Protein AF-A0A964Q0Y8-F1 (afdb_monomer)

Sequence (1164 aa):
MAFVFPGSLMTFPSSNRFTWTMSRMIPILFLILAQACWGQIPFQEGVELRDKMKELSEKWLKQPDEESAGELIRLLSFHPQTLVRREKSSLVPLARWANELLAGVSEEKSPLRLRQWNVQVKKKLEESSRRGDLQAVQLIARTAAGVEAGALAGLWLGDLALESGNLEEAVFWWKMPLFPLAPPASTNASGELKARVILAEMCRGNDSGSFREKLNDFLTQHPNASGSLLGKKGNYKELFTGLIKKDLLPHHADWSDYAACPERNSLVPSRTTPQKLGHWCSLDPLLQVTIGEEENPKKGPAAPRLFPPIPSPDLTVHPLIVEPWLIHQEGTRILATHLGTGKTQKWFDAGITSSQEDTPGKVHALAFVPPSFVVACLGSEFPKALFPLEGATPPPPFQGKLVCLKVNEKGAELQWQAAYPLESASRFDSPPLCHQGRVVTAVRTQKEGKETVRLYCHFLDSRQEGELIWTLEPASDSGGWGALPGSQSALVRCGTDVIWTGRNGAMAAVEIATGVVRWARVPEAAEPKKGPSNLSATKTFFSQGGLFTLVEGKDLVRGIDPYSGTILWERECPGANGLIGGWDDRVIVATENGLRALNTFDGSDKKGWTAPGDGAKLPSSGKGFLLGQTLVWPTVKGIFSADMQSGLPAADLTIFHNAPPGNLALSGGYFISAGRVFISVYASEEKWKKHGVAWPKESPSPAQSSGKDAGNSNESPSQSLRFDFSPLQEKVKWRAEAPFSGNTGGVSSIARGKDCWYWLHDQALERRKWDGALVWKTLLPFPCAWIEDSNETALVAGYRGVVGLEAATGKEKWRALVPHGLKEGKGSPFSAGPWLVCARQGSGLAVIDTVQGRLEWESHLPGSGWPLPGAHWNLGLAVQPSFAALFLPDSLGGLWLLNFTEKKLQKLESGQGVAWASTASLPGRFFGLKVNGEIQCRDALGSLAWKMQAVPATWSTGAPGILRTFDESLIAGIPTNLGFLLQRLAADRPRALWPKPLLLPEVNSPAQVQVINRVALVPVGGKEALVDLESGKEIPGEIPSAKKGDCHWNCISTANRTLLWTNPQPSWAVQVSWLGCAWEFQPDGIYPKGIELLSLTPSLAAGKSLHLNSYAGRGSTRLDLSPYFFFVPELRFRSIPPFSKPVLLSSQEKVLVHLPGTIYCLQP

Radius of gyration: 40.93 Å; Cα contacts (8 Å, |Δi|>4): 2359; chains: 1; bounding box: 99×144×97 Å

Nearest PDB structures (foldseek):
  3q7n-assembly1_A  TM=7.290E-01  e=3.628E-13  Escherichia coli
  3q54-assembly1_A  TM=7.061E-01  e=3.918E-12  Escherichia coli DH1
  3q7o-assembly1_A  TM=6.552E-01  e=3.918E-12  Escherichia coli
  6lyu-assembly1_B  TM=7.234E-01  e=1.529E-10  Escherichia coli K-12
  7tsz-assembly1_B  TM=7.243E-01  e=3.434E-10  Escherichia coli

Structure (mmCIF, N/CA/C/O backbone):
data_AF-A0A964Q0Y8-F1
#
_entry.id   AF-A0A964Q0Y8-F1
#
loop_
_atom_site.group_PDB
_atom_site.id
_atom_site.type_symbol
_atom_site.label_atom_id
_atom_site.label_alt_id
_atom_site.label_comp_id
_atom_site.label_asym_id
_atom_site.label_entity_id
_atom_site.label_seq_id
_atom_site.pdbx_PDB_ins_code
_atom_site.Cartn_x
_atom_site.Cartn_y
_atom_site.Cartn_z
_atom_site.occupancy
_atom_site.B_iso_or_equiv
_atom_site.auth_seq_id
_atom_site.auth_comp_id
_atom_site.auth_asym_id
_atom_site.auth_atom_id
_atom_site.pdbx_PDB_model_num
ATOM 1 N N . MET A 1 1 ? -0.391 47.604 23.824 1.00 33.00 1 MET A N 1
ATOM 2 C CA . MET A 1 1 ? 0.640 48.473 23.218 1.00 33.00 1 MET A CA 1
ATOM 3 C C . MET A 1 1 ? -0.020 49.784 22.829 1.00 33.00 1 MET A C 1
ATOM 5 O O . MET A 1 1 ? -0.940 49.755 22.024 1.00 33.00 1 MET A O 1
ATOM 9 N N . ALA A 1 2 ? 0.373 50.892 23.457 1.00 27.80 2 ALA A N 1
ATOM 10 C CA . ALA A 1 2 ? -0.090 52.231 23.103 1.00 27.80 2 ALA A CA 1
ATOM 11 C C . ALA A 1 2 ? 0.833 52.795 22.015 1.00 27.80 2 ALA A C 1
ATOM 13 O O . ALA A 1 2 ? 2.045 52.830 22.220 1.00 27.80 2 ALA A O 1
ATOM 14 N N . PHE A 1 3 ? 0.278 53.207 20.876 1.00 30.59 3 PHE A N 1
ATOM 15 C CA . PHE A 1 3 ? 1.032 53.904 19.835 1.00 30.59 3 PHE A CA 1
ATOM 16 C C . PHE A 1 3 ? 0.701 55.394 19.870 1.00 30.59 3 PHE A C 1
ATOM 18 O O . PHE A 1 3 ? -0.445 55.804 19.697 1.00 30.59 3 PHE A O 1
ATOM 25 N N . VAL A 1 4 ? 1.740 56.185 20.120 1.00 34.19 4 VAL A N 1
ATOM 26 C CA . VAL A 1 4 ? 1.766 57.640 19.983 1.00 34.19 4 VAL A CA 1
ATOM 27 C C . VAL A 1 4 ? 1.987 57.959 18.503 1.00 34.19 4 VAL A C 1
ATOM 29 O O . VAL A 1 4 ? 2.966 57.498 17.920 1.00 34.19 4 VAL A O 1
ATOM 32 N N . PHE A 1 5 ? 1.094 58.742 17.898 1.00 28.34 5 PHE A N 1
ATOM 33 C CA . PHE A 1 5 ? 1.294 59.329 16.569 1.00 28.34 5 PHE A CA 1
ATOM 34 C C . PHE A 1 5 ? 1.869 60.747 16.710 1.00 28.34 5 PHE A C 1
ATOM 36 O O . PHE A 1 5 ? 1.339 61.521 17.512 1.00 28.34 5 PHE A O 1
ATOM 43 N N . PRO A 1 6 ? 2.888 61.144 15.926 1.00 41.31 6 PRO A N 1
ATOM 44 C CA . PRO A 1 6 ? 3.231 62.545 15.769 1.00 41.31 6 PRO A CA 1
ATOM 45 C C . PRO A 1 6 ? 2.306 63.190 14.732 1.00 41.31 6 PRO A C 1
ATOM 47 O O . PRO A 1 6 ? 2.030 62.632 13.669 1.00 41.31 6 PRO A O 1
ATOM 50 N N . GLY A 1 7 ? 1.803 64.370 15.082 1.00 31.66 7 GLY A N 1
ATOM 51 C CA . GLY A 1 7 ? 0.871 65.138 14.274 1.00 31.66 7 GLY A CA 1
ATOM 52 C C . GLY A 1 7 ? 1.506 65.760 13.033 1.00 31.66 7 GLY A C 1
ATOM 53 O O . GLY A 1 7 ? 2.665 66.167 13.020 1.00 31.66 7 GLY A O 1
ATOM 54 N N . SER A 1 8 ? 0.691 65.900 11.995 1.00 30.44 8 SER A N 1
ATOM 55 C CA . SER A 1 8 ? 0.863 66.899 10.946 1.00 30.44 8 SER A CA 1
ATOM 56 C C . SER A 1 8 ? -0.528 67.348 10.507 1.00 30.44 8 SER A C 1
ATOM 58 O O . SER A 1 8 ? -1.362 66.545 10.095 1.00 30.44 8 SER A O 1
ATOM 60 N N . LEU A 1 9 ? -0.784 68.637 10.714 1.00 34.81 9 LEU A N 1
ATOM 61 C CA . LEU A 1 9 ? -2.028 69.342 10.439 1.00 34.81 9 LEU A CA 1
ATOM 62 C C . LEU A 1 9 ? -2.300 69.423 8.930 1.00 34.81 9 LEU A C 1
ATOM 64 O O . LEU A 1 9 ? -1.484 69.956 8.185 1.00 34.81 9 LEU A O 1
ATOM 68 N N . MET A 1 10 ? -3.500 69.021 8.513 1.00 28.80 10 MET A N 1
ATOM 69 C CA . MET A 1 10 ? -4.171 69.595 7.346 1.00 28.80 10 MET A CA 1
ATOM 70 C C . MET A 1 10 ? -5.617 69.909 7.725 1.00 28.80 10 MET A C 1
ATOM 72 O O . MET A 1 10 ? -6.389 69.038 8.119 1.00 28.80 10 MET A O 1
ATOM 76 N N . THR A 1 11 ? -5.954 71.189 7.650 1.00 44.66 11 THR A N 1
ATOM 77 C CA . THR A 1 11 ? -7.283 71.752 7.870 1.00 44.66 11 THR A CA 1
ATOM 78 C C . THR A 1 11 ? -8.143 71.593 6.612 1.00 44.66 11 THR A C 1
ATOM 80 O O . THR A 1 11 ? -7.730 71.985 5.526 1.00 44.66 11 THR A O 1
ATOM 83 N N . PHE A 1 12 ? -9.372 71.089 6.765 1.00 33.16 12 PHE A N 1
ATOM 84 C CA . PHE A 1 12 ? -10.470 71.292 5.810 1.00 33.16 12 PHE A CA 1
ATOM 85 C C . PHE A 1 12 ? -11.761 71.664 6.564 1.00 33.16 12 PHE A C 1
ATOM 87 O O . PHE A 1 12 ? -11.923 71.265 7.721 1.00 33.16 12 PHE A O 1
ATOM 94 N N . PRO A 1 13 ? -12.655 72.470 5.956 1.00 44.25 13 PRO A N 1
ATOM 95 C CA . PRO A 1 13 ? -13.692 73.191 6.673 1.00 44.25 13 PRO A CA 1
ATOM 96 C C . PRO A 1 13 ? -14.984 72.387 6.852 1.00 44.25 13 PRO A C 1
ATOM 98 O O . PRO A 1 13 ? -15.311 71.450 6.125 1.00 44.25 13 PRO A O 1
ATOM 101 N N . SER A 1 14 ? -15.730 72.833 7.854 1.00 49.03 14 SER A N 1
ATOM 102 C CA . SER A 1 14 ? -17.027 72.372 8.329 1.00 49.03 14 SER A CA 1
ATOM 103 C C . SER A 1 14 ? -18.093 72.168 7.246 1.00 49.03 14 SER A C 1
ATOM 105 O O . SER A 1 14 ? -18.484 73.119 6.571 1.00 49.03 14 SER A O 1
ATOM 107 N N . SER A 1 15 ? -18.697 70.974 7.200 1.00 38.47 15 SER A N 1
ATOM 108 C CA . SER A 1 15 ? -20.115 70.834 6.838 1.00 38.47 15 SER A CA 1
ATOM 109 C C . SER A 1 15 ? -20.765 69.582 7.457 1.00 38.47 15 SER A C 1
ATOM 111 O O . SER A 1 15 ? -20.234 68.472 7.429 1.00 38.47 15 SER A O 1
ATOM 113 N N . ASN A 1 16 ? -21.944 69.795 8.046 1.00 45.78 16 ASN A N 1
ATOM 114 C CA . ASN A 1 16 ? -22.776 68.857 8.812 1.00 45.78 16 ASN A CA 1
ATOM 115 C C . ASN A 1 16 ? -23.425 67.741 7.959 1.00 45.78 16 ASN A C 1
ATOM 117 O O . ASN A 1 16 ? -24.647 67.631 7.892 1.00 45.78 16 ASN A O 1
ATOM 121 N N . ARG A 1 17 ? -22.635 66.880 7.304 1.00 40.88 17 ARG A N 1
ATOM 122 C CA . ARG A 1 17 ? -23.155 65.680 6.603 1.00 40.88 17 ARG A CA 1
ATOM 123 C C . ARG A 1 17 ? -22.465 64.360 6.969 1.00 40.88 17 ARG A C 1
ATOM 125 O O . ARG A 1 17 ? -22.663 63.363 6.284 1.00 40.88 17 ARG A O 1
ATOM 132 N N . PHE A 1 18 ? -21.690 64.319 8.054 1.00 40.47 18 PHE A N 1
ATOM 133 C CA . PHE A 1 18 ? -20.840 63.159 8.372 1.00 40.47 18 PHE A CA 1
ATOM 134 C C . PHE A 1 18 ? -21.428 62.142 9.369 1.00 40.47 18 PHE A C 1
ATOM 136 O O . PHE A 1 18 ? -20.884 61.052 9.536 1.00 40.47 18 PHE A O 1
ATOM 143 N N . THR A 1 19 ? -22.551 62.441 10.025 1.00 45.75 19 THR A N 1
ATOM 144 C CA . THR A 1 19 ? -23.074 61.593 11.113 1.00 45.75 19 THR A CA 1
ATOM 145 C C . THR A 1 19 ? -23.922 60.405 10.651 1.00 45.75 19 THR A C 1
ATOM 147 O O . THR A 1 19 ? -24.048 59.438 11.396 1.00 45.75 19 THR A O 1
ATOM 150 N N . TRP A 1 20 ? -24.439 60.397 9.418 1.00 40.56 20 TRP A N 1
ATOM 151 C CA . TRP A 1 20 ? -25.229 59.262 8.906 1.00 40.56 20 TRP A CA 1
ATOM 152 C C . TRP A 1 20 ? -24.393 58.164 8.228 1.00 40.56 20 TRP A C 1
ATOM 154 O O . TRP A 1 20 ? -24.791 57.001 8.217 1.00 40.56 20 TRP A O 1
ATOM 164 N N . THR A 1 21 ? -23.202 58.488 7.724 1.00 49.97 21 THR A N 1
ATOM 165 C CA . THR A 1 21 ? -22.311 57.533 7.041 1.00 49.97 21 THR A CA 1
ATOM 166 C C . THR A 1 21 ? -21.437 56.729 8.012 1.00 49.97 21 THR A C 1
ATOM 168 O O . THR A 1 21 ? -21.128 55.571 7.739 1.00 49.97 21 THR A O 1
ATOM 171 N N . MET A 1 22 ? -21.103 57.284 9.184 1.00 41.22 22 MET A N 1
ATOM 172 C CA . MET A 1 22 ? -20.285 56.616 10.212 1.00 41.22 22 MET A CA 1
ATOM 173 C C . MET A 1 22 ? -20.965 55.381 10.831 1.00 41.22 22 MET A C 1
ATOM 175 O O . MET A 1 22 ? -20.310 54.361 11.020 1.00 41.22 22 MET A O 1
ATOM 179 N N . SER A 1 23 ? -22.282 55.409 11.071 1.00 43.78 23 SER A N 1
ATOM 180 C CA . SER A 1 23 ? -23.004 54.276 11.689 1.00 43.78 23 SER A CA 1
ATOM 181 C C . SER A 1 23 ? -23.063 53.028 10.792 1.00 43.78 23 SER A C 1
ATOM 183 O O . SER A 1 23 ? -23.073 51.903 11.284 1.00 43.78 23 SER A O 1
ATOM 185 N N . ARG A 1 24 ? -23.019 53.203 9.462 1.00 46.34 24 ARG A N 1
ATOM 186 C CA . ARG A 1 24 ? -22.913 52.087 8.503 1.00 46.34 24 ARG A CA 1
ATOM 187 C C . ARG A 1 24 ? -21.472 51.709 8.180 1.00 46.34 24 ARG A C 1
ATOM 189 O O . ARG A 1 24 ? -21.213 50.547 7.887 1.00 46.34 24 ARG A O 1
ATOM 196 N N . MET A 1 25 ? -20.538 52.657 8.266 1.00 47.56 25 MET A N 1
ATOM 197 C CA . MET A 1 25 ? -19.121 52.357 8.088 1.00 47.56 25 MET A CA 1
ATOM 198 C C . MET A 1 25 ? -18.539 51.584 9.262 1.00 47.56 25 MET A C 1
ATOM 200 O O . MET A 1 25 ? -17.728 50.718 9.003 1.00 47.56 25 MET A O 1
ATOM 204 N N . ILE A 1 26 ? -18.953 51.808 10.513 1.00 61.09 26 ILE A N 1
ATOM 205 C CA . ILE A 1 26 ? -18.358 51.109 11.665 1.00 61.09 26 ILE A CA 1
ATOM 206 C C . ILE A 1 26 ? -18.532 49.581 11.583 1.00 61.09 26 ILE A C 1
ATOM 208 O O . ILE A 1 26 ? -17.519 48.904 11.701 1.00 61.09 26 ILE A O 1
ATOM 212 N N . PRO A 1 27 ? -19.718 49.005 11.300 1.00 58.50 27 PRO A N 1
ATOM 213 C CA . PRO A 1 27 ? -19.859 47.557 11.123 1.00 58.50 27 PRO A CA 1
ATOM 214 C C . PRO A 1 27 ? -19.055 47.020 9.938 1.00 58.50 27 PRO A C 1
ATOM 216 O O . PRO A 1 27 ? -18.494 45.936 10.032 1.00 58.50 27 PRO A O 1
ATOM 219 N N . ILE A 1 28 ? -18.961 47.785 8.844 1.00 61.50 28 ILE A N 1
ATOM 220 C CA . ILE A 1 28 ? -18.203 47.407 7.643 1.00 61.50 28 ILE A CA 1
ATOM 221 C C . ILE A 1 28 ? -16.696 47.482 7.910 1.00 61.50 28 ILE A C 1
ATOM 223 O O . ILE A 1 28 ? -15.977 46.563 7.550 1.00 61.50 28 ILE A O 1
ATOM 227 N N . LEU A 1 29 ? -16.214 48.513 8.605 1.00 52.03 29 LEU A N 1
ATOM 228 C CA . LEU A 1 29 ? -14.824 48.644 9.035 1.00 52.03 29 LEU A CA 1
ATOM 229 C C . LEU A 1 29 ? -14.479 47.571 10.067 1.00 52.03 29 LEU A C 1
ATOM 231 O O . LEU A 1 29 ? -13.370 47.064 10.038 1.00 52.03 29 LEU A O 1
ATOM 235 N N . PHE A 1 30 ? -15.415 47.196 10.945 1.00 56.31 30 PHE A N 1
ATOM 236 C CA . PHE A 1 30 ? -15.236 46.103 11.901 1.00 56.31 30 PHE A CA 1
ATOM 237 C C . PHE A 1 30 ? -15.215 44.743 11.197 1.00 56.31 30 PHE A C 1
ATOM 239 O O . PHE A 1 30 ? -14.426 43.895 11.582 1.00 56.31 30 PHE A O 1
ATOM 246 N N . LEU A 1 31 ? -16.013 44.543 10.141 1.00 45.59 31 LEU A N 1
ATOM 247 C CA . LEU A 1 31 ? -15.963 43.350 9.287 1.00 45.59 31 LEU A CA 1
ATOM 248 C C . LEU A 1 31 ? -14.676 43.290 8.455 1.00 45.59 31 LEU A C 1
ATOM 250 O O . LEU A 1 31 ? -14.072 42.228 8.370 1.00 45.59 31 LEU A O 1
ATOM 254 N N . ILE A 1 32 ? -14.223 44.420 7.907 1.00 48.50 32 ILE A N 1
ATOM 255 C CA . ILE A 1 32 ? -12.971 44.532 7.144 1.00 48.50 32 ILE A CA 1
ATOM 256 C C . ILE A 1 32 ? -11.761 44.359 8.071 1.00 48.50 32 ILE A C 1
ATOM 258 O O . ILE A 1 32 ? -10.831 43.640 7.725 1.00 48.50 32 ILE A O 1
ATOM 262 N N . LEU A 1 33 ? -11.775 44.949 9.270 1.00 41.91 33 LEU A N 1
ATOM 263 C CA . LEU A 1 33 ? -10.733 44.759 10.283 1.00 41.91 33 LEU A CA 1
ATOM 264 C C . LEU A 1 33 ? -10.781 43.352 10.885 1.00 41.91 33 LEU A C 1
ATOM 266 O O . LEU A 1 33 ? -9.728 42.793 11.155 1.00 41.91 33 LEU A O 1
ATOM 270 N N . ALA A 1 34 ? -11.955 42.738 11.050 1.00 42.44 34 ALA A N 1
ATOM 271 C CA . ALA A 1 34 ? -12.064 41.339 11.462 1.00 42.44 34 ALA A CA 1
ATOM 272 C C . ALA A 1 34 ? -11.539 40.392 10.371 1.00 42.44 34 ALA A C 1
ATOM 274 O O . ALA A 1 34 ? -10.779 39.485 10.692 1.00 42.44 34 ALA A O 1
ATOM 275 N N . GLN A 1 35 ? -11.846 40.638 9.091 1.00 39.78 35 GLN A N 1
ATOM 276 C CA . GLN A 1 35 ? -11.275 39.888 7.964 1.00 39.78 35 GLN A CA 1
ATOM 277 C C . GLN A 1 35 ? -9.760 40.095 7.832 1.00 39.78 35 GLN A C 1
ATOM 279 O O . GLN A 1 35 ? -9.040 39.131 7.587 1.00 39.78 35 GLN A O 1
ATOM 284 N N . ALA A 1 36 ? -9.254 41.313 8.047 1.00 38.00 36 ALA A N 1
ATOM 285 C CA . ALA A 1 36 ? -7.821 41.605 7.999 1.00 38.00 36 ALA A CA 1
ATOM 286 C C . ALA A 1 36 ? -7.057 41.026 9.207 1.00 38.00 36 ALA A C 1
ATOM 288 O O . ALA A 1 36 ? -5.944 40.527 9.050 1.00 38.00 36 ALA A O 1
ATOM 289 N N . CYS A 1 37 ? -7.653 41.028 10.404 1.00 38.50 37 CYS A N 1
ATOM 290 C CA . CYS A 1 37 ? -7.044 40.475 11.618 1.00 38.50 37 CYS A CA 1
ATOM 291 C C . CYS A 1 37 ? -7.156 38.945 11.720 1.00 38.50 37 CYS A C 1
ATOM 293 O O . CYS A 1 37 ? -6.366 38.332 12.435 1.00 38.50 37 CYS A O 1
ATOM 295 N N . TRP A 1 38 ? -8.087 38.303 11.006 1.00 41.62 38 TRP A N 1
ATOM 296 C CA . TRP A 1 38 ? -8.166 36.835 10.929 1.00 41.62 38 TRP A CA 1
ATOM 297 C C . TRP A 1 38 ? -7.109 36.220 9.997 1.00 41.62 38 TRP A C 1
ATOM 299 O O . TRP A 1 38 ? -6.961 35.002 9.961 1.00 41.62 38 TRP A O 1
ATOM 309 N N . GLY A 1 39 ? -6.334 37.044 9.283 1.00 33.97 39 GLY A N 1
ATOM 310 C CA . GLY A 1 39 ? -5.363 36.575 8.296 1.00 33.97 39 GLY A CA 1
ATOM 311 C C . GLY A 1 39 ? -4.057 35.996 8.850 1.00 33.97 39 GLY A C 1
ATOM 312 O O . GLY A 1 39 ? -3.381 35.281 8.117 1.00 33.97 39 GLY A O 1
ATOM 313 N N . GLN A 1 40 ? -3.656 36.285 10.095 1.00 43.34 40 GLN A N 1
ATOM 314 C CA . GLN A 1 40 ? -2.340 35.871 10.613 1.00 43.34 40 GLN A CA 1
ATOM 315 C C . GLN A 1 40 ? -2.321 35.771 12.145 1.00 43.34 40 GLN A C 1
ATOM 317 O O . GLN A 1 40 ? -1.802 36.655 12.824 1.00 43.34 40 GLN A O 1
ATOM 322 N N . ILE A 1 41 ? -2.850 34.686 12.714 1.00 40.56 41 ILE A N 1
ATOM 323 C CA . ILE A 1 41 ? -2.576 34.356 14.119 1.00 40.56 41 ILE A CA 1
ATOM 324 C C . ILE A 1 41 ? -1.579 33.194 14.124 1.00 40.56 41 ILE A C 1
ATOM 326 O O . ILE A 1 41 ? -1.965 32.076 13.775 1.00 40.56 41 ILE A O 1
ATOM 330 N N . PRO A 1 42 ? -0.294 33.422 14.465 1.00 49.69 42 PRO A N 1
ATOM 331 C CA . PRO A 1 42 ? 0.612 32.315 14.728 1.00 49.69 42 PRO A CA 1
ATOM 332 C C . PRO A 1 42 ? -0.000 31.438 15.818 1.00 49.69 42 PRO A C 1
ATOM 334 O O . PRO A 1 42 ? -0.572 31.942 16.784 1.00 49.69 42 PRO A O 1
ATOM 337 N N . PHE A 1 43 ? 0.099 30.125 15.641 1.00 59.84 43 PHE A N 1
ATOM 338 C CA . PHE A 1 43 ? -0.443 29.145 16.568 1.00 59.84 43 PHE A CA 1
ATOM 339 C C . PHE A 1 43 ? -0.030 29.457 18.027 1.00 59.84 43 PHE A C 1
ATOM 341 O O . PHE A 1 43 ? 1.150 29.362 18.366 1.00 59.84 43 PHE A O 1
ATOM 348 N N . GLN A 1 44 ? -0.985 29.844 18.888 1.00 65.31 44 GLN A N 1
ATOM 349 C CA . GLN A 1 44 ? -0.746 30.092 20.316 1.00 65.31 44 GLN A CA 1
ATOM 350 C C . GLN A 1 44 ? -1.286 28.934 21.161 1.00 65.31 44 GLN A C 1
ATOM 352 O O . GLN A 1 44 ? -2.479 28.637 21.155 1.00 65.31 44 GLN A O 1
ATOM 357 N N . GLU A 1 45 ? -0.391 28.284 21.907 1.00 77.12 45 GLU A N 1
ATOM 358 C CA . GLU A 1 45 ? -0.745 27.269 22.901 1.00 77.12 45 GLU A CA 1
ATOM 359 C C . GLU A 1 45 ? -1.536 27.913 24.052 1.00 77.12 45 GLU A C 1
ATOM 361 O O . GLU A 1 45 ? -1.077 28.878 24.664 1.00 77.12 45 GLU A O 1
ATOM 366 N N . GLY A 1 46 ? -2.703 27.357 24.392 1.00 83.38 46 GLY A N 1
ATOM 367 C CA . GLY A 1 46 ? -3.497 27.803 25.540 1.00 83.38 46 GLY A CA 1
ATOM 368 C C . GLY A 1 46 ? -2.902 27.336 26.871 1.00 83.38 46 GLY A C 1
ATOM 369 O O . GLY A 1 46 ? -3.441 26.417 27.481 1.00 83.38 46 GLY A O 1
ATOM 370 N N . VAL A 1 47 ? -1.795 27.938 27.317 1.00 87.75 47 VAL A N 1
ATOM 371 C CA . VAL A 1 47 ? -1.040 27.520 28.520 1.00 87.75 47 VAL A CA 1
ATOM 372 C C . VAL A 1 47 ? -1.921 27.483 29.776 1.00 87.75 47 VAL A C 1
ATOM 374 O O . VAL A 1 47 ? -1.930 26.479 30.482 1.00 87.75 47 VAL A O 1
ATOM 377 N N . GLU A 1 48 ? -2.726 28.520 30.012 1.00 90.62 48 GLU A N 1
ATOM 378 C CA . GLU A 1 48 ? -3.642 28.576 31.164 1.00 90.62 48 GLU A CA 1
ATOM 379 C C . GLU A 1 48 ? -4.712 27.474 31.105 1.00 90.62 48 GLU A C 1
ATOM 381 O O . GLU A 1 48 ? -4.993 26.796 32.094 1.00 90.62 48 GLU A O 1
ATOM 386 N N . LEU A 1 49 ? -5.282 27.249 29.917 1.00 92.19 49 LEU A N 1
ATOM 387 C CA . LEU A 1 49 ? -6.286 26.210 29.693 1.00 92.19 49 LEU A CA 1
ATOM 388 C C . LEU A 1 49 ? -5.696 24.804 29.837 1.00 92.19 49 LEU A C 1
ATOM 390 O O . LEU A 1 49 ? -6.378 23.902 30.316 1.00 92.19 49 LEU A O 1
ATOM 394 N N . ARG A 1 50 ? -4.429 24.612 29.458 1.00 93.44 50 ARG A N 1
ATOM 395 C CA . ARG A 1 50 ? -3.697 23.358 29.649 1.00 93.44 50 ARG A CA 1
ATOM 396 C C . ARG A 1 50 ? -3.560 23.028 31.130 1.00 93.44 50 ARG A C 1
ATOM 398 O O . ARG A 1 50 ? -3.865 21.904 31.519 1.00 93.44 50 ARG A O 1
ATOM 405 N N . ASP A 1 51 ? -3.098 23.976 31.938 1.00 93.50 51 ASP A N 1
ATOM 406 C CA . ASP A 1 51 ? -2.851 23.736 33.363 1.00 93.50 51 ASP A CA 1
ATOM 407 C C . ASP A 1 51 ? -4.171 23.484 34.107 1.00 93.50 51 ASP A C 1
ATOM 409 O O . ASP A 1 51 ? -4.281 22.519 34.864 1.00 93.50 51 ASP A O 1
ATOM 413 N N . LYS A 1 52 ? -5.225 24.229 33.753 1.00 94.94 52 LYS A N 1
ATOM 414 C CA . LYS A 1 52 ? -6.590 23.976 34.230 1.00 94.94 52 LYS A CA 1
ATOM 415 C C . LYS A 1 52 ? -7.132 22.602 33.818 1.00 94.94 52 LYS A C 1
ATOM 417 O O . LYS A 1 52 ? -7.763 21.922 34.623 1.00 94.94 52 LYS A O 1
ATOM 422 N N . MET A 1 53 ? -6.894 22.165 32.579 1.00 94.25 53 MET A N 1
ATOM 423 C CA . MET A 1 53 ? -7.304 20.829 32.129 1.00 94.25 53 MET A CA 1
ATOM 424 C C . MET A 1 53 ? -6.550 19.709 32.852 1.00 94.25 53 MET A C 1
ATOM 426 O O . MET A 1 53 ? -7.155 18.672 33.119 1.00 94.25 53 MET A O 1
ATOM 430 N N . LYS A 1 54 ? -5.271 19.900 33.216 1.00 94.19 54 LYS A N 1
ATOM 431 C CA . LYS A 1 54 ? -4.530 18.937 34.054 1.00 94.19 54 LYS A CA 1
ATOM 432 C C . LYS A 1 54 ? -5.173 18.793 35.427 1.00 94.19 54 LYS A C 1
ATOM 434 O O . LYS A 1 54 ? -5.485 17.676 35.827 1.00 94.19 54 LYS A O 1
ATOM 439 N N . GLU A 1 55 ? -5.431 19.915 36.096 1.00 94.88 55 GLU A N 1
ATOM 440 C CA . GLU A 1 55 ? -6.085 19.941 37.408 1.00 94.88 55 GLU A CA 1
ATOM 441 C C . GLU A 1 55 ? -7.460 19.252 37.364 1.00 94.88 55 GLU A C 1
ATOM 443 O O . GLU A 1 55 ? -7.745 18.354 38.160 1.00 94.88 55 GLU A O 1
ATOM 448 N N . LEU A 1 56 ? -8.293 19.609 36.378 1.00 94.31 56 LEU A N 1
ATOM 449 C CA . LEU A 1 56 ? -9.606 18.992 36.185 1.00 94.31 56 LEU A CA 1
ATOM 450 C C . LEU A 1 56 ? -9.505 17.498 35.878 1.00 94.31 56 LEU A C 1
ATOM 452 O O . LEU A 1 56 ? -10.299 16.728 36.407 1.00 94.31 56 LEU A O 1
ATOM 456 N N . SER A 1 57 ? -8.542 17.078 35.056 1.00 92.44 57 SER A N 1
ATOM 457 C CA . SER A 1 57 ? -8.304 15.668 34.737 1.00 92.44 57 SER A CA 1
ATOM 458 C C . SER A 1 57 ? -7.939 14.867 35.986 1.00 92.44 57 SER A C 1
ATOM 460 O O . SER A 1 57 ? -8.473 13.779 36.189 1.00 92.44 57 SER A O 1
ATOM 462 N N . GLU A 1 58 ? -7.055 15.388 36.837 1.00 93.44 58 GLU A N 1
ATOM 463 C CA . GLU A 1 58 ? -6.658 14.732 38.087 1.00 93.44 58 GLU A CA 1
ATOM 464 C C . GLU A 1 58 ? -7.817 14.643 39.085 1.00 93.44 58 GLU A C 1
ATOM 466 O O . GLU A 1 58 ? -8.008 13.595 39.708 1.00 93.44 58 GLU A O 1
ATOM 471 N N . LYS A 1 59 ? -8.614 15.712 39.221 1.00 94.31 59 LYS A N 1
ATOM 472 C CA . LYS A 1 59 ? -9.817 15.718 40.068 1.00 94.31 59 LYS A CA 1
ATOM 473 C C . LYS A 1 59 ? -10.862 14.725 39.546 1.00 94.31 59 LYS A C 1
ATOM 475 O O . LYS A 1 59 ? -11.336 13.884 40.307 1.00 94.31 59 LYS A O 1
ATOM 480 N N . TRP A 1 60 ? -11.143 14.757 38.243 1.00 92.50 60 TRP A N 1
ATOM 481 C CA . TRP A 1 60 ? -12.122 13.890 37.581 1.00 92.50 60 TRP A CA 1
ATOM 482 C C . TRP A 1 60 ? -11.776 12.403 37.690 1.00 92.50 60 TRP A C 1
ATOM 484 O O . TRP A 1 60 ? -12.649 11.591 37.985 1.00 92.50 60 TRP A O 1
ATOM 494 N N . LEU A 1 61 ? -10.502 12.040 37.495 1.00 89.62 61 LEU A N 1
ATOM 495 C CA . LEU A 1 61 ? -10.041 10.651 37.602 1.00 89.62 61 LEU A CA 1
ATOM 496 C C . LEU A 1 61 ? -10.114 10.104 39.036 1.00 89.62 61 LEU A C 1
ATOM 498 O O . LEU A 1 61 ? -10.266 8.897 39.210 1.00 89.62 61 LEU A O 1
ATOM 502 N N . LYS A 1 62 ? -10.019 10.966 40.058 1.00 91.44 62 LYS A N 1
ATOM 503 C CA . LYS A 1 62 ? -10.201 10.568 41.463 1.00 91.44 62 LYS A CA 1
ATOM 504 C C . LYS A 1 62 ? -11.675 10.355 41.798 1.00 91.44 62 LYS A C 1
ATOM 506 O O . LYS A 1 62 ? -12.023 9.331 42.381 1.00 91.44 62 LYS A O 1
ATOM 511 N N . GLN A 1 63 ? -12.524 11.320 41.451 1.00 91.00 63 GLN A N 1
ATOM 512 C CA . GLN A 1 63 ? -13.958 11.267 41.719 1.00 91.00 63 GLN A CA 1
ATOM 513 C C . GLN A 1 63 ? -14.717 12.174 40.735 1.00 91.00 63 GLN A C 1
ATOM 515 O O . GLN A 1 63 ? -14.635 13.396 40.851 1.00 91.00 63 GLN A O 1
ATOM 520 N N . PRO A 1 64 ? -15.489 11.611 39.787 1.00 90.88 64 PRO A N 1
ATOM 521 C CA . PRO A 1 64 ? -16.365 12.405 38.931 1.00 90.88 64 PRO A CA 1
ATOM 522 C C . PRO A 1 64 ? -17.459 13.086 39.769 1.00 90.88 64 PRO A C 1
ATOM 524 O O . PRO A 1 64 ? -18.264 12.403 40.404 1.00 90.88 64 PRO A O 1
ATOM 527 N N . ASP A 1 65 ? -17.500 14.420 39.771 1.00 93.44 65 ASP A N 1
ATOM 528 C CA . ASP A 1 65 ? -18.491 15.224 40.500 1.00 93.44 65 ASP A CA 1
ATOM 529 C C . ASP A 1 65 ? -19.196 16.261 39.594 1.00 93.44 65 ASP A C 1
ATOM 531 O O . ASP A 1 65 ? -18.810 16.491 38.443 1.00 93.44 65 ASP A O 1
ATOM 535 N N . GLU A 1 66 ? -20.275 16.877 40.094 1.00 92.88 66 GLU A N 1
ATOM 536 C CA . GLU A 1 66 ? -21.072 17.874 39.352 1.00 92.88 66 GLU A CA 1
ATOM 537 C C . GLU A 1 66 ? -20.301 19.157 39.015 1.00 92.88 66 GLU A C 1
ATOM 539 O O . GLU A 1 66 ? -20.614 19.848 38.036 1.00 92.88 66 GLU A O 1
ATOM 544 N N . GLU A 1 67 ? -19.322 19.522 39.839 1.00 94.06 67 GLU A N 1
ATOM 545 C CA . GLU A 1 67 ? -18.540 20.740 39.668 1.00 94.06 67 GLU A CA 1
ATOM 546 C C . GLU A 1 67 ? -17.564 20.566 38.504 1.00 94.06 67 GLU A C 1
ATOM 548 O O . GLU A 1 67 ? -17.614 21.332 37.540 1.00 94.06 67 GLU A O 1
ATOM 553 N N . SER A 1 68 ? -16.761 19.502 38.536 1.00 93.75 68 SER A N 1
ATOM 554 C CA . SER A 1 68 ? -15.845 19.128 37.463 1.00 93.75 68 SER A CA 1
ATOM 555 C C . SER A 1 68 ? -16.587 18.840 36.158 1.00 93.75 68 SER A C 1
ATOM 557 O O . SER A 1 68 ? -16.128 19.276 35.104 1.00 93.75 68 SER A O 1
ATOM 559 N N . ALA A 1 69 ? -17.762 18.195 36.204 1.00 92.38 69 ALA A N 1
ATOM 560 C CA . ALA A 1 69 ? -18.593 17.998 35.012 1.00 92.38 69 ALA A CA 1
ATOM 561 C C . ALA A 1 69 ? -19.041 19.338 34.417 1.00 92.38 69 ALA A C 1
ATOM 563 O O . ALA A 1 69 ? -18.932 19.552 33.210 1.00 92.38 69 ALA A O 1
ATOM 564 N N . GLY A 1 70 ? -19.527 20.251 35.265 1.00 93.06 70 GLY A N 1
ATOM 565 C CA . GLY A 1 70 ? -19.950 21.585 34.844 1.00 93.06 70 GLY A CA 1
ATOM 566 C C . GLY A 1 70 ? -18.816 22.384 34.211 1.00 93.06 70 GLY A C 1
ATOM 567 O O . GLY A 1 70 ? -19.022 23.018 33.177 1.00 93.06 70 GLY A O 1
ATOM 568 N N . GLU A 1 71 ? -17.613 22.309 34.779 1.00 94.69 71 GLU A N 1
ATOM 569 C CA . GLU A 1 71 ? -16.459 23.030 34.250 1.00 94.69 71 GLU A CA 1
ATOM 570 C C . GLU A 1 71 ? -15.938 22.416 32.942 1.00 94.69 71 GLU A C 1
ATOM 572 O O . GLU A 1 71 ? -15.648 23.155 32.003 1.00 94.69 71 GLU A O 1
ATOM 577 N N . LEU A 1 72 ? -15.908 21.085 32.809 1.00 92.81 72 LEU A N 1
ATOM 578 C CA . LEU A 1 72 ? -15.583 20.422 31.539 1.00 92.81 72 LEU A CA 1
ATOM 579 C C . LEU A 1 72 ? -16.582 20.800 30.433 1.00 92.81 72 LEU A C 1
ATOM 581 O O . LEU A 1 72 ? -16.170 21.155 29.328 1.00 92.81 72 LEU A O 1
ATOM 585 N N . ILE A 1 73 ? -17.888 20.795 30.728 1.00 93.06 73 ILE A N 1
ATOM 586 C CA . ILE A 1 73 ? -18.942 21.214 29.785 1.00 93.06 73 ILE A CA 1
ATOM 587 C C . ILE A 1 73 ? -18.791 22.695 29.412 1.00 93.06 73 ILE A C 1
ATOM 589 O O . ILE A 1 73 ? -18.967 23.074 28.249 1.00 93.06 73 ILE A O 1
ATOM 593 N N . ARG A 1 74 ? -18.431 23.545 30.378 1.00 93.81 74 ARG A N 1
ATOM 594 C CA . ARG A 1 74 ? -18.152 24.963 30.137 1.00 93.81 74 ARG A CA 1
ATOM 595 C C . ARG A 1 74 ? -16.974 25.127 29.181 1.00 93.81 74 ARG A C 1
ATOM 597 O O . ARG A 1 74 ? -17.104 25.827 28.179 1.00 93.81 74 ARG A O 1
ATOM 604 N N . LEU A 1 75 ? -15.854 24.459 29.443 1.00 92.19 75 LEU A N 1
ATOM 605 C CA . LEU A 1 75 ? -14.679 24.518 28.574 1.00 92.19 75 LEU A CA 1
ATOM 606 C C . LEU A 1 75 ? -14.987 23.996 27.161 1.00 92.19 75 LEU A C 1
ATOM 608 O O . LEU A 1 75 ? -14.580 24.621 26.183 1.00 92.19 75 LEU A O 1
ATOM 612 N N . LEU A 1 76 ? -15.781 22.927 27.045 1.00 88.38 76 LEU A N 1
ATOM 613 C CA . LEU A 1 76 ? -16.290 22.416 25.767 1.00 88.38 76 LEU A CA 1
ATOM 614 C C . LEU A 1 76 ? -17.152 23.428 25.007 1.00 88.38 76 LEU A C 1
ATOM 616 O O . LEU A 1 76 ? -17.116 23.468 23.781 1.00 88.38 76 LEU A O 1
ATOM 620 N N . SER A 1 77 ? -17.922 24.243 25.722 1.00 88.75 77 SER A N 1
ATOM 621 C CA . SER A 1 77 ? -18.822 25.224 25.113 1.00 88.75 77 SER A CA 1
ATOM 622 C C . SER A 1 77 ? -18.092 26.479 24.628 1.00 88.75 77 SER A C 1
ATOM 624 O O . SER A 1 77 ? -18.482 27.046 23.611 1.00 88.75 77 SER A O 1
ATOM 626 N N . PHE A 1 78 ? -17.039 26.913 25.332 1.00 90.69 78 PHE A N 1
ATOM 627 C CA . PHE A 1 78 ? -16.347 28.180 25.048 1.00 90.69 78 PHE A CA 1
ATOM 628 C C . PHE A 1 78 ? -15.027 28.028 24.286 1.00 90.69 78 PHE A C 1
ATOM 630 O O . PHE A 1 78 ? -14.679 28.903 23.497 1.00 90.69 78 PHE A O 1
ATOM 637 N N . HIS A 1 79 ? -14.297 26.929 24.491 1.00 90.62 79 HIS A N 1
ATOM 638 C CA . HIS A 1 79 ? -12.962 26.716 23.918 1.00 90.62 79 HIS A CA 1
ATOM 639 C C . HIS A 1 79 ? -12.801 25.359 23.209 1.00 90.62 79 HIS A C 1
ATOM 641 O O . HIS A 1 79 ? -11.742 24.739 23.327 1.00 90.62 79 HIS A O 1
ATOM 647 N N . PRO A 1 80 ? -13.798 24.859 22.448 1.00 86.56 80 PRO A N 1
ATOM 648 C CA . PRO A 1 80 ? -13.749 23.492 21.936 1.00 86.56 80 PRO A CA 1
ATOM 649 C C . PRO A 1 80 ? -12.553 23.218 21.015 1.00 86.56 80 PRO A C 1
ATOM 651 O O . PRO A 1 80 ? -12.034 22.105 20.973 1.00 86.56 80 PRO A O 1
ATOM 654 N N . GLN A 1 81 ? -12.120 24.231 20.266 1.00 87.69 81 GLN A N 1
ATOM 655 C CA . GLN A 1 81 ? -11.085 24.104 19.239 1.00 87.69 81 GLN A CA 1
ATOM 656 C C . GLN A 1 81 ? -9.718 24.628 19.688 1.00 87.69 81 GLN A C 1
ATOM 658 O O . GLN A 1 81 ? -8.756 24.531 18.933 1.00 87.69 81 GLN A O 1
ATOM 663 N N . THR A 1 82 ? -9.607 25.176 20.902 1.00 90.50 82 THR A N 1
ATOM 664 C CA . THR A 1 82 ? -8.323 25.660 21.410 1.00 90.50 82 THR A CA 1
ATOM 665 C C . THR A 1 82 ? -7.386 24.477 21.606 1.00 90.50 82 THR A C 1
ATOM 667 O O . THR A 1 82 ? -7.714 23.535 22.329 1.00 90.50 82 THR A O 1
ATOM 670 N N . LEU A 1 83 ? -6.223 24.514 20.957 1.00 90.88 83 LEU A N 1
ATOM 671 C CA . LEU A 1 83 ? -5.224 23.468 21.115 1.00 90.88 83 LEU A CA 1
ATOM 672 C C . LEU A 1 83 ? -4.441 23.674 22.411 1.00 90.88 83 LEU A C 1
ATOM 674 O O . LEU A 1 83 ? -3.962 24.768 22.723 1.00 90.88 83 LEU A O 1
ATOM 678 N N . VAL A 1 84 ? -4.284 22.586 23.149 1.00 92.31 84 VAL A N 1
ATOM 679 C CA . VAL A 1 84 ? -3.521 22.525 24.391 1.00 92.31 84 VAL A CA 1
ATOM 680 C C . VAL A 1 84 ? -2.470 21.431 24.280 1.00 92.31 84 VAL A C 1
ATOM 682 O O . VAL A 1 84 ? -2.688 20.385 23.661 1.00 92.31 84 VAL A O 1
ATOM 685 N N . ARG A 1 85 ? -1.298 21.670 24.870 1.00 90.56 85 ARG A N 1
ATOM 686 C CA . ARG A 1 85 ? -0.216 20.687 24.876 1.00 90.56 85 ARG A CA 1
ATOM 687 C C . ARG A 1 85 ? -0.505 19.602 25.905 1.00 90.56 85 ARG A C 1
ATOM 689 O O . ARG A 1 85 ? -0.438 19.852 27.107 1.00 90.56 85 ARG A O 1
ATOM 696 N N . ARG A 1 86 ? -0.800 18.394 25.431 1.00 87.19 86 ARG A N 1
ATOM 697 C CA . ARG A 1 86 ? -1.012 17.216 26.287 1.00 87.19 86 ARG A CA 1
ATOM 698 C C . ARG A 1 86 ? 0.312 16.553 26.657 1.00 87.19 86 ARG A C 1
ATOM 700 O O . ARG A 1 86 ? 0.535 16.213 27.812 1.00 87.19 86 ARG A O 1
ATOM 707 N N . GLU A 1 87 ? 1.203 16.433 25.677 1.00 86.12 87 GLU A N 1
ATOM 708 C CA . GLU A 1 87 ? 2.536 15.831 25.797 1.00 86.12 87 GLU A CA 1
ATOM 709 C C . GLU A 1 87 ? 3.582 16.770 25.193 1.00 86.12 87 GLU A C 1
ATOM 711 O O . GLU A 1 87 ? 3.237 17.679 24.441 1.00 86.12 87 GLU A O 1
ATOM 716 N N . LYS A 1 88 ? 4.873 16.537 25.461 1.00 84.88 88 LYS A N 1
ATOM 717 C CA . LYS A 1 88 ? 5.979 17.403 25.008 1.00 84.88 88 LYS A CA 1
ATOM 718 C C . LYS A 1 88 ? 5.900 17.776 23.518 1.00 84.88 88 LYS A C 1
ATOM 720 O O . LYS A 1 88 ? 6.174 18.929 23.179 1.00 84.88 88 LYS A O 1
ATOM 725 N N . SER A 1 89 ? 5.472 16.832 22.681 1.00 84.69 89 SER A N 1
ATOM 726 C CA . SER A 1 89 ? 5.369 16.922 21.221 1.00 84.69 89 SER A CA 1
ATOM 727 C C . SER A 1 89 ? 3.932 16.894 20.677 1.00 84.69 89 SER A C 1
ATOM 729 O O . SER A 1 89 ? 3.767 16.866 19.461 1.00 84.69 89 SER A O 1
ATOM 731 N N . SER A 1 90 ? 2.891 16.887 21.525 1.00 90.31 90 SER A N 1
ATOM 732 C CA . SER A 1 90 ? 1.496 16.675 21.093 1.00 90.31 90 SER A CA 1
ATOM 733 C C . SER A 1 90 ? 0.561 17.801 21.528 1.00 90.31 90 SER A C 1
ATOM 735 O O . SER A 1 90 ? 0.377 18.049 22.723 1.00 90.31 90 SER A O 1
ATOM 737 N N . LEU A 1 91 ? -0.075 18.437 20.546 1.00 91.69 91 LEU A N 1
ATOM 738 C CA . LEU A 1 91 ? -1.086 19.479 20.705 1.00 91.69 91 LEU A CA 1
ATOM 739 C C . LEU A 1 91 ? -2.434 18.926 20.246 1.00 91.69 91 LEU A C 1
ATOM 741 O O . LEU A 1 91 ? -2.574 18.525 19.093 1.00 91.69 91 LEU A O 1
ATOM 745 N N . VAL A 1 92 ? -3.419 18.914 21.140 1.00 91.19 92 VAL A N 1
ATOM 746 C CA . VAL A 1 92 ? -4.755 18.348 20.888 1.00 91.19 92 VAL A CA 1
ATOM 747 C C . VAL A 1 92 ? -5.838 19.379 21.206 1.00 91.19 92 VAL A C 1
ATOM 749 O O . VAL A 1 92 ? -5.586 20.266 22.026 1.00 91.19 92 VAL A O 1
ATOM 752 N N . PRO A 1 93 ? -7.049 19.284 20.626 1.00 89.12 93 PRO A N 1
ATOM 753 C CA . PRO A 1 93 ? -8.156 20.144 21.016 1.00 89.12 93 PRO A CA 1
ATOM 754 C C . PRO A 1 93 ? -8.482 19.937 22.481 1.00 89.12 93 PRO A C 1
ATOM 756 O O . PRO A 1 93 ? -8.584 18.799 22.949 1.00 89.12 93 PRO A O 1
ATOM 759 N N . LEU A 1 94 ? -8.764 21.027 23.181 1.00 89.94 94 LEU A N 1
ATOM 760 C CA . LEU A 1 94 ? -9.298 20.954 24.529 1.00 89.94 94 LEU A CA 1
ATOM 761 C C . LEU A 1 94 ? -10.576 20.104 24.563 1.00 89.94 94 LEU A C 1
ATOM 763 O O . LEU A 1 94 ? -10.733 19.283 25.468 1.00 89.94 94 LEU A O 1
ATOM 767 N N . ALA A 1 95 ? -11.444 20.218 23.545 1.00 88.19 95 ALA A N 1
ATOM 768 C CA . ALA A 1 95 ? -12.646 19.393 23.482 1.00 88.19 95 ALA A CA 1
ATOM 769 C C . ALA A 1 95 ? -12.355 17.899 23.427 1.00 88.19 95 ALA A C 1
ATOM 771 O O . ALA A 1 95 ? -13.106 17.109 23.991 1.00 88.19 95 ALA A O 1
ATOM 772 N N . ARG A 1 96 ? -11.263 17.497 22.775 1.00 86.25 96 ARG A N 1
ATOM 773 C CA . ARG A 1 96 ? -10.883 16.090 22.711 1.00 86.25 96 ARG A CA 1
ATOM 774 C C . ARG A 1 96 ? -10.525 15.572 24.096 1.00 86.25 96 ARG A C 1
ATOM 776 O O . ARG A 1 96 ? -11.089 14.572 24.524 1.00 86.25 96 ARG A O 1
ATOM 783 N N . TRP A 1 97 ? -9.640 16.271 24.802 1.00 88.88 97 TRP A N 1
ATOM 784 C CA . TRP A 1 97 ? -9.241 15.870 26.149 1.00 88.88 97 TRP A CA 1
ATOM 785 C C . TRP A 1 97 ? -10.445 15.837 27.100 1.00 88.88 97 TRP A C 1
ATOM 787 O O . TRP A 1 97 ? -10.633 14.860 27.821 1.00 88.88 97 TRP A O 1
ATOM 797 N N . ALA A 1 98 ? -11.329 16.835 27.034 1.00 90.19 98 ALA A N 1
ATOM 798 C CA . ALA A 1 98 ? -12.562 16.827 27.816 1.00 90.19 98 ALA A CA 1
ATOM 799 C C . ALA A 1 98 ? -13.479 15.640 27.457 1.00 90.19 98 ALA A C 1
ATOM 801 O O . ALA A 1 98 ? -13.957 14.953 28.353 1.00 90.19 98 ALA A O 1
ATOM 802 N N . ASN A 1 99 ? -13.682 15.338 26.171 1.00 87.00 99 ASN A N 1
ATOM 803 C CA . ASN A 1 99 ? -14.500 14.200 25.739 1.00 87.00 99 ASN A CA 1
ATOM 804 C C . ASN A 1 99 ? -13.928 12.846 26.181 1.00 87.00 99 ASN A C 1
ATOM 806 O O . ASN A 1 99 ? -14.697 11.964 26.556 1.00 87.00 99 ASN A O 1
ATOM 810 N N . GLU A 1 100 ? -12.601 12.687 26.181 1.00 85.75 100 GLU A N 1
ATOM 811 C CA . GLU A 1 100 ? -11.943 11.482 26.703 1.00 85.75 100 GLU A CA 1
ATOM 812 C C . GLU A 1 100 ? -12.196 11.290 28.207 1.00 85.75 100 GLU A C 1
ATOM 814 O O . GLU A 1 100 ? -12.407 10.170 28.664 1.00 85.75 100 GLU A O 1
ATOM 819 N N . LEU A 1 101 ? -12.227 12.376 28.982 1.00 86.94 101 LEU A N 1
ATOM 820 C CA . LEU A 1 101 ? -12.580 12.311 30.401 1.00 86.94 101 LEU A CA 1
ATOM 821 C C . LEU A 1 101 ? -14.060 11.959 30.590 1.00 86.94 101 LEU A C 1
ATOM 823 O O . LEU A 1 101 ? -14.391 11.090 31.398 1.00 86.94 101 LEU A O 1
ATOM 827 N N . LEU A 1 102 ? -14.950 12.604 29.831 1.00 86.25 102 LEU A N 1
ATOM 828 C CA . LEU A 1 102 ? -16.398 12.431 29.973 1.00 86.25 102 LEU A CA 1
ATOM 829 C C . LEU A 1 102 ? -16.872 11.019 29.605 1.00 86.25 102 LEU A C 1
ATOM 831 O O . LEU A 1 102 ? -17.700 10.463 30.323 1.00 86.25 102 LEU A O 1
ATOM 835 N N . ALA A 1 103 ? -16.328 10.412 28.549 1.00 80.25 103 ALA A N 1
ATOM 836 C CA . ALA A 1 103 ? -16.746 9.070 28.135 1.00 80.25 103 ALA A CA 1
ATOM 837 C C . ALA A 1 103 ? -16.206 7.935 29.024 1.00 80.25 103 ALA A C 1
ATOM 839 O O . ALA A 1 103 ? -16.696 6.811 28.935 1.00 80.25 103 ALA A O 1
ATOM 840 N N . GLY A 1 104 ? -15.248 8.206 29.917 1.00 77.38 104 GLY A N 1
ATOM 841 C CA . GLY A 1 104 ? -14.776 7.229 30.905 1.00 77.38 104 GLY A CA 1
ATOM 842 C C . GLY A 1 104 ? -15.779 6.927 32.030 1.00 77.38 104 GLY A C 1
ATOM 843 O O . GLY A 1 104 ? -15.537 6.028 32.836 1.00 77.38 104 GLY A O 1
ATOM 844 N N . VAL A 1 105 ? -16.896 7.660 32.113 1.00 79.94 105 VAL A N 1
ATOM 845 C CA . VAL A 1 105 ? -17.882 7.529 33.195 1.00 79.94 105 VAL A CA 1
ATOM 846 C C . VAL A 1 105 ? -19.095 6.724 32.729 1.00 79.94 105 VAL A C 1
ATOM 848 O O . VAL A 1 105 ? -19.804 7.126 31.812 1.00 79.94 105 VAL A O 1
ATOM 851 N N . SER A 1 106 ? -19.371 5.598 33.395 1.00 76.06 106 SER A N 1
ATOM 852 C CA . SER A 1 106 ? -20.583 4.799 33.157 1.00 76.06 106 SER A CA 1
ATOM 853 C C . SER A 1 106 ? -21.849 5.624 33.394 1.00 76.06 106 SER A C 1
ATOM 855 O O . SER A 1 106 ? -21.893 6.372 34.369 1.00 76.06 106 SER A O 1
ATOM 857 N N . GLU A 1 107 ? -22.899 5.399 32.603 1.00 74.31 107 GLU A N 1
ATOM 858 C CA . GLU A 1 107 ? -24.155 6.162 32.662 1.00 74.31 107 GLU A CA 1
ATOM 859 C C . GLU A 1 107 ? -24.766 6.231 34.074 1.00 74.31 107 GLU A C 1
ATOM 861 O O . GLU A 1 107 ? -25.210 7.294 34.512 1.00 74.31 107 GLU A O 1
ATOM 866 N N . GLU A 1 108 ? -24.705 5.133 34.838 1.00 74.75 108 GLU A N 1
ATOM 867 C CA . GLU A 1 108 ? -25.177 5.057 36.230 1.00 74.75 108 GLU A CA 1
ATOM 868 C C . GLU A 1 108 ? -24.443 6.019 37.174 1.00 74.75 108 GLU A C 1
ATOM 870 O O . GLU A 1 108 ? -25.050 6.569 38.091 1.00 74.75 108 GLU A O 1
ATOM 875 N N . LYS A 1 109 ? -23.155 6.264 36.911 1.00 81.31 109 LYS A N 1
ATOM 876 C CA . LYS A 1 109 ? -22.265 7.137 37.694 1.00 81.31 109 LYS A CA 1
ATOM 877 C C . LYS A 1 109 ? -22.103 8.529 37.078 1.00 81.31 109 LYS A C 1
ATOM 879 O O . LYS A 1 109 ? -21.364 9.345 37.621 1.00 81.31 109 LYS A O 1
ATOM 884 N N . SER A 1 110 ? -22.752 8.807 35.946 1.00 83.25 110 SER A N 1
ATOM 885 C CA . SER A 1 110 ? -22.662 10.105 35.282 1.00 83.25 110 SER A CA 1
ATOM 886 C C . SER A 1 110 ? -23.361 11.193 36.106 1.00 83.25 110 SER A C 1
ATOM 888 O O . SER A 1 110 ? -24.543 11.031 36.427 1.00 83.25 110 SER A O 1
ATOM 890 N N . PRO A 1 111 ? -22.689 12.328 36.378 1.00 89.25 111 PRO A N 1
ATOM 891 C CA . PRO A 1 111 ? -23.314 13.496 36.993 1.00 89.25 111 PRO A CA 1
ATOM 892 C C . PRO A 1 111 ? -24.559 13.967 36.216 1.00 89.25 111 PRO A C 1
ATOM 894 O O . PRO A 1 111 ? -24.618 13.887 34.983 1.00 89.25 111 PRO A O 1
ATOM 897 N N . LEU A 1 112 ? -25.558 14.493 36.924 1.00 89.81 112 LEU A N 1
ATOM 898 C CA . LEU A 1 112 ? -26.801 15.044 36.389 1.00 89.81 112 LEU A CA 1
ATOM 899 C C . LEU A 1 112 ? -26.537 16.094 35.305 1.00 89.81 112 LEU A C 1
ATOM 901 O O . LEU A 1 112 ? -27.203 16.067 34.266 1.00 89.81 112 LEU A O 1
ATOM 905 N N . ARG A 1 113 ? -25.546 16.978 35.490 1.00 88.25 113 ARG A N 1
ATOM 906 C CA . ARG A 1 113 ? -25.163 17.965 34.463 1.00 88.25 113 ARG A CA 1
ATOM 907 C C . ARG A 1 113 ? -24.733 17.323 33.149 1.00 88.25 113 ARG A C 1
ATOM 909 O O . ARG A 1 113 ? -25.099 17.824 32.089 1.00 88.25 113 ARG A O 1
ATOM 916 N N . LEU A 1 114 ? -24.010 16.204 33.198 1.00 87.44 114 LEU A N 1
ATOM 917 C CA . LEU A 1 114 ? -23.586 15.485 31.994 1.00 87.44 114 LEU A CA 1
ATOM 918 C C . LEU A 1 114 ? -24.786 14.877 31.256 1.00 87.44 114 LEU A C 1
ATOM 920 O O . LEU A 1 114 ? -24.873 14.969 30.031 1.00 87.44 114 LEU A O 1
ATOM 924 N N . ARG A 1 115 ? -25.762 14.334 31.996 1.00 88.88 115 ARG A N 1
ATOM 925 C CA . ARG A 1 115 ? -27.017 13.822 31.417 1.00 88.88 115 ARG A CA 1
ATOM 926 C C . ARG A 1 115 ? -27.839 14.939 30.767 1.00 88.88 115 ARG A C 1
ATOM 928 O O . ARG A 1 115 ? -28.306 14.783 29.641 1.00 88.88 115 ARG A O 1
ATOM 935 N N . GLN A 1 116 ? -27.976 16.083 31.440 1.00 92.19 116 GLN A N 1
ATOM 936 C CA . GLN A 1 116 ? -28.670 17.257 30.895 1.00 92.19 116 GLN A CA 1
ATOM 937 C C . GLN A 1 116 ? -27.984 17.791 29.634 1.00 92.19 116 GLN A C 1
ATOM 939 O O . GLN A 1 116 ? -28.659 18.115 28.656 1.00 92.19 116 GLN A O 1
ATOM 944 N N . TRP A 1 117 ? -26.650 17.834 29.630 1.00 90.56 117 TRP A N 1
ATOM 945 C CA . TRP A 1 117 ? -25.871 18.199 28.453 1.00 90.56 117 TRP A CA 1
ATOM 946 C C . TRP A 1 117 ? -26.130 17.249 27.279 1.00 90.56 117 TRP A C 1
ATOM 948 O O . TRP A 1 117 ? -26.431 17.722 26.185 1.00 90.56 117 TRP A O 1
ATOM 958 N N . ASN A 1 118 ? -26.123 15.928 27.499 1.00 89.25 118 ASN A N 1
ATOM 959 C CA . ASN A 1 118 ? -26.437 14.953 26.446 1.00 89.25 118 ASN A CA 1
ATOM 960 C C . ASN A 1 118 ? -27.824 15.203 25.823 1.00 89.25 118 ASN A C 1
ATOM 962 O O . ASN A 1 118 ? -27.952 15.219 24.601 1.00 89.25 118 ASN A O 1
ATOM 966 N N . VAL A 1 119 ? -28.851 15.491 26.634 1.00 93.19 119 VAL A N 1
ATOM 967 C CA . VAL A 1 119 ? -30.202 15.832 26.139 1.00 93.19 119 VAL A CA 1
ATOM 968 C C . VAL A 1 119 ? -30.190 17.104 25.283 1.00 93.19 119 VAL A C 1
ATOM 970 O O . VAL A 1 119 ? -30.802 17.141 24.213 1.00 93.19 119 VAL A O 1
ATOM 973 N N . GLN A 1 120 ? -29.473 18.145 25.716 1.00 94.31 120 GLN A N 1
ATOM 974 C CA . GLN A 1 120 ? -29.355 19.395 24.957 1.00 94.31 120 GLN A CA 1
ATOM 975 C C . GLN A 1 120 ? -28.639 19.189 23.618 1.00 94.31 120 GLN A C 1
ATOM 977 O O . GLN A 1 120 ? -29.093 19.697 22.591 1.00 94.31 120 GLN A O 1
ATOM 982 N N . VAL A 1 121 ? -27.539 18.431 23.611 1.00 93.44 121 VAL A N 1
ATOM 983 C CA . VAL A 1 121 ? -26.789 18.119 22.388 1.00 93.44 121 VAL A CA 1
ATOM 984 C C . VAL A 1 121 ? -27.625 17.252 21.448 1.00 93.44 121 VAL A C 1
ATOM 986 O O . VAL A 1 121 ? -27.658 17.533 20.254 1.00 93.44 121 VAL A O 1
ATOM 989 N N . LYS A 1 122 ? -28.362 16.261 21.964 1.00 93.88 122 LYS A N 1
ATOM 990 C CA . LYS A 1 122 ? -29.263 15.413 21.167 1.00 93.88 122 LYS A CA 1
ATOM 991 C C . LYS A 1 122 ? -30.333 16.240 20.454 1.00 93.88 122 LYS A C 1
ATOM 993 O O . LYS A 1 122 ? -30.529 16.076 19.254 1.00 93.88 122 LYS A O 1
ATOM 998 N N . LYS A 1 123 ? -30.942 17.208 21.148 1.00 96.25 123 LYS A N 1
ATOM 999 C CA . LYS A 1 123 ? -31.893 18.150 20.535 1.00 96.25 123 LYS A CA 1
ATOM 1000 C C . LYS A 1 123 ? -31.249 18.965 19.405 1.00 96.25 123 LYS A C 1
ATOM 1002 O O . LYS A 1 123 ? -31.820 19.064 18.323 1.00 96.25 123 LYS A O 1
ATOM 1007 N N . LYS A 1 124 ? -30.043 19.504 19.627 1.00 95.69 124 LYS A N 1
ATOM 1008 C CA . LYS A 1 124 ? -29.291 20.241 18.592 1.00 95.69 124 LYS A CA 1
ATOM 1009 C C . LYS A 1 124 ? -28.925 19.360 17.400 1.00 95.69 124 LYS A C 1
ATOM 1011 O O . LYS A 1 124 ? -28.980 19.832 16.267 1.00 95.69 124 LYS A O 1
ATOM 1016 N N . LEU A 1 125 ? -28.564 18.101 17.641 1.00 95.56 125 LEU A N 1
ATOM 1017 C CA . LEU A 1 125 ? -28.270 17.135 16.588 1.00 95.56 125 LEU A CA 1
ATOM 1018 C C . LEU A 1 125 ? -29.503 16.894 15.720 1.00 95.56 125 LEU A C 1
ATOM 1020 O O . LEU A 1 125 ? -29.400 16.965 14.499 1.00 95.56 125 LEU A O 1
ATOM 1024 N N . GLU A 1 126 ? -30.666 16.654 16.325 1.00 95.25 126 GLU A N 1
ATOM 1025 C CA . GLU A 1 126 ? -31.914 16.468 15.581 1.00 95.25 126 GLU A CA 1
ATOM 1026 C C . GLU A 1 126 ? -32.280 17.706 14.757 1.00 95.25 126 GLU A C 1
ATOM 1028 O O . GLU A 1 126 ? -32.639 17.581 13.588 1.00 95.25 126 GLU A O 1
ATOM 1033 N N . GLU A 1 127 ? -32.165 18.902 15.337 1.00 96.12 127 GLU A N 1
ATOM 1034 C CA . GLU A 1 127 ? -32.420 20.164 14.634 1.00 96.12 127 GLU A CA 1
ATOM 1035 C C . GLU A 1 127 ? -31.460 20.365 13.452 1.00 96.12 127 GLU A C 1
ATOM 1037 O O . GLU A 1 127 ? -31.904 20.705 12.354 1.00 96.12 127 GLU A O 1
ATOM 1042 N N . SER A 1 128 ? -30.164 20.110 13.653 1.00 95.62 128 SER A N 1
ATOM 1043 C CA . SER A 1 128 ? -29.126 20.270 12.623 1.00 95.62 128 SER A CA 1
ATOM 1044 C C . SER A 1 128 ? -29.281 19.240 11.505 1.00 95.62 128 SER A C 1
ATOM 1046 O O . SER A 1 128 ? -29.248 19.594 10.329 1.00 95.62 128 SER A O 1
ATOM 1048 N N . SER A 1 129 ? -29.554 17.982 11.865 1.00 92.62 129 SER A N 1
ATOM 1049 C CA . SER A 1 129 ? -29.780 16.894 10.906 1.00 92.62 129 SER A CA 1
ATOM 1050 C C . SER A 1 129 ? -31.028 17.151 10.058 1.00 92.62 129 SER A C 1
ATOM 1052 O O . SER A 1 129 ? -30.986 16.978 8.844 1.00 92.62 129 SER A O 1
ATOM 1054 N N . ARG A 1 130 ? -32.128 17.640 10.658 1.00 93.50 130 ARG A N 1
ATOM 1055 C CA . ARG A 1 130 ? -33.353 18.014 9.919 1.00 93.50 130 ARG A CA 1
ATOM 1056 C C . ARG A 1 130 ? -33.129 19.173 8.948 1.00 93.50 130 ARG A C 1
ATOM 1058 O O . ARG A 1 130 ? -33.794 19.227 7.920 1.00 93.50 130 ARG A O 1
ATOM 1065 N N . ARG A 1 131 ? -32.228 20.104 9.276 1.00 94.56 131 ARG A N 1
ATOM 1066 C CA . ARG A 1 131 ? -31.860 21.234 8.405 1.00 94.56 131 ARG A CA 1
ATOM 1067 C C . ARG A 1 131 ? -30.831 20.866 7.335 1.00 94.56 131 ARG A C 1
ATOM 1069 O O . ARG A 1 131 ? -30.604 21.673 6.442 1.00 94.56 131 ARG A O 1
ATOM 1076 N N . GLY A 1 132 ? -30.204 19.692 7.431 1.00 89.25 132 GLY A N 1
ATOM 1077 C CA . GLY A 1 132 ? -29.065 19.329 6.588 1.00 89.25 132 GLY A CA 1
ATOM 1078 C C . GLY A 1 132 ? -27.814 20.169 6.869 1.00 89.25 132 GLY A C 1
ATOM 1079 O O . GLY A 1 132 ? -26.976 20.327 5.984 1.00 89.25 132 GLY A O 1
ATOM 1080 N N . ASP A 1 133 ? -27.677 20.730 8.076 1.00 93.69 133 ASP A N 1
ATOM 1081 C CA . ASP A 1 133 ? -26.506 21.523 8.462 1.00 93.69 133 ASP A CA 1
ATOM 1082 C C . ASP A 1 133 ? -25.334 20.598 8.817 1.00 93.69 133 ASP A C 1
ATOM 1084 O O . ASP A 1 133 ? -25.102 20.235 9.975 1.00 93.69 133 ASP A O 1
ATOM 1088 N N . LEU A 1 134 ? -24.607 20.186 7.779 1.00 90.69 134 LEU A N 1
ATOM 1089 C CA . LEU A 1 134 ? -23.496 19.248 7.892 1.00 90.69 134 LEU A CA 1
ATOM 1090 C C . LEU A 1 134 ? -22.391 19.765 8.828 1.00 90.69 134 LEU A C 1
ATOM 1092 O O . LEU A 1 134 ? -21.831 18.983 9.595 1.00 90.69 134 LEU A O 1
ATOM 1096 N N . GLN A 1 135 ? -22.102 21.070 8.811 1.00 89.75 135 GLN A N 1
ATOM 1097 C CA . GLN A 1 135 ? -21.064 21.665 9.658 1.00 89.75 135 GLN A CA 1
ATOM 1098 C C . GLN A 1 135 ? -21.453 21.625 11.135 1.00 89.75 135 GLN A C 1
ATOM 1100 O O . GLN A 1 135 ? -20.624 21.286 11.982 1.00 89.75 135 GLN A O 1
ATOM 1105 N N . ALA A 1 136 ? -22.717 21.913 11.458 1.00 91.94 136 ALA A N 1
ATOM 1106 C CA . ALA A 1 136 ? -23.208 21.795 12.826 1.00 91.94 136 ALA A CA 1
ATOM 1107 C C . ALA A 1 136 ? -23.147 20.345 13.328 1.00 91.94 136 ALA A C 1
ATOM 1109 O O . ALA A 1 136 ? -22.717 20.111 14.459 1.00 91.94 136 ALA A O 1
ATOM 1110 N N . VAL A 1 137 ? -23.500 19.359 12.493 1.00 94.19 137 VAL A N 1
ATOM 1111 C CA . VAL A 1 137 ? -23.403 17.938 12.872 1.00 94.19 137 VAL A CA 1
ATOM 1112 C C . VAL A 1 137 ? -21.945 17.503 13.062 1.00 94.19 137 VAL A C 1
ATOM 1114 O O . VAL A 1 137 ? -21.637 16.836 14.050 1.00 94.19 137 VAL A O 1
ATOM 1117 N N . GLN A 1 138 ? -21.027 17.930 12.189 1.00 91.50 138 GLN A N 1
ATOM 1118 C CA . GLN A 1 138 ? -19.583 17.691 12.340 1.00 91.50 138 GLN A CA 1
ATOM 1119 C C . GLN A 1 138 ? -19.033 18.303 13.627 1.00 91.50 138 GLN A C 1
ATOM 1121 O O . GLN A 1 138 ? -18.270 17.654 14.347 1.00 91.50 138 GLN A O 1
ATOM 1126 N N . LEU A 1 139 ? -19.439 19.534 13.949 1.00 90.25 139 LEU A N 1
ATOM 1127 C CA . LEU A 1 139 ? -19.049 20.183 15.194 1.00 90.25 139 LEU A CA 1
ATOM 1128 C C . LEU A 1 139 ? -19.555 19.383 16.396 1.00 90.25 139 LEU A C 1
ATOM 1130 O O . LEU A 1 139 ? -18.762 19.090 17.283 1.00 90.25 139 LEU A O 1
ATOM 1134 N N . ILE A 1 140 ? -20.824 18.959 16.394 1.00 92.62 140 ILE A N 1
ATOM 1135 C CA . ILE A 1 140 ? -21.408 18.130 17.460 1.00 92.62 140 ILE A CA 1
ATOM 1136 C C . ILE A 1 140 ? -20.647 16.811 17.618 1.00 92.62 140 ILE A C 1
ATOM 1138 O O . ILE A 1 140 ? -20.264 16.475 18.738 1.00 92.62 140 ILE A O 1
ATOM 1142 N N . ALA A 1 141 ? -20.383 16.089 16.525 1.00 90.75 141 ALA A N 1
ATOM 1143 C CA . ALA A 1 141 ? -19.627 14.837 16.559 1.00 90.75 141 ALA A CA 1
ATOM 1144 C C . ALA A 1 141 ? -18.260 15.026 17.234 1.00 90.75 141 ALA A C 1
ATOM 1146 O O . ALA A 1 141 ? -17.853 14.211 18.055 1.00 90.75 141 ALA A O 1
ATOM 1147 N N . ARG A 1 142 ? -17.585 16.150 16.962 1.00 87.44 142 ARG A N 1
ATOM 1148 C CA . ARG A 1 142 ? -16.252 16.463 17.498 1.00 87.44 142 ARG A CA 1
ATOM 1149 C C . ARG A 1 142 ? -16.275 16.974 18.937 1.00 87.44 142 ARG A C 1
ATOM 1151 O O . ARG A 1 142 ? -15.393 16.628 19.718 1.00 87.44 142 ARG A O 1
ATOM 1158 N N . THR A 1 143 ? -17.231 17.830 19.293 1.00 89.50 143 THR A N 1
ATOM 1159 C CA . THR A 1 143 ? -17.270 18.483 20.612 1.00 89.50 143 THR A CA 1
ATOM 1160 C C . THR A 1 143 ? -18.054 17.693 21.642 1.00 89.50 143 THR A C 1
ATOM 1162 O O . THR A 1 143 ? -17.880 17.936 22.827 1.00 89.50 143 THR A O 1
ATOM 1165 N N . ALA A 1 144 ? -18.879 16.738 21.229 1.00 89.19 144 ALA A N 1
ATOM 1166 C CA . ALA A 1 144 ? -19.682 15.917 22.125 1.00 89.19 144 ALA A CA 1
ATOM 1167 C C . ALA A 1 144 ? -19.418 14.413 21.952 1.00 89.19 144 ALA A C 1
ATOM 1169 O O . ALA A 1 144 ? -20.254 13.607 22.350 1.00 89.19 144 ALA A O 1
ATOM 1170 N N . ALA A 1 145 ? -18.262 14.022 21.395 1.00 84.94 145 ALA A N 1
ATOM 1171 C CA . ALA A 1 145 ? -17.867 12.618 21.232 1.00 84.94 145 ALA A CA 1
ATOM 1172 C C . ALA A 1 145 ? -17.897 11.822 22.553 1.00 84.94 145 ALA A C 1
ATOM 1174 O O . ALA A 1 145 ? -18.031 10.603 22.531 1.00 84.94 145 ALA A O 1
ATOM 1175 N N . GLY A 1 146 ? -17.778 12.511 23.696 1.00 80.69 146 GLY A N 1
ATOM 1176 C CA . GLY A 1 146 ? -17.833 11.914 25.028 1.00 80.69 146 GLY A CA 1
ATOM 1177 C C . GLY A 1 146 ? -19.236 11.512 25.506 1.00 80.69 146 GLY A C 1
ATOM 1178 O O . GLY A 1 146 ? -19.359 10.965 26.597 1.00 80.69 146 GLY A O 1
ATOM 1179 N N . VAL A 1 147 ? -20.297 11.798 24.740 1.00 85.94 147 VAL A N 1
ATOM 1180 C CA . VAL A 1 147 ? -21.694 11.466 25.079 1.00 85.94 147 VAL A CA 1
ATOM 1181 C C . VAL A 1 147 ? -22.421 10.796 23.905 1.00 85.94 147 VAL A C 1
ATOM 1183 O O . VAL A 1 147 ? -21.996 10.895 22.753 1.00 85.94 147 VAL A O 1
ATOM 1186 N N . GLU A 1 148 ? -23.552 10.136 24.183 1.00 85.75 148 GLU A N 1
ATOM 1187 C CA . GLU A 1 148 ? -24.362 9.400 23.191 1.00 85.75 148 GLU A CA 1
ATOM 1188 C C . GLU A 1 148 ? -24.696 10.249 21.953 1.00 85.75 148 GLU A C 1
ATOM 1190 O O . GLU A 1 148 ? -24.576 9.776 20.824 1.00 85.75 148 GLU A O 1
ATOM 1195 N N . ALA A 1 149 ? -25.066 11.520 22.141 1.00 87.94 149 ALA A N 1
ATOM 1196 C CA . ALA A 1 149 ? -25.408 12.405 21.033 1.00 87.94 149 ALA A CA 1
ATOM 1197 C C . ALA A 1 149 ? -24.242 12.625 20.049 1.00 87.94 149 ALA A C 1
ATOM 1199 O O . ALA A 1 149 ? -24.469 12.663 18.843 1.00 87.94 149 ALA A O 1
ATOM 1200 N N . GLY A 1 150 ? -22.993 12.729 20.519 1.00 88.19 150 GLY A N 1
ATOM 1201 C CA . GLY A 1 150 ? -21.842 12.831 19.616 1.00 88.19 150 GLY A CA 1
ATOM 1202 C C . GLY A 1 150 ? -21.574 11.530 18.863 1.00 88.19 150 GLY A C 1
ATOM 1203 O O . GLY A 1 150 ? -21.258 11.569 17.675 1.00 88.19 150 GLY A O 1
ATOM 1204 N N . ALA A 1 151 ? -21.782 10.378 19.508 1.00 85.69 151 ALA A N 1
ATOM 1205 C CA . ALA A 1 151 ? -21.692 9.079 18.843 1.00 85.69 151 ALA A CA 1
ATOM 1206 C C . ALA A 1 151 ? -22.752 8.923 17.737 1.00 85.69 151 ALA A C 1
ATOM 1208 O O . ALA A 1 151 ? -22.428 8.477 16.637 1.00 85.69 151 ALA A O 1
ATOM 1209 N N . LEU A 1 152 ? -23.993 9.359 17.988 1.00 87.94 152 LEU A N 1
ATOM 1210 C CA . LEU A 1 152 ? -25.065 9.395 16.984 1.00 87.94 152 LEU A CA 1
ATOM 1211 C C . LEU A 1 152 ? -24.743 10.341 15.819 1.00 87.94 152 LEU A C 1
ATOM 1213 O O . LEU A 1 152 ? -25.034 10.015 14.671 1.00 87.94 152 LEU A O 1
ATOM 1217 N N . ALA A 1 153 ? -24.112 11.486 16.094 1.00 91.19 153 ALA A N 1
ATOM 1218 C CA . ALA A 1 153 ? -23.648 12.397 15.051 1.00 91.19 153 ALA A CA 1
ATOM 1219 C C . ALA A 1 153 ? -22.567 11.746 14.169 1.00 91.19 153 ALA A C 1
ATOM 1221 O O . ALA A 1 153 ? -22.651 11.824 12.946 1.00 91.19 153 ALA A O 1
ATOM 1222 N N . GLY A 1 154 ? -21.595 11.047 14.769 1.00 90.06 154 GLY A N 1
ATOM 1223 C CA . GLY A 1 154 ? -20.585 10.275 14.034 1.00 90.06 154 GLY A CA 1
ATOM 1224 C C . GLY A 1 154 ? -21.189 9.138 13.203 1.00 90.06 154 GLY A C 1
ATOM 1225 O O . GLY A 1 154 ? -20.812 8.951 12.050 1.00 90.06 154 GLY A O 1
ATOM 1226 N N . LEU A 1 155 ? -22.184 8.425 13.742 1.00 89.31 155 LEU A N 1
ATOM 1227 C CA . LEU A 1 155 ? -22.953 7.420 12.999 1.00 89.31 155 LEU A CA 1
ATOM 1228 C C . LEU A 1 155 ? -23.617 8.015 11.757 1.00 89.31 155 LEU A C 1
ATOM 1230 O O . LEU A 1 155 ? -23.440 7.495 10.659 1.00 89.31 155 LEU A O 1
ATOM 1234 N N . TRP A 1 156 ? -24.326 9.131 11.927 1.00 90.75 156 TRP A N 1
ATOM 1235 C CA . TRP A 1 156 ? -25.017 9.814 10.837 1.00 90.75 156 TRP A CA 1
ATOM 1236 C C . TRP A 1 156 ? -24.052 10.324 9.758 1.00 90.75 156 TRP A C 1
ATOM 1238 O O . TRP A 1 156 ? -24.293 10.120 8.571 1.00 90.75 156 TRP A O 1
ATOM 1248 N N . LEU A 1 157 ? -22.928 10.931 10.156 1.00 92.31 157 LEU A N 1
ATOM 1249 C CA . LEU A 1 157 ? -21.899 11.401 9.220 1.00 92.31 157 LEU A CA 1
ATOM 1250 C C . LEU A 1 157 ? -21.251 10.250 8.454 1.00 92.31 157 LEU A C 1
ATOM 1252 O O . LEU A 1 157 ? -20.999 10.375 7.257 1.00 92.31 157 LEU A O 1
ATOM 1256 N N . GLY A 1 158 ? -20.991 9.130 9.129 1.00 92.06 158 GLY A N 1
ATOM 1257 C CA . GLY A 1 158 ? -20.419 7.968 8.469 1.00 92.06 158 GLY A CA 1
ATOM 1258 C C . GLY A 1 158 ? -21.387 7.322 7.478 1.00 92.06 158 GLY A C 1
ATOM 1259 O O . GLY A 1 158 ? -20.963 6.885 6.412 1.00 92.06 158 GLY A O 1
ATOM 1260 N N . ASP A 1 159 ? -22.687 7.342 7.769 1.00 91.12 159 ASP A N 1
ATOM 1261 C CA . ASP A 1 159 ? -23.722 6.851 6.853 1.00 91.12 159 ASP A CA 1
ATOM 1262 C C . ASP A 1 159 ? -23.825 7.726 5.606 1.00 91.12 159 ASP A C 1
ATOM 1264 O O . ASP A 1 159 ? -23.805 7.207 4.492 1.00 91.12 159 ASP A O 1
ATOM 1268 N N . LEU A 1 160 ? -23.817 9.049 5.780 1.00 90.25 160 LEU A N 1
ATOM 1269 C CA . LEU A 1 160 ? -23.799 9.996 4.666 1.00 90.25 160 LEU A CA 1
ATOM 1270 C C . LEU A 1 160 ? -22.542 9.831 3.793 1.00 90.25 160 LEU A C 1
ATOM 1272 O O . LEU A 1 160 ? -22.610 9.882 2.562 1.00 90.25 160 LEU A O 1
ATOM 1276 N N . ALA A 1 161 ? -21.385 9.610 4.421 1.00 89.69 161 ALA A N 1
ATOM 1277 C CA . ALA A 1 161 ? -20.136 9.356 3.713 1.00 89.69 161 ALA A CA 1
ATOM 1278 C C . ALA A 1 161 ? -20.178 8.029 2.938 1.00 89.69 161 ALA A C 1
ATOM 1280 O O . ALA A 1 161 ? -19.760 7.993 1.781 1.00 89.69 161 ALA A O 1
ATOM 1281 N N . LEU A 1 162 ? -20.729 6.965 3.534 1.00 88.50 162 LEU A N 1
ATOM 1282 C CA . LEU A 1 162 ? -20.935 5.673 2.876 1.00 88.50 162 LEU A CA 1
ATOM 1283 C C . LEU A 1 162 ? -21.855 5.810 1.656 1.00 88.50 162 LEU A C 1
ATOM 1285 O O . LEU A 1 162 ? -21.527 5.294 0.590 1.00 88.50 162 LEU A O 1
ATOM 1289 N N . GLU A 1 163 ? -22.978 6.517 1.800 1.00 86.81 163 GLU A N 1
ATOM 1290 C CA . GLU A 1 163 ? -23.931 6.790 0.713 1.00 86.81 163 GLU A CA 1
ATOM 1291 C C . GLU A 1 163 ? -23.292 7.582 -0.433 1.00 86.81 163 GLU A C 1
ATOM 1293 O O . GLU A 1 163 ? -23.616 7.363 -1.598 1.00 86.81 163 GLU A O 1
ATOM 1298 N N . SER A 1 164 ? -22.330 8.447 -0.109 1.00 82.94 164 SER A N 1
ATOM 1299 C CA . SER A 1 164 ? -21.543 9.210 -1.084 1.00 82.94 164 SER A CA 1
ATOM 1300 C C . SER A 1 164 ? -20.380 8.413 -1.698 1.00 82.94 164 SER A C 1
ATOM 1302 O O . SER A 1 164 ? -19.596 8.976 -2.455 1.00 82.94 164 SER A O 1
ATOM 1304 N N . GLY A 1 165 ? -20.211 7.131 -1.348 1.00 83.19 165 GLY A N 1
ATOM 1305 C CA . GLY A 1 165 ? -19.097 6.288 -1.805 1.00 83.19 165 GLY A CA 1
ATOM 1306 C C . GLY A 1 165 ? -17.758 6.540 -1.094 1.00 83.19 165 GLY A C 1
ATOM 1307 O O . GLY A 1 165 ? -16.760 5.888 -1.400 1.00 83.19 165 GLY A O 1
ATOM 1308 N N . ASN A 1 166 ? -17.714 7.433 -0.101 1.00 84.81 166 ASN A N 1
ATOM 1309 C CA . ASN A 1 166 ? -16.507 7.801 0.641 1.00 84.81 166 ASN A CA 1
ATOM 1310 C C . ASN A 1 166 ? -16.248 6.840 1.815 1.00 84.81 166 ASN A C 1
ATOM 1312 O O . ASN A 1 166 ? -16.403 7.200 2.983 1.00 84.81 166 ASN A O 1
ATOM 1316 N N . LEU A 1 167 ? -15.816 5.611 1.515 1.00 86.56 167 LEU A N 1
ATOM 1317 C CA . LEU A 1 167 ? -15.648 4.541 2.514 1.00 86.56 167 LEU A CA 1
ATOM 1318 C C . LEU A 1 167 ? -14.693 4.892 3.665 1.00 86.56 167 LEU A C 1
ATOM 1320 O O . LEU A 1 167 ? -15.002 4.619 4.823 1.00 86.56 167 LEU A O 1
ATOM 1324 N N . GLU A 1 168 ? -13.542 5.499 3.380 1.00 86.00 168 GLU A N 1
ATOM 1325 C CA . GLU A 1 168 ? -12.579 5.864 4.430 1.00 86.00 168 GLU A CA 1
ATOM 1326 C C . GLU A 1 168 ? -13.098 6.982 5.338 1.00 86.00 168 GLU A C 1
ATOM 1328 O O . GLU A 1 168 ? -12.861 6.968 6.545 1.00 86.00 168 GLU A O 1
ATOM 1333 N N . GLU A 1 169 ? -13.861 7.925 4.785 1.00 89.75 169 GLU A N 1
ATOM 1334 C CA . GLU A 1 169 ? -14.533 8.952 5.580 1.00 89.75 169 GLU A CA 1
ATOM 1335 C C . GLU A 1 169 ? -15.641 8.342 6.444 1.00 89.75 169 GLU A C 1
ATOM 1337 O O . GLU A 1 169 ? -15.768 8.699 7.614 1.00 89.75 169 GLU A O 1
ATOM 1342 N N . ALA A 1 170 ? -16.372 7.357 5.918 1.00 91.38 170 ALA A N 1
ATOM 1343 C CA . ALA A 1 170 ? -17.353 6.609 6.693 1.00 91.38 170 ALA A CA 1
ATOM 1344 C C . ALA A 1 170 ? -16.707 5.908 7.897 1.00 91.38 170 ALA A C 1
ATOM 1346 O O . ALA A 1 170 ? -17.140 6.084 9.037 1.00 91.38 170 ALA A O 1
ATOM 1347 N N . VAL A 1 171 ? -15.605 5.183 7.665 1.00 90.00 171 VAL A N 1
ATOM 1348 C CA . VAL A 1 171 ? -14.853 4.512 8.737 1.00 90.00 171 VAL A CA 1
ATOM 1349 C C . VAL A 1 171 ? -14.272 5.513 9.732 1.00 90.00 171 VAL A C 1
ATOM 1351 O O . VAL A 1 171 ? -14.312 5.242 10.931 1.00 90.00 171 VAL A O 1
ATOM 1354 N N . PHE A 1 172 ? -13.767 6.663 9.277 1.00 90.56 172 PHE A N 1
ATOM 1355 C CA . PHE A 1 172 ? -13.295 7.734 10.157 1.00 90.56 172 PHE A CA 1
ATOM 1356 C C . PHE A 1 172 ? -14.395 8.181 11.131 1.00 90.56 172 PHE A C 1
ATOM 1358 O O . PHE A 1 172 ? -14.187 8.163 12.347 1.00 90.56 172 PHE A O 1
ATOM 1365 N N . TRP A 1 173 ? -15.584 8.511 10.620 1.00 91.25 173 TRP A N 1
ATOM 1366 C CA . TRP A 1 173 ? -16.696 8.984 11.447 1.00 91.25 173 TRP A CA 1
ATOM 1367 C C . TRP A 1 173 ? -17.252 7.906 12.382 1.00 91.25 173 TRP A C 1
ATOM 1369 O O . TRP A 1 173 ? -17.534 8.201 13.543 1.00 91.25 173 TRP A O 1
ATOM 1379 N N . TRP A 1 174 ? -17.337 6.648 11.940 1.00 90.31 174 TRP A N 1
ATOM 1380 C CA . TRP A 1 174 ? -17.767 5.542 12.803 1.00 90.31 174 TRP A CA 1
ATOM 1381 C C . TRP A 1 174 ? -16.720 5.137 13.846 1.00 90.31 174 TRP A C 1
ATOM 1383 O O . TRP A 1 174 ? -17.075 4.599 14.891 1.00 90.31 174 TRP A O 1
ATOM 1393 N N . LYS A 1 175 ? -15.425 5.368 13.607 1.00 85.62 175 LYS A N 1
ATOM 1394 C CA . LYS A 1 175 ? -14.382 5.073 14.603 1.00 85.62 175 LYS A CA 1
ATOM 1395 C C . LYS A 1 175 ? -14.140 6.209 15.588 1.00 85.62 175 LYS A C 1
ATOM 1397 O O . LYS A 1 175 ? -13.626 5.932 16.670 1.00 85.62 175 LYS A O 1
ATOM 1402 N N . MET A 1 176 ? -14.546 7.440 15.274 1.00 83.12 176 MET A N 1
ATOM 1403 C CA . MET A 1 176 ? -14.408 8.587 16.182 1.00 83.12 176 MET A CA 1
ATOM 1404 C C . MET A 1 176 ? -14.935 8.306 17.609 1.00 83.12 176 MET A C 1
ATOM 1406 O O . MET A 1 176 ? -14.224 8.636 18.560 1.00 83.12 176 MET A O 1
ATOM 1410 N N . PRO A 1 177 ? -16.097 7.647 17.811 1.00 70.00 177 PRO A N 1
ATOM 1411 C CA . PRO A 1 177 ? -16.603 7.332 19.151 1.00 70.00 177 PRO A CA 1
ATOM 1412 C C . PRO A 1 177 ? -15.870 6.176 19.862 1.00 70.00 177 PRO A C 1
ATOM 1414 O O . PRO A 1 177 ? -16.108 5.952 21.045 1.00 70.00 177 PRO A O 1
ATOM 1417 N N . LEU A 1 178 ? -15.018 5.411 19.164 1.00 63.84 178 LEU A N 1
ATOM 1418 C CA . LEU A 1 178 ? -14.407 4.167 19.663 1.00 63.84 178 LEU A CA 1
ATOM 1419 C C . LEU A 1 178 ? -12.986 4.329 20.237 1.00 63.84 178 LEU A C 1
ATOM 1421 O O . LEU A 1 178 ? -12.504 3.417 20.902 1.00 63.84 178 LEU A O 1
ATOM 1425 N N . PHE A 1 179 ? -12.294 5.444 19.989 1.00 57.78 179 PHE A N 1
ATOM 1426 C CA . PHE A 1 179 ? -10.881 5.636 20.363 1.00 57.78 179 PHE A CA 1
ATOM 1427 C C . PHE A 1 179 ? -10.696 6.794 21.363 1.00 57.78 179 PHE A C 1
ATOM 1429 O O . PHE A 1 179 ? -11.304 7.845 21.138 1.00 57.78 179 PHE A O 1
ATOM 1436 N N . PRO A 1 180 ? -9.826 6.702 22.401 1.00 47.72 180 PRO A N 1
ATOM 1437 C CA . PRO A 1 180 ? -9.269 5.536 23.098 1.00 47.72 180 PRO A CA 1
ATOM 1438 C C . PRO A 1 180 ? -10.098 5.250 24.367 1.00 47.72 180 PRO A C 1
ATOM 1440 O O . PRO A 1 180 ? -9.581 5.152 25.479 1.00 47.72 180 PRO A O 1
ATOM 1443 N N . LEU A 1 181 ? -11.415 5.235 24.213 1.00 44.22 181 LEU A N 1
ATOM 1444 C CA . LEU A 1 181 ? -12.350 5.107 25.317 1.00 44.22 181 LEU A CA 1
ATOM 1445 C C . LEU A 1 181 ? -12.676 3.629 25.492 1.00 44.22 181 LEU A C 1
ATOM 1447 O O . LEU A 1 181 ? -12.900 2.927 24.504 1.00 44.22 181 LEU A O 1
ATOM 1451 N N . ALA A 1 182 ? -12.706 3.148 26.739 1.00 42.56 182 ALA A N 1
ATOM 1452 C CA . ALA A 1 182 ? -13.393 1.897 27.041 1.00 42.56 182 ALA A CA 1
ATOM 1453 C C . ALA A 1 182 ? -14.750 1.948 26.316 1.00 42.56 182 ALA A C 1
ATOM 1455 O O . ALA A 1 182 ? -15.413 2.987 26.410 1.00 42.56 182 ALA A O 1
ATOM 1456 N N . PRO A 1 183 ? -15.118 0.921 25.522 1.00 42.94 183 PRO A N 1
ATOM 1457 C CA . PRO A 1 183 ? -16.324 0.973 24.706 1.00 42.94 183 PRO A CA 1
ATOM 1458 C C . PRO A 1 183 ? -17.480 1.446 25.591 1.00 42.94 183 PRO A C 1
ATOM 1460 O O . PRO A 1 183 ? -17.555 0.978 26.734 1.00 42.94 183 PRO A O 1
ATOM 1463 N N . PRO A 1 184 ? -18.328 2.384 25.120 1.00 43.97 184 PRO A N 1
ATOM 1464 C CA . PRO A 1 184 ? -19.444 2.877 25.917 1.00 43.97 184 PRO A CA 1
ATOM 1465 C C . PRO A 1 184 ? -20.151 1.673 26.535 1.00 43.97 184 PRO A C 1
ATOM 1467 O O . PRO A 1 184 ? -20.389 0.681 25.845 1.00 43.97 184 PRO A O 1
ATOM 1470 N N . ALA A 1 185 ? -20.405 1.724 27.846 1.00 42.50 185 ALA A N 1
ATOM 1471 C CA . ALA A 1 185 ? -20.828 0.566 28.640 1.00 42.50 185 ALA A CA 1
ATOM 1472 C C . ALA A 1 185 ? -22.098 -0.136 28.102 1.00 42.50 185 ALA A C 1
ATOM 1474 O O . ALA A 1 185 ? -22.395 -1.264 28.496 1.00 42.50 185 ALA A O 1
ATOM 1475 N N . SER A 1 186 ? -22.824 0.484 27.162 1.00 49.44 186 SER A N 1
ATOM 1476 C CA . SER A 1 186 ? -23.845 -0.183 26.364 1.00 49.44 186 SER A CA 1
ATOM 1477 C C . SER A 1 186 ? -23.218 -1.066 25.268 1.00 49.44 186 SER A C 1
ATOM 1479 O O . SER A 1 186 ? -22.806 -0.635 24.189 1.00 49.44 186 SER A O 1
ATOM 1481 N N . THR A 1 187 ? -23.214 -2.372 25.528 1.00 52.91 187 THR A N 1
ATOM 1482 C CA . THR A 1 187 ? -22.759 -3.445 24.622 1.00 52.91 187 THR A CA 1
ATOM 1483 C C . THR A 1 187 ? -23.331 -3.366 23.197 1.00 52.91 187 THR A C 1
ATOM 1485 O O . THR A 1 187 ? -22.677 -3.809 22.250 1.00 52.91 187 THR A O 1
ATOM 1488 N N . ASN A 1 188 ? -24.510 -2.760 23.015 1.00 60.25 188 ASN A N 1
ATOM 1489 C CA . ASN A 1 188 ? -25.181 -2.639 21.718 1.00 60.25 188 ASN A CA 1
ATOM 1490 C C . ASN A 1 188 ? -24.544 -1.599 20.773 1.00 60.25 188 ASN A C 1
ATOM 1492 O O . ASN A 1 188 ? -24.434 -1.872 19.578 1.00 60.25 188 ASN A O 1
ATOM 1496 N N . ALA A 1 189 ? -24.072 -0.449 21.276 1.00 65.31 189 ALA A N 1
ATOM 1497 C CA . ALA A 1 189 ? -23.490 0.604 20.430 1.00 65.31 189 ALA A CA 1
ATOM 1498 C C . ALA A 1 189 ? -22.138 0.179 19.827 1.00 65.31 189 ALA A C 1
ATOM 1500 O O . ALA A 1 189 ? -21.851 0.441 18.659 1.00 65.31 189 ALA A O 1
ATOM 1501 N N . SER A 1 190 ? -21.335 -0.561 20.599 1.00 72.50 190 SER A N 1
ATOM 1502 C CA . SER A 1 190 ? -20.085 -1.170 20.119 1.00 72.50 190 SER A CA 1
ATOM 1503 C C . SER A 1 190 ? -20.338 -2.199 19.006 1.00 72.50 190 SER A C 1
ATOM 1505 O O . SER A 1 190 ? -19.622 -2.219 18.003 1.00 72.50 190 SER A O 1
ATOM 1507 N N . GLY A 1 191 ? -21.398 -3.007 19.139 1.00 83.31 191 GLY A N 1
ATOM 1508 C CA . GLY A 1 191 ? -21.820 -3.957 18.107 1.00 83.31 191 GLY A CA 1
ATOM 1509 C C . GLY A 1 191 ? -22.232 -3.274 16.798 1.00 83.31 191 GLY A C 1
ATOM 1510 O O . GLY A 1 191 ? -21.825 -3.715 15.727 1.00 83.31 191 GLY A O 1
ATOM 1511 N N . GLU A 1 192 ? -22.984 -2.172 16.868 1.00 87.38 192 GLU A N 1
ATOM 1512 C CA . GLU A 1 192 ? -23.387 -1.397 15.684 1.00 87.38 192 GLU A CA 1
ATOM 1513 C C . GLU A 1 192 ? -22.201 -0.760 14.953 1.00 87.38 192 GLU A C 1
ATOM 1515 O O . GLU A 1 192 ? -22.081 -0.898 13.735 1.00 87.38 192 GLU A O 1
ATOM 1520 N N . LEU A 1 193 ? -21.289 -0.110 15.678 1.00 85.12 193 LEU A N 1
ATOM 1521 C CA . LEU A 1 193 ? -20.126 0.534 15.063 1.00 85.12 193 LEU A CA 1
ATOM 1522 C C . LEU A 1 193 ? -19.209 -0.494 14.387 1.00 85.12 193 LEU A C 1
ATOM 1524 O O . LEU A 1 193 ? -18.784 -0.290 13.249 1.00 85.12 193 LEU A O 1
ATOM 1528 N N . LYS A 1 194 ? -18.966 -1.643 15.035 1.00 86.50 194 LYS A N 1
ATOM 1529 C CA . LYS A 1 194 ? -18.224 -2.757 14.424 1.00 86.50 194 LYS A CA 1
ATOM 1530 C C . LYS A 1 194 ? -18.928 -3.300 13.180 1.00 86.50 194 LYS A C 1
ATOM 1532 O O . LYS A 1 194 ? -18.262 -3.513 12.170 1.00 86.50 194 LYS A O 1
ATOM 1537 N N . ALA A 1 195 ? -20.253 -3.473 13.215 1.00 91.75 195 ALA A N 1
ATOM 1538 C CA . ALA A 1 195 ? -21.019 -3.904 12.046 1.00 91.75 195 ALA A CA 1
ATOM 1539 C C . ALA A 1 195 ? -20.845 -2.931 10.869 1.00 91.75 195 ALA A C 1
ATOM 1541 O O . ALA A 1 195 ? -20.626 -3.355 9.739 1.00 91.75 195 ALA A O 1
ATOM 1542 N N . ARG A 1 196 ? -20.863 -1.618 11.106 1.00 91.75 196 ARG A N 1
ATOM 1543 C CA . ARG A 1 196 ? -20.666 -0.625 10.037 1.00 91.75 196 ARG A CA 1
ATOM 1544 C C . ARG A 1 196 ? -19.248 -0.639 9.468 1.00 91.75 196 ARG A C 1
ATOM 1546 O O . ARG A 1 196 ? -19.076 -0.579 8.254 1.00 91.75 196 ARG A O 1
ATOM 1553 N N . VAL A 1 197 ? -18.228 -0.828 10.307 1.00 88.44 197 VAL A N 1
ATOM 1554 C CA . VAL A 1 197 ? -16.848 -1.023 9.825 1.00 88.44 197 VAL A CA 1
ATOM 1555 C C . VAL A 1 197 ? -16.743 -2.272 8.937 1.00 88.44 197 VAL A C 1
ATOM 1557 O O . VAL A 1 197 ? -16.142 -2.200 7.866 1.00 88.44 197 VAL A O 1
ATOM 1560 N N . ILE A 1 198 ? -17.390 -3.378 9.322 1.00 89.69 198 ILE A N 1
ATOM 1561 C CA . ILE A 1 198 ? -17.469 -4.609 8.511 1.00 89.69 198 ILE A CA 1
ATOM 1562 C C . ILE A 1 198 ? -18.237 -4.364 7.205 1.00 89.69 198 ILE A C 1
ATOM 1564 O O . ILE A 1 198 ? -17.839 -4.859 6.154 1.00 89.69 198 ILE A O 1
ATOM 1568 N N . LEU A 1 199 ? -19.301 -3.556 7.234 1.00 90.50 199 LEU A N 1
ATOM 1569 C CA . LEU A 1 199 ? -20.020 -3.135 6.031 1.00 90.50 199 LEU A CA 1
ATOM 1570 C C . LEU A 1 199 ? -19.105 -2.359 5.072 1.00 90.50 199 LEU A C 1
ATOM 1572 O O . LEU A 1 199 ? -19.099 -2.662 3.883 1.00 90.50 199 LEU A O 1
ATOM 1576 N N . ALA A 1 200 ? -18.287 -1.421 5.560 1.00 87.88 200 ALA A N 1
ATOM 1577 C CA . ALA A 1 200 ? -17.303 -0.752 4.706 1.00 87.88 200 ALA A CA 1
ATOM 1578 C C . ALA A 1 200 ? -16.264 -1.728 4.135 1.00 87.88 200 ALA A C 1
ATOM 1580 O O . ALA A 1 200 ? -15.889 -1.597 2.973 1.00 87.88 200 ALA A O 1
ATOM 1581 N N . GLU A 1 201 ? -15.799 -2.721 4.902 1.00 84.31 201 GLU A N 1
ATOM 1582 C CA . GLU A 1 201 ? -14.919 -3.777 4.373 1.00 84.31 201 GLU A CA 1
ATOM 1583 C C . GLU A 1 201 ? -15.589 -4.608 3.274 1.00 84.31 201 GLU A C 1
ATOM 1585 O O . GLU A 1 201 ? -14.955 -4.883 2.256 1.00 84.31 201 GLU A O 1
ATOM 1590 N N . MET A 1 202 ? -16.874 -4.932 3.428 1.00 85.44 202 MET A N 1
ATOM 1591 C CA . MET A 1 202 ? -17.658 -5.608 2.395 1.00 85.44 202 MET A CA 1
ATOM 1592 C C . MET A 1 202 ? -17.776 -4.747 1.128 1.00 85.44 202 MET A C 1
ATOM 1594 O O . MET A 1 202 ? -17.538 -5.240 0.025 1.00 85.44 202 MET A O 1
ATOM 1598 N N . CYS A 1 203 ? -18.072 -3.449 1.271 1.00 83.50 203 CYS A N 1
ATOM 1599 C CA . CYS A 1 203 ? -18.168 -2.514 0.145 1.00 83.50 203 CYS A CA 1
ATOM 1600 C C . CYS A 1 203 ? -16.836 -2.334 -0.600 1.00 83.50 203 CYS A C 1
ATOM 1602 O O . CYS A 1 203 ? -16.852 -2.065 -1.795 1.00 83.50 203 CYS A O 1
ATOM 1604 N N . ARG A 1 204 ? -15.676 -2.560 0.035 1.00 77.31 204 ARG A N 1
ATOM 1605 C CA . ARG A 1 204 ? -14.370 -2.567 -0.661 1.00 77.31 204 ARG A CA 1
ATOM 1606 C C . ARG A 1 204 ? -14.208 -3.729 -1.662 1.00 77.31 204 ARG A C 1
ATOM 1608 O O . ARG A 1 204 ? -13.165 -3.837 -2.299 1.00 77.31 204 ARG A O 1
ATOM 1615 N N . GLY A 1 205 ? -15.215 -4.594 -1.825 1.00 68.50 205 GLY A N 1
ATOM 1616 C CA . GLY A 1 205 ? -15.194 -5.705 -2.782 1.00 68.50 205 GLY A CA 1
ATOM 1617 C C . GLY A 1 205 ? -14.452 -6.936 -2.266 1.00 68.50 205 GLY A C 1
ATOM 1618 O O . GLY A 1 205 ? -13.935 -7.731 -3.054 1.00 68.50 205 GLY A O 1
ATOM 1619 N N . ASN A 1 206 ? -14.366 -7.078 -0.943 1.00 61.81 206 ASN A N 1
ATOM 1620 C CA . ASN A 1 206 ? -13.557 -8.096 -0.295 1.00 61.81 206 ASN A CA 1
ATOM 1621 C C . ASN A 1 206 ? -14.386 -9.367 -0.042 1.00 61.81 206 ASN A C 1
ATOM 1623 O O . ASN A 1 206 ? -14.833 -9.608 1.072 1.00 61.81 206 ASN A O 1
ATOM 1627 N N . ASP A 1 207 ? -14.554 -10.227 -1.052 1.00 62.81 207 ASP A N 1
ATOM 1628 C CA . ASP A 1 207 ? -14.964 -11.629 -0.810 1.00 62.81 207 ASP A CA 1
ATOM 1629 C C . ASP A 1 207 ? -13.765 -12.488 -0.348 1.00 62.81 207 ASP A C 1
ATOM 1631 O O . ASP A 1 207 ? -13.666 -13.685 -0.625 1.00 62.81 207 ASP A O 1
ATOM 1635 N N . SER A 1 208 ? -12.786 -11.859 0.313 1.00 65.19 208 SER A N 1
ATOM 1636 C CA . SER A 1 208 ? -11.629 -12.548 0.866 1.00 65.19 208 SER A CA 1
ATOM 1637 C C . SER A 1 208 ? -12.052 -13.477 2.000 1.00 65.19 208 SER A C 1
ATOM 1639 O O . SER A 1 208 ? -13.017 -13.231 2.730 1.00 65.19 208 SER A O 1
ATOM 1641 N N . GLY A 1 209 ? -11.257 -14.529 2.213 1.00 69.06 209 GLY A N 1
ATOM 1642 C CA . GLY A 1 209 ? -11.362 -15.336 3.427 1.00 69.06 209 GLY A CA 1
ATOM 1643 C C . GLY A 1 209 ? -11.275 -14.483 4.699 1.00 69.06 209 GLY A C 1
ATOM 1644 O O . GLY A 1 209 ? -11.974 -14.779 5.662 1.00 69.06 209 GLY A O 1
ATOM 1645 N N . SER A 1 210 ? -10.512 -13.382 4.672 1.00 72.69 210 SER A N 1
ATOM 1646 C CA . SER A 1 210 ? -10.331 -12.498 5.826 1.00 72.69 210 SER A CA 1
ATOM 1647 C C . SER A 1 210 ? -11.581 -11.694 6.200 1.00 72.69 210 SER A C 1
ATOM 1649 O O . SER A 1 210 ? -11.897 -11.589 7.382 1.00 72.69 210 SER A O 1
ATOM 1651 N N . PHE A 1 211 ? -12.354 -11.192 5.228 1.00 82.56 211 PHE A N 1
ATOM 1652 C CA . PHE A 1 211 ? -13.642 -10.546 5.509 1.00 82.56 211 PHE A CA 1
ATOM 1653 C C . PHE A 1 211 ? -14.612 -11.531 6.166 1.00 82.56 211 PHE A C 1
ATOM 1655 O O . PHE A 1 211 ? -15.260 -11.204 7.158 1.00 82.56 211 PHE A O 1
ATOM 1662 N N . ARG A 1 212 ? -14.687 -12.762 5.642 1.00 85.44 212 ARG A N 1
ATOM 1663 C CA . ARG A 1 212 ? -15.557 -13.804 6.206 1.00 85.44 212 ARG A CA 1
ATOM 1664 C C . ARG A 1 212 ? -15.126 -14.199 7.617 1.00 85.44 212 ARG A C 1
ATOM 1666 O O . ARG A 1 212 ? -15.991 -14.413 8.458 1.00 85.44 212 ARG A O 1
ATOM 1673 N N . GLU A 1 213 ? -13.824 -14.266 7.886 1.00 86.25 213 GLU A N 1
ATOM 1674 C CA . GLU A 1 213 ? -13.277 -14.490 9.231 1.00 86.25 213 GLU A CA 1
ATOM 1675 C C . GLU A 1 213 ? -13.685 -13.357 10.181 1.00 86.25 213 GLU A C 1
ATOM 1677 O O . GLU A 1 213 ? -14.322 -13.627 11.194 1.00 86.25 213 GLU A O 1
ATOM 1682 N N . LYS A 1 214 ? -13.459 -12.091 9.805 1.00 86.81 214 LYS A N 1
ATOM 1683 C CA . LYS A 1 214 ? -13.860 -10.917 10.604 1.00 86.81 214 LYS A CA 1
ATOM 1684 C C . LYS A 1 214 ? -15.364 -10.856 10.857 1.00 86.81 214 LYS A C 1
ATOM 1686 O O . LYS A 1 214 ? -15.796 -10.548 11.968 1.00 86.81 214 LYS A O 1
ATOM 1691 N N . LEU A 1 215 ? -16.171 -11.162 9.843 1.00 91.38 215 LEU A N 1
ATOM 1692 C CA . LEU A 1 215 ? -17.619 -11.245 9.983 1.00 91.38 215 LEU A CA 1
ATOM 1693 C C . LEU A 1 215 ? -18.008 -12.378 10.939 1.00 91.38 215 LEU A C 1
ATOM 1695 O O . LEU A 1 215 ? -18.829 -12.162 11.823 1.00 91.38 215 LEU A O 1
ATOM 1699 N N . ASN A 1 216 ? -17.418 -13.566 10.809 1.00 91.44 216 ASN A N 1
ATOM 1700 C CA . ASN A 1 216 ? -17.695 -14.688 11.708 1.00 91.44 216 ASN A CA 1
ATOM 1701 C C . ASN A 1 216 ? -17.274 -14.388 13.151 1.00 91.44 216 ASN A C 1
ATOM 1703 O O . ASN A 1 216 ? -18.044 -14.661 14.073 1.00 91.44 216 ASN A O 1
ATOM 1707 N N . ASP A 1 217 ? -16.106 -13.780 13.350 1.00 89.75 217 ASP A N 1
ATOM 1708 C CA . ASP A 1 217 ? -15.629 -13.323 14.655 1.00 89.75 217 ASP A CA 1
ATOM 1709 C C . ASP A 1 217 ? -16.608 -12.322 15.264 1.00 89.75 217 ASP A C 1
ATOM 1711 O O . ASP A 1 217 ? -17.004 -12.454 16.422 1.00 89.75 217 ASP A O 1
ATOM 1715 N N . PHE A 1 218 ? -17.072 -11.357 14.468 1.00 92.25 218 PHE A N 1
ATOM 1716 C CA . PHE A 1 218 ? -18.079 -10.395 14.892 1.00 92.25 218 PHE A CA 1
ATOM 1717 C C . PHE A 1 218 ? -19.400 -11.063 15.273 1.00 92.25 218 PHE A C 1
ATOM 1719 O O . PHE A 1 218 ? -19.925 -10.790 16.349 1.00 92.25 218 PHE A O 1
ATOM 1726 N N . LEU A 1 219 ? -19.925 -11.964 14.442 1.00 92.88 219 LEU A N 1
ATOM 1727 C CA . LEU A 1 219 ? -21.179 -12.669 14.717 1.00 92.88 219 LEU A CA 1
ATOM 1728 C C . LEU A 1 219 ? -21.065 -13.606 15.928 1.00 92.88 219 LEU A C 1
ATOM 1730 O O . LEU A 1 219 ? -22.059 -13.843 16.609 1.00 92.88 219 LEU A O 1
ATOM 1734 N N . THR A 1 220 ? -19.864 -14.105 16.220 1.00 92.06 220 THR A N 1
ATOM 1735 C CA . THR A 1 220 ? -19.579 -14.918 17.410 1.00 92.06 220 THR A CA 1
ATOM 1736 C C . THR A 1 220 ? -19.503 -14.055 18.667 1.00 92.06 220 THR A C 1
ATOM 1738 O O . THR A 1 220 ? -20.071 -14.412 19.696 1.00 92.06 220 THR A O 1
ATOM 1741 N N . GLN A 1 221 ? -18.841 -12.897 18.590 1.00 89.69 221 GLN A N 1
ATOM 1742 C CA . GLN A 1 221 ? -18.727 -11.947 19.703 1.00 89.69 221 GLN A CA 1
ATOM 1743 C C . GLN A 1 221 ? -20.044 -11.207 19.985 1.00 89.69 221 GLN A C 1
ATOM 1745 O O . GLN A 1 221 ? -20.301 -10.813 21.121 1.00 89.69 221 GLN A O 1
ATOM 1750 N N . HIS A 1 222 ? -20.877 -11.008 18.962 1.00 91.38 222 HIS A N 1
ATOM 1751 C CA . HIS A 1 222 ? -22.082 -10.182 19.009 1.00 91.38 222 HIS A CA 1
ATOM 1752 C C . HIS A 1 222 ? -23.305 -10.881 18.367 1.00 91.38 222 HIS A C 1
ATOM 1754 O O . HIS A 1 222 ? -23.929 -10.324 17.461 1.00 91.38 222 HIS A O 1
ATOM 1760 N N . PRO A 1 223 ? -23.713 -12.076 18.841 1.00 91.44 223 PRO A N 1
ATOM 1761 C CA . PRO A 1 223 ? -24.736 -12.899 18.178 1.00 91.44 223 PRO A CA 1
ATOM 1762 C C . PRO A 1 223 ? -26.128 -12.251 18.137 1.00 91.44 223 PRO A C 1
ATOM 1764 O O . PRO A 1 223 ? -26.901 -12.466 17.202 1.00 91.44 223 PRO A O 1
ATOM 1767 N N . ASN A 1 224 ? -26.437 -11.425 19.137 1.00 91.75 224 ASN A N 1
ATOM 1768 C CA . ASN A 1 224 ? -27.728 -10.750 19.280 1.00 91.75 224 ASN A CA 1
ATOM 1769 C C . ASN A 1 224 ? -27.682 -9.278 18.851 1.00 91.75 224 ASN A C 1
ATOM 1771 O O . ASN A 1 224 ? -28.658 -8.560 19.061 1.00 91.75 224 ASN A O 1
ATOM 1775 N N . ALA A 1 225 ? -26.564 -8.802 18.292 1.00 91.06 225 ALA A N 1
ATOM 1776 C CA . ALA A 1 225 ? -26.468 -7.407 17.894 1.00 91.06 225 ALA A CA 1
ATOM 1777 C C . ALA A 1 225 ? -27.426 -7.115 16.729 1.00 91.06 225 ALA A C 1
ATOM 1779 O O . ALA A 1 225 ? -27.472 -7.818 15.715 1.00 91.06 225 ALA A O 1
ATOM 1780 N N . SER A 1 226 ? -28.207 -6.055 16.901 1.00 92.12 226 SER A N 1
ATOM 1781 C CA . SER A 1 226 ? -29.218 -5.598 15.956 1.00 92.12 226 SER A CA 1
ATOM 1782 C C . SER A 1 226 ? -29.132 -4.091 15.794 1.00 92.12 226 SER A C 1
ATOM 1784 O O . SER A 1 226 ? -28.777 -3.389 16.739 1.00 92.12 226 SER A O 1
ATOM 1786 N N . GLY A 1 227 ? -29.527 -3.595 14.633 1.00 89.75 227 GLY A N 1
ATOM 1787 C CA . GLY A 1 227 ? -29.612 -2.167 14.363 1.00 89.75 227 GLY A CA 1
ATOM 1788 C C . GLY A 1 227 ? -29.997 -1.918 12.918 1.00 89.75 227 GLY A C 1
ATOM 1789 O O . GLY A 1 227 ? -30.674 -2.749 12.310 1.00 89.75 227 GLY A O 1
ATOM 1790 N N . SER A 1 228 ? -29.609 -0.763 12.385 1.00 87.56 228 SER A N 1
ATOM 1791 C CA . SER A 1 228 ? -29.927 -0.366 11.014 1.00 87.56 228 SER A CA 1
ATOM 1792 C C . SER A 1 228 ? -28.675 -0.406 10.140 1.00 87.56 228 SER A C 1
ATOM 1794 O O . SER A 1 228 ? -27.708 0.276 10.449 1.00 87.56 228 SER A O 1
ATOM 1796 N N . LEU A 1 229 ? -28.698 -1.143 9.026 1.00 89.19 229 LEU A N 1
ATOM 1797 C CA . LEU A 1 229 ? -27.681 -1.056 7.967 1.00 89.19 229 LEU A CA 1
ATOM 1798 C C . LEU A 1 229 ? -28.367 -0.773 6.634 1.00 89.19 229 LEU A C 1
ATOM 1800 O O . LEU A 1 229 ? -29.320 -1.469 6.278 1.00 89.19 229 LEU A O 1
ATOM 1804 N N . LEU A 1 230 ? -27.881 0.228 5.891 1.00 83.56 230 LEU A N 1
ATOM 1805 C CA . LEU A 1 230 ? -28.410 0.601 4.568 1.00 83.56 230 LEU A CA 1
ATOM 1806 C C . LEU A 1 230 ? -29.947 0.765 4.569 1.00 83.56 230 LEU A C 1
ATOM 1808 O O . LEU A 1 230 ? -30.654 0.221 3.718 1.00 83.56 230 LEU A O 1
ATOM 1812 N N . GLY A 1 231 ? -30.477 1.432 5.600 1.00 85.69 231 GLY A N 1
ATOM 1813 C CA . GLY A 1 231 ? -31.915 1.671 5.781 1.00 85.69 231 GLY A CA 1
ATOM 1814 C C . GLY A 1 231 ? -32.748 0.464 6.241 1.00 85.69 231 GLY A C 1
ATOM 1815 O O . GLY A 1 231 ? -33.959 0.598 6.417 1.00 85.69 231 GLY A O 1
ATOM 1816 N N . LYS A 1 232 ? -32.144 -0.711 6.465 1.00 89.44 232 LYS A N 1
ATOM 1817 C CA . LYS A 1 232 ? -32.841 -1.907 6.964 1.00 89.44 232 LYS A CA 1
ATOM 1818 C C . LYS A 1 232 ? -32.546 -2.148 8.436 1.00 89.44 232 LYS A C 1
ATOM 1820 O O . LYS A 1 232 ? -31.389 -2.314 8.809 1.00 89.44 232 LYS A O 1
ATOM 1825 N N . LYS A 1 233 ? -33.601 -2.241 9.249 1.00 92.81 233 LYS A N 1
ATOM 1826 C CA . LYS A 1 233 ? -33.513 -2.622 10.664 1.00 92.81 233 LYS A CA 1
ATOM 1827 C C . LYS A 1 233 ? -33.623 -4.138 10.826 1.00 92.81 233 LYS A C 1
ATOM 1829 O O . LYS A 1 233 ? -34.482 -4.751 10.199 1.00 92.81 233 LYS A O 1
ATOM 1834 N N . GLY A 1 234 ? -32.789 -4.732 11.672 1.00 94.31 234 GLY A N 1
ATOM 1835 C CA . GLY A 1 234 ? -32.830 -6.166 11.965 1.00 94.31 234 GLY A CA 1
ATOM 1836 C C . GLY A 1 234 ? -31.602 -6.659 12.725 1.00 94.31 234 GLY A C 1
ATOM 1837 O O . GLY A 1 234 ? -30.739 -5.870 13.113 1.00 94.31 234 GLY A O 1
ATOM 1838 N N . ASN A 1 235 ? -31.520 -7.974 12.937 1.00 95.00 235 ASN A N 1
ATOM 1839 C CA . ASN A 1 235 ? -30.317 -8.616 13.465 1.00 95.00 235 ASN A CA 1
ATOM 1840 C C . ASN A 1 235 ? -29.194 -8.561 12.409 1.00 95.00 235 ASN A C 1
ATOM 1842 O O . ASN A 1 235 ? -29.429 -8.858 11.235 1.00 95.00 235 ASN A O 1
ATOM 1846 N N . TYR A 1 236 ? -27.967 -8.202 12.804 1.00 94.06 236 TYR A N 1
ATOM 1847 C CA . TYR A 1 236 ? -26.868 -8.036 11.845 1.00 94.06 236 TYR A CA 1
ATOM 1848 C C . TYR A 1 236 ? -26.516 -9.324 11.098 1.00 94.06 236 TYR A C 1
ATOM 1850 O O . TYR A 1 236 ? -26.155 -9.254 9.926 1.00 94.06 236 TYR A O 1
ATOM 1858 N N . LYS A 1 237 ? -26.688 -10.501 11.712 1.00 94.19 237 LYS A N 1
ATOM 1859 C CA . LYS A 1 237 ? -26.509 -11.799 11.044 1.00 94.19 237 LYS A CA 1
ATOM 1860 C C . LYS A 1 237 ? -27.419 -11.928 9.828 1.00 94.19 237 LYS A C 1
ATOM 1862 O O . LYS A 1 237 ? -26.965 -12.306 8.749 1.00 94.19 237 LYS A O 1
ATOM 1867 N N . GLU A 1 238 ? -28.696 -11.596 9.989 1.00 93.81 238 GLU A N 1
ATOM 1868 C CA . GLU A 1 238 ? -29.689 -11.660 8.913 1.00 93.81 238 GLU A CA 1
ATOM 1869 C C . GLU A 1 238 ? -29.418 -10.594 7.850 1.00 93.81 238 GLU A C 1
ATOM 1871 O O . GLU A 1 238 ? -29.455 -10.888 6.652 1.00 93.81 238 GLU A O 1
ATOM 1876 N N . LEU A 1 239 ? -29.072 -9.375 8.283 1.00 94.19 239 LEU A N 1
ATOM 1877 C CA . LEU A 1 239 ? -28.740 -8.273 7.384 1.00 94.19 239 LEU A CA 1
ATOM 1878 C C . LEU A 1 239 ? -27.523 -8.611 6.512 1.00 94.19 239 LEU A C 1
ATOM 1880 O O . LEU A 1 239 ? -27.632 -8.542 5.289 1.00 94.19 239 LEU A O 1
ATOM 1884 N N . PHE A 1 240 ? -26.404 -9.054 7.093 1.00 92.38 240 PHE A N 1
ATOM 1885 C CA . PHE A 1 240 ? -25.219 -9.452 6.324 1.00 92.38 240 PHE A CA 1
ATOM 1886 C C . PHE A 1 240 ? -25.490 -10.649 5.413 1.00 92.38 240 PHE A C 1
ATOM 1888 O O . PHE A 1 240 ? -25.083 -10.625 4.255 1.00 92.38 240 PHE A O 1
ATOM 1895 N N . THR A 1 241 ? -26.251 -11.650 5.869 1.00 89.31 241 THR A N 1
ATOM 1896 C CA . THR A 1 241 ? -26.646 -12.792 5.020 1.00 89.31 241 THR A CA 1
ATOM 1897 C C . THR A 1 241 ? -27.438 -12.334 3.788 1.00 89.31 241 THR A C 1
ATOM 1899 O O . THR A 1 241 ? -27.282 -12.886 2.697 1.00 89.31 241 THR A O 1
ATOM 1902 N N . GLY A 1 242 ? -28.278 -11.304 3.938 1.00 88.50 242 GLY A N 1
ATOM 1903 C CA . GLY A 1 242 ? -28.997 -10.679 2.829 1.00 88.50 242 GLY A CA 1
ATOM 1904 C C . GLY A 1 242 ? -28.119 -9.805 1.926 1.00 88.50 242 GLY A C 1
ATOM 1905 O O . GLY A 1 242 ? -28.388 -9.725 0.727 1.00 88.50 242 GLY A O 1
ATOM 1906 N N . LEU A 1 243 ? -27.089 -9.154 2.478 1.00 88.31 243 LEU A N 1
ATOM 1907 C CA . LEU A 1 243 ? -26.194 -8.250 1.745 1.00 88.31 243 LEU A CA 1
ATOM 1908 C C . LEU A 1 243 ? -25.092 -8.977 0.970 1.00 88.31 243 LEU A C 1
ATOM 1910 O O . LEU A 1 243 ? -24.804 -8.561 -0.142 1.00 88.31 243 LEU A O 1
ATOM 1914 N N . ILE A 1 244 ? -24.554 -10.092 1.479 1.00 84.31 244 ILE A N 1
ATOM 1915 C CA . ILE A 1 244 ? -23.532 -10.911 0.788 1.00 84.31 244 ILE A CA 1
ATOM 1916 C C . ILE A 1 244 ? -24.020 -11.391 -0.591 1.00 84.31 244 ILE A C 1
ATOM 1918 O O . ILE A 1 244 ? -23.228 -11.646 -1.491 1.00 84.31 244 ILE A O 1
ATOM 1922 N N . LYS A 1 245 ? -25.340 -11.486 -0.790 1.00 78.94 245 LYS A N 1
ATOM 1923 C CA . LYS A 1 245 ? -25.950 -11.862 -2.076 1.00 78.94 245 LYS A CA 1
ATOM 1924 C C . LYS A 1 245 ? -26.019 -10.717 -3.094 1.00 78.94 245 LYS A C 1
ATOM 1926 O O . LYS A 1 245 ? -26.442 -10.953 -4.223 1.00 78.94 245 LYS A O 1
ATOM 1931 N N . LYS A 1 246 ? -25.689 -9.485 -2.703 1.00 79.75 246 LYS A N 1
ATOM 1932 C CA . LYS A 1 246 ? -25.767 -8.294 -3.551 1.00 79.75 246 LYS A CA 1
ATOM 1933 C C . LYS A 1 246 ? -24.364 -7.818 -3.905 1.00 79.75 246 LYS A C 1
ATOM 1935 O O . LYS A 1 246 ? -23.514 -7.703 -3.031 1.00 79.75 246 LYS A O 1
ATOM 1940 N N . ASP A 1 247 ? -24.153 -7.496 -5.176 1.00 70.25 247 ASP A N 1
ATOM 1941 C CA . ASP A 1 247 ? -22.938 -6.810 -5.611 1.00 70.25 247 ASP A CA 1
ATOM 1942 C C . ASP A 1 247 ? -23.045 -5.342 -5.158 1.00 70.25 247 ASP A C 1
ATOM 1944 O O . ASP A 1 247 ? -23.851 -4.577 -5.689 1.00 70.25 247 ASP A O 1
ATOM 1948 N N . LEU A 1 248 ? -22.331 -4.991 -4.085 1.00 70.00 248 LEU A N 1
ATOM 1949 C CA . LEU A 1 248 ? -22.348 -3.661 -3.456 1.00 70.00 248 LEU A CA 1
ATOM 1950 C C . LEU A 1 248 ? -21.144 -2.807 -3.872 1.00 70.00 248 LEU A C 1
ATOM 1952 O O . LEU A 1 248 ? -20.845 -1.821 -3.203 1.00 70.00 248 LEU A O 1
ATOM 1956 N N . LEU A 1 249 ? -20.433 -3.195 -4.938 1.00 62.22 249 LEU A N 1
ATOM 1957 C CA . LEU A 1 249 ? -19.233 -2.495 -5.380 1.00 62.22 249 LEU A CA 1
ATOM 1958 C C . LEU A 1 249 ? -19.548 -1.010 -5.636 1.00 62.22 249 LEU A C 1
ATOM 1960 O O . LEU A 1 249 ? -20.363 -0.707 -6.513 1.00 62.22 249 LEU A O 1
ATOM 1964 N N . PRO A 1 250 ? -18.913 -0.076 -4.907 1.00 57.38 250 PRO A N 1
ATOM 1965 C CA . PRO A 1 250 ? -19.038 1.332 -5.212 1.00 57.38 250 PRO A CA 1
ATOM 1966 C C . PRO A 1 250 ? -18.471 1.568 -6.611 1.00 57.38 250 PRO A C 1
ATOM 1968 O O . PRO A 1 250 ? -17.337 1.202 -6.933 1.00 57.38 250 PRO A O 1
ATOM 1971 N N . HIS A 1 251 ? -19.296 2.164 -7.463 1.00 50.19 251 HIS A N 1
ATOM 1972 C CA . HIS A 1 251 ? -18.830 2.767 -8.695 1.00 50.19 251 HIS A CA 1
ATOM 1973 C C . HIS A 1 251 ? -18.120 4.075 -8.332 1.00 50.19 251 HIS A C 1
ATOM 1975 O O . HIS A 1 251 ? -18.634 4.831 -7.517 1.00 50.19 251 HIS A O 1
ATOM 1981 N N . HIS A 1 252 ? -16.982 4.329 -8.982 1.00 52.84 252 HIS A N 1
ATOM 1982 C CA . HIS A 1 252 ? -16.150 5.543 -8.930 1.00 52.84 252 HIS A CA 1
ATOM 1983 C C . HIS A 1 252 ? -14.961 5.488 -7.957 1.00 52.84 252 HIS A C 1
ATOM 1985 O O . HIS A 1 252 ? -15.092 5.559 -6.742 1.00 52.84 252 HIS A O 1
ATOM 1991 N N . ALA A 1 253 ? -13.764 5.387 -8.541 1.00 55.03 253 ALA A N 1
ATOM 1992 C CA . ALA A 1 253 ? -12.522 5.738 -7.873 1.00 55.03 253 ALA A CA 1
ATOM 1993 C C . ALA A 1 253 ? -12.269 7.228 -8.138 1.00 55.03 253 ALA A C 1
ATOM 1995 O O . ALA A 1 253 ? -11.794 7.592 -9.216 1.00 55.03 253 ALA A O 1
ATOM 1996 N N . ASP A 1 254 ? -12.631 8.089 -7.189 1.00 62.94 254 ASP A N 1
ATOM 1997 C CA . ASP A 1 254 ? -12.157 9.473 -7.189 1.00 62.94 254 ASP A CA 1
ATOM 1998 C C . ASP A 1 254 ? -10.623 9.465 -7.089 1.00 62.94 254 ASP A C 1
ATOM 2000 O O . ASP A 1 254 ? -10.056 8.749 -6.264 1.00 62.94 254 ASP A O 1
ATOM 2004 N N . TRP A 1 255 ? -9.944 10.252 -7.932 1.00 71.25 255 TRP A N 1
ATOM 2005 C CA . TRP A 1 255 ? -8.478 10.376 -7.965 1.00 71.25 255 TRP A CA 1
ATOM 2006 C C . TRP A 1 255 ? -8.027 11.641 -7.210 1.00 71.25 255 TRP A C 1
ATOM 2008 O O . TRP A 1 255 ? -7.195 12.422 -7.677 1.00 71.25 255 TRP A O 1
ATOM 2018 N N . SER A 1 256 ? -8.656 11.891 -6.061 1.00 77.31 256 SER A N 1
ATOM 2019 C CA . SER A 1 256 ? -8.643 13.199 -5.400 1.00 77.31 256 SER A CA 1
ATOM 2020 C C . SER A 1 256 ? -7.407 13.442 -4.518 1.00 77.31 256 SER A C 1
ATOM 2022 O O . SER A 1 256 ? -7.203 14.556 -4.036 1.00 77.31 256 SER A O 1
ATOM 2024 N N . ASP A 1 257 ? -6.577 12.416 -4.317 1.00 77.44 257 ASP A N 1
ATOM 2025 C CA . ASP A 1 257 ? -5.320 12.450 -3.560 1.00 77.44 257 ASP A CA 1
ATOM 2026 C C . ASP A 1 257 ? -4.169 11.873 -4.413 1.00 77.44 257 ASP A C 1
ATOM 2028 O O . ASP A 1 257 ? -4.390 11.241 -5.456 1.00 77.44 257 ASP A O 1
ATOM 2032 N N . TYR A 1 258 ? -2.925 12.061 -3.961 1.00 76.88 258 TYR A N 1
ATOM 2033 C CA . TYR A 1 258 ? -1.744 11.464 -4.569 1.00 76.88 258 TYR A CA 1
ATOM 2034 C C . TYR A 1 258 ? -1.949 9.962 -4.749 1.00 76.88 258 TYR A C 1
ATOM 2036 O O . TYR A 1 258 ? -2.013 9.186 -3.789 1.00 76.88 258 TYR A O 1
ATOM 2044 N N . ALA A 1 259 ? -1.958 9.557 -6.017 1.00 71.00 259 ALA A N 1
ATOM 2045 C CA . ALA A 1 259 ? -2.049 8.172 -6.427 1.00 71.00 259 ALA A CA 1
ATOM 2046 C C . ALA A 1 259 ? -3.320 7.464 -5.908 1.00 71.00 259 ALA A C 1
ATOM 2048 O O . ALA A 1 259 ? -3.254 6.395 -5.292 1.00 71.00 259 ALA A O 1
ATOM 2049 N N . ALA A 1 260 ? -4.450 8.076 -6.283 1.00 74.38 260 ALA A N 1
ATOM 2050 C CA . ALA A 1 260 ? -5.847 7.633 -6.181 1.00 74.38 260 ALA A CA 1
ATOM 2051 C C . ALA A 1 260 ? -6.576 8.107 -4.949 1.00 74.38 260 ALA A C 1
ATOM 2053 O O . ALA A 1 260 ? -7.366 9.044 -5.014 1.00 74.38 260 ALA A O 1
ATOM 2054 N N . CYS A 1 261 ? -6.313 7.447 -3.845 1.00 78.31 261 CYS A N 1
ATOM 2055 C CA . CYS A 1 261 ? -7.134 7.526 -2.659 1.00 78.31 261 CYS A CA 1
ATOM 2056 C C . CYS A 1 261 ? -6.249 7.735 -1.426 1.00 78.31 261 CYS A C 1
ATOM 2058 O O . CYS A 1 261 ? -5.024 7.581 -1.517 1.00 78.31 261 CYS A O 1
ATOM 2060 N N . PRO A 1 262 ? -6.841 8.068 -0.269 1.00 81.56 262 PRO A N 1
ATOM 2061 C CA . PRO A 1 262 ? -6.101 8.230 0.981 1.00 81.56 262 PRO A CA 1
ATOM 2062 C C . PRO A 1 262 ? -5.266 7.007 1.380 1.00 81.56 262 PRO A C 1
ATOM 2064 O O . PRO A 1 262 ? -4.197 7.158 1.973 1.00 81.56 262 PRO A O 1
ATOM 2067 N N . GLU A 1 263 ? -5.709 5.804 1.001 1.00 80.81 263 GLU A N 1
ATOM 2068 C CA . GLU A 1 263 ? -5.008 4.532 1.212 1.00 80.81 263 GLU A CA 1
ATOM 2069 C C . GLU A 1 263 ? -3.758 4.409 0.351 1.00 80.81 263 GLU A C 1
ATOM 2071 O O . GLU A 1 263 ? -2.953 3.492 0.540 1.00 80.81 263 GLU A O 1
ATOM 2076 N N . ARG A 1 264 ? -3.607 5.320 -0.618 1.00 76.12 264 ARG A N 1
ATOM 2077 C CA . ARG A 1 264 ? -2.556 5.313 -1.620 1.00 76.12 264 ARG A CA 1
ATOM 2078 C C . ARG A 1 264 ? -2.507 3.956 -2.324 1.00 76.12 264 ARG A C 1
ATOM 2080 O O . ARG A 1 264 ? -1.437 3.531 -2.717 1.00 76.12 264 ARG A O 1
ATOM 2087 N N . ASN A 1 265 ? -3.634 3.297 -2.547 1.00 73.00 265 ASN A N 1
ATOM 2088 C CA . ASN A 1 265 ? -3.721 2.116 -3.398 1.00 73.00 265 ASN A CA 1
ATOM 2089 C C . ASN A 1 265 ? -5.119 2.067 -3.992 1.00 73.00 265 ASN A C 1
ATOM 2091 O O . ASN A 1 265 ? -6.080 1.861 -3.259 1.00 73.00 265 ASN A O 1
ATOM 2095 N N . SER A 1 266 ? -5.244 2.216 -5.312 1.00 66.69 266 SER A N 1
ATOM 2096 C CA . SER A 1 266 ? -6.509 1.907 -5.977 1.00 66.69 266 SER A CA 1
ATOM 2097 C C . SER A 1 266 ? -6.836 0.441 -5.720 1.00 66.69 266 SER A C 1
ATOM 2099 O O . SER A 1 266 ? -6.169 -0.438 -6.264 1.00 66.69 266 SER A O 1
ATOM 2101 N N . LEU A 1 267 ? -7.838 0.169 -4.885 1.00 66.44 267 LEU A N 1
ATOM 2102 C CA . LEU A 1 267 ? -8.407 -1.166 -4.772 1.00 66.44 267 LEU A CA 1
ATOM 2103 C C . LEU A 1 267 ? -9.119 -1.463 -6.084 1.00 66.44 267 LEU A C 1
ATOM 2105 O O . LEU A 1 267 ? -10.202 -0.944 -6.356 1.00 66.44 267 LEU A O 1
ATOM 2109 N N . VAL A 1 268 ? -8.482 -2.267 -6.930 1.00 69.12 268 VAL A N 1
ATOM 2110 C CA . VAL A 1 268 ? -9.106 -2.690 -8.178 1.00 69.12 268 VAL A CA 1
ATOM 2111 C C . VAL A 1 268 ? -9.973 -3.914 -7.894 1.00 69.12 268 VAL A C 1
ATOM 2113 O O . VAL A 1 268 ? -9.460 -4.889 -7.334 1.00 69.12 268 VAL A O 1
ATOM 2116 N N . PRO A 1 269 ? -11.270 -3.894 -8.267 1.00 62.53 269 PRO A N 1
ATOM 2117 C CA . PRO A 1 269 ? -12.168 -5.017 -8.040 1.00 62.53 269 PRO A CA 1
ATOM 2118 C C . PRO A 1 269 ? -11.579 -6.336 -8.553 1.00 62.53 269 PRO A C 1
ATOM 2120 O O . PRO A 1 269 ? -10.991 -6.397 -9.636 1.00 62.53 269 PRO A O 1
ATOM 2123 N N . SER A 1 270 ? -11.807 -7.409 -7.797 1.00 59.09 270 SER A N 1
ATOM 2124 C CA . SER A 1 270 ? -11.222 -8.754 -7.948 1.00 59.09 270 SER A CA 1
ATOM 2125 C C . SER A 1 270 ? -11.474 -9.473 -9.286 1.00 59.09 270 SER A C 1
ATOM 2127 O O . SER A 1 270 ? -11.011 -10.596 -9.481 1.00 59.09 270 SER A O 1
ATOM 2129 N N . ARG A 1 271 ? -12.184 -8.859 -10.243 1.00 70.19 271 ARG A N 1
ATOM 2130 C CA . ARG A 1 271 ? -12.476 -9.460 -11.561 1.00 70.19 271 ARG A CA 1
ATOM 2131 C C . ARG A 1 271 ? -11.221 -9.630 -12.428 1.00 70.19 271 ARG A C 1
ATOM 2133 O O . ARG A 1 271 ? -11.179 -10.507 -13.304 1.00 70.19 271 ARG A O 1
ATOM 2140 N N . THR A 1 272 ? -10.206 -8.805 -12.184 1.00 79.62 272 THR A N 1
ATOM 2141 C CA . THR A 1 272 ? -8.901 -8.880 -12.843 1.00 79.62 272 THR A CA 1
ATOM 2142 C C . THR A 1 272 ? -7.920 -9.616 -11.933 1.00 79.62 272 THR A C 1
ATOM 2144 O O . THR A 1 272 ? -7.795 -9.283 -10.761 1.00 79.62 272 THR A O 1
ATOM 2147 N N . THR A 1 273 ? -7.224 -10.620 -12.467 1.00 86.69 273 THR A N 1
ATOM 2148 C CA . THR A 1 273 ? -6.190 -11.369 -11.739 1.00 86.69 273 THR A CA 1
ATOM 2149 C C . THR A 1 273 ? -4.798 -10.956 -12.220 1.00 86.69 273 THR A C 1
ATOM 2151 O O . THR A 1 273 ? -4.675 -10.453 -13.344 1.00 86.69 273 THR A O 1
ATOM 2154 N N . PRO A 1 274 ? -3.732 -11.197 -11.435 1.00 86.44 274 PRO A N 1
ATOM 2155 C CA . PRO A 1 274 ? -2.363 -10.952 -11.886 1.00 86.44 274 PRO A CA 1
ATOM 2156 C C . PRO A 1 274 ? -2.047 -11.644 -13.217 1.00 86.44 274 PRO A C 1
ATOM 2158 O O . PRO A 1 274 ? -1.396 -11.052 -14.066 1.00 86.44 274 PRO A O 1
ATOM 2161 N N . GLN A 1 275 ? -2.577 -12.851 -13.450 1.00 86.81 275 GLN A N 1
ATOM 2162 C CA . GLN A 1 275 ? -2.408 -13.590 -14.707 1.00 86.81 275 GLN A CA 1
ATOM 2163 C C . GLN A 1 275 ? -3.074 -12.879 -15.889 1.00 86.81 275 GLN A C 1
ATOM 2165 O O . GLN A 1 275 ? -2.489 -12.815 -16.965 1.00 86.81 275 GLN A O 1
ATOM 2170 N N . LYS A 1 276 ? -4.271 -12.302 -15.701 1.00 89.25 276 LYS A N 1
ATOM 2171 C CA . LYS A 1 276 ? -4.930 -11.504 -16.748 1.00 89.25 276 LYS A CA 1
ATOM 2172 C C . LYS A 1 276 ? -4.128 -10.246 -17.076 1.00 89.25 276 LYS A C 1
ATOM 2174 O O . LYS A 1 276 ? -3.960 -9.941 -18.249 1.00 89.25 276 LYS A O 1
ATOM 2179 N N . LEU A 1 277 ? -3.607 -9.544 -16.065 1.00 88.81 277 LEU A N 1
ATOM 2180 C CA . LEU A 1 277 ? -2.731 -8.388 -16.297 1.00 88.81 277 LEU A CA 1
ATOM 2181 C C . LEU A 1 277 ? -1.434 -8.787 -16.993 1.00 88.81 277 LEU A C 1
ATOM 2183 O O . LEU A 1 277 ? -1.002 -8.113 -17.921 1.00 88.81 277 LEU A O 1
ATOM 2187 N N . GLY A 1 278 ? -0.841 -9.895 -16.564 1.00 88.06 278 GLY A N 1
ATOM 2188 C CA . GLY A 1 278 ? 0.322 -10.485 -17.201 1.00 88.06 278 GLY A CA 1
ATOM 2189 C C . GLY A 1 278 ? 0.073 -10.804 -18.671 1.00 88.06 278 GLY A C 1
ATOM 2190 O O . GLY A 1 278 ? 0.882 -10.468 -19.524 1.00 88.06 278 GLY A O 1
ATOM 2191 N N . HIS A 1 279 ? -1.100 -11.345 -19.004 1.00 88.19 279 HIS A N 1
ATOM 2192 C CA . HIS A 1 279 ? -1.497 -11.541 -20.395 1.00 88.19 279 HIS A CA 1
ATOM 2193 C C . HIS A 1 279 ? -1.580 -10.213 -21.165 1.00 88.19 279 HIS A C 1
ATOM 2195 O O . HIS A 1 279 ? -1.060 -10.132 -22.274 1.00 88.19 279 HIS A O 1
ATOM 2201 N N . TRP A 1 280 ? -2.126 -9.142 -20.574 1.00 90.88 280 TRP A N 1
ATOM 2202 C CA . TRP A 1 280 ? -2.107 -7.816 -21.216 1.00 90.88 280 TRP A CA 1
ATOM 2203 C C . TRP A 1 280 ? -0.678 -7.319 -21.461 1.00 90.88 280 TRP A C 1
ATOM 2205 O O . TRP A 1 280 ? -0.427 -6.687 -22.480 1.00 90.88 280 TRP A O 1
ATOM 2215 N N . CYS A 1 281 ? 0.251 -7.623 -20.551 1.00 89.94 281 CYS A N 1
ATOM 2216 C CA . CYS A 1 281 ? 1.666 -7.261 -20.662 1.00 89.94 281 CYS A CA 1
ATOM 2217 C C . CYS A 1 281 ? 2.461 -8.187 -21.584 1.00 89.94 281 CYS A C 1
ATOM 2219 O O . CYS A 1 281 ? 3.547 -7.821 -22.012 1.00 89.94 281 CYS A O 1
ATOM 2221 N N . SER A 1 282 ? 1.968 -9.386 -21.891 1.00 86.62 282 SER A N 1
ATOM 2222 C CA . SER A 1 282 ? 2.617 -10.279 -22.858 1.00 86.62 282 SER A CA 1
ATOM 2223 C C . SER A 1 282 ? 2.518 -9.754 -24.292 1.00 86.62 282 SER A C 1
ATOM 2225 O O . SER A 1 282 ? 3.322 -10.127 -25.141 1.00 86.62 282 SER A O 1
ATOM 2227 N N . LEU A 1 283 ? 1.563 -8.853 -24.537 1.00 87.00 283 LEU A N 1
ATOM 2228 C CA . LEU A 1 283 ? 1.426 -8.101 -25.775 1.00 87.00 283 LEU A CA 1
ATOM 2229 C C . LEU A 1 283 ? 2.304 -6.845 -25.749 1.00 87.00 283 LEU A C 1
ATOM 2231 O O . LEU A 1 283 ? 2.678 -6.343 -24.684 1.00 87.00 283 LEU A O 1
ATOM 2235 N N . ASP A 1 284 ? 2.580 -6.301 -26.933 1.00 88.94 284 ASP A N 1
ATOM 2236 C CA . ASP A 1 284 ? 3.148 -4.962 -27.041 1.00 88.94 284 ASP A CA 1
ATOM 2237 C C . ASP A 1 284 ? 2.215 -3.933 -26.376 1.00 88.94 284 ASP A C 1
ATOM 2239 O O . ASP A 1 284 ? 0.986 -4.086 -26.420 1.00 88.94 284 ASP A O 1
ATOM 2243 N N . PRO A 1 285 ? 2.767 -2.881 -25.743 1.00 91.12 285 PRO A N 1
ATOM 2244 C CA . PRO A 1 285 ? 1.945 -1.837 -25.150 1.00 91.12 285 PRO A CA 1
ATOM 2245 C C . PRO A 1 285 ? 1.030 -1.225 -26.216 1.00 91.12 285 PRO A C 1
ATOM 2247 O O . PRO A 1 285 ? 1.477 -0.894 -27.312 1.00 91.12 285 PRO A O 1
ATOM 2250 N N . LEU A 1 286 ? -0.245 -1.024 -25.866 1.00 91.19 286 LEU A N 1
ATOM 2251 C CA . LEU A 1 286 ? -1.213 -0.306 -26.704 1.00 91.19 286 LEU A CA 1
ATOM 2252 C C . LEU A 1 286 ? -0.682 1.089 -27.059 1.00 91.19 286 LEU A C 1
ATOM 2254 O O . LEU A 1 286 ? -0.884 1.583 -28.165 1.00 91.19 286 LEU A O 1
ATOM 2258 N N . LEU A 1 287 ? -0.018 1.723 -26.093 1.00 92.69 287 LEU A N 1
ATOM 2259 C CA . LEU A 1 287 ? 0.566 3.046 -26.226 1.00 92.69 287 LEU A CA 1
ATOM 2260 C C . LEU A 1 287 ? 1.859 3.125 -25.414 1.00 92.69 287 LEU A C 1
ATOM 2262 O O . LEU A 1 287 ? 1.896 2.705 -24.257 1.00 92.69 287 LEU A O 1
ATOM 2266 N N . GLN A 1 288 ? 2.896 3.717 -26.000 1.00 92.81 288 GLN A N 1
ATOM 2267 C CA . GLN A 1 288 ? 4.129 4.070 -25.306 1.00 92.81 288 GLN A CA 1
ATOM 2268 C C . GLN A 1 288 ? 4.429 5.555 -25.531 1.00 92.81 288 GLN A C 1
ATOM 2270 O O . GLN A 1 288 ? 4.519 6.000 -26.672 1.00 92.81 288 GLN A O 1
ATOM 2275 N N . VAL A 1 289 ? 4.558 6.316 -24.444 1.00 90.25 289 VAL A N 1
ATOM 2276 C CA . VAL A 1 289 ? 4.838 7.761 -24.457 1.00 90.25 289 VAL A CA 1
ATOM 2277 C C . VAL A 1 289 ? 6.218 8.001 -23.862 1.00 90.25 289 VAL A C 1
ATOM 2279 O O . VAL A 1 289 ? 6.477 7.548 -22.748 1.00 90.25 289 VAL A O 1
ATOM 2282 N N . THR A 1 290 ? 7.096 8.693 -24.586 1.00 87.62 290 THR A N 1
ATOM 2283 C CA . THR A 1 290 ? 8.411 9.112 -24.078 1.00 87.62 290 THR A CA 1
ATOM 2284 C C . THR A 1 290 ? 8.268 10.323 -23.156 1.00 87.62 290 THR A C 1
ATOM 2286 O O . THR A 1 290 ? 7.524 11.247 -23.466 1.00 87.62 290 THR A O 1
ATOM 2289 N N . ILE A 1 291 ? 8.990 10.321 -22.038 1.00 81.88 291 ILE A N 1
ATOM 2290 C CA . ILE A 1 291 ? 9.106 11.433 -21.091 1.00 81.88 291 ILE A CA 1
ATOM 2291 C C . ILE A 1 291 ? 10.419 12.168 -21.397 1.00 81.88 291 ILE A C 1
ATOM 2293 O O . ILE A 1 291 ? 11.481 11.548 -21.377 1.00 81.88 291 ILE A O 1
ATOM 2297 N N . GLY A 1 292 ? 10.370 13.477 -21.628 1.00 72.50 292 GLY A N 1
ATOM 2298 C CA . GLY A 1 292 ? 11.535 14.363 -21.703 1.00 72.50 292 GLY A CA 1
ATOM 2299 C C . GLY A 1 292 ? 12.085 14.656 -23.102 1.00 72.50 292 GLY A C 1
ATOM 2300 O O . GLY A 1 292 ? 13.024 15.441 -23.203 1.00 72.50 292 GLY A O 1
ATOM 2301 N N . GLU A 1 293 ? 11.555 14.060 -24.175 1.00 62.09 293 GLU A N 1
ATOM 2302 C CA . GLU A 1 293 ? 12.025 14.322 -25.546 1.00 62.09 293 GLU A CA 1
ATOM 2303 C C . GLU A 1 293 ? 11.057 15.243 -26.305 1.00 62.09 293 GLU A C 1
ATOM 2305 O O . GLU A 1 293 ? 9.937 14.856 -26.640 1.00 62.09 293 GLU A O 1
ATOM 2310 N N . GLU A 1 294 ? 11.506 16.462 -26.627 1.00 50.22 294 GLU A N 1
ATOM 2311 C CA . GLU A 1 294 ? 10.809 17.335 -27.577 1.00 50.22 294 GLU A CA 1
ATOM 2312 C C . GLU A 1 294 ? 10.828 16.718 -28.987 1.00 50.22 294 GLU A C 1
ATOM 2314 O O . GLU A 1 294 ? 11.905 16.467 -29.517 1.00 50.22 294 GLU A O 1
ATOM 2319 N N . GLU A 1 295 ? 9.629 16.491 -29.549 1.00 45.16 295 GLU A N 1
ATOM 2320 C CA . GLU A 1 295 ? 9.142 16.305 -30.944 1.00 45.16 295 GLU A CA 1
ATOM 2321 C C . GLU A 1 295 ? 10.067 15.909 -32.122 1.00 45.16 295 GLU A C 1
ATOM 2323 O O . GLU A 1 295 ? 9.603 15.842 -33.261 1.00 45.16 295 GLU A O 1
ATOM 2328 N N . ASN A 1 296 ? 11.329 15.544 -31.923 1.00 39.50 296 ASN A N 1
ATOM 2329 C CA . ASN A 1 296 ? 12.230 15.131 -32.992 1.00 39.50 296 ASN A CA 1
ATOM 2330 C C . ASN A 1 296 ? 12.872 13.770 -32.689 1.00 39.50 296 ASN A C 1
ATOM 2332 O O . ASN A 1 296 ? 14.095 13.673 -32.536 1.00 39.50 296 ASN A O 1
ATOM 2336 N N . PRO A 1 297 ? 12.074 12.682 -32.643 1.00 43.41 297 PRO A N 1
ATOM 2337 C CA . PRO A 1 297 ? 12.613 11.338 -32.595 1.00 43.41 297 PRO A CA 1
ATOM 2338 C C . PRO A 1 297 ? 13.227 11.049 -33.965 1.00 43.41 297 PRO A C 1
ATOM 2340 O O . PRO A 1 297 ? 12.593 10.486 -34.862 1.00 43.41 297 PRO A O 1
ATOM 2343 N N . LYS A 1 298 ? 14.487 11.443 -34.172 1.00 38.62 298 LYS A N 1
ATOM 2344 C CA . LYS A 1 298 ? 15.281 10.851 -35.247 1.00 38.62 298 LYS A CA 1
ATOM 2345 C C . LYS A 1 298 ? 15.283 9.353 -34.966 1.00 38.62 298 LYS A C 1
ATOM 2347 O O . LYS A 1 298 ? 15.879 8.923 -33.986 1.00 38.62 298 LYS A O 1
ATOM 2352 N N . LYS A 1 299 ? 14.561 8.590 -35.796 1.00 39.47 299 LYS A N 1
ATOM 2353 C CA . LYS A 1 299 ? 14.460 7.123 -35.774 1.00 39.47 299 LYS A CA 1
ATOM 2354 C C . LYS A 1 299 ? 15.860 6.500 -35.834 1.00 39.47 299 LYS A C 1
ATOM 2356 O O . LYS A 1 299 ? 16.333 6.122 -36.901 1.00 39.47 299 LYS A O 1
ATOM 2361 N N . GLY A 1 300 ? 16.538 6.428 -34.697 1.00 36.53 300 GLY A N 1
ATOM 2362 C CA . GLY A 1 300 ? 17.703 5.584 -34.504 1.00 36.53 300 GLY A CA 1
ATOM 2363 C C . GLY A 1 300 ? 17.241 4.137 -34.325 1.00 36.53 300 GLY A C 1
ATOM 2364 O O . GLY A 1 300 ? 16.163 3.912 -33.766 1.00 36.53 300 GLY A O 1
ATOM 2365 N N . PRO A 1 301 ? 18.002 3.145 -34.814 1.00 32.97 301 PRO A N 1
ATOM 2366 C CA . PRO A 1 301 ? 17.681 1.741 -34.594 1.00 32.97 301 PRO A CA 1
ATOM 2367 C C . PRO A 1 301 ? 17.607 1.463 -33.090 1.00 32.97 301 PRO A C 1
ATOM 2369 O O . PRO A 1 301 ? 18.466 1.914 -32.333 1.00 32.97 301 PRO A O 1
ATOM 2372 N N . ALA A 1 302 ? 16.564 0.742 -32.671 1.00 36.91 302 ALA A N 1
ATOM 2373 C CA . ALA A 1 302 ? 16.316 0.363 -31.286 1.00 36.91 302 ALA A CA 1
ATOM 2374 C C . ALA A 1 302 ? 17.573 -0.272 -30.666 1.00 36.91 302 ALA A C 1
ATOM 2376 O O . ALA A 1 302 ? 17.907 -1.423 -30.951 1.00 36.91 302 ALA A O 1
ATOM 2377 N N . ALA A 1 303 ? 18.291 0.489 -29.839 1.00 29.92 303 ALA A N 1
ATOM 2378 C CA . ALA A 1 303 ? 19.429 -0.033 -29.104 1.00 29.92 303 ALA A CA 1
ATOM 2379 C C . ALA A 1 303 ? 18.937 -1.086 -28.088 1.00 29.92 303 ALA A C 1
ATOM 2381 O O . ALA A 1 303 ? 17.872 -0.907 -27.484 1.00 29.92 303 ALA A O 1
ATOM 2382 N N . PRO A 1 304 ? 19.675 -2.192 -27.895 1.00 33.53 304 PRO A N 1
ATOM 2383 C CA . PRO A 1 304 ? 19.270 -3.270 -27.003 1.00 33.53 304 PRO A CA 1
ATOM 2384 C C . PRO A 1 304 ? 19.089 -2.758 -25.566 1.00 33.53 304 PRO A C 1
ATOM 2386 O O . PRO A 1 304 ? 19.984 -2.167 -24.962 1.00 33.53 304 PRO A O 1
ATOM 2389 N N . ARG A 1 305 ? 17.882 -2.990 -25.043 1.00 42.44 305 ARG A N 1
ATOM 2390 C CA . ARG A 1 305 ? 17.368 -2.568 -23.734 1.00 42.44 305 ARG A CA 1
ATOM 2391 C C . ARG A 1 305 ? 18.119 -3.232 -22.571 1.00 42.44 305 ARG A C 1
ATOM 2393 O O . ARG A 1 305 ? 17.630 -4.216 -22.036 1.00 42.44 305 ARG A O 1
ATOM 2400 N N . LEU A 1 306 ? 19.260 -2.699 -22.138 1.00 35.75 306 LEU A N 1
ATOM 2401 C CA . LEU A 1 306 ? 19.890 -3.058 -20.855 1.00 35.75 306 LEU A CA 1
ATOM 2402 C C . LEU A 1 306 ? 20.663 -1.860 -20.274 1.00 35.75 306 LEU A C 1
ATOM 2404 O O . LEU A 1 306 ? 21.869 -1.932 -20.048 1.00 35.75 306 LEU A O 1
ATOM 2408 N N . PHE A 1 307 ? 19.988 -0.737 -20.015 1.00 39.09 307 PHE A N 1
ATOM 2409 C CA . PHE A 1 307 ? 20.548 0.202 -19.039 1.00 39.09 307 PHE A CA 1
ATOM 2410 C C . PHE A 1 307 ? 20.467 -0.461 -17.656 1.00 39.09 307 PHE A C 1
ATOM 2412 O O . PHE A 1 307 ? 19.403 -0.989 -17.314 1.00 39.09 307 PHE A O 1
ATOM 2419 N N . PRO A 1 308 ? 21.551 -0.479 -16.858 1.00 37.75 308 PRO A N 1
ATOM 2420 C CA . PRO A 1 308 ? 21.490 -1.023 -15.510 1.00 37.75 308 PRO A CA 1
ATOM 2421 C C . PRO A 1 308 ? 20.421 -0.260 -14.713 1.00 37.75 308 PRO A C 1
ATOM 2423 O O . PRO A 1 308 ? 20.365 0.972 -14.801 1.00 37.75 308 PRO A O 1
ATOM 2426 N N . PRO A 1 309 ? 19.557 -0.953 -13.950 1.00 44.41 309 PRO A N 1
ATOM 2427 C CA . PRO A 1 309 ? 18.539 -0.306 -13.142 1.00 44.41 309 PRO A CA 1
ATOM 2428 C C . PRO A 1 309 ? 19.231 0.546 -12.080 1.00 44.41 309 PRO A C 1
ATOM 2430 O O . PRO A 1 309 ? 19.750 0.048 -11.084 1.00 44.41 309 PRO A O 1
ATOM 2433 N N . ILE A 1 310 ? 19.280 1.853 -12.311 1.00 49.06 310 ILE A N 1
ATOM 2434 C CA . ILE A 1 310 ? 19.748 2.801 -11.307 1.00 49.06 310 ILE A CA 1
ATOM 2435 C C . ILE A 1 310 ? 18.679 2.809 -10.204 1.00 49.06 310 ILE A C 1
ATOM 2437 O O . ILE A 1 310 ? 17.517 3.065 -10.515 1.00 49.06 310 ILE A O 1
ATOM 2441 N N . PRO A 1 311 ? 19.008 2.570 -8.929 1.00 45.53 311 PRO A N 1
ATOM 2442 C CA . PRO A 1 311 ? 18.065 2.703 -7.825 1.00 45.53 311 PRO A CA 1
ATOM 2443 C C . PRO A 1 311 ? 17.828 4.195 -7.560 1.00 45.53 311 PRO A C 1
ATOM 2445 O O . PRO A 1 311 ? 18.561 4.818 -6.801 1.00 45.53 311 PRO A O 1
ATOM 2448 N N . SER A 1 312 ? 16.843 4.797 -8.228 1.00 44.59 312 SER A N 1
ATOM 2449 C CA . SER A 1 312 ? 16.342 6.128 -7.858 1.00 44.59 312 SER A CA 1
ATOM 2450 C C . SER A 1 312 ? 14.843 6.019 -7.588 1.00 44.59 312 SER A C 1
ATOM 2452 O O . SER A 1 312 ? 14.126 5.559 -8.484 1.00 44.59 312 SER A O 1
ATOM 2454 N N . PRO A 1 313 ? 14.386 6.420 -6.389 1.00 47.50 313 PRO A N 1
ATOM 2455 C CA . PRO A 1 313 ? 12.980 6.452 -5.983 1.00 47.50 313 PRO A CA 1
ATOM 2456 C C . PRO A 1 313 ? 12.200 7.609 -6.628 1.00 47.50 313 PRO A C 1
ATOM 2458 O O . PRO A 1 313 ? 10.976 7.634 -6.540 1.00 47.50 313 PRO A O 1
ATOM 2461 N N . ASP A 1 314 ? 12.880 8.542 -7.303 1.00 51.22 314 ASP A N 1
ATOM 2462 C CA . ASP A 1 314 ? 12.277 9.722 -7.932 1.00 51.22 314 ASP A CA 1
ATOM 2463 C C . ASP A 1 314 ? 11.667 9.376 -9.307 1.00 51.22 314 ASP A C 1
ATOM 2465 O O . ASP A 1 314 ? 12.007 9.961 -10.335 1.00 51.22 314 ASP A O 1
ATOM 2469 N N . LEU A 1 315 ? 10.754 8.401 -9.353 1.00 61.47 315 LEU A N 1
ATOM 2470 C CA . LEU A 1 315 ? 9.774 8.338 -10.439 1.00 61.47 315 LEU A CA 1
ATOM 2471 C C . LEU A 1 315 ? 8.708 9.382 -10.136 1.00 61.47 315 LEU A C 1
ATOM 2473 O O . LEU A 1 315 ? 7.750 9.142 -9.404 1.00 61.47 315 LEU A O 1
ATOM 2477 N N . THR A 1 316 ? 8.945 10.581 -10.647 1.00 61.44 316 THR A N 1
ATOM 2478 C CA . THR A 1 316 ? 8.164 11.785 -10.353 1.00 61.44 316 THR A CA 1
ATOM 2479 C C . THR A 1 316 ? 6.796 11.774 -11.042 1.00 61.44 316 THR A C 1
ATOM 2481 O O . THR A 1 316 ? 5.847 12.389 -10.561 1.00 61.44 316 THR A O 1
ATOM 2484 N N . VAL A 1 317 ? 6.646 11.007 -12.125 1.00 68.50 317 VAL A N 1
ATOM 2485 C CA . VAL A 1 317 ? 5.389 10.910 -12.871 1.00 68.50 317 VAL A CA 1
ATOM 2486 C C . VAL A 1 317 ? 4.486 9.829 -12.274 1.00 68.50 317 VAL A C 1
ATOM 2488 O O . VAL A 1 317 ? 4.815 8.642 -12.291 1.00 68.50 317 VAL A O 1
ATOM 2491 N N . HIS A 1 318 ? 3.309 10.228 -11.793 1.00 81.94 318 HIS A N 1
ATOM 2492 C CA . HIS A 1 318 ? 2.189 9.319 -11.553 1.00 81.94 318 HIS A CA 1
ATOM 2493 C C . HIS A 1 318 ? 1.063 9.671 -12.538 1.00 81.94 318 HIS A C 1
ATOM 2495 O O . HIS A 1 318 ? 0.330 10.631 -12.287 1.00 81.94 318 HIS A O 1
ATOM 2501 N N . PRO A 1 319 ? 0.942 8.964 -13.676 1.00 84.56 319 PRO A N 1
ATOM 2502 C CA . PRO A 1 319 ? -0.027 9.321 -14.705 1.00 84.56 319 PRO A CA 1
ATOM 2503 C C . PRO A 1 319 ? -1.465 9.110 -14.223 1.00 84.56 319 PRO A C 1
ATOM 2505 O O . PRO A 1 319 ? -1.736 8.277 -13.353 1.00 84.56 319 PRO A O 1
ATOM 2508 N N . LEU A 1 320 ? -2.385 9.852 -14.833 1.00 86.56 320 LEU A N 1
ATOM 2509 C CA . LEU A 1 320 ? -3.825 9.742 -14.626 1.00 86.56 320 LEU A CA 1
ATOM 2510 C C . LEU A 1 320 ? -4.501 9.271 -15.912 1.00 86.56 320 LEU A C 1
ATOM 2512 O O . LEU A 1 320 ? -4.131 9.695 -17.005 1.00 86.56 320 LEU A O 1
ATOM 2516 N N . ILE A 1 321 ? -5.527 8.432 -15.786 1.00 85.81 321 ILE A N 1
ATOM 2517 C CA . ILE A 1 321 ? -6.442 8.116 -16.889 1.00 85.81 321 ILE A CA 1
ATOM 2518 C C . ILE A 1 321 ? -7.782 8.785 -16.627 1.00 85.81 321 ILE A C 1
ATOM 2520 O O . ILE A 1 321 ? -8.489 8.451 -15.680 1.00 85.81 321 ILE A O 1
ATOM 2524 N N . VAL A 1 322 ? -8.149 9.686 -17.526 1.00 86.12 322 VAL A N 1
ATOM 2525 C CA . VAL A 1 322 ? -9.479 10.282 -17.603 1.00 86.12 322 VAL A CA 1
ATOM 2526 C C . VAL A 1 322 ? -9.973 9.969 -19.001 1.00 86.12 322 VAL A C 1
ATOM 2528 O O . VAL A 1 322 ? -9.654 10.702 -19.932 1.00 86.12 322 VAL A O 1
ATOM 2531 N N . GLU A 1 323 ? -10.640 8.819 -19.171 1.00 82.50 323 GLU A N 1
ATOM 2532 C CA . GLU A 1 323 ? -10.995 8.308 -20.502 1.00 82.50 323 GLU A CA 1
ATOM 2533 C C . GLU A 1 323 ? -11.612 9.414 -21.381 1.00 82.50 323 GLU A C 1
ATOM 2535 O O . GLU A 1 323 ? -12.537 10.093 -20.933 1.00 82.50 323 GLU A O 1
ATOM 2540 N N . PRO A 1 324 ? -11.125 9.597 -22.625 1.00 89.44 324 PRO A N 1
ATOM 2541 C CA . PRO A 1 324 ? -10.161 8.757 -23.355 1.00 89.44 324 PRO A CA 1
ATOM 2542 C C . PRO A 1 324 ? -8.671 9.143 -23.192 1.00 89.44 324 PRO A C 1
ATOM 2544 O O . PRO A 1 324 ? -7.838 8.681 -23.973 1.00 89.44 324 PRO A O 1
ATOM 2547 N N . TRP A 1 325 ? -8.310 9.982 -22.225 1.00 91.69 325 TRP A N 1
ATOM 2548 C CA . TRP A 1 325 ? -6.991 10.610 -22.109 1.00 91.69 325 TRP A CA 1
ATOM 2549 C C . TRP A 1 325 ? -6.090 9.963 -21.048 1.00 91.69 325 TRP A C 1
ATOM 2551 O O . TRP A 1 325 ? -6.512 9.704 -19.922 1.00 91.69 325 TRP A O 1
ATOM 2561 N N . LEU A 1 326 ? -4.818 9.764 -21.400 1.00 92.62 326 LEU A N 1
ATOM 2562 C CA . LEU A 1 326 ? -3.699 9.563 -20.478 1.00 92.62 326 LEU A CA 1
ATOM 2563 C C . LEU A 1 326 ? -3.054 10.921 -20.198 1.00 92.62 326 LEU A C 1
ATOM 2565 O O . LEU A 1 326 ? -2.441 11.503 -21.091 1.00 92.62 326 LEU A O 1
ATOM 2569 N N . ILE A 1 327 ? -3.154 11.411 -18.970 1.00 92.00 327 ILE A N 1
ATOM 2570 C CA . ILE A 1 327 ? -2.656 12.725 -18.570 1.00 92.00 327 ILE A CA 1
ATOM 2571 C C . ILE A 1 327 ? -1.411 12.538 -17.710 1.00 92.00 327 ILE A C 1
ATOM 2573 O O . ILE A 1 327 ? -1.400 11.739 -16.771 1.00 92.00 327 ILE A O 1
ATOM 2577 N N . HIS A 1 328 ? -0.359 13.284 -18.017 1.00 91.12 328 HIS A N 1
ATOM 2578 C CA . HIS A 1 328 ? 0.853 13.330 -17.213 1.00 91.12 328 HIS A CA 1
ATOM 2579 C C . HIS A 1 328 ? 1.445 14.739 -17.220 1.00 91.12 328 HIS A C 1
ATOM 2581 O O . HIS A 1 328 ? 1.195 15.541 -18.121 1.00 91.12 328 HIS A O 1
ATOM 2587 N N . GLN A 1 329 ? 2.209 15.045 -16.178 1.00 87.69 329 GLN A N 1
ATOM 2588 C CA . GLN A 1 329 ? 2.962 16.286 -16.084 1.00 87.69 329 GLN A CA 1
ATOM 2589 C C . GLN A 1 329 ? 4.400 16.034 -16.541 1.00 87.69 329 GLN A C 1
ATOM 2591 O O . GLN A 1 329 ? 5.004 15.018 -16.202 1.00 87.69 329 GLN A O 1
ATOM 2596 N N . GLU A 1 330 ? 4.938 16.978 -17.302 1.00 84.06 330 GLU A N 1
ATOM 2597 C CA . GLU A 1 330 ? 6.314 16.981 -17.782 1.00 84.06 330 GLU A CA 1
ATOM 2598 C C . GLU A 1 330 ? 6.915 18.354 -17.470 1.00 84.06 330 GLU A C 1
ATOM 2600 O O . GLU A 1 330 ? 6.623 19.350 -18.135 1.00 84.06 330 GLU A O 1
ATOM 2605 N N . GLY A 1 331 ? 7.691 18.428 -16.384 1.00 81.06 331 GLY A N 1
ATOM 2606 C CA . GLY A 1 331 ? 8.191 19.689 -15.840 1.00 81.06 331 GLY A CA 1
ATOM 2607 C C . GLY A 1 331 ? 7.055 20.680 -15.559 1.00 81.06 331 GLY A C 1
ATOM 2608 O O . GLY A 1 331 ? 6.279 20.517 -14.614 1.00 81.06 331 GLY A O 1
ATOM 2609 N N . THR A 1 332 ? 6.961 21.707 -16.403 1.00 84.50 332 THR A N 1
ATOM 2610 C CA . THR A 1 332 ? 6.019 22.834 -16.308 1.00 84.50 332 THR A CA 1
ATOM 2611 C C . THR A 1 332 ? 4.833 22.721 -17.275 1.00 84.50 332 THR A C 1
ATOM 2613 O O . THR A 1 332 ? 4.015 23.642 -17.366 1.00 84.50 332 THR A O 1
ATOM 2616 N N . ARG A 1 333 ? 4.723 21.595 -17.991 1.00 88.94 333 ARG A N 1
ATOM 2617 C CA . ARG A 1 333 ? 3.678 21.303 -18.978 1.00 88.94 333 ARG A CA 1
ATOM 2618 C C . ARG A 1 333 ? 2.756 20.189 -18.478 1.00 88.94 333 ARG A C 1
ATOM 2620 O O . ARG A 1 333 ? 3.182 19.276 -17.771 1.00 88.94 333 ARG A O 1
ATOM 2627 N N . ILE A 1 334 ? 1.492 20.249 -18.888 1.00 92.00 334 ILE A N 1
ATOM 2628 C CA . ILE A 1 334 ? 0.516 19.166 -18.729 1.00 92.00 334 ILE A CA 1
ATOM 2629 C C . ILE A 1 334 ? 0.213 18.623 -20.118 1.00 92.00 334 ILE A C 1
ATOM 2631 O O . ILE A 1 334 ? -0.304 19.341 -20.983 1.00 92.00 334 ILE A O 1
ATOM 2635 N N . LEU A 1 335 ? 0.540 17.352 -20.322 1.00 92.94 335 LEU A N 1
ATOM 2636 C CA . LEU A 1 335 ? 0.339 16.645 -21.575 1.00 92.94 335 LEU A CA 1
ATOM 2637 C C . LEU A 1 335 ? -0.775 15.617 -21.420 1.00 92.94 335 LEU A C 1
ATOM 2639 O O . LEU A 1 335 ? -0.871 14.921 -20.408 1.00 92.94 335 LEU A O 1
ATOM 2643 N N . ALA A 1 336 ? -1.593 15.488 -22.457 1.00 94.25 336 ALA A N 1
ATOM 2644 C CA . ALA A 1 336 ? -2.635 14.482 -22.538 1.00 94.25 336 ALA A CA 1
ATOM 2645 C C . ALA A 1 336 ? -2.510 13.700 -23.839 1.00 94.25 336 ALA A C 1
ATOM 2647 O O . ALA A 1 336 ? -2.545 14.262 -24.929 1.00 94.25 336 ALA A O 1
ATOM 2648 N N . THR A 1 337 ? -2.371 12.386 -23.729 1.00 94.12 337 THR A N 1
ATOM 2649 C CA . THR A 1 337 ? -2.278 11.481 -24.873 1.00 94.12 337 THR A CA 1
ATOM 2650 C C . THR A 1 337 ? -3.586 10.729 -25.030 1.00 94.12 337 THR A C 1
ATOM 2652 O O . THR A 1 337 ? -4.054 10.081 -24.095 1.00 94.12 337 THR A O 1
ATOM 2655 N N . HIS A 1 338 ? -4.202 10.811 -26.204 1.00 92.75 338 HIS A N 1
ATOM 2656 C CA . HIS A 1 338 ? -5.442 10.092 -26.470 1.00 92.75 338 HIS A CA 1
ATOM 2657 C C . HIS A 1 338 ? -5.164 8.588 -26.596 1.00 92.75 338 HIS A C 1
ATOM 2659 O O . HIS A 1 338 ? -4.462 8.161 -27.515 1.00 92.75 338 HIS A O 1
ATOM 2665 N N . LEU A 1 339 ? -5.768 7.769 -25.732 1.00 90.31 339 LEU A N 1
ATOM 2666 C CA . LEU A 1 339 ? -5.480 6.332 -25.625 1.00 90.31 339 LEU A CA 1
ATOM 2667 C C . LEU A 1 339 ? -5.736 5.552 -26.923 1.00 90.31 339 LEU A C 1
ATOM 2669 O O . LEU A 1 339 ? -5.024 4.598 -27.206 1.00 90.31 339 LEU A O 1
ATOM 2673 N N . GLY A 1 340 ? -6.722 5.966 -27.725 1.00 87.69 340 GLY A N 1
ATOM 2674 C CA . GLY A 1 340 ? -7.056 5.290 -28.987 1.00 87.69 340 GLY A CA 1
ATOM 2675 C C . GLY A 1 340 ? -6.279 5.750 -30.222 1.00 87.69 340 GLY A C 1
ATOM 2676 O O . GLY A 1 340 ? -6.236 5.030 -31.208 1.00 87.69 340 GLY A O 1
ATOM 2677 N N . THR A 1 341 ? -5.684 6.950 -30.209 1.00 88.88 341 THR A N 1
ATOM 2678 C CA . THR A 1 341 ? -5.000 7.500 -31.401 1.00 88.88 341 THR A CA 1
ATOM 2679 C C . THR A 1 341 ? -3.504 7.686 -31.188 1.00 88.88 341 THR A C 1
ATOM 2681 O O . THR A 1 341 ? -2.789 7.961 -32.147 1.00 88.88 341 THR A O 1
ATOM 2684 N N . GLY A 1 342 ? -3.039 7.608 -29.937 1.00 89.38 342 GLY A N 1
ATOM 2685 C CA . GLY A 1 342 ? -1.671 7.929 -29.540 1.00 89.38 342 GLY A CA 1
ATOM 2686 C C . GLY A 1 342 ? -1.287 9.397 -29.731 1.00 89.38 342 GLY A C 1
ATOM 2687 O O . GLY A 1 342 ? -0.143 9.754 -29.477 1.00 89.38 342 GLY A O 1
ATOM 2688 N N . LYS A 1 343 ? -2.211 10.264 -30.170 1.00 92.25 343 LYS A N 1
ATOM 2689 C CA . LYS A 1 343 ? -1.927 11.688 -30.364 1.00 92.25 343 LYS A CA 1
ATOM 2690 C C . LYS A 1 343 ? -1.813 12.383 -29.014 1.00 92.25 343 LYS A C 1
ATOM 2692 O O . LYS A 1 343 ? -2.768 12.383 -28.233 1.00 92.25 343 LYS A O 1
ATOM 2697 N N . THR A 1 344 ? -0.665 13.004 -28.784 1.00 93.00 344 THR A N 1
ATOM 2698 C CA . THR A 1 344 ? -0.410 13.849 -27.618 1.00 93.00 344 THR A CA 1
ATOM 2699 C C . THR A 1 344 ? -0.846 15.279 -27.903 1.00 93.00 344 THR A C 1
ATOM 2701 O O . THR A 1 344 ? -0.571 15.831 -28.965 1.00 93.00 344 THR A O 1
ATOM 2704 N N . GLN A 1 345 ? -1.543 15.878 -26.946 1.00 94.19 345 GLN A N 1
ATOM 2705 C CA . GLN A 1 345 ? -1.919 17.281 -26.929 1.00 94.19 345 GLN A CA 1
ATOM 2706 C C . GLN A 1 345 ? -1.305 17.944 -25.701 1.00 94.19 345 GLN A C 1
ATOM 2708 O O . GLN A 1 345 ? -1.348 17.401 -24.595 1.00 94.19 345 GLN A O 1
ATOM 2713 N N . LYS A 1 346 ? -0.774 19.150 -25.888 1.00 94.56 346 LYS A N 1
ATOM 2714 C CA . LYS A 1 346 ? -0.373 20.010 -24.779 1.00 94.56 346 LYS A CA 1
ATOM 2715 C C . LYS A 1 346 ? -1.611 20.724 -24.249 1.00 94.56 346 LYS A C 1
ATOM 2717 O O . LYS A 1 346 ? -2.122 21.625 -24.908 1.00 94.56 346 LYS A O 1
ATOM 2722 N N . TRP A 1 347 ? -2.107 20.302 -23.090 1.00 94.19 347 TRP A N 1
ATOM 2723 C CA . TRP A 1 347 ? -3.279 20.916 -22.458 1.00 94.19 347 TRP A CA 1
ATOM 2724 C C . TRP A 1 347 ? -2.936 22.219 -21.754 1.00 94.19 347 TRP A C 1
ATOM 2726 O O . TRP A 1 347 ? -3.721 23.161 -21.780 1.00 94.19 347 TRP A O 1
ATOM 2736 N N . PHE A 1 348 ? -1.759 22.284 -21.136 1.00 93.94 348 PHE A N 1
ATOM 2737 C CA . PHE A 1 348 ? -1.305 23.491 -20.467 1.00 93.94 348 PHE A CA 1
ATOM 2738 C C . PHE A 1 348 ? 0.218 23.594 -20.491 1.00 93.94 348 PHE A C 1
ATOM 2740 O O . PHE A 1 348 ? 0.925 22.588 -20.434 1.00 93.94 348 PHE A O 1
ATOM 2747 N N . ASP A 1 349 ? 0.716 24.823 -20.555 1.00 91.56 349 ASP A N 1
ATOM 2748 C CA . ASP A 1 349 ? 2.131 25.160 -20.467 1.00 91.56 349 ASP A CA 1
ATOM 2749 C C . ASP A 1 349 ? 2.259 26.396 -19.582 1.00 91.56 349 ASP A C 1
ATOM 2751 O O . ASP A 1 349 ? 1.687 27.444 -19.888 1.00 91.56 349 ASP A O 1
ATOM 2755 N N . ALA A 1 350 ? 2.983 26.283 -18.468 1.00 86.75 350 ALA A N 1
ATOM 2756 C CA . ALA A 1 350 ? 3.134 27.407 -17.554 1.00 86.75 350 ALA A CA 1
ATOM 2757 C C . ALA A 1 350 ? 3.937 28.571 -18.163 1.00 86.75 350 ALA A C 1
ATOM 2759 O O . ALA A 1 350 ? 3.908 29.666 -17.587 1.00 86.75 350 ALA A O 1
ATOM 2760 N N . GLY A 1 351 ? 4.632 28.355 -19.291 1.00 84.50 351 GLY A N 1
ATOM 2761 C CA . GLY A 1 351 ? 5.466 29.362 -19.953 1.00 84.50 351 GLY A CA 1
ATOM 2762 C C . GLY A 1 351 ? 6.740 29.697 -19.175 1.00 84.50 351 GLY A C 1
ATOM 2763 O O . GLY A 1 351 ? 7.349 30.735 -19.408 1.00 84.50 351 GLY A O 1
ATOM 2764 N N . ILE A 1 352 ? 7.124 28.844 -18.224 1.00 73.38 352 ILE A N 1
ATOM 2765 C CA . ILE A 1 352 ? 8.326 29.018 -17.411 1.00 73.38 352 ILE A CA 1
ATOM 2766 C C . ILE A 1 352 ? 9.503 28.519 -18.251 1.00 73.38 352 ILE A C 1
ATOM 2768 O O . ILE A 1 352 ? 9.710 27.313 -18.386 1.00 73.38 352 ILE A O 1
ATOM 2772 N N . THR A 1 353 ? 10.241 29.446 -18.858 1.00 65.38 353 THR A N 1
ATOM 2773 C CA . THR A 1 353 ? 11.461 29.138 -19.609 1.00 65.38 353 THR A CA 1
ATOM 2774 C C . THR A 1 353 ? 12.548 28.696 -18.634 1.00 65.38 353 THR A C 1
ATOM 2776 O O . THR A 1 353 ? 13.120 29.533 -17.936 1.00 65.38 353 THR A O 1
ATOM 2779 N N . SER A 1 354 ? 12.843 27.396 -18.569 1.00 59.03 354 SER A N 1
ATOM 2780 C CA . SER A 1 354 ? 14.049 26.914 -17.893 1.00 59.03 354 SER A CA 1
ATOM 2781 C C . SER A 1 354 ? 15.261 27.390 -18.693 1.00 59.03 354 SER A C 1
ATOM 2783 O O . SER A 1 354 ? 15.455 26.980 -19.839 1.00 59.03 354 SER A O 1
ATOM 2785 N N . SER A 1 355 ? 16.054 28.297 -18.133 1.00 52.25 355 SER A N 1
ATOM 2786 C CA . SER A 1 355 ? 17.328 28.692 -18.728 1.00 52.25 355 SER A CA 1
ATOM 2787 C C . SER A 1 355 ? 18.266 27.479 -18.763 1.00 52.25 355 SER A C 1
ATOM 2789 O O . SER A 1 355 ? 18.640 27.008 -17.705 1.00 52.25 355 SER A O 1
ATOM 2791 N N . GLN A 1 356 ? 18.581 26.993 -19.970 1.00 49.06 356 GLN A N 1
ATOM 2792 C CA . GLN A 1 356 ? 19.666 26.071 -20.368 1.00 49.06 356 GLN A CA 1
ATOM 2793 C C . GLN A 1 356 ? 20.081 24.917 -19.418 1.00 49.06 356 GLN A C 1
ATOM 2795 O O . GLN A 1 356 ? 20.594 25.127 -18.331 1.00 49.06 356 GLN A O 1
ATOM 2800 N N . GLU A 1 357 ? 19.986 23.685 -19.938 1.00 45.56 357 GLU A N 1
ATOM 2801 C CA . GLU A 1 357 ? 20.600 22.432 -19.435 1.00 45.56 357 GLU A CA 1
ATOM 2802 C C . GLU A 1 357 ? 20.164 21.894 -18.060 1.00 45.56 357 GLU A C 1
ATOM 2804 O O . GLU A 1 357 ? 20.618 20.821 -17.652 1.00 45.56 357 GLU A O 1
ATOM 2809 N N . ASP A 1 358 ? 19.234 22.555 -17.375 1.00 44.50 358 ASP A N 1
ATOM 2810 C CA . ASP A 1 358 ? 18.719 22.058 -16.102 1.00 44.50 358 ASP A CA 1
ATOM 2811 C C . ASP A 1 358 ? 17.955 20.732 -16.253 1.00 44.50 358 ASP A C 1
ATOM 2813 O O . ASP A 1 358 ? 17.110 20.544 -17.133 1.00 44.50 358 ASP A O 1
ATOM 2817 N N . THR A 1 359 ? 18.265 19.797 -15.350 1.00 51.66 359 THR A N 1
ATOM 2818 C CA . THR A 1 359 ? 17.593 18.502 -15.208 1.00 51.66 359 THR A CA 1
ATOM 2819 C C . THR A 1 359 ? 16.070 18.665 -15.252 1.00 51.66 359 THR A C 1
ATOM 2821 O O . THR A 1 359 ? 15.565 19.589 -14.609 1.00 51.66 359 THR A O 1
ATOM 2824 N N . PRO A 1 360 ? 15.328 17.778 -15.954 1.00 50.25 360 PRO A N 1
ATOM 2825 C CA . PRO A 1 360 ? 13.872 17.860 -16.041 1.00 50.25 360 PRO A CA 1
ATOM 2826 C C . PRO A 1 360 ? 13.297 18.011 -14.636 1.00 50.25 360 PRO A C 1
ATOM 2828 O O . PRO A 1 360 ? 13.516 17.151 -13.779 1.00 50.25 360 PRO A O 1
ATOM 2831 N N . GLY A 1 361 ? 12.639 19.147 -14.390 1.00 48.75 361 GLY A N 1
ATOM 2832 C CA . GLY A 1 361 ? 12.182 19.500 -13.054 1.00 48.75 361 GLY A CA 1
ATOM 2833 C C . GLY A 1 361 ? 11.287 18.409 -12.464 1.00 48.75 361 GLY A C 1
ATOM 2834 O O . GLY A 1 361 ? 10.519 17.775 -13.191 1.00 48.75 361 GLY A O 1
ATOM 2835 N N . LYS A 1 362 ? 11.389 18.182 -11.150 1.00 56.84 362 LYS A N 1
ATOM 2836 C CA . LYS A 1 362 ? 10.541 17.283 -10.369 1.00 56.84 362 LYS A CA 1
ATOM 2837 C C . LYS A 1 362 ? 9.087 17.459 -10.762 1.00 56.84 362 LYS A C 1
ATOM 2839 O O . LYS A 1 362 ? 8.437 18.444 -10.425 1.00 56.84 362 LYS A O 1
ATOM 2844 N N . VAL A 1 363 ? 8.588 16.458 -11.474 1.00 53.91 363 VAL A N 1
ATOM 2845 C CA . VAL A 1 363 ? 7.171 16.319 -11.765 1.00 53.91 363 VAL A CA 1
ATOM 2846 C C . VAL A 1 363 ? 6.447 16.129 -10.432 1.00 53.91 363 VAL A C 1
ATOM 2848 O O . VAL A 1 363 ? 6.766 15.229 -9.654 1.00 53.91 363 VAL A O 1
ATOM 2851 N N . HIS A 1 364 ? 5.500 17.012 -10.137 1.00 62.75 364 HIS A N 1
ATOM 2852 C CA . HIS A 1 364 ? 4.548 16.776 -9.062 1.00 62.75 364 HIS A CA 1
ATOM 2853 C C . HIS A 1 364 ? 3.413 15.905 -9.609 1.00 62.75 364 HIS A C 1
ATOM 2855 O O . HIS A 1 364 ? 3.119 15.915 -10.803 1.00 62.75 364 HIS A O 1
ATOM 2861 N N . ALA A 1 365 ? 2.786 15.097 -8.756 1.00 67.00 365 ALA A N 1
ATOM 2862 C CA . ALA A 1 365 ? 1.636 14.329 -9.209 1.00 67.00 365 ALA A CA 1
ATOM 2863 C C . ALA A 1 365 ? 0.430 15.233 -9.464 1.00 67.00 365 ALA A C 1
ATOM 2865 O O . ALA A 1 365 ? 0.259 16.274 -8.828 1.00 67.00 365 ALA A O 1
ATOM 2866 N N . LEU A 1 366 ? -0.422 14.764 -10.364 1.00 80.12 366 LEU A N 1
ATOM 2867 C CA . LEU A 1 366 ? -1.701 15.364 -10.698 1.00 80.12 366 LEU A CA 1
ATOM 2868 C C . LEU A 1 366 ? -2.795 14.829 -9.758 1.00 80.12 366 LEU A C 1
ATOM 2870 O O . LEU A 1 366 ? -2.746 13.664 -9.359 1.00 80.12 366 LEU A O 1
ATOM 2874 N N . ALA A 1 367 ? -3.806 15.648 -9.471 1.00 78.50 367 ALA A N 1
ATOM 2875 C CA . ALA A 1 367 ? -5.056 15.210 -8.846 1.00 78.50 367 ALA A CA 1
ATOM 2876 C C . ALA A 1 367 ? -6.208 15.317 -9.854 1.00 78.50 367 ALA A C 1
ATOM 2878 O O . ALA A 1 367 ? -6.281 16.291 -10.605 1.00 78.50 367 ALA A O 1
ATOM 2879 N N . PHE A 1 368 ? -7.114 14.337 -9.870 1.00 81.81 368 PHE A N 1
ATOM 2880 C CA . PHE A 1 368 ? -8.332 14.378 -10.682 1.00 81.81 368 PHE A CA 1
ATOM 2881 C C . PHE A 1 368 ? -9.573 14.285 -9.798 1.00 81.81 368 PHE A C 1
ATOM 2883 O O . PHE A 1 368 ? -9.735 13.354 -9.011 1.00 81.81 368 PHE A O 1
ATOM 2890 N N . VAL A 1 369 ? -10.463 15.260 -9.957 1.00 79.06 369 VAL A N 1
ATOM 2891 C CA . VAL A 1 369 ? -11.740 15.338 -9.253 1.00 79.06 369 VAL A CA 1
ATOM 2892 C C . VAL A 1 369 ? -12.852 15.101 -10.265 1.00 79.06 369 VAL A C 1
ATOM 2894 O O . VAL A 1 369 ? -13.104 15.963 -11.120 1.00 79.06 369 VAL A O 1
ATOM 2897 N N . PRO A 1 370 ? -13.528 13.946 -10.196 1.00 69.88 370 PRO A N 1
ATOM 2898 C CA . PRO A 1 370 ? -14.683 13.694 -11.033 1.00 69.88 370 PRO A CA 1
ATOM 2899 C C . PRO A 1 370 ? -15.774 14.764 -10.847 1.00 69.88 370 PRO A C 1
ATOM 2901 O O . PRO A 1 370 ? -15.928 15.322 -9.760 1.00 69.88 370 PRO A O 1
ATOM 2904 N N . PRO A 1 371 ? -16.541 15.068 -11.905 1.00 73.94 371 PRO A N 1
ATOM 2905 C CA . PRO A 1 371 ? -16.468 14.447 -13.228 1.00 73.94 371 PRO A CA 1
ATOM 2906 C C . PRO A 1 371 ? -15.394 15.036 -14.161 1.00 73.94 371 PRO A C 1
ATOM 2908 O O . PRO A 1 371 ? -15.155 14.459 -15.220 1.00 73.94 371 PRO A O 1
ATOM 2911 N N . SER A 1 372 ? -14.784 16.186 -13.846 1.00 85.25 372 SER A N 1
ATOM 2912 C CA . SER A 1 372 ? -14.165 17.002 -14.905 1.00 85.25 372 SER A CA 1
ATOM 2913 C C . SER A 1 372 ? -12.989 17.887 -14.500 1.00 85.25 372 SER A C 1
ATOM 2915 O O . SER A 1 372 ? -12.620 18.721 -15.311 1.00 85.25 372 SER A O 1
ATOM 2917 N N . PHE A 1 373 ? -12.381 17.783 -13.318 1.00 90.56 373 PHE A N 1
ATOM 2918 C CA . PHE A 1 373 ? -11.281 18.694 -12.954 1.00 90.56 373 PHE A CA 1
ATOM 2919 C C . PHE A 1 373 ? -9.944 17.976 -12.807 1.00 90.56 373 PHE A C 1
ATOM 2921 O O . PHE A 1 373 ? -9.859 16.956 -12.133 1.00 90.56 373 PHE A O 1
ATOM 2928 N N . VAL A 1 374 ? -8.891 18.537 -13.399 1.00 91.50 374 VAL A N 1
ATOM 2929 C CA . VAL A 1 374 ? -7.494 18.129 -13.205 1.00 91.50 374 VAL A CA 1
ATOM 2930 C C . VAL A 1 374 ? -6.749 19.278 -12.555 1.00 91.50 374 VAL A C 1
ATOM 2932 O O . VAL A 1 374 ? -6.767 20.396 -13.065 1.00 91.50 374 VAL A O 1
ATOM 2935 N N . VAL A 1 375 ? -6.074 18.999 -11.448 1.00 92.56 375 VAL A N 1
ATOM 2936 C CA . VAL A 1 375 ? -5.313 19.988 -10.688 1.00 92.56 375 VAL A CA 1
ATOM 2937 C C . VAL A 1 375 ? -3.842 19.597 -10.664 1.00 92.56 375 VAL A C 1
ATOM 2939 O O . VAL A 1 375 ? -3.505 18.433 -10.433 1.00 92.56 375 VAL A O 1
ATOM 2942 N N . ALA A 1 376 ? -2.965 20.572 -10.901 1.00 91.88 376 ALA A N 1
ATOM 2943 C CA . ALA A 1 376 ? -1.526 20.361 -11.004 1.00 91.88 376 ALA A CA 1
ATOM 2944 C C . ALA A 1 376 ? -0.719 21.472 -10.325 1.00 91.88 376 ALA A C 1
ATOM 2946 O O . ALA A 1 376 ? -1.037 22.657 -10.449 1.00 91.88 376 ALA A O 1
ATOM 2947 N N . CYS A 1 377 ? 0.377 21.076 -9.681 1.00 90.00 377 CYS A N 1
ATOM 2948 C CA . CYS A 1 377 ? 1.404 21.975 -9.163 1.00 90.00 377 CYS A CA 1
ATOM 2949 C C . CYS A 1 377 ? 2.557 22.058 -10.178 1.00 90.00 377 CYS A C 1
ATOM 2951 O O . CYS A 1 377 ? 3.310 21.097 -10.349 1.00 90.00 377 CYS A O 1
ATOM 2953 N N . LEU A 1 378 ? 2.708 23.197 -10.855 1.00 87.50 378 LEU A N 1
ATOM 2954 C CA . LEU A 1 378 ? 3.721 23.407 -11.895 1.00 87.50 378 LEU A CA 1
ATOM 2955 C C . LEU A 1 378 ? 4.802 24.362 -11.390 1.00 87.50 378 LEU A C 1
ATOM 2957 O O . LEU A 1 378 ? 4.479 25.454 -10.933 1.00 87.50 378 LEU A O 1
ATOM 2961 N N . GLY A 1 379 ? 6.080 23.998 -11.490 1.00 78.31 379 GLY A N 1
ATOM 2962 C CA . GLY A 1 379 ? 7.184 24.874 -11.090 1.00 78.31 379 GLY A CA 1
ATOM 2963 C C . GLY A 1 379 ? 8.550 24.361 -11.539 1.00 78.31 379 GLY A C 1
ATOM 2964 O O . GLY A 1 379 ? 8.689 23.194 -11.900 1.00 78.31 379 GLY A O 1
ATOM 2965 N N . SER A 1 380 ? 9.549 25.243 -11.542 1.00 69.44 380 SER A N 1
ATOM 2966 C CA . SER A 1 380 ? 10.941 2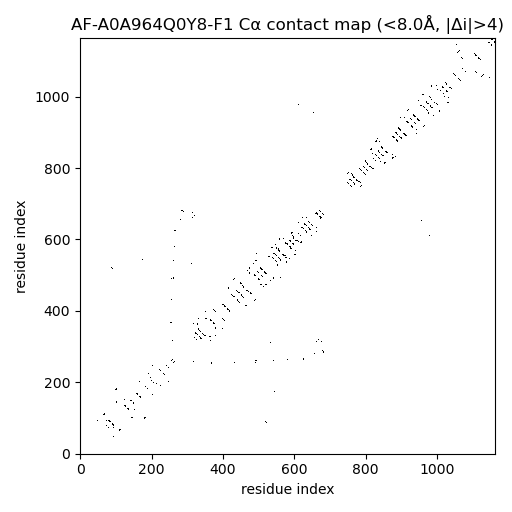4.909 -11.876 1.00 69.44 380 SER A CA 1
ATOM 2967 C C . SER A 1 380 ? 11.681 24.307 -10.677 1.00 69.44 380 SER A C 1
ATOM 2969 O O . SER A 1 380 ? 11.502 24.756 -9.549 1.00 69.44 380 SER A O 1
ATOM 2971 N N . GLU A 1 381 ? 12.562 23.328 -10.879 1.00 64.19 381 GLU A N 1
ATOM 2972 C CA . GLU A 1 381 ? 13.440 22.899 -9.782 1.00 64.19 381 GLU A CA 1
ATOM 2973 C C . GLU A 1 381 ? 14.366 24.029 -9.313 1.00 64.19 381 GLU A C 1
ATOM 2975 O O . GLU A 1 381 ? 14.717 24.926 -10.075 1.00 64.19 381 GLU A O 1
ATOM 2980 N N . PHE A 1 382 ? 14.781 23.966 -8.043 1.00 60.03 382 PHE A N 1
ATOM 2981 C CA . PHE A 1 382 ? 15.934 24.744 -7.601 1.00 60.03 382 PHE A CA 1
ATOM 2982 C C . PHE A 1 382 ? 17.210 24.084 -8.133 1.00 60.03 382 PHE A C 1
ATOM 2984 O O . PHE A 1 382 ? 17.342 22.862 -7.990 1.00 60.03 382 PHE A O 1
ATOM 2991 N N . PRO A 1 383 ? 18.180 24.861 -8.644 1.00 58.00 383 PRO A N 1
ATOM 2992 C CA . PRO A 1 383 ? 19.495 24.334 -8.968 1.00 58.00 383 PRO A CA 1
ATOM 2993 C C . PRO A 1 383 ? 20.081 23.646 -7.730 1.00 58.00 383 PRO A C 1
ATOM 2995 O O . PRO A 1 383 ? 20.215 24.265 -6.672 1.00 58.00 383 PRO A O 1
ATOM 2998 N N . LYS A 1 384 ? 20.452 22.363 -7.847 1.00 56.84 384 LYS A N 1
ATOM 2999 C CA . LYS A 1 384 ? 21.015 21.546 -6.747 1.00 56.84 384 LYS A CA 1
ATOM 3000 C C . LYS A 1 384 ? 22.297 22.128 -6.120 1.00 56.84 384 LYS A C 1
ATOM 3002 O O . LYS A 1 384 ? 22.743 21.618 -5.098 1.00 56.84 384 LYS A O 1
ATOM 3007 N N . ALA A 1 385 ? 22.903 23.144 -6.739 1.00 46.97 385 ALA A N 1
ATOM 3008 C CA . ALA A 1 385 ? 24.272 23.580 -6.478 1.00 46.97 385 ALA A CA 1
ATOM 3009 C C . ALA A 1 385 ? 24.426 24.850 -5.622 1.00 46.97 385 ALA A C 1
ATOM 3011 O O . ALA A 1 385 ? 25.543 25.150 -5.209 1.00 46.97 385 ALA A O 1
ATOM 3012 N N . LEU A 1 386 ? 23.365 25.602 -5.326 1.00 49.88 386 LEU A N 1
ATOM 3013 C CA . LEU A 1 386 ? 23.519 26.879 -4.620 1.00 49.88 386 LEU A CA 1
ATOM 3014 C C . LEU A 1 386 ? 23.332 26.704 -3.114 1.00 49.88 386 LEU A C 1
ATOM 3016 O O . LEU A 1 386 ? 22.351 27.167 -2.553 1.00 49.88 386 LEU A O 1
ATOM 3020 N N . PHE A 1 387 ? 24.290 26.060 -2.441 1.00 55.31 387 PHE A N 1
ATOM 3021 C CA . PHE A 1 387 ? 24.548 26.425 -1.044 1.00 55.31 387 PHE A CA 1
ATOM 3022 C C . PHE A 1 387 ? 24.962 27.899 -1.030 1.00 55.31 387 PHE A C 1
ATOM 3024 O O . PHE A 1 387 ? 25.755 28.278 -1.897 1.00 55.31 387 PHE A O 1
ATOM 3031 N N . PRO A 1 388 ? 24.442 28.758 -0.132 1.00 49.88 388 PRO A N 1
ATOM 3032 C CA . PRO A 1 388 ? 24.847 30.145 -0.093 1.00 49.88 388 PRO A CA 1
ATOM 3033 C C . PRO A 1 388 ? 26.231 30.117 0.552 1.00 49.88 388 PRO A C 1
ATOM 3035 O O . PRO A 1 388 ? 26.376 30.232 1.765 1.00 49.88 388 PRO A O 1
ATOM 3038 N N . LEU A 1 389 ? 27.259 29.868 -0.255 1.00 56.34 389 LEU A N 1
ATOM 3039 C CA . LEU A 1 389 ? 28.583 30.360 0.069 1.00 56.34 389 LEU A CA 1
ATOM 3040 C C . LEU A 1 389 ? 28.407 31.871 0.241 1.00 56.34 389 LEU A C 1
ATOM 3042 O O . LEU A 1 389 ? 27.770 32.507 -0.606 1.00 56.34 389 LEU A O 1
ATOM 3046 N N . GLU A 1 390 ? 28.872 32.419 1.366 1.00 56.03 390 GLU A N 1
ATOM 3047 C CA . GLU A 1 390 ? 28.809 33.858 1.638 1.00 56.03 390 GLU A CA 1
ATOM 3048 C C . GLU A 1 390 ? 29.252 34.635 0.385 1.00 56.03 390 GLU A C 1
ATOM 3050 O O . GLU A 1 390 ? 30.383 34.486 -0.074 1.00 56.03 390 GLU A O 1
ATOM 3055 N N . GLY A 1 391 ? 28.333 35.404 -0.215 1.00 66.00 391 GLY A N 1
ATOM 3056 C CA . GLY A 1 391 ? 28.573 36.175 -1.443 1.00 66.00 391 GLY A CA 1
ATOM 3057 C C . GLY A 1 391 ? 27.863 35.691 -2.719 1.00 66.00 391 GLY A C 1
ATOM 3058 O O . GLY A 1 391 ? 27.924 36.396 -3.725 1.00 66.00 391 GLY A O 1
ATOM 3059 N N . ALA A 1 392 ? 27.165 34.549 -2.716 1.00 65.06 392 ALA A N 1
ATOM 3060 C CA . ALA A 1 392 ? 26.350 34.136 -3.864 1.00 65.06 392 ALA A CA 1
ATOM 3061 C C . ALA A 1 392 ? 25.110 35.037 -4.034 1.00 65.06 392 ALA A C 1
ATOM 3063 O O . ALA A 1 392 ? 24.418 35.356 -3.064 1.00 65.06 392 ALA A O 1
ATOM 3064 N N . THR A 1 393 ? 24.810 35.440 -5.272 1.00 64.19 393 THR A N 1
ATOM 3065 C CA . THR A 1 393 ? 23.573 36.157 -5.605 1.00 64.19 393 THR A CA 1
ATOM 3066 C C . THR A 1 393 ? 22.353 35.316 -5.213 1.00 64.19 393 THR A C 1
ATOM 3068 O O . THR A 1 393 ? 22.365 34.097 -5.412 1.00 64.19 393 THR A O 1
ATOM 3071 N N . PRO A 1 394 ? 21.292 35.931 -4.652 1.00 64.38 394 PRO A N 1
ATOM 3072 C CA . PRO A 1 394 ? 20.082 35.200 -4.308 1.00 64.38 394 PRO A CA 1
ATOM 3073 C C . PRO A 1 394 ? 19.540 34.496 -5.562 1.00 64.38 394 PRO A C 1
ATOM 3075 O O . PRO A 1 394 ? 19.546 35.099 -6.642 1.00 64.38 394 PRO A O 1
ATOM 3078 N N . PRO A 1 395 ? 19.101 33.229 -5.450 1.00 63.41 395 PRO A N 1
ATOM 3079 C CA . PRO A 1 395 ? 18.538 32.514 -6.583 1.00 63.41 395 PRO A CA 1
ATOM 3080 C C . PRO A 1 395 ? 17.348 33.302 -7.152 1.00 63.41 395 PRO A C 1
ATOM 3082 O O . PRO A 1 395 ? 16.635 33.964 -6.387 1.00 63.41 395 PRO A O 1
ATOM 3085 N N . PRO A 1 396 ? 17.120 33.249 -8.477 1.00 65.38 396 PRO A N 1
ATOM 3086 C CA . PRO A 1 396 ? 15.973 33.906 -9.083 1.00 65.38 396 PRO A CA 1
ATOM 3087 C C . PRO A 1 396 ? 14.675 33.448 -8.398 1.00 65.38 396 PRO A C 1
ATOM 3089 O O . PRO A 1 396 ? 14.588 32.301 -7.943 1.00 65.38 396 PRO A O 1
ATOM 3092 N N . PRO A 1 397 ? 13.663 34.329 -8.299 1.00 66.75 397 PRO A N 1
ATOM 3093 C CA . PRO A 1 397 ? 12.398 33.978 -7.676 1.00 66.75 397 PRO A CA 1
ATOM 3094 C C . PRO A 1 397 ? 11.793 32.783 -8.410 1.00 66.75 397 PRO A C 1
ATOM 3096 O O . PRO A 1 397 ? 11.625 32.801 -9.630 1.00 66.75 397 PRO A O 1
ATOM 3099 N N . PHE A 1 398 ? 11.481 31.731 -7.658 1.00 70.31 398 PHE A N 1
ATOM 3100 C CA . PHE A 1 398 ? 10.795 30.568 -8.199 1.00 70.31 398 PHE A CA 1
ATOM 3101 C C . PHE A 1 398 ? 9.443 30.980 -8.780 1.00 70.31 398 PHE A C 1
ATOM 3103 O O . PHE A 1 398 ? 8.659 31.681 -8.137 1.00 70.31 398 PHE A O 1
ATOM 3110 N N . GLN A 1 399 ? 9.160 30.495 -9.984 1.00 74.94 399 GLN A N 1
ATOM 3111 C CA . GLN A 1 399 ? 7.888 30.705 -10.659 1.00 74.94 399 GLN A CA 1
ATOM 3112 C C . GLN A 1 399 ? 7.081 29.412 -10.575 1.00 74.94 399 GLN A C 1
ATOM 3114 O O . GLN A 1 399 ? 7.286 28.495 -11.363 1.00 74.94 399 GLN A O 1
ATOM 3119 N N . GLY A 1 400 ? 6.183 29.320 -9.595 1.00 82.19 400 GLY A N 1
ATOM 3120 C CA . GLY A 1 400 ? 5.242 28.208 -9.475 1.00 82.19 400 GLY A CA 1
ATOM 3121 C C . GLY A 1 400 ? 3.810 28.646 -9.728 1.00 82.19 400 GLY A C 1
ATOM 3122 O O . GLY A 1 400 ? 3.400 29.715 -9.275 1.00 82.19 400 GLY A O 1
ATOM 3123 N N . LYS A 1 401 ? 3.041 27.804 -10.416 1.00 90.00 401 LYS A N 1
ATOM 3124 C CA . LYS A 1 401 ? 1.609 27.987 -10.660 1.00 90.00 401 LYS A CA 1
ATOM 3125 C C . LYS A 1 401 ? 0.840 26.755 -10.197 1.00 90.00 401 LYS A C 1
ATOM 3127 O O . LYS A 1 401 ? 1.188 25.634 -10.569 1.00 90.00 401 LYS A O 1
ATOM 3132 N N . LEU A 1 402 ? -0.213 26.964 -9.412 1.00 92.06 402 LEU A N 1
ATOM 3133 C CA . LEU A 1 402 ? -1.256 25.960 -9.213 1.00 92.06 402 LEU A CA 1
ATOM 3134 C C . LEU A 1 402 ? -2.276 26.151 -10.327 1.00 92.06 402 LEU A C 1
ATOM 3136 O O . LEU A 1 402 ? -2.734 27.269 -10.557 1.00 92.06 402 LEU A O 1
ATOM 3140 N N . VAL A 1 403 ? -2.614 25.078 -11.027 1.00 93.75 403 VAL A N 1
ATOM 3141 C CA . VAL A 1 403 ? -3.489 25.136 -12.199 1.00 93.75 403 VAL A CA 1
ATOM 3142 C C . VAL A 1 403 ? -4.642 24.167 -12.022 1.00 93.75 403 VAL A C 1
ATOM 3144 O O . VAL A 1 403 ? -4.423 23.015 -11.652 1.00 93.75 403 VAL A O 1
ATOM 3147 N N . CYS A 1 404 ? -5.853 24.633 -12.320 1.00 95.00 404 CYS A N 1
ATOM 3148 C CA . CYS A 1 404 ? -7.051 23.813 -12.412 1.00 95.00 404 CYS A CA 1
ATOM 3149 C C . CYS A 1 404 ? -7.569 23.835 -13.850 1.00 95.00 404 CYS A C 1
ATOM 3151 O O . CYS A 1 404 ? -7.869 24.892 -14.412 1.00 95.00 404 CYS A O 1
ATOM 3153 N N . LEU A 1 405 ? -7.668 22.652 -14.444 1.00 94.69 405 LEU A N 1
ATOM 3154 C CA . LEU A 1 405 ? -8.174 22.439 -15.788 1.00 94.69 405 LEU A CA 1
ATOM 3155 C C . LEU A 1 405 ? -9.520 21.726 -15.727 1.00 94.69 405 LEU A C 1
ATOM 3157 O O . LEU A 1 405 ? -9.654 20.703 -15.057 1.00 94.69 405 LEU A O 1
ATOM 3161 N N . LYS A 1 406 ? -10.497 22.218 -16.482 1.00 93.44 406 LYS A N 1
ATOM 3162 C CA . LYS A 1 406 ? -11.761 21.532 -16.715 1.00 93.44 406 LYS A CA 1
ATOM 3163 C C . LYS A 1 406 ? -11.640 20.644 -17.954 1.00 93.44 406 LYS A C 1
ATOM 3165 O O . LYS A 1 406 ? -11.526 21.134 -19.074 1.00 93.44 406 LYS A O 1
ATOM 3170 N N . VAL A 1 407 ? -11.659 19.334 -17.753 1.00 90.94 407 VAL A N 1
ATOM 3171 C CA . VAL A 1 407 ? -11.597 18.306 -18.793 1.00 90.94 407 VAL A CA 1
ATOM 3172 C C . VAL A 1 407 ? -12.967 18.121 -19.438 1.00 90.94 407 VAL A C 1
ATOM 3174 O O . VAL A 1 407 ? -13.984 17.979 -18.759 1.00 90.94 407 VAL A O 1
ATOM 3177 N N . ASN A 1 408 ? -12.984 18.101 -20.764 1.00 89.06 408 ASN A N 1
ATOM 3178 C CA . ASN A 1 408 ? -14.139 17.807 -21.598 1.00 89.06 408 ASN A CA 1
ATOM 3179 C C . ASN A 1 408 ? -13.749 16.799 -22.700 1.00 89.06 408 ASN A C 1
ATOM 3181 O O . ASN A 1 408 ? -12.609 16.347 -22.787 1.00 89.06 408 ASN A O 1
ATOM 3185 N N . GLU A 1 409 ? -14.697 16.430 -23.562 1.00 83.94 409 GLU A N 1
ATOM 3186 C CA . GLU A 1 409 ? -14.447 15.454 -24.635 1.00 83.94 409 GLU A CA 1
ATOM 3187 C C . GLU A 1 409 ? -13.372 15.905 -25.641 1.00 83.94 409 GLU A C 1
ATOM 3189 O O . GLU A 1 409 ? -12.691 15.070 -26.235 1.00 83.94 409 GLU A O 1
ATOM 3194 N N . LYS A 1 410 ? -13.199 17.220 -25.837 1.00 85.19 410 LYS A N 1
ATOM 3195 C CA . LYS A 1 410 ? -12.276 17.803 -26.824 1.00 85.19 410 LYS A CA 1
ATOM 3196 C C . LYS A 1 410 ? -10.871 18.060 -26.275 1.00 85.19 410 LYS A C 1
ATOM 3198 O O . LYS A 1 410 ? -9.976 18.345 -27.066 1.00 85.19 410 LYS A O 1
ATOM 3203 N N . GLY A 1 411 ? -10.675 17.979 -24.961 1.00 89.94 411 GLY A N 1
ATOM 3204 C CA . GLY A 1 411 ? -9.414 18.289 -24.293 1.00 89.94 411 GLY A CA 1
ATOM 3205 C C . GLY A 1 411 ? -9.660 18.885 -22.912 1.00 89.94 411 GLY A C 1
ATOM 3206 O O . GLY A 1 411 ? -10.605 18.502 -22.226 1.00 89.94 411 GLY A O 1
ATOM 3207 N N . ALA A 1 412 ? -8.832 19.840 -22.503 1.00 93.31 412 ALA A N 1
ATOM 3208 C CA . ALA A 1 412 ? -9.031 20.559 -21.253 1.00 93.31 412 ALA A CA 1
ATOM 3209 C C . ALA A 1 412 ? -8.993 22.073 -21.460 1.00 93.31 412 ALA A C 1
ATOM 3211 O O . ALA A 1 412 ? -8.274 22.582 -22.318 1.00 93.31 412 ALA A O 1
ATOM 3212 N N . GLU A 1 413 ? -9.784 22.779 -20.664 1.00 94.12 413 GLU A N 1
ATOM 3213 C CA . GLU A 1 413 ? -9.854 24.235 -20.621 1.00 94.12 413 GLU A CA 1
ATOM 3214 C C . GLU A 1 413 ? -9.282 24.724 -19.291 1.00 94.12 413 GLU A C 1
ATOM 3216 O O . GLU A 1 413 ? -9.564 24.146 -18.240 1.00 94.12 413 GLU A O 1
ATOM 3221 N N . LEU A 1 414 ? -8.474 25.782 -19.322 1.00 94.50 414 LEU A N 1
ATOM 3222 C CA . LEU A 1 414 ? -8.003 26.424 -18.100 1.00 94.50 414 LEU A CA 1
ATOM 3223 C C . LEU A 1 414 ? -9.195 27.037 -17.360 1.00 94.50 414 LEU A C 1
ATOM 3225 O O . LEU A 1 414 ? -9.774 28.009 -17.835 1.00 94.50 414 LEU A O 1
ATOM 3229 N N . GLN A 1 415 ? -9.533 26.495 -16.191 1.00 94.56 415 GLN A N 1
ATOM 3230 C CA . GLN A 1 415 ? -10.588 27.052 -15.348 1.00 94.56 415 GLN A CA 1
ATOM 3231 C C . GLN A 1 415 ? -10.045 28.233 -14.541 1.00 94.56 415 GLN A C 1
ATOM 3233 O O . GLN A 1 415 ? -10.629 29.312 -14.528 1.00 94.56 415 GLN A O 1
ATOM 3238 N N . TRP A 1 416 ? -8.912 28.024 -13.873 1.00 94.81 416 TRP A N 1
ATOM 3239 C CA . TRP A 1 416 ? -8.181 29.067 -13.168 1.00 94.81 416 TRP A CA 1
ATOM 3240 C C . TRP A 1 416 ? -6.729 28.643 -12.949 1.00 94.81 416 TRP A C 1
ATOM 3242 O O . TRP A 1 416 ? -6.377 27.461 -12.994 1.00 94.81 416 TRP A O 1
ATOM 3252 N N . GLN A 1 417 ? -5.882 29.629 -12.679 1.00 93.50 417 GLN A N 1
ATOM 3253 C CA . GLN A 1 417 ? -4.530 29.432 -12.174 1.00 93.50 417 GLN A CA 1
ATOM 3254 C C . GLN A 1 417 ? -4.309 30.369 -10.987 1.00 93.50 417 GLN A 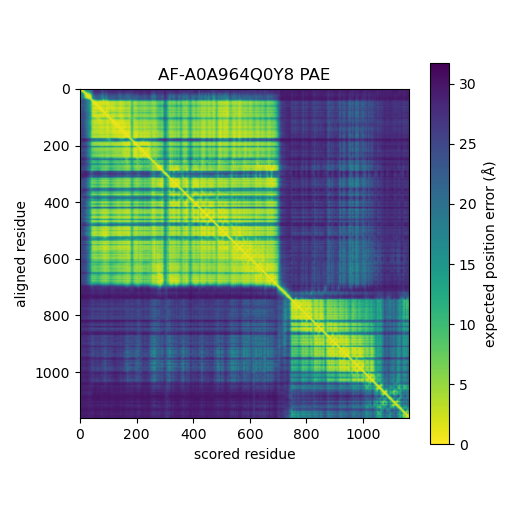C 1
ATOM 3256 O O . GLN A 1 417 ? -4.831 31.482 -10.984 1.00 93.50 417 GLN A O 1
ATOM 3261 N N . ALA A 1 418 ? -3.527 29.927 -10.011 1.00 90.69 418 ALA A N 1
ATOM 3262 C CA . ALA A 1 418 ? -3.072 30.743 -8.898 1.00 90.69 418 ALA A CA 1
ATOM 3263 C C . ALA A 1 418 ? -1.542 30.821 -8.937 1.00 90.69 418 ALA A C 1
ATOM 3265 O O . ALA A 1 418 ? -0.848 29.798 -8.951 1.00 90.69 418 ALA A O 1
ATOM 3266 N N . ALA A 1 419 ? -1.022 32.046 -8.976 1.00 85.38 419 ALA A N 1
ATOM 3267 C CA . ALA A 1 419 ? 0.382 32.318 -8.713 1.00 85.38 419 ALA A CA 1
ATOM 3268 C C . ALA A 1 419 ? 0.534 32.606 -7.219 1.00 85.38 419 ALA A C 1
ATOM 3270 O O . ALA A 1 419 ? -0.240 33.376 -6.649 1.00 85.38 419 ALA A O 1
ATOM 3271 N N . TYR A 1 420 ? 1.526 32.002 -6.576 1.00 78.25 420 TYR A N 1
ATOM 3272 C CA . TYR A 1 420 ? 1.782 32.292 -5.170 1.00 78.25 420 TYR A CA 1
ATOM 3273 C C . TYR A 1 420 ? 2.652 33.552 -5.071 1.00 78.25 420 TYR A C 1
ATOM 3275 O O . TYR A 1 420 ? 3.715 33.592 -5.695 1.00 78.25 420 TYR A O 1
ATOM 3283 N N . PRO A 1 421 ? 2.217 34.593 -4.333 1.00 60.09 421 PRO A N 1
ATOM 3284 C CA . PRO A 1 421 ? 3.005 35.800 -4.126 1.00 60.09 421 PRO A CA 1
ATOM 3285 C C . PRO A 1 421 ? 4.154 35.454 -3.182 1.00 60.09 421 PRO A C 1
ATOM 3287 O O . PRO A 1 421 ? 3.927 35.081 -2.030 1.00 60.09 421 PRO A O 1
ATOM 3290 N N . LEU A 1 422 ? 5.386 35.494 -3.680 1.00 55.41 422 LEU A N 1
ATOM 3291 C CA . LEU A 1 422 ? 6.538 35.008 -2.933 1.00 55.41 422 LEU A CA 1
ATOM 3292 C C . LEU A 1 422 ? 7.594 36.109 -2.896 1.00 55.41 422 LEU A C 1
ATOM 3294 O O . LEU A 1 422 ? 8.283 36.365 -3.877 1.00 55.41 422 LEU A O 1
ATOM 3298 N N . GLU A 1 423 ? 7.717 36.749 -1.733 1.00 55.69 423 GLU A N 1
ATOM 3299 C CA . GLU A 1 423 ? 8.778 37.713 -1.404 1.00 55.69 423 GLU A CA 1
ATOM 3300 C C . GLU A 1 423 ? 10.181 37.055 -1.341 1.00 55.69 423 GLU A C 1
ATOM 3302 O O . GLU A 1 423 ? 11.165 37.704 -0.995 1.00 55.69 423 GLU A O 1
ATOM 3307 N N . SER A 1 424 ? 10.305 35.767 -1.686 1.00 60.44 424 SER A N 1
ATOM 3308 C CA . SER A 1 424 ? 11.536 34.973 -1.620 1.00 60.44 424 SER A CA 1
ATOM 3309 C C . SER A 1 424 ? 11.362 33.575 -2.244 1.00 60.44 424 SER A C 1
ATOM 3311 O O . SER A 1 424 ? 10.249 33.093 -2.462 1.00 60.44 424 SER A O 1
ATOM 3313 N N . ALA A 1 425 ? 12.483 32.900 -2.517 1.00 68.06 425 ALA A N 1
ATOM 3314 C CA . ALA A 1 425 ? 12.585 31.518 -2.998 1.00 68.06 425 ALA A CA 1
ATOM 3315 C C . ALA A 1 425 ? 11.582 30.558 -2.321 1.00 68.06 425 ALA A C 1
ATOM 3317 O O . ALA A 1 425 ? 11.686 30.256 -1.132 1.00 68.06 425 ALA A O 1
ATOM 3318 N N . SER A 1 426 ? 10.605 30.067 -3.080 1.00 75.88 426 SER A N 1
ATOM 3319 C CA . SER A 1 426 ? 9.547 29.181 -2.581 1.00 75.88 426 SER A CA 1
ATOM 3320 C C . SER A 1 426 ? 9.286 28.057 -3.574 1.00 75.88 426 SER A C 1
ATOM 3322 O O . SER A 1 426 ? 9.771 28.141 -4.685 1.00 75.88 426 SER A O 1
ATOM 3324 N N . ARG A 1 427 ? 8.595 26.976 -3.214 1.00 83.25 427 ARG A N 1
ATOM 3325 C CA . ARG A 1 427 ? 8.268 25.874 -4.139 1.00 83.25 427 ARG A CA 1
ATOM 3326 C C . ARG A 1 427 ? 7.102 25.044 -3.646 1.00 83.25 427 ARG A C 1
ATOM 3328 O O . ARG A 1 427 ? 6.847 25.005 -2.447 1.00 83.25 427 ARG A O 1
ATOM 3335 N N . PHE A 1 428 ? 6.447 24.313 -4.542 1.00 87.00 428 PHE A N 1
ATOM 3336 C CA . PHE A 1 428 ? 5.516 23.275 -4.113 1.00 87.00 428 PHE A CA 1
ATOM 3337 C C . PHE A 1 428 ? 6.257 22.182 -3.348 1.00 87.00 428 PHE A C 1
ATOM 3339 O O . PHE A 1 428 ? 7.298 21.684 -3.777 1.00 87.00 428 PHE A O 1
ATOM 3346 N N . ASP A 1 429 ? 5.713 21.836 -2.190 1.00 85.50 429 ASP A N 1
ATOM 3347 C CA . ASP A 1 429 ? 6.279 20.849 -1.278 1.00 85.50 429 ASP A CA 1
ATOM 3348 C C . ASP A 1 429 ? 5.471 19.550 -1.263 1.00 85.50 429 ASP A C 1
ATOM 3350 O O . ASP A 1 429 ? 5.956 18.545 -0.757 1.00 85.50 429 ASP A O 1
ATOM 3354 N N . SER A 1 430 ? 4.262 19.559 -1.835 1.00 87.06 430 SER A N 1
ATOM 3355 C CA . SER A 1 430 ? 3.401 18.389 -2.001 1.00 87.06 430 SER A CA 1
ATOM 3356 C C . SER A 1 430 ? 2.621 18.442 -3.325 1.00 87.06 430 SER A C 1
ATOM 3358 O O . SER A 1 430 ? 2.393 19.527 -3.869 1.00 87.06 430 SER A O 1
ATOM 3360 N N . PRO A 1 431 ? 2.133 17.291 -3.819 1.00 88.00 431 PRO A N 1
ATOM 3361 C CA . PRO A 1 431 ? 1.021 17.242 -4.768 1.00 88.00 431 PRO A CA 1
ATOM 3362 C C . PRO A 1 431 ? -0.226 17.976 -4.233 1.00 88.00 431 PRO A C 1
ATOM 3364 O O . PRO A 1 431 ? -0.364 18.107 -3.007 1.00 88.00 431 PRO A O 1
ATOM 3367 N N . PRO A 1 432 ? -1.133 18.438 -5.115 1.00 91.62 432 PRO A N 1
ATOM 3368 C CA . PRO A 1 432 ? -2.410 18.996 -4.695 1.00 91.62 432 PRO A CA 1
ATOM 3369 C C . PRO A 1 432 ? -3.327 17.892 -4.158 1.00 91.62 432 PRO A C 1
ATOM 3371 O O . PRO A 1 432 ? -3.381 16.793 -4.705 1.00 91.62 432 PRO A O 1
ATOM 3374 N N . LEU A 1 433 ? -4.073 18.204 -3.102 1.00 92.69 433 LEU A N 1
ATOM 3375 C CA . LEU A 1 433 ? -5.128 17.359 -2.550 1.00 92.69 433 LEU A CA 1
ATOM 3376 C C . LEU A 1 433 ? -6.469 18.035 -2.792 1.00 92.69 433 LEU A C 1
ATOM 3378 O O . LEU A 1 433 ? -6.644 19.203 -2.454 1.00 92.69 433 LEU A O 1
ATOM 3382 N N . CYS A 1 434 ? -7.429 17.302 -3.341 1.00 92.06 434 CYS A N 1
ATOM 3383 C CA . CYS A 1 434 ? -8.753 17.826 -3.627 1.00 92.06 434 CYS A CA 1
ATOM 3384 C C . CYS A 1 434 ? -9.825 17.095 -2.816 1.00 92.06 434 CYS A C 1
ATOM 3386 O O . CYS A 1 434 ? -9.862 15.865 -2.789 1.00 92.06 434 CYS A O 1
ATOM 3388 N N . HIS A 1 435 ? -10.722 17.834 -2.164 1.00 90.06 435 HIS A N 1
ATOM 3389 C CA . HIS A 1 435 ? -11.866 17.256 -1.454 1.00 90.06 435 HIS A CA 1
ATOM 3390 C C . HIS A 1 435 ? -12.944 18.315 -1.181 1.00 90.06 435 HIS A C 1
ATOM 3392 O O . HIS A 1 435 ? -12.628 19.473 -0.919 1.00 90.06 435 HIS A O 1
ATOM 3398 N N . GLN A 1 436 ? -14.225 17.930 -1.250 1.00 86.94 436 GLN A N 1
ATOM 3399 C CA . GLN A 1 436 ? -15.378 18.818 -1.004 1.00 86.94 436 GLN A CA 1
ATOM 3400 C C . GLN A 1 436 ? -15.311 20.156 -1.766 1.00 86.94 436 GLN A C 1
ATOM 3402 O O . GLN A 1 436 ? -15.522 21.220 -1.183 1.00 86.94 436 GLN A O 1
ATOM 3407 N N . GLY A 1 437 ? -14.960 20.110 -3.055 1.00 91.31 437 GLY A N 1
ATOM 3408 C CA . GLY A 1 437 ? -14.851 21.312 -3.890 1.00 91.31 437 GLY A CA 1
ATOM 3409 C C . GLY A 1 437 ? -13.702 22.247 -3.499 1.00 91.31 437 GLY A C 1
ATOM 3410 O O . GLY A 1 437 ? -13.733 23.425 -3.841 1.00 91.31 437 GLY A O 1
ATOM 3411 N N . ARG A 1 438 ? -12.694 21.752 -2.775 1.00 94.06 438 ARG A N 1
ATOM 3412 C CA . ARG A 1 438 ? -11.521 22.524 -2.349 1.00 94.06 438 ARG A CA 1
ATOM 3413 C C . ARG A 1 438 ? -10.235 21.859 -2.797 1.00 94.06 438 ARG A C 1
ATOM 3415 O O . ARG A 1 438 ? -10.180 20.634 -2.899 1.00 94.06 438 ARG A O 1
ATOM 3422 N N . VAL A 1 439 ? -9.214 22.675 -3.022 1.00 94.75 439 VAL A N 1
ATOM 3423 C CA . VAL A 1 439 ? -7.858 22.267 -3.395 1.00 94.75 439 VAL A CA 1
ATOM 3424 C C . VAL A 1 439 ? -6.897 22.747 -2.323 1.00 94.75 439 VAL A C 1
ATOM 3426 O O . VAL A 1 439 ? -6.817 23.948 -2.086 1.00 94.75 439 VAL A O 1
ATOM 3429 N N . VAL A 1 440 ? -6.151 21.831 -1.712 1.00 94.94 440 VAL A N 1
ATOM 3430 C CA . VAL A 1 440 ? -5.115 22.131 -0.722 1.00 94.94 440 VAL A CA 1
ATOM 3431 C C . VAL A 1 440 ? -3.739 21.788 -1.275 1.00 94.94 440 VAL A C 1
ATOM 3433 O O . VAL A 1 440 ? -3.523 20.696 -1.799 1.00 94.94 440 VAL A O 1
ATOM 3436 N N . THR A 1 441 ? -2.787 22.703 -1.116 1.00 93.31 441 THR A N 1
ATOM 3437 C CA . THR A 1 441 ? -1.388 22.515 -1.524 1.00 93.31 441 THR A CA 1
ATOM 3438 C C . THR A 1 441 ? -0.435 22.961 -0.428 1.00 93.31 441 THR A C 1
ATOM 3440 O O . THR A 1 441 ? -0.644 24.017 0.172 1.00 93.31 441 THR A O 1
ATOM 3443 N N . ALA A 1 442 ? 0.642 22.206 -0.205 1.00 91.69 442 ALA A N 1
ATOM 3444 C CA . ALA A 1 442 ? 1.755 22.653 0.621 1.00 91.69 442 ALA A CA 1
ATOM 3445 C C . ALA A 1 442 ? 2.786 23.389 -0.242 1.00 91.69 442 ALA A C 1
ATOM 3447 O O . ALA A 1 442 ? 3.268 22.861 -1.246 1.00 91.69 442 ALA A O 1
ATOM 3448 N N . VAL A 1 443 ? 3.141 24.603 0.165 1.00 89.44 443 VAL A N 1
ATOM 3449 C CA . VAL A 1 443 ? 4.166 25.437 -0.462 1.00 89.44 443 VAL A CA 1
ATOM 3450 C C . VAL A 1 443 ? 5.232 25.730 0.582 1.00 89.44 443 VAL A C 1
ATOM 3452 O O . VAL A 1 443 ? 4.948 26.226 1.670 1.00 89.44 443 VAL A O 1
ATOM 3455 N N . ARG A 1 444 ? 6.476 25.410 0.253 1.00 85.75 444 ARG A N 1
ATOM 3456 C CA . ARG A 1 444 ? 7.646 25.744 1.054 1.00 85.75 444 ARG A CA 1
ATOM 3457 C C . ARG A 1 444 ? 8.108 27.144 0.688 1.00 85.75 444 ARG A C 1
ATOM 3459 O O . ARG A 1 444 ? 8.233 27.443 -0.493 1.00 85.75 444 ARG A O 1
ATOM 3466 N N . THR A 1 445 ? 8.384 27.973 1.681 1.00 81.44 445 THR A N 1
ATOM 3467 C CA . THR A 1 445 ? 8.853 29.351 1.512 1.00 81.44 445 THR A CA 1
ATOM 3468 C C . THR A 1 445 ? 10.115 29.578 2.331 1.00 81.44 445 THR A C 1
ATOM 3470 O O . THR A 1 445 ? 10.216 29.082 3.453 1.00 81.44 445 THR A O 1
ATOM 3473 N N . GLN A 1 446 ? 11.080 30.331 1.807 1.00 76.19 446 GLN A N 1
ATOM 3474 C CA . GLN A 1 446 ? 12.257 30.743 2.571 1.00 76.19 446 GLN A CA 1
ATOM 3475 C C . GLN A 1 446 ? 11.995 32.086 3.259 1.00 76.19 446 GLN A C 1
ATOM 3477 O O . GLN A 1 446 ? 11.859 33.106 2.592 1.00 76.19 446 GLN A O 1
ATOM 3482 N N . LYS A 1 447 ? 11.969 32.128 4.591 1.00 75.44 447 LYS A N 1
ATOM 3483 C CA . LYS A 1 447 ? 11.830 33.371 5.361 1.00 75.44 447 LYS A CA 1
ATOM 3484 C C . LYS A 1 447 ? 13.006 33.507 6.322 1.00 75.44 447 LYS A C 1
ATOM 3486 O O . LYS A 1 447 ? 13.228 32.625 7.143 1.00 75.44 447 LYS A O 1
ATOM 3491 N N . GLU A 1 448 ? 13.778 34.590 6.201 1.00 76.31 448 GLU A N 1
ATOM 3492 C CA . GLU A 1 448 ? 14.910 34.895 7.104 1.00 76.31 448 GLU A CA 1
ATOM 3493 C C . GLU A 1 448 ? 15.930 33.738 7.228 1.00 76.31 448 GLU A C 1
ATOM 3495 O O . GLU A 1 448 ? 16.397 33.398 8.312 1.00 76.31 448 GLU A O 1
ATOM 3500 N N . GLY A 1 449 ? 16.237 33.066 6.112 1.00 72.94 449 GLY A N 1
ATOM 3501 C CA . GLY A 1 449 ? 17.162 31.923 6.090 1.00 72.94 449 GLY A CA 1
ATOM 3502 C C . GLY A 1 449 ? 16.589 30.607 6.638 1.00 72.94 449 GLY A C 1
ATOM 3503 O O . GLY A 1 449 ? 17.269 29.584 6.580 1.00 72.94 449 GLY A O 1
ATOM 3504 N N . LYS A 1 450 ? 15.340 30.594 7.117 1.00 75.25 450 LYS A N 1
ATOM 3505 C CA . LYS A 1 450 ? 14.618 29.385 7.534 1.00 75.25 450 LYS A CA 1
ATOM 3506 C C . LYS A 1 450 ? 13.631 28.961 6.454 1.00 75.25 450 LYS A C 1
ATOM 3508 O O . LYS A 1 450 ? 12.946 29.794 5.863 1.00 75.25 450 LYS A O 1
ATOM 3513 N N . GLU A 1 451 ? 13.544 27.662 6.194 1.00 77.06 451 GLU A N 1
ATOM 3514 C CA . GLU A 1 451 ? 12.457 27.122 5.379 1.00 77.06 451 GLU A CA 1
ATOM 3515 C C . GLU A 1 451 ? 11.221 26.940 6.262 1.00 77.06 451 GLU A C 1
ATOM 3517 O O . GLU A 1 451 ? 11.290 26.304 7.312 1.00 77.06 451 GLU A O 1
ATOM 3522 N N . THR A 1 452 ? 10.087 27.478 5.831 1.00 83.94 452 THR A N 1
ATOM 3523 C CA . THR A 1 452 ? 8.776 27.218 6.431 1.00 83.94 452 THR A CA 1
ATOM 3524 C C . THR A 1 452 ? 7.862 26.591 5.388 1.00 83.94 452 THR A C 1
ATOM 3526 O O . THR A 1 452 ? 8.074 26.747 4.185 1.00 83.94 452 THR A O 1
ATOM 3529 N N . VAL A 1 453 ? 6.861 25.832 5.829 1.00 87.81 453 VAL A N 1
ATOM 3530 C CA . VAL A 1 453 ? 5.838 25.262 4.945 1.00 87.81 453 VAL A CA 1
ATOM 3531 C C . VAL A 1 453 ? 4.514 25.926 5.257 1.00 87.81 453 VAL A C 1
ATOM 3533 O O . VAL A 1 453 ? 4.147 26.072 6.419 1.00 87.81 453 VAL A O 1
ATOM 3536 N N . ARG A 1 454 ? 3.784 26.305 4.217 1.00 91.25 454 ARG A N 1
ATOM 3537 C CA . ARG A 1 454 ? 2.469 26.920 4.304 1.00 91.25 454 ARG A CA 1
ATOM 3538 C C . ARG A 1 454 ? 1.484 26.143 3.446 1.00 91.25 454 ARG A C 1
ATOM 3540 O O . ARG A 1 454 ? 1.779 25.778 2.312 1.00 91.25 454 ARG A O 1
ATOM 3547 N N . LEU A 1 455 ? 0.317 25.875 4.006 1.00 93.69 455 LEU A N 1
ATOM 3548 C CA . LEU A 1 455 ? -0.811 25.267 3.326 1.00 93.69 455 LEU A CA 1
ATOM 3549 C C . LEU A 1 455 ? -1.695 26.366 2.752 1.00 93.69 455 LEU A C 1
ATOM 3551 O O . LEU A 1 455 ? -2.038 27.315 3.457 1.00 93.69 455 LEU A O 1
ATOM 3555 N N . TYR A 1 456 ? -2.080 26.205 1.495 1.00 94.12 456 TYR A N 1
ATOM 3556 C CA . TYR A 1 456 ? -3.001 27.086 0.789 1.00 94.12 456 TYR A CA 1
ATOM 3557 C C . TYR A 1 456 ? -4.236 26.293 0.394 1.00 94.12 456 TYR A C 1
ATOM 3559 O O . TYR A 1 456 ? -4.095 25.160 -0.067 1.00 94.12 456 TYR A O 1
ATOM 3567 N N . CYS A 1 457 ? -5.420 26.879 0.567 1.00 95.56 457 CYS A N 1
ATOM 3568 C CA . CYS A 1 457 ? -6.686 26.265 0.189 1.00 95.56 457 CYS A CA 1
ATOM 3569 C C . CYS A 1 457 ? -7.473 27.163 -0.760 1.00 95.56 457 CYS A C 1
ATOM 3571 O O . CYS A 1 457 ? -7.730 28.321 -0.437 1.00 95.56 457 CYS A O 1
ATOM 3573 N N . HIS A 1 458 ? -7.879 26.617 -1.902 1.00 94.94 458 HIS A N 1
ATOM 3574 C CA . HIS A 1 458 ? -8.618 27.322 -2.950 1.00 94.94 458 HIS A CA 1
ATOM 3575 C C . HIS A 1 458 ? -9.940 26.616 -3.261 1.00 94.94 458 HIS A C 1
ATOM 3577 O O . HIS A 1 458 ? -10.056 25.400 -3.077 1.00 94.94 458 HIS A O 1
ATOM 3583 N N . PHE A 1 459 ? -10.926 27.350 -3.780 1.00 94.12 459 PHE A N 1
ATOM 3584 C CA . PHE A 1 459 ? -12.123 26.730 -4.360 1.00 94.12 459 PHE A CA 1
ATOM 3585 C C . PHE A 1 459 ? -11.784 26.022 -5.677 1.00 94.12 459 PHE A C 1
ATOM 3587 O O . PHE A 1 459 ? -11.167 26.601 -6.571 1.00 94.12 459 PHE A O 1
ATOM 3594 N N . LEU A 1 460 ? -12.218 24.768 -5.816 1.00 92.06 460 LEU A N 1
ATOM 3595 C CA . LEU A 1 460 ? -11.986 23.958 -7.014 1.00 92.06 460 LEU A CA 1
ATOM 3596 C C . LEU A 1 460 ? -12.694 24.542 -8.241 1.00 92.06 460 LEU A C 1
ATOM 3598 O O . LEU A 1 460 ? -12.116 24.589 -9.324 1.00 92.06 460 LEU A O 1
ATOM 3602 N N . ASP A 1 461 ? -13.925 25.016 -8.069 1.00 89.81 461 ASP A N 1
ATOM 3603 C CA . ASP A 1 461 ? -14.793 25.572 -9.109 1.00 89.81 461 ASP A CA 1
ATOM 3604 C C . ASP A 1 461 ? -14.781 27.111 -9.144 1.00 89.81 461 ASP A C 1
ATOM 3606 O O . ASP A 1 461 ? -15.705 27.734 -9.676 1.00 89.81 461 ASP A O 1
ATOM 3610 N N . SER A 1 462 ? -13.716 27.726 -8.613 1.00 86.88 462 SER A N 1
ATOM 3611 C CA . SER A 1 462 ? -13.526 29.178 -8.627 1.00 86.88 462 SER A CA 1
ATOM 3612 C C . SER A 1 462 ? -13.755 29.765 -10.028 1.00 86.88 462 SER A C 1
ATOM 3614 O O . SER A 1 462 ? -13.276 29.246 -11.041 1.00 86.88 462 SER A O 1
ATOM 3616 N N . ARG A 1 463 ? -14.492 30.880 -10.083 1.00 80.12 463 ARG A N 1
ATOM 3617 C CA . ARG A 1 463 ? -14.679 31.684 -11.308 1.00 80.12 463 ARG A CA 1
ATOM 3618 C C . ARG A 1 463 ? -13.629 32.786 -11.466 1.00 80.12 463 ARG A C 1
ATOM 3620 O O . ARG A 1 463 ? -13.545 33.390 -12.528 1.00 80.12 463 ARG A O 1
ATOM 3627 N N . GLN A 1 464 ? -12.879 33.071 -10.405 1.00 75.81 464 GLN A N 1
ATOM 3628 C CA . GLN A 1 464 ? -11.765 34.022 -10.374 1.00 75.81 464 GLN A CA 1
ATOM 3629 C C . GLN A 1 464 ? -10.432 33.253 -10.330 1.00 75.81 464 GLN A C 1
ATOM 3631 O O . GLN A 1 464 ? -10.457 32.022 -10.272 1.00 75.81 464 GLN A O 1
ATOM 3636 N N . GLU A 1 465 ? -9.291 33.952 -10.367 1.00 82.50 465 GLU A N 1
ATOM 3637 C CA . GLU A 1 465 ? -7.912 33.414 -10.359 1.00 82.50 465 GLU A CA 1
ATOM 3638 C C . GLU A 1 465 ? -7.577 32.566 -9.105 1.00 82.50 465 GLU A C 1
ATOM 3640 O O . GLU A 1 465 ? -6.765 32.950 -8.270 1.00 82.50 465 GLU A O 1
ATOM 3645 N N . GLY A 1 466 ? -8.234 31.411 -8.948 1.00 82.75 466 GLY A N 1
ATOM 3646 C CA . GLY A 1 466 ? -8.115 30.510 -7.804 1.00 82.75 466 GLY A CA 1
ATOM 3647 C C . GLY A 1 466 ? -8.422 31.200 -6.476 1.00 82.75 466 GLY A C 1
ATOM 3648 O O . GLY A 1 466 ? -7.507 31.414 -5.684 1.00 82.75 466 GLY A O 1
ATOM 3649 N N . GLU A 1 467 ? -9.690 31.533 -6.210 1.00 92.25 467 GLU A N 1
ATOM 3650 C CA . GLU A 1 467 ? -10.115 32.202 -4.972 1.00 92.25 467 GLU A CA 1
ATOM 3651 C C . GLU A 1 467 ? -9.557 31.488 -3.726 1.00 92.25 467 GLU A C 1
ATOM 3653 O O . GLU A 1 467 ? -9.863 30.319 -3.468 1.00 92.25 467 GLU A O 1
ATOM 3658 N N . LEU A 1 468 ? -8.694 32.194 -2.986 1.00 92.81 468 LEU A N 1
ATOM 3659 C CA . LEU A 1 468 ? -8.055 31.705 -1.767 1.00 92.81 468 LEU A CA 1
ATOM 3660 C C . LEU A 1 468 ? -9.063 31.737 -0.613 1.00 92.81 468 LEU A C 1
ATOM 3662 O O . LEU A 1 468 ? -9.548 32.801 -0.237 1.00 92.81 468 LEU A O 1
ATOM 3666 N N . ILE A 1 469 ? -9.325 30.576 -0.019 1.00 94.06 469 ILE A N 1
ATOM 3667 C CA . ILE A 1 469 ? -10.232 30.418 1.123 1.00 94.06 469 ILE A CA 1
ATOM 3668 C C . ILE A 1 469 ? -9.488 30.712 2.423 1.00 94.06 469 ILE A C 1
ATOM 3670 O O . ILE A 1 469 ? -9.930 31.506 3.249 1.00 94.06 469 ILE A O 1
ATOM 3674 N N . TRP A 1 470 ? -8.354 30.041 2.615 1.00 95.00 470 TRP A N 1
ATOM 3675 C CA . TRP A 1 470 ? -7.521 30.187 3.800 1.00 95.00 470 TRP A CA 1
ATOM 3676 C C . TRP A 1 470 ? -6.071 29.823 3.493 1.00 95.00 470 TRP A C 1
ATOM 3678 O O . TRP A 1 470 ? -5.758 29.103 2.541 1.00 95.00 470 TRP A O 1
ATOM 3688 N N . THR A 1 471 ? -5.181 30.321 4.345 1.00 93.56 471 THR A N 1
ATOM 3689 C CA . THR A 1 471 ? -3.766 29.961 4.379 1.00 93.56 471 THR A CA 1
ATOM 3690 C C . THR A 1 471 ? -3.373 29.634 5.813 1.00 93.56 471 THR A C 1
ATOM 3692 O O . THR A 1 471 ? -3.857 30.266 6.749 1.00 93.56 471 THR A O 1
ATOM 3695 N N . LEU A 1 472 ? -2.482 28.664 5.998 1.00 92.19 472 LEU A N 1
ATOM 3696 C CA . LEU A 1 472 ? -2.071 28.203 7.322 1.00 92.19 472 LEU A CA 1
ATOM 3697 C C . LEU A 1 472 ? -0.601 27.783 7.323 1.00 92.19 472 LEU A C 1
ATOM 3699 O O . LEU A 1 472 ? -0.157 27.071 6.432 1.00 92.19 472 LEU A O 1
ATOM 3703 N N . GLU A 1 473 ? 0.143 28.153 8.360 1.00 90.94 473 GLU A N 1
ATOM 3704 C CA . GLU A 1 473 ? 1.442 27.549 8.674 1.00 90.94 473 GLU A CA 1
ATOM 3705 C C . GLU A 1 473 ? 1.219 26.449 9.734 1.00 90.94 473 GLU A C 1
ATOM 3707 O O . GLU A 1 473 ? 0.992 26.778 10.899 1.00 90.94 473 GLU A O 1
ATOM 3712 N N . PRO A 1 474 ? 1.173 25.154 9.350 1.00 82.31 474 PRO A N 1
ATOM 3713 C CA . PRO A 1 474 ? 0.610 24.091 10.191 1.00 82.31 474 PRO A CA 1
ATOM 3714 C C . PRO A 1 474 ? 1.457 23.769 11.430 1.00 82.31 474 PRO A C 1
ATOM 3716 O O . PRO A 1 474 ? 0.907 23.527 12.502 1.00 82.31 474 PRO A O 1
ATOM 3719 N N . ALA A 1 475 ? 2.784 23.752 11.291 1.00 75.50 475 ALA A N 1
ATOM 3720 C CA . ALA A 1 475 ? 3.751 23.661 12.384 1.00 75.50 475 ALA A CA 1
ATOM 3721 C C . ALA A 1 475 ? 5.147 24.051 11.868 1.00 75.50 475 ALA A C 1
ATOM 3723 O O . ALA A 1 475 ? 5.424 23.940 10.672 1.00 75.50 475 ALA A O 1
ATOM 3724 N N . SER A 1 476 ? 6.050 24.467 12.762 1.00 68.50 476 SER A N 1
ATOM 3725 C CA . SER A 1 476 ? 7.417 24.831 12.378 1.00 68.50 476 SER A CA 1
ATOM 3726 C C . SER A 1 476 ? 8.227 23.598 11.944 1.00 68.50 476 SER A C 1
ATOM 3728 O O . SER A 1 476 ? 8.730 22.840 12.777 1.00 68.50 476 SER A O 1
ATOM 3730 N N . ASP A 1 477 ? 8.406 23.417 10.637 1.00 63.19 477 ASP A N 1
ATOM 3731 C CA . ASP A 1 477 ? 9.412 22.523 10.044 1.00 63.19 477 ASP A CA 1
ATOM 3732 C C . ASP A 1 477 ? 10.777 23.234 10.032 1.00 63.19 477 ASP A C 1
ATOM 3734 O O . ASP A 1 477 ? 11.327 23.531 8.977 1.00 63.19 477 ASP A O 1
ATOM 3738 N N . SER A 1 478 ? 11.306 23.598 11.210 1.00 57.91 478 SER A N 1
ATOM 3739 C CA . SER A 1 478 ? 12.549 24.378 11.336 1.00 57.91 478 SER A CA 1
ATOM 3740 C C . SER A 1 478 ? 13.801 23.517 11.123 1.00 57.91 478 SER A C 1
ATOM 3742 O O . SER A 1 478 ? 14.680 23.448 11.985 1.00 57.91 478 SER A O 1
ATOM 3744 N N . GLY A 1 479 ? 13.867 22.811 9.995 1.00 57.59 479 GLY A N 1
ATOM 3745 C CA . GLY A 1 479 ? 15.100 22.195 9.518 1.00 57.59 479 GLY A CA 1
ATOM 3746 C C . GLY A 1 479 ? 16.075 23.269 9.034 1.00 57.59 479 GLY A C 1
ATOM 3747 O O . GLY A 1 479 ? 15.667 24.251 8.414 1.00 57.59 479 GLY A O 1
ATOM 3748 N N . GLY A 1 480 ? 17.367 23.094 9.321 1.00 53.06 480 GLY A N 1
ATOM 3749 C CA . GLY A 1 480 ? 18.412 23.925 8.725 1.00 53.06 480 GLY A CA 1
ATOM 3750 C C . GLY A 1 480 ? 18.392 23.827 7.195 1.00 53.06 480 GLY A C 1
ATOM 3751 O O . GLY A 1 480 ? 18.074 22.777 6.629 1.00 53.06 480 GLY A O 1
ATOM 3752 N N . TRP A 1 481 ? 18.725 24.929 6.528 1.00 44.66 481 TRP A N 1
ATOM 3753 C CA . TRP A 1 481 ? 18.864 24.992 5.074 1.00 44.66 481 TRP A CA 1
ATOM 3754 C C . TRP A 1 481 ? 19.943 23.985 4.628 1.00 44.66 481 TRP A C 1
ATOM 3756 O O . TRP A 1 481 ? 21.071 24.047 5.111 1.00 44.66 481 TRP A O 1
ATOM 3766 N N . GLY A 1 482 ? 19.593 23.014 3.775 1.00 51.34 482 GLY A N 1
ATOM 3767 C CA . GLY A 1 482 ? 20.499 21.926 3.359 1.00 51.34 482 GLY A CA 1
ATOM 3768 C C . GLY A 1 482 ? 20.073 20.501 3.738 1.00 51.34 482 GLY A C 1
ATOM 3769 O O . GLY A 1 482 ? 20.824 19.557 3.493 1.00 51.34 482 GLY A O 1
ATOM 3770 N N . ALA A 1 483 ? 18.875 20.312 4.305 1.00 51.06 483 ALA A N 1
ATOM 3771 C CA . ALA A 1 483 ? 18.282 18.981 4.452 1.00 51.06 483 ALA A CA 1
ATOM 3772 C C . ALA A 1 483 ? 18.198 18.247 3.094 1.00 51.06 483 ALA A C 1
ATOM 3774 O O . ALA A 1 483 ? 17.942 18.872 2.063 1.00 51.06 483 ALA A O 1
ATOM 3775 N N . LEU A 1 484 ? 18.424 16.925 3.119 1.00 53.59 484 LEU A N 1
ATOM 3776 C CA . LEU A 1 484 ? 18.608 16.038 1.960 1.00 53.59 484 LEU A CA 1
ATOM 3777 C C . LEU A 1 484 ? 17.723 16.419 0.744 1.00 53.59 484 LEU A C 1
ATOM 3779 O O . LEU A 1 484 ? 16.489 16.370 0.847 1.00 53.59 484 LEU A O 1
ATOM 3783 N N . PRO A 1 485 ? 18.315 16.773 -0.416 1.00 50.03 485 PRO A N 1
ATOM 3784 C CA . PRO A 1 485 ? 17.560 17.026 -1.640 1.00 50.03 485 PRO A CA 1
ATOM 3785 C C . PRO A 1 485 ? 16.795 15.756 -2.030 1.00 50.03 485 PRO A C 1
ATOM 3787 O O . PRO A 1 485 ? 17.400 14.728 -2.305 1.00 50.03 485 PRO A O 1
ATOM 3790 N N . GLY A 1 486 ? 15.459 15.804 -2.014 1.00 57.59 486 GLY A N 1
ATOM 3791 C CA . GLY A 1 486 ? 14.643 14.596 -2.205 1.00 57.59 486 GLY A CA 1
ATOM 3792 C C . GLY A 1 486 ? 13.327 14.607 -1.444 1.00 57.59 486 GLY A C 1
ATOM 3793 O O . GLY A 1 486 ? 12.299 14.190 -1.964 1.00 57.59 486 GLY A O 1
ATOM 3794 N N . SER A 1 487 ? 13.348 15.128 -0.221 1.00 66.06 487 SER A N 1
ATOM 3795 C CA . SER A 1 487 ? 12.226 14.971 0.691 1.00 66.06 487 SER A CA 1
ATOM 3796 C C . SER A 1 487 ? 11.111 16.006 0.454 1.00 66.06 487 SER A C 1
ATOM 3798 O O . SER A 1 487 ? 11.339 17.204 0.600 1.00 66.06 487 SER A O 1
ATOM 3800 N N . GLN A 1 488 ? 9.920 15.528 0.069 1.00 77.81 488 GLN A N 1
ATOM 3801 C CA . GLN A 1 488 ? 8.671 16.298 -0.051 1.00 77.81 488 GLN A CA 1
ATOM 3802 C C . GLN A 1 488 ? 7.765 16.091 1.172 1.00 77.81 488 GLN A C 1
ATOM 3804 O O . GLN A 1 488 ? 7.765 15.000 1.759 1.00 77.81 488 GLN A O 1
ATOM 3809 N N . SER A 1 489 ? 6.968 17.104 1.516 1.00 85.44 489 SER A N 1
ATOM 3810 C CA . SER A 1 489 ? 5.819 16.937 2.406 1.00 85.44 489 SER A CA 1
ATOM 3811 C C . SER A 1 489 ? 4.745 16.067 1.761 1.00 85.44 489 SER A C 1
ATOM 3813 O O . SER A 1 489 ? 4.593 16.003 0.542 1.00 85.44 489 SER A O 1
ATOM 3815 N N . ALA A 1 490 ? 3.951 15.417 2.603 1.00 88.44 490 ALA A N 1
ATOM 3816 C CA . ALA A 1 490 ? 2.775 14.678 2.167 1.00 88.44 490 ALA A CA 1
ATOM 3817 C C . ALA A 1 490 ? 1.505 15.347 2.695 1.00 88.44 490 ALA A C 1
ATOM 3819 O O . ALA A 1 490 ? 1.445 15.764 3.853 1.00 88.44 490 ALA A O 1
ATOM 3820 N N . LEU A 1 491 ? 0.502 15.421 1.822 1.00 92.12 491 LEU A N 1
ATOM 3821 C CA . LEU A 1 491 ? -0.889 15.651 2.182 1.00 92.12 491 LEU A CA 1
ATOM 3822 C C . LEU A 1 491 ? -1.624 14.313 2.066 1.00 92.12 491 LEU A C 1
ATOM 3824 O O . LEU A 1 491 ? -1.313 13.514 1.177 1.00 92.12 491 LEU A O 1
ATOM 3828 N N . VAL A 1 492 ? -2.524 14.046 3.008 1.00 92.75 492 VAL A N 1
ATOM 3829 C CA . VAL A 1 492 ? -3.396 12.864 3.020 1.00 92.75 492 VAL A CA 1
ATOM 3830 C C . VAL A 1 492 ? -4.760 13.279 3.546 1.00 92.75 492 VAL A C 1
ATOM 3832 O O . VAL A 1 492 ? -4.847 13.983 4.553 1.00 92.75 492 VAL A O 1
ATOM 3835 N N . ARG A 1 493 ? -5.836 12.829 2.905 1.00 92.62 493 ARG A N 1
ATOM 3836 C CA . ARG A 1 493 ? -7.197 13.077 3.400 1.00 92.62 493 ARG A CA 1
ATOM 3837 C C . ARG A 1 493 ? -7.572 12.085 4.508 1.00 92.62 493 ARG A C 1
ATOM 3839 O O . ARG A 1 493 ? -7.386 10.884 4.362 1.00 92.62 493 ARG A O 1
ATOM 3846 N N . CYS A 1 494 ? -8.144 12.573 5.605 1.00 91.38 494 CYS A N 1
ATOM 3847 C CA . CYS A 1 494 ? -8.675 11.775 6.716 1.00 91.38 494 CYS A CA 1
ATOM 3848 C C . CYS A 1 494 ? -10.067 12.297 7.083 1.00 91.38 494 CYS A C 1
ATOM 3850 O O . CYS A 1 494 ? -10.208 13.273 7.819 1.00 91.38 494 CYS A O 1
ATOM 3852 N N . GLY A 1 495 ? -11.107 11.675 6.527 1.00 88.31 495 GLY A N 1
ATOM 3853 C CA . GLY A 1 495 ? -12.457 12.224 6.595 1.00 88.31 495 GLY A CA 1
ATOM 3854 C C . GLY A 1 495 ? -12.507 13.631 5.993 1.00 88.31 495 GLY A C 1
ATOM 3855 O O . GLY A 1 495 ? -12.110 13.817 4.843 1.00 88.31 495 GLY A O 1
ATOM 3856 N N . THR A 1 496 ? -12.936 14.611 6.790 1.00 89.88 496 THR A N 1
ATOM 3857 C CA . THR A 1 496 ? -13.009 16.034 6.404 1.00 89.88 496 THR A CA 1
ATOM 3858 C C . THR A 1 496 ? -11.743 16.828 6.720 1.00 89.88 496 THR A C 1
ATOM 3860 O O . THR A 1 496 ? -11.693 18.039 6.492 1.00 89.88 496 THR A O 1
ATOM 3863 N N . ASP A 1 497 ? -10.736 16.172 7.289 1.00 93.19 497 ASP A N 1
ATOM 3864 C CA . ASP A 1 497 ? -9.466 16.790 7.631 1.00 93.19 497 ASP A CA 1
ATOM 3865 C C . ASP A 1 497 ? -8.407 16.442 6.581 1.00 93.19 497 ASP A C 1
ATOM 3867 O O . ASP A 1 497 ? -8.400 15.369 5.972 1.00 93.19 497 ASP A O 1
ATOM 3871 N N . VAL A 1 498 ? -7.484 17.372 6.380 1.00 94.44 498 VAL A N 1
ATOM 3872 C CA . VAL A 1 498 ? -6.246 17.177 5.638 1.00 94.44 498 VAL A CA 1
ATOM 3873 C C . VAL A 1 498 ? -5.129 17.009 6.648 1.00 94.44 498 VAL A C 1
ATOM 3875 O O . VAL A 1 498 ? -4.889 17.881 7.483 1.00 94.44 498 VAL A O 1
ATOM 3878 N N . ILE A 1 499 ? -4.434 15.884 6.563 1.00 94.75 499 ILE A N 1
ATOM 3879 C CA . ILE A 1 499 ? -3.223 15.639 7.326 1.00 94.75 499 ILE A CA 1
ATOM 3880 C C . ILE A 1 499 ? -2.040 16.113 6.501 1.00 94.75 499 ILE A C 1
ATOM 3882 O O . ILE A 1 499 ? -1.770 15.582 5.423 1.00 94.75 499 ILE A O 1
ATOM 3886 N N . TRP A 1 500 ? -1.310 17.083 7.033 1.00 94.12 500 TRP A N 1
ATOM 3887 C CA . TRP A 1 500 ? 0.004 17.456 6.539 1.00 94.12 500 TRP A CA 1
ATOM 3888 C C . TRP A 1 500 ? 1.084 16.746 7.352 1.00 94.12 500 TRP A C 1
ATOM 3890 O O . TRP A 1 500 ? 1.044 16.748 8.583 1.00 94.12 500 TRP A O 1
ATOM 3900 N N . THR A 1 501 ? 2.067 16.170 6.661 1.00 91.19 501 THR A N 1
ATOM 3901 C CA . THR A 1 501 ? 3.297 15.639 7.262 1.00 91.19 501 THR A CA 1
ATOM 3902 C C . THR A 1 501 ? 4.522 16.325 6.667 1.00 91.19 501 THR A C 1
ATOM 3904 O O . THR A 1 501 ? 4.752 16.271 5.453 1.00 91.19 501 THR A O 1
ATOM 3907 N N . GLY A 1 502 ? 5.293 16.977 7.534 1.00 86.88 502 GLY A N 1
ATOM 3908 C CA . GLY A 1 502 ? 6.586 17.597 7.264 1.00 86.88 502 GLY A CA 1
ATOM 3909 C C . GLY A 1 502 ? 7.737 16.591 7.238 1.00 86.88 502 GLY A C 1
ATOM 3910 O O . GLY A 1 502 ? 7.595 15.438 7.646 1.00 86.88 502 GLY A O 1
ATOM 3911 N N . ARG A 1 503 ? 8.906 17.047 6.780 1.00 77.75 503 ARG A N 1
ATOM 3912 C CA . ARG A 1 503 ? 10.090 16.193 6.563 1.00 77.75 503 ARG A CA 1
ATOM 3913 C C . ARG A 1 503 ? 10.722 15.720 7.865 1.00 77.75 503 ARG A C 1
ATOM 3915 O O . ARG A 1 503 ? 11.173 14.591 7.986 1.00 77.75 503 ARG A O 1
ATOM 3922 N N . ASN A 1 504 ? 10.711 16.579 8.876 1.00 74.75 504 ASN A N 1
ATOM 3923 C CA . ASN A 1 504 ? 11.222 16.276 10.210 1.00 74.75 504 ASN A CA 1
ATOM 3924 C C . ASN A 1 504 ? 10.254 15.426 11.063 1.00 74.75 504 ASN A C 1
ATOM 3926 O O . ASN A 1 504 ? 10.495 15.234 12.256 1.00 74.75 504 ASN A O 1
ATOM 3930 N N . GLY A 1 505 ? 9.151 14.938 10.484 1.00 80.75 505 GLY A N 1
ATOM 3931 C CA . GLY A 1 505 ? 8.095 14.232 11.207 1.00 80.75 505 GLY A CA 1
ATOM 3932 C C . GLY A 1 505 ? 7.120 15.153 11.947 1.00 80.75 505 GLY A C 1
ATOM 3933 O O . GLY A 1 505 ? 6.346 14.657 12.768 1.00 80.75 505 GLY A O 1
ATOM 3934 N N . ALA A 1 506 ? 7.144 16.468 11.688 1.00 88.19 506 ALA A N 1
ATOM 3935 C CA . ALA A 1 506 ? 6.062 17.365 12.082 1.00 88.19 506 ALA A CA 1
ATOM 3936 C C . ALA A 1 506 ? 4.766 16.966 11.386 1.00 88.19 506 ALA A C 1
ATOM 3938 O O . ALA A 1 506 ? 4.773 16.558 10.225 1.00 88.19 506 ALA A O 1
ATOM 3939 N N . MET A 1 507 ? 3.647 17.080 12.091 1.00 92.62 507 MET A N 1
ATOM 3940 C CA . MET A 1 507 ? 2.346 16.694 11.556 1.00 92.62 507 MET A CA 1
ATOM 3941 C C . MET A 1 507 ? 1.273 17.662 12.016 1.00 92.62 507 MET A C 1
ATOM 3943 O O . MET A 1 507 ? 1.344 18.174 13.130 1.00 92.62 507 MET A O 1
ATOM 3947 N N . ALA A 1 508 ? 0.255 17.872 11.194 1.00 94.44 508 ALA A N 1
ATOM 3948 C CA . ALA A 1 508 ? -0.943 18.585 11.607 1.00 94.44 508 ALA A CA 1
ATOM 3949 C C . ALA A 1 508 ? -2.168 18.036 10.883 1.00 94.44 508 ALA A C 1
ATOM 3951 O O . ALA A 1 508 ? -2.113 17.799 9.678 1.00 94.44 508 ALA A O 1
ATOM 3952 N N . ALA A 1 509 ? -3.273 17.883 11.608 1.00 95.31 509 ALA A N 1
ATOM 3953 C CA . ALA A 1 509 ? -4.593 17.741 11.010 1.00 95.31 509 ALA A CA 1
ATOM 3954 C C . ALA A 1 509 ? -5.240 19.111 10.884 1.00 95.31 509 ALA A C 1
ATOM 3956 O O . ALA A 1 509 ? -5.293 19.865 11.857 1.00 95.31 509 ALA A O 1
ATOM 3957 N N . VAL A 1 510 ? -5.759 19.420 9.704 1.00 95.12 510 VAL A N 1
ATOM 3958 C CA . VAL A 1 510 ? -6.363 20.710 9.381 1.00 95.12 510 VAL A CA 1
ATOM 3959 C C . VAL A 1 510 ? -7.726 20.463 8.762 1.00 95.12 510 VAL A C 1
ATOM 3961 O O . VAL A 1 510 ? -7.842 19.717 7.796 1.00 95.12 510 VAL A O 1
ATOM 3964 N N . GLU A 1 511 ? -8.770 21.085 9.294 1.00 93.12 511 GLU A N 1
ATOM 3965 C CA . GLU A 1 511 ? -10.101 20.981 8.698 1.00 93.12 511 GLU A CA 1
ATOM 3966 C C . GLU A 1 511 ? -10.126 21.683 7.338 1.00 93.12 511 GLU A C 1
ATOM 3968 O O . GLU A 1 511 ? -9.880 22.888 7.247 1.00 93.12 511 GLU A O 1
ATOM 3973 N N . ILE A 1 512 ? -10.473 20.946 6.278 1.00 92.88 512 ILE A N 1
ATOM 3974 C CA . ILE A 1 512 ? -10.358 21.465 4.909 1.00 92.88 512 ILE A CA 1
ATOM 3975 C C . ILE A 1 512 ? -11.246 22.690 4.661 1.00 92.88 512 ILE A C 1
ATOM 3977 O O . ILE A 1 512 ? -10.896 23.580 3.885 1.00 92.88 512 ILE A O 1
ATOM 3981 N N . ALA A 1 513 ? -12.399 22.751 5.329 1.00 91.69 513 ALA A N 1
ATOM 3982 C CA . ALA A 1 513 ? -13.384 23.801 5.123 1.00 91.69 513 ALA A CA 1
ATOM 3983 C C . ALA A 1 513 ? -12.964 25.153 5.710 1.00 91.69 513 ALA A C 1
ATOM 3985 O O . ALA A 1 513 ? -13.325 26.185 5.150 1.00 91.69 513 ALA A O 1
ATOM 3986 N N . THR A 1 514 ? -12.220 25.144 6.816 1.00 91.38 514 THR A N 1
ATOM 3987 C CA . THR A 1 514 ? -11.986 26.332 7.653 1.00 91.38 514 THR A CA 1
ATOM 3988 C C . THR A 1 514 ? -10.509 26.679 7.821 1.00 91.38 514 THR A C 1
ATOM 3990 O O . THR A 1 514 ? -10.199 27.800 8.207 1.00 91.38 514 THR A O 1
ATOM 3993 N N . GLY A 1 515 ? -9.596 25.734 7.574 1.00 92.50 515 GLY A N 1
ATOM 3994 C CA . GLY A 1 515 ? -8.172 25.899 7.862 1.00 92.50 515 GLY A CA 1
ATOM 3995 C C . GLY A 1 515 ? -7.833 25.774 9.349 1.00 92.50 515 GLY A C 1
ATOM 3996 O O . GLY A 1 515 ? -6.692 26.011 9.740 1.00 92.50 515 GLY A O 1
ATOM 3997 N N . VAL A 1 516 ? -8.795 25.396 10.198 1.00 91.19 516 VAL A N 1
ATOM 3998 C CA . VAL A 1 516 ? -8.564 25.228 11.637 1.00 91.19 516 VAL A CA 1
ATOM 3999 C C . VAL A 1 516 ? -7.714 23.986 11.892 1.00 91.19 516 VAL A C 1
ATOM 4001 O O . VAL A 1 516 ? -8.072 22.876 11.490 1.00 91.19 516 VAL A O 1
ATOM 4004 N N . VAL A 1 517 ? -6.613 24.162 12.627 1.00 92.19 517 VAL A N 1
ATOM 4005 C CA . VAL A 1 517 ? -5.773 23.053 13.096 1.00 92.19 517 VAL A CA 1
ATOM 4006 C C . VAL A 1 517 ? -6.526 22.261 14.162 1.00 92.19 517 VAL A C 1
ATOM 4008 O O . VAL A 1 517 ? -6.881 22.786 15.217 1.00 92.19 517 VAL A O 1
ATOM 4011 N N . ARG A 1 518 ? -6.765 20.980 13.887 1.00 91.00 518 ARG A N 1
ATOM 4012 C CA . ARG A 1 518 ? -7.418 20.038 14.797 1.00 91.00 518 ARG A CA 1
ATOM 4013 C C . ARG A 1 518 ? -6.434 19.400 15.750 1.00 91.00 518 ARG A C 1
ATOM 4015 O O . ARG A 1 518 ? -6.739 19.269 16.914 1.00 91.00 518 ARG A O 1
ATOM 4022 N N . TRP A 1 519 ? -5.245 19.048 15.317 1.00 93.44 519 TRP A N 1
ATOM 4023 C CA . TRP A 1 519 ? -4.171 18.665 16.224 1.00 93.44 519 TRP A CA 1
ATOM 4024 C C . TRP A 1 519 ? -2.860 18.877 15.500 1.00 93.44 519 TRP A C 1
ATOM 4026 O O . TRP A 1 519 ? -2.819 18.923 14.270 1.00 93.44 519 TRP A O 1
ATOM 4036 N N . ALA A 1 520 ? -1.789 19.016 16.264 1.00 93.56 520 ALA A N 1
ATOM 4037 C CA . ALA A 1 520 ? -0.459 19.152 15.710 1.00 93.56 520 ALA A CA 1
ATOM 4038 C C . ALA A 1 520 ? 0.536 18.348 16.532 1.00 93.56 520 ALA A C 1
ATOM 4040 O O . ALA A 1 520 ? 0.419 18.217 17.753 1.00 93.56 520 ALA A O 1
ATOM 4041 N N . ARG A 1 521 ? 1.546 17.828 15.848 1.00 90.88 521 ARG A N 1
ATOM 4042 C CA . ARG A 1 521 ? 2.710 17.225 16.471 1.00 90.88 521 ARG A CA 1
ATOM 4043 C C . ARG A 1 521 ? 3.956 17.940 16.025 1.00 90.88 521 ARG A C 1
ATOM 4045 O O . ARG A 1 521 ? 4.240 18.043 14.832 1.00 90.88 521 ARG A O 1
ATOM 4052 N N . VAL A 1 522 ? 4.696 18.411 17.014 1.00 85.69 522 VAL A N 1
ATOM 4053 C CA . VAL A 1 522 ? 5.982 19.061 16.809 1.00 85.69 522 VAL A CA 1
ATOM 4054 C C . VAL A 1 522 ? 7.047 18.010 17.095 1.00 85.69 522 VAL A C 1
ATOM 4056 O O . VAL A 1 522 ? 7.035 17.429 18.183 1.00 85.69 522 VAL A O 1
ATOM 4059 N N . PRO A 1 523 ? 7.939 17.712 16.143 1.00 78.62 523 PRO A N 1
ATOM 4060 C CA . PRO A 1 523 ? 8.945 16.694 16.353 1.00 78.62 523 PRO A CA 1
ATOM 4061 C C . PRO A 1 523 ? 9.880 17.152 17.465 1.00 78.62 523 PRO A C 1
ATOM 4063 O O . PRO A 1 523 ? 10.220 18.330 17.577 1.00 78.62 523 PRO A O 1
ATOM 4066 N N . GLU A 1 524 ? 10.295 16.213 18.309 1.00 74.31 524 GLU A N 1
ATOM 4067 C CA . GLU A 1 524 ? 11.364 16.507 19.251 1.00 74.31 524 GLU A CA 1
ATOM 4068 C C . GLU A 1 524 ? 12.641 16.808 18.468 1.00 74.31 524 GLU A C 1
ATOM 4070 O O . GLU A 1 524 ? 12.939 16.105 17.498 1.00 74.31 524 GLU A O 1
ATOM 4075 N N . ALA A 1 525 ? 13.376 17.841 18.891 1.00 64.62 525 ALA A N 1
ATOM 4076 C CA . ALA A 1 525 ? 14.692 18.162 18.357 1.00 64.62 525 ALA A CA 1
ATOM 4077 C C . ALA A 1 525 ? 15.600 16.938 18.532 1.00 64.62 525 ALA A C 1
ATOM 4079 O O . ALA A 1 525 ? 16.137 16.689 19.608 1.00 64.62 525 ALA A O 1
ATOM 4080 N N . ALA A 1 526 ? 15.694 16.127 17.488 1.00 57.66 526 ALA A N 1
ATOM 4081 C CA . ALA A 1 526 ? 16.548 14.961 17.428 1.00 57.66 526 ALA A CA 1
ATOM 4082 C C . ALA A 1 526 ? 17.623 15.242 16.391 1.00 57.66 526 ALA A C 1
ATOM 4084 O O . ALA A 1 526 ? 17.323 15.782 15.324 1.00 57.66 526 ALA A O 1
ATOM 4085 N N . GLU A 1 527 ? 18.860 14.862 16.698 1.00 56.59 527 GLU A N 1
ATOM 4086 C CA . GLU A 1 527 ? 19.926 14.905 15.709 1.00 56.59 527 GLU A CA 1
ATOM 4087 C C . GLU A 1 527 ? 19.525 14.022 14.518 1.00 56.59 527 GLU A C 1
ATOM 4089 O O . GLU A 1 527 ? 19.170 12.850 14.714 1.00 56.59 527 GLU A O 1
ATOM 4094 N N . PRO A 1 528 ? 19.510 14.563 13.288 1.00 58.94 528 PRO A N 1
ATOM 4095 C CA . PRO A 1 528 ? 19.199 13.768 12.116 1.00 58.94 528 PRO A CA 1
ATOM 4096 C C . PRO A 1 528 ? 20.276 12.691 11.971 1.00 58.94 528 PRO A C 1
ATOM 4098 O O . PRO A 1 528 ? 21.433 12.990 11.671 1.00 58.94 528 PRO A O 1
ATOM 4101 N N . LYS A 1 529 ? 19.913 11.418 12.168 1.00 61.72 529 LYS A N 1
ATOM 4102 C CA . LYS A 1 529 ? 20.772 10.323 11.712 1.00 61.72 529 LYS A CA 1
ATOM 4103 C C . LYS A 1 529 ? 20.810 10.361 10.185 1.00 61.72 529 LYS A C 1
ATOM 4105 O O . LYS A 1 529 ? 19.870 10.823 9.534 1.00 61.72 529 LYS A O 1
ATOM 4110 N N . LYS A 1 530 ? 21.908 9.870 9.607 1.00 63.59 530 LYS A N 1
ATOM 4111 C CA . LYS A 1 530 ? 22.051 9.695 8.158 1.00 63.59 530 LYS A CA 1
ATOM 4112 C C . LYS A 1 530 ? 20.979 8.696 7.693 1.00 63.59 530 LYS A C 1
ATOM 4114 O O . LYS A 1 530 ? 21.166 7.493 7.826 1.00 63.59 530 LYS A O 1
ATOM 4119 N N . GLY A 1 531 ? 19.829 9.208 7.258 1.00 59.84 531 GLY A N 1
ATOM 4120 C CA . GLY A 1 531 ? 18.729 8.397 6.743 1.00 59.84 531 GLY A CA 1
ATOM 4121 C C . GLY A 1 531 ? 19.072 7.759 5.394 1.00 59.84 531 GLY A C 1
ATOM 4122 O O . GLY A 1 531 ? 20.091 8.119 4.791 1.00 59.84 531 GLY A O 1
ATOM 4123 N N . PRO A 1 532 ? 18.224 6.841 4.898 1.00 61.69 532 PRO A N 1
ATOM 4124 C CA . PRO A 1 532 ? 18.385 6.278 3.565 1.00 61.69 532 PRO A CA 1
ATOM 4125 C C . PRO A 1 532 ? 18.440 7.408 2.532 1.00 61.69 532 PRO A C 1
ATOM 4127 O O . PRO A 1 532 ? 17.642 8.346 2.565 1.00 61.69 532 PRO A O 1
ATOM 4130 N N . SER A 1 533 ? 19.388 7.322 1.596 1.00 58.22 533 SER A N 1
ATOM 4131 C CA . SER A 1 533 ? 19.607 8.357 0.573 1.00 58.22 533 SER A CA 1
ATOM 4132 C C . SER A 1 533 ? 18.446 8.492 -0.417 1.00 58.22 533 SER A C 1
ATOM 4134 O O . SER A 1 533 ? 18.394 9.458 -1.169 1.00 58.22 533 SER A O 1
ATOM 4136 N N . ASN A 1 534 ? 17.518 7.533 -0.403 1.00 64.38 534 ASN A N 1
ATOM 4137 C CA . ASN A 1 534 ? 16.497 7.324 -1.416 1.00 64.38 534 ASN A CA 1
ATOM 4138 C C . ASN A 1 534 ? 15.096 7.195 -0.786 1.00 64.38 534 ASN A C 1
ATOM 4140 O O . ASN A 1 534 ? 14.506 6.119 -0.811 1.00 64.38 534 ASN A O 1
ATOM 4144 N N . LEU A 1 535 ? 14.554 8.281 -0.232 1.00 64.69 535 LEU A N 1
ATOM 4145 C CA . LEU A 1 535 ? 13.190 8.307 0.311 1.00 64.69 535 LEU A CA 1
ATOM 4146 C C . LEU A 1 535 ? 12.136 8.484 -0.795 1.00 64.69 535 LEU A C 1
ATOM 4148 O O . LEU A 1 535 ? 12.250 9.371 -1.636 1.00 64.69 535 LEU A O 1
ATOM 4152 N N . SER A 1 536 ? 11.082 7.671 -0.752 1.00 69.56 536 SER A N 1
ATOM 4153 C CA . SER A 1 536 ? 9.888 7.785 -1.595 1.00 69.56 536 SER A CA 1
ATOM 4154 C C . SER A 1 536 ? 9.027 8.992 -1.196 1.00 69.56 536 SER A C 1
ATOM 4156 O O . SER A 1 536 ? 8.977 9.384 -0.028 1.00 69.56 536 SER A O 1
ATOM 4158 N N . ALA A 1 537 ? 8.251 9.529 -2.144 1.00 64.88 537 ALA A N 1
ATOM 4159 C CA . ALA A 1 537 ? 7.176 10.492 -1.870 1.00 64.88 537 ALA A CA 1
ATOM 4160 C C . ALA A 1 537 ? 6.026 9.881 -1.032 1.00 64.88 537 ALA A C 1
ATOM 4162 O O . ALA A 1 537 ? 5.198 10.588 -0.446 1.00 64.88 537 ALA A O 1
ATOM 4163 N N . THR A 1 538 ? 5.964 8.549 -0.928 1.00 73.25 538 THR A N 1
ATOM 4164 C CA . THR A 1 538 ? 4.899 7.839 -0.220 1.00 73.25 538 THR A CA 1
ATOM 4165 C C . THR A 1 538 ? 5.158 7.683 1.284 1.00 73.25 538 THR A C 1
ATOM 4167 O O . THR A 1 538 ? 5.357 6.583 1.776 1.00 73.25 538 THR A O 1
ATOM 4170 N N . LYS A 1 539 ? 5.161 8.776 2.052 1.00 84.69 539 LYS A N 1
ATOM 4171 C CA . LYS A 1 539 ? 5.533 8.728 3.486 1.00 84.69 539 LYS A CA 1
ATOM 4172 C C . LYS A 1 539 ? 4.383 8.552 4.462 1.00 84.69 539 LYS A C 1
ATOM 4174 O O . LYS A 1 539 ? 4.614 8.108 5.577 1.00 84.69 539 LYS A O 1
ATOM 4179 N N . THR A 1 540 ? 3.168 8.889 4.053 1.00 90.94 540 THR A N 1
ATOM 4180 C CA . THR A 1 540 ? 1.993 8.857 4.926 1.00 90.94 540 THR A CA 1
ATOM 4181 C C . THR A 1 540 ? 0.805 8.350 4.130 1.00 90.94 540 THR A C 1
ATOM 4183 O O . THR A 1 540 ? 0.676 8.707 2.967 1.00 90.94 540 THR A O 1
ATOM 4186 N N . PHE A 1 541 ? -0.064 7.537 4.712 1.00 92.31 541 PHE A N 1
ATOM 4187 C CA . PHE A 1 541 ? -1.352 7.195 4.109 1.00 92.31 541 PHE A CA 1
ATOM 4188 C C . PHE A 1 541 ? -2.388 6.951 5.206 1.00 92.31 541 PHE A C 1
ATOM 4190 O O . PHE A 1 541 ? -2.038 6.724 6.368 1.00 92.31 541 PHE A O 1
ATOM 4197 N N . PHE A 1 542 ? -3.661 7.004 4.837 1.00 91.69 542 PHE A N 1
ATOM 4198 C CA . PHE A 1 542 ? -4.780 6.740 5.728 1.00 91.69 542 PHE A CA 1
ATOM 4199 C C . PHE A 1 542 ? -5.504 5.489 5.263 1.00 91.69 542 PHE A C 1
ATOM 4201 O O . PHE A 1 542 ? -5.869 5.396 4.099 1.00 91.69 542 PHE A O 1
ATOM 4208 N N . SER A 1 543 ? -5.685 4.508 6.141 1.00 88.69 543 SER A N 1
ATOM 4209 C CA . SER A 1 543 ? -6.398 3.283 5.782 1.00 88.69 543 SER A CA 1
ATOM 4210 C C . SER A 1 543 ? -7.040 2.656 7.003 1.00 88.69 543 SER A C 1
ATOM 4212 O O . SER A 1 543 ? -6.445 2.622 8.082 1.00 88.69 543 SER A O 1
ATOM 4214 N N . GLN A 1 544 ? -8.257 2.136 6.835 1.00 82.62 544 GLN A N 1
ATOM 4215 C CA . GLN A 1 544 ? -8.975 1.404 7.880 1.00 82.62 544 GLN A CA 1
ATOM 4216 C C . GLN A 1 544 ? -9.114 2.225 9.172 1.00 82.62 544 GLN A C 1
ATOM 4218 O O . GLN A 1 544 ? -9.143 1.672 10.272 1.00 82.62 544 GLN A O 1
ATOM 4223 N N . GLY A 1 545 ? -9.208 3.552 9.068 1.00 84.69 545 GLY A N 1
ATOM 4224 C CA . GLY A 1 545 ? -9.307 4.440 10.227 1.00 84.69 545 GLY A CA 1
ATOM 4225 C C . GLY A 1 545 ? -8.009 4.675 11.004 1.00 84.69 545 GLY A C 1
ATOM 4226 O O . GLY A 1 545 ? -8.067 5.301 12.056 1.00 84.69 545 GLY A O 1
ATOM 4227 N N . GLY A 1 546 ? -6.863 4.190 10.521 1.00 89.94 546 GLY A N 1
ATOM 4228 C CA . GLY A 1 546 ? -5.540 4.502 11.061 1.00 89.94 546 GLY A CA 1
ATOM 4229 C C . GLY A 1 546 ? -4.750 5.397 10.110 1.00 89.94 546 GLY A C 1
ATOM 4230 O O . GLY A 1 546 ? -4.811 5.231 8.890 1.00 89.94 546 GLY A O 1
ATOM 4231 N N . LEU A 1 547 ? -4.002 6.348 10.666 1.00 93.81 547 LEU A N 1
ATOM 4232 C CA . LEU A 1 547 ? -3.031 7.150 9.930 1.00 93.81 547 LEU A CA 1
ATOM 4233 C C . LEU A 1 547 ? -1.646 6.527 10.115 1.00 93.81 547 LEU A C 1
ATOM 4235 O O . LEU A 1 547 ? -1.173 6.399 11.242 1.00 93.81 547 LEU A O 1
ATOM 4239 N N . PHE A 1 548 ? -0.975 6.165 9.027 1.00 94.94 548 PHE A N 1
ATOM 4240 C CA . PHE A 1 548 ? 0.350 5.547 9.084 1.00 94.94 548 PHE A CA 1
ATOM 4241 C C . PHE A 1 548 ? 1.380 6.473 8.469 1.00 94.94 548 PHE A C 1
ATOM 4243 O O . PHE A 1 548 ? 1.146 7.014 7.390 1.00 94.94 548 PHE A O 1
ATOM 4250 N N . THR A 1 549 ? 2.516 6.659 9.139 1.00 93.50 549 THR A N 1
ATOM 4251 C CA . THR A 1 549 ? 3.569 7.564 8.665 1.00 93.50 549 THR A CA 1
ATOM 4252 C C . THR A 1 549 ? 4.967 6.999 8.887 1.00 93.50 549 THR A C 1
ATOM 4254 O O . THR A 1 549 ? 5.230 6.323 9.881 1.00 93.50 549 THR A O 1
ATOM 4257 N N . LEU A 1 550 ? 5.859 7.273 7.940 1.00 91.12 550 LEU A N 1
ATOM 4258 C CA . LEU A 1 550 ? 7.288 7.012 8.007 1.00 91.12 550 LEU A CA 1
ATOM 4259 C C . LEU A 1 550 ? 8.002 8.293 8.449 1.00 91.12 550 LEU A C 1
ATOM 4261 O O . LEU A 1 550 ? 7.936 9.317 7.771 1.00 91.12 550 LEU A O 1
ATOM 4265 N N . VAL A 1 551 ? 8.710 8.225 9.573 1.00 86.44 551 VAL A N 1
ATOM 4266 C CA . VAL A 1 551 ? 9.510 9.332 10.103 1.00 86.44 551 VAL A CA 1
ATOM 4267 C C . VAL A 1 551 ? 10.897 9.287 9.480 1.00 86.44 551 VAL A C 1
ATOM 4269 O O . VAL A 1 551 ? 11.680 8.362 9.714 1.00 86.44 551 VAL A O 1
ATOM 4272 N N . GLU A 1 552 ? 11.211 10.306 8.691 1.00 74.94 552 GLU A N 1
ATOM 4273 C CA . GLU A 1 552 ? 12.475 10.378 7.966 1.00 74.94 552 GLU A CA 1
ATOM 4274 C C . GLU A 1 552 ? 13.685 10.452 8.894 1.00 74.94 552 GLU A C 1
ATOM 4276 O O . GLU A 1 552 ? 13.651 11.054 9.969 1.00 74.94 552 GLU A O 1
ATOM 4281 N N . GLY A 1 553 ? 14.778 9.823 8.460 1.00 74.38 553 GLY A N 1
ATOM 4282 C CA . GLY A 1 553 ? 16.036 9.807 9.204 1.00 74.38 553 GLY A CA 1
ATOM 4283 C C . GLY A 1 553 ? 16.007 8.970 10.485 1.00 74.38 553 GLY A C 1
ATOM 4284 O O . GLY A 1 553 ? 17.011 8.934 11.189 1.00 74.38 553 GLY A O 1
ATOM 4285 N N . LYS A 1 554 ? 14.893 8.300 10.808 1.00 77.06 554 LYS A N 1
ATOM 4286 C CA . LYS A 1 554 ? 14.768 7.454 12.006 1.00 77.06 554 LYS A CA 1
ATOM 4287 C C . LYS A 1 554 ? 14.405 6.001 11.714 1.00 77.06 554 LYS A C 1
ATOM 4289 O O . LYS A 1 554 ? 14.265 5.252 12.672 1.00 77.06 554 LYS A O 1
ATOM 4294 N N . ASP A 1 555 ? 14.234 5.621 10.443 1.00 86.00 555 ASP A N 1
ATOM 4295 C CA . ASP A 1 555 ? 13.767 4.286 10.044 1.00 86.00 555 ASP A CA 1
ATOM 4296 C C . ASP A 1 555 ? 12.540 3.849 10.866 1.00 86.00 555 ASP A C 1
ATOM 4298 O O . ASP A 1 555 ? 12.436 2.714 11.313 1.00 86.00 555 ASP A O 1
ATOM 4302 N N . LEU A 1 556 ? 11.619 4.777 11.141 1.00 90.38 556 LEU A N 1
ATOM 4303 C CA . LEU A 1 556 ? 10.555 4.589 12.127 1.00 90.38 556 LEU A CA 1
ATOM 4304 C C . LEU A 1 556 ? 9.190 4.715 11.460 1.00 90.38 556 LEU A C 1
ATOM 4306 O O . LEU A 1 556 ? 8.868 5.757 10.895 1.00 90.38 556 LEU A O 1
ATOM 4310 N N . VAL A 1 557 ? 8.368 3.676 11.569 1.00 93.88 557 VAL A N 1
ATOM 4311 C CA . VAL A 1 557 ? 6.969 3.685 11.129 1.00 93.88 557 VAL A CA 1
ATOM 4312 C C . VAL A 1 557 ? 6.070 3.886 12.344 1.00 93.88 557 VAL A C 1
ATOM 4314 O O . VAL A 1 557 ? 6.288 3.274 13.390 1.00 93.88 557 VAL A O 1
ATOM 4317 N N . ARG A 1 558 ? 5.057 4.742 12.222 1.00 94.62 558 ARG A N 1
ATOM 4318 C CA . ARG A 1 558 ? 4.093 5.040 13.286 1.00 94.62 558 ARG A CA 1
ATOM 4319 C C . ARG A 1 558 ? 2.677 4.735 12.836 1.00 94.62 558 ARG A C 1
ATOM 4321 O O . ARG A 1 558 ? 2.301 5.104 11.725 1.00 94.62 558 ARG A O 1
ATOM 4328 N N . GLY A 1 559 ? 1.896 4.152 13.737 1.00 95.25 559 GLY A N 1
ATOM 4329 C CA . GLY A 1 559 ? 0.439 4.191 13.693 1.00 95.25 559 GLY A CA 1
ATOM 4330 C C . GLY A 1 559 ? -0.055 5.347 14.551 1.00 95.25 559 GLY A C 1
ATOM 4331 O O . GLY A 1 559 ? 0.334 5.477 15.712 1.00 95.25 559 GLY A O 1
ATOM 4332 N N . ILE A 1 560 ? -0.889 6.204 13.980 1.00 93.00 560 ILE A N 1
ATOM 4333 C CA . ILE A 1 560 ? -1.409 7.417 14.604 1.00 93.00 560 ILE A CA 1
ATOM 4334 C C . ILE A 1 560 ? -2.932 7.389 14.517 1.00 93.00 560 ILE A C 1
ATOM 4336 O O . ILE A 1 560 ? -3.505 7.024 13.488 1.00 93.00 560 ILE A O 1
ATOM 4340 N N . ASP A 1 561 ? -3.594 7.787 15.600 1.00 89.69 561 ASP A N 1
ATOM 4341 C CA . ASP A 1 561 ? -5.027 8.052 15.569 1.00 89.69 561 ASP A CA 1
ATOM 4342 C C . ASP A 1 561 ? -5.272 9.320 14.732 1.00 89.69 561 ASP A C 1
ATOM 4344 O O . ASP A 1 561 ? -4.850 10.404 15.150 1.00 89.69 561 ASP A O 1
ATOM 4348 N N . PRO A 1 562 ? -5.943 9.229 13.567 1.00 90.31 562 PRO A N 1
ATOM 4349 C CA . PRO A 1 562 ? -6.184 10.381 12.695 1.00 90.31 562 PRO A CA 1
ATOM 4350 C C . PRO A 1 562 ? -6.971 11.500 13.390 1.00 90.31 562 PRO A C 1
ATOM 4352 O O . PRO A 1 562 ? -6.879 12.653 12.975 1.00 90.31 562 PRO A O 1
ATOM 4355 N N . TYR A 1 563 ? -7.758 11.184 14.423 1.00 86.38 563 TYR A N 1
ATOM 4356 C CA . TYR A 1 563 ? -8.638 12.150 15.071 1.00 86.38 563 TYR A CA 1
ATOM 4357 C C . TYR A 1 563 ? -7.942 12.957 16.172 1.00 86.38 563 TYR A C 1
ATOM 4359 O O . TYR A 1 563 ? -8.166 14.160 16.282 1.00 86.38 563 TYR A O 1
ATOM 4367 N N . SER A 1 564 ? -7.101 12.318 16.987 1.00 84.06 564 SER A N 1
ATOM 4368 C CA . SER A 1 564 ? -6.397 12.986 18.093 1.00 84.06 564 SER A CA 1
ATOM 4369 C C . SER A 1 564 ? -4.940 13.319 17.793 1.00 84.06 564 SER A C 1
ATOM 4371 O O . SER A 1 564 ? -4.330 14.108 18.512 1.00 84.06 564 SER A O 1
ATOM 4373 N N . GLY A 1 565 ? -4.362 12.683 16.777 1.00 89.19 565 GLY A N 1
ATOM 4374 C CA . GLY A 1 565 ? -2.932 12.711 16.537 1.00 89.19 565 GLY A CA 1
ATOM 4375 C C . GLY A 1 565 ? -2.133 11.855 17.515 1.00 89.19 565 GLY A C 1
ATOM 4376 O O . GLY A 1 565 ? -0.914 11.875 17.409 1.00 89.19 565 GLY A O 1
ATOM 4377 N N . THR A 1 566 ? -2.742 11.105 18.445 1.00 87.94 566 THR A N 1
ATOM 4378 C CA . THR A 1 566 ? -2.034 10.243 19.414 1.00 87.94 566 THR A CA 1
ATOM 4379 C C . THR A 1 566 ? -1.265 9.113 18.718 1.00 87.94 566 THR A C 1
ATOM 4381 O O . THR A 1 566 ? -1.741 8.548 17.735 1.00 87.94 566 THR A O 1
ATOM 4384 N N . ILE A 1 567 ? -0.066 8.766 19.223 1.00 91.25 567 ILE A N 1
ATOM 4385 C CA . ILE A 1 567 ? 0.672 7.584 18.732 1.00 91.25 567 ILE A CA 1
ATOM 4386 C C . ILE A 1 567 ? -0.037 6.350 19.275 1.00 91.25 567 ILE A C 1
ATOM 4388 O O . ILE A 1 567 ? -0.137 6.193 20.488 1.00 91.25 567 ILE A O 1
ATOM 4392 N N . LEU A 1 568 ? -0.494 5.476 18.387 1.00 90.19 568 LEU A N 1
ATOM 4393 C CA . LEU A 1 568 ? -1.009 4.159 18.755 1.00 90.19 568 LEU A CA 1
ATOM 4394 C C . LEU A 1 568 ? 0.146 3.181 18.980 1.00 90.19 568 LEU A C 1
ATOM 4396 O O . LEU A 1 568 ? 0.152 2.435 19.953 1.00 90.19 568 LEU A O 1
ATOM 4400 N N . TRP A 1 569 ? 1.141 3.219 18.093 1.00 94.75 569 TRP A N 1
ATOM 4401 C CA . TRP A 1 569 ? 2.359 2.421 18.179 1.00 94.75 569 TRP A CA 1
ATOM 4402 C C . TRP A 1 569 ? 3.481 3.036 17.335 1.00 94.75 569 TRP A C 1
ATOM 4404 O O . TRP A 1 569 ? 3.233 3.782 16.383 1.00 94.75 569 TRP A O 1
ATOM 4414 N N . GLU A 1 570 ? 4.724 2.680 17.657 1.00 94.62 570 GLU A N 1
ATOM 4415 C CA . GLU A 1 570 ? 5.903 2.972 16.839 1.00 94.62 570 GLU A CA 1
ATOM 4416 C C . GLU A 1 570 ? 6.683 1.682 16.574 1.00 94.62 570 GLU A C 1
ATOM 4418 O O . GLU A 1 570 ? 6.791 0.814 17.444 1.00 94.62 570 GLU A O 1
ATOM 4423 N N . ARG A 1 571 ? 7.248 1.557 15.373 1.00 95.12 571 ARG A N 1
ATOM 4424 C CA . ARG A 1 571 ? 8.022 0.388 14.962 1.00 95.12 571 ARG A CA 1
ATOM 4425 C C . ARG A 1 571 ? 9.247 0.795 14.162 1.00 95.12 571 ARG A C 1
ATOM 4427 O O . ARG A 1 571 ? 9.131 1.375 13.084 1.00 95.12 571 ARG A O 1
ATOM 4434 N N . GLU A 1 572 ? 10.422 0.424 14.658 1.00 93.25 572 GLU A N 1
ATOM 4435 C CA . GLU A 1 572 ? 11.660 0.545 13.894 1.00 93.25 572 GLU A CA 1
ATOM 4436 C C . GLU A 1 572 ? 11.667 -0.459 12.728 1.00 93.25 572 GLU A C 1
ATOM 4438 O O . GLU A 1 572 ? 11.422 -1.664 12.877 1.00 93.25 572 GLU A O 1
ATOM 4443 N N . CYS A 1 573 ? 11.918 0.068 11.539 1.00 91.62 573 CYS A N 1
ATOM 4444 C CA . CYS A 1 573 ? 11.941 -0.609 10.257 1.00 91.62 573 CYS A CA 1
ATOM 4445 C C . CYS A 1 573 ? 13.214 -0.194 9.510 1.00 91.62 573 CYS A C 1
ATOM 4447 O O . CYS A 1 573 ? 13.154 0.705 8.671 1.00 91.62 573 CYS A O 1
ATOM 4449 N N . PRO A 1 574 ? 14.355 -0.843 9.804 1.00 88.88 574 PRO A N 1
ATOM 4450 C CA . PRO A 1 574 ? 15.637 -0.499 9.200 1.00 88.88 574 PRO A CA 1
ATOM 4451 C C . PRO A 1 574 ? 15.572 -0.465 7.672 1.00 88.88 574 PRO A C 1
ATOM 4453 O O . PRO A 1 574 ? 15.045 -1.389 7.042 1.00 88.88 574 PRO A O 1
ATOM 4456 N N . GLY A 1 575 ? 16.097 0.606 7.081 1.00 87.44 575 GLY A N 1
ATOM 4457 C CA . GLY A 1 575 ? 16.083 0.826 5.638 1.00 87.44 575 GLY A CA 1
ATOM 4458 C C . GLY A 1 575 ? 14.693 1.081 5.052 1.00 87.44 575 GLY A C 1
ATOM 4459 O O . GLY A 1 575 ? 14.528 0.934 3.842 1.00 87.44 575 GLY A O 1
ATOM 4460 N N . ALA A 1 576 ? 13.682 1.416 5.862 1.00 89.81 576 ALA A N 1
ATOM 4461 C CA . ALA A 1 576 ? 12.375 1.822 5.356 1.00 89.81 576 ALA A CA 1
ATOM 4462 C C . ALA A 1 576 ? 12.508 3.092 4.511 1.00 89.81 576 ALA A C 1
ATOM 4464 O O . ALA A 1 576 ? 12.952 4.138 4.981 1.00 89.81 576 ALA A O 1
ATOM 4465 N N . ASN A 1 577 ? 12.101 2.996 3.251 1.00 86.94 577 ASN A N 1
ATOM 4466 C CA . ASN A 1 577 ? 12.224 4.078 2.282 1.00 86.94 577 ASN A CA 1
ATOM 4467 C C . ASN A 1 577 ? 10.871 4.573 1.760 1.00 86.94 577 ASN A C 1
ATOM 4469 O O . ASN A 1 577 ? 10.819 5.615 1.112 1.00 86.94 577 ASN A O 1
ATOM 4473 N N . GLY A 1 578 ? 9.770 3.889 2.072 1.00 88.50 578 GLY A N 1
ATOM 4474 C CA . GLY A 1 578 ? 8.426 4.352 1.751 1.00 88.50 578 GLY A CA 1
ATOM 4475 C C . GLY A 1 578 ? 7.338 3.486 2.370 1.00 88.50 578 GLY A C 1
ATOM 4476 O O . GLY A 1 578 ? 7.571 2.359 2.795 1.00 88.50 578 GLY A O 1
ATOM 4477 N N . LEU A 1 579 ? 6.121 4.008 2.392 1.00 90.56 579 LEU A N 1
ATOM 4478 C CA . LEU A 1 579 ? 4.900 3.268 2.680 1.00 90.56 579 LEU A CA 1
ATOM 4479 C C . LEU A 1 579 ? 4.156 3.034 1.368 1.00 90.56 579 LEU A C 1
ATOM 4481 O O . LEU A 1 579 ? 3.939 3.974 0.607 1.00 90.56 579 LEU A O 1
ATOM 4485 N N . ILE A 1 580 ? 3.778 1.795 1.074 1.00 87.81 580 ILE A N 1
ATOM 4486 C CA . ILE A 1 580 ? 3.039 1.471 -0.156 1.00 87.81 580 ILE A CA 1
ATOM 4487 C C . ILE A 1 580 ? 1.537 1.655 0.066 1.00 87.81 580 ILE A C 1
ATOM 4489 O O . ILE A 1 580 ? 0.862 2.211 -0.792 1.00 87.81 580 ILE A O 1
ATOM 4493 N N . GLY A 1 581 ? 1.027 1.224 1.220 1.00 88.38 581 GLY A N 1
ATOM 4494 C CA . GLY A 1 581 ? -0.356 1.425 1.655 1.00 88.38 581 GLY A CA 1
ATOM 4495 C C . GLY A 1 581 ? -0.799 0.366 2.663 1.00 88.38 581 GLY A C 1
ATOM 4496 O O . GLY A 1 581 ? 0.039 -0.349 3.221 1.00 88.38 581 GLY A O 1
ATOM 4497 N N . GLY A 1 582 ? -2.108 0.283 2.913 1.00 86.50 582 GLY A N 1
ATOM 4498 C CA . GLY A 1 582 ? -2.696 -0.603 3.921 1.00 86.50 582 GLY A CA 1
ATOM 4499 C C . GLY A 1 582 ? -3.718 -1.578 3.344 1.00 86.50 582 GLY A C 1
ATOM 4500 O O . GLY A 1 582 ? -4.468 -1.224 2.435 1.00 86.50 582 GLY A O 1
ATOM 4501 N N . TRP A 1 583 ? -3.747 -2.806 3.862 1.00 83.69 583 TRP A N 1
ATOM 4502 C CA . TRP A 1 583 ? -4.720 -3.830 3.477 1.00 83.69 583 TRP A CA 1
ATOM 4503 C C . TRP A 1 583 ? -4.842 -4.917 4.543 1.00 83.69 583 TRP A C 1
ATOM 4505 O O . TRP A 1 583 ? -3.828 -5.370 5.062 1.00 83.69 583 TRP A O 1
ATOM 4515 N N . ASP A 1 584 ? -6.067 -5.364 4.825 1.00 81.50 584 ASP A N 1
ATOM 4516 C CA . ASP A 1 584 ? -6.360 -6.473 5.749 1.00 81.50 584 ASP A CA 1
ATOM 4517 C C . ASP A 1 584 ? -5.530 -6.438 7.044 1.00 81.50 584 ASP A C 1
ATOM 4519 O O . ASP A 1 584 ? -4.775 -7.360 7.350 1.00 81.50 584 ASP A O 1
ATOM 4523 N N . ASP A 1 585 ? -5.615 -5.327 7.776 1.00 86.19 585 ASP A N 1
ATOM 4524 C CA . ASP A 1 585 ? -4.896 -5.098 9.026 1.00 86.19 585 ASP A CA 1
ATOM 4525 C C . ASP A 1 585 ? -3.365 -5.116 8.891 1.00 86.19 585 ASP A C 1
ATOM 4527 O O . ASP A 1 585 ? -2.645 -5.360 9.863 1.00 86.19 585 ASP A O 1
ATOM 4531 N N . ARG A 1 586 ? -2.846 -4.850 7.686 1.00 91.00 586 ARG A N 1
ATOM 4532 C CA . ARG A 1 586 ? -1.412 -4.748 7.409 1.00 91.00 586 ARG A CA 1
ATOM 4533 C C . ARG A 1 586 ? -1.035 -3.409 6.794 1.00 91.00 586 ARG A C 1
ATOM 4535 O O . ARG A 1 586 ? -1.691 -2.926 5.879 1.00 91.00 586 ARG A O 1
ATOM 4542 N N . VAL A 1 587 ? 0.068 -2.847 7.269 1.00 93.12 587 VAL A N 1
ATOM 4543 C CA . VAL A 1 587 ? 0.789 -1.706 6.702 1.00 93.12 587 VAL A CA 1
ATOM 4544 C C . VAL A 1 587 ? 1.948 -2.253 5.887 1.00 93.12 587 VAL A C 1
ATOM 4546 O O . VAL A 1 587 ? 2.809 -2.939 6.438 1.00 93.12 587 VAL A O 1
ATOM 4549 N N . ILE A 1 588 ? 1.993 -1.949 4.592 1.00 93.88 588 ILE A N 1
ATOM 4550 C CA . ILE A 1 588 ? 3.079 -2.386 3.714 1.00 93.88 588 ILE A CA 1
ATOM 4551 C C . ILE A 1 588 ? 4.137 -1.296 3.619 1.00 93.88 588 ILE A C 1
ATOM 4553 O O . ILE A 1 588 ? 3.901 -0.203 3.101 1.00 93.88 588 ILE A O 1
ATOM 4557 N N . VAL A 1 589 ? 5.323 -1.630 4.107 1.00 93.81 589 VAL A N 1
ATOM 4558 C CA . VAL A 1 589 ? 6.505 -0.780 4.163 1.00 93.81 589 VAL A CA 1
ATOM 4559 C C . VAL A 1 589 ? 7.477 -1.239 3.083 1.00 93.81 589 VAL A C 1
ATOM 4561 O O . VAL A 1 589 ? 7.895 -2.395 3.068 1.00 93.81 589 VAL A O 1
ATOM 4564 N N . ALA A 1 590 ? 7.850 -0.335 2.184 1.00 91.94 590 ALA A N 1
ATOM 4565 C CA . ALA A 1 590 ? 8.978 -0.526 1.288 1.00 91.94 590 ALA A CA 1
ATOM 4566 C C . ALA A 1 590 ? 10.283 -0.272 2.053 1.00 91.94 590 ALA A C 1
ATOM 4568 O O . ALA A 1 590 ? 10.409 0.696 2.807 1.00 91.94 590 ALA A O 1
ATOM 4569 N N . THR A 1 591 ? 11.255 -1.153 1.853 1.00 91.06 591 THR A N 1
ATOM 4570 C CA . THR A 1 591 ? 12.596 -1.074 2.430 1.00 91.06 591 THR A CA 1
ATOM 4571 C C . THR A 1 591 ? 13.657 -1.171 1.333 1.00 91.06 591 THR A C 1
ATOM 4573 O O . THR A 1 591 ? 13.367 -1.525 0.187 1.00 91.06 591 THR A O 1
ATOM 4576 N N . GLU A 1 592 ? 14.915 -0.896 1.672 1.00 87.25 592 GLU A N 1
ATOM 4577 C CA . GLU A 1 592 ? 16.059 -1.115 0.775 1.00 87.25 592 GLU A CA 1
ATOM 4578 C C . GLU A 1 592 ? 16.212 -2.580 0.335 1.00 87.25 592 GLU A C 1
ATOM 4580 O O . GLU A 1 592 ? 16.767 -2.854 -0.730 1.00 87.25 592 GLU A O 1
ATOM 4585 N N . ASN A 1 593 ? 15.704 -3.520 1.136 1.00 87.25 593 ASN A N 1
ATOM 4586 C CA . ASN A 1 593 ? 15.798 -4.947 0.849 1.00 87.25 593 ASN A CA 1
ATOM 4587 C C . ASN A 1 593 ? 14.523 -5.505 0.202 1.00 87.25 593 ASN A C 1
ATOM 4589 O O . ASN A 1 593 ? 14.586 -6.552 -0.425 1.00 87.25 593 ASN A O 1
ATOM 4593 N N . GLY A 1 594 ? 13.382 -4.822 0.286 1.00 91.75 594 GLY A N 1
ATOM 4594 C CA . GLY A 1 594 ? 12.128 -5.330 -0.265 1.00 91.75 594 GLY A CA 1
ATOM 4595 C C . GLY A 1 594 ? 10.900 -4.718 0.386 1.00 91.75 594 GLY A C 1
ATOM 4596 O O . GLY A 1 594 ? 10.793 -3.502 0.503 1.00 91.75 594 GLY A O 1
ATOM 4597 N N . LEU A 1 595 ? 9.978 -5.557 0.836 1.00 93.56 595 LEU A N 1
ATOM 4598 C CA . LEU A 1 595 ? 8.748 -5.207 1.527 1.00 93.56 595 LEU A CA 1
ATOM 4599 C C . LEU A 1 595 ? 8.730 -5.796 2.931 1.00 93.56 595 LEU A C 1
ATOM 4601 O O . LEU A 1 595 ? 9.269 -6.875 3.181 1.00 93.56 595 LEU A O 1
ATOM 4605 N N . ARG A 1 596 ? 8.025 -5.113 3.824 1.00 94.31 596 ARG A N 1
ATOM 4606 C CA . ARG A 1 596 ? 7.659 -5.604 5.147 1.00 94.31 596 ARG A CA 1
ATOM 4607 C C . ARG A 1 596 ? 6.205 -5.257 5.425 1.00 94.31 596 ARG A C 1
ATOM 4609 O O . ARG A 1 596 ? 5.811 -4.107 5.269 1.00 94.31 596 ARG A O 1
ATOM 4616 N N . ALA A 1 597 ? 5.424 -6.236 5.850 1.00 95.38 597 ALA A N 1
ATOM 4617 C CA . ALA A 1 597 ? 4.066 -6.043 6.325 1.00 95.38 597 ALA A CA 1
ATOM 4618 C C . ALA A 1 597 ? 4.055 -6.000 7.856 1.00 95.38 597 ALA A C 1
ATOM 4620 O O . ALA A 1 597 ? 4.515 -6.942 8.501 1.00 95.38 597 ALA A O 1
ATOM 4621 N N . LEU A 1 598 ? 3.514 -4.926 8.423 1.00 95.25 598 LEU A N 1
ATOM 4622 C CA . LEU A 1 598 ? 3.317 -4.743 9.864 1.00 95.25 598 LEU A CA 1
ATOM 4623 C C . LEU A 1 598 ? 1.832 -4.775 10.192 1.00 95.25 598 LEU A C 1
ATOM 4625 O O . LEU A 1 598 ? 1.030 -4.325 9.385 1.00 95.25 598 LEU A O 1
ATOM 4629 N N . ASN A 1 599 ? 1.455 -5.225 11.379 1.00 92.31 599 ASN A N 1
ATOM 4630 C CA . ASN A 1 599 ? 0.072 -5.152 11.835 1.00 92.31 599 ASN A CA 1
ATOM 4631 C C . ASN A 1 599 ? -0.384 -3.685 12.018 1.00 92.31 599 ASN A C 1
ATOM 4633 O O . ASN A 1 599 ? 0.326 -2.886 12.626 1.00 92.31 599 ASN A O 1
ATOM 4637 N N . THR A 1 600 ? -1.568 -3.315 11.523 1.00 89.88 600 THR A N 1
ATOM 4638 C CA . THR A 1 600 ? -2.103 -1.940 11.624 1.00 89.88 600 THR A CA 1
ATOM 4639 C C . THR A 1 600 ? -2.458 -1.524 13.050 1.00 89.88 600 THR A C 1
ATOM 4641 O O . THR A 1 600 ? -2.438 -0.329 13.348 1.00 89.88 600 THR A O 1
ATOM 4644 N N . PHE A 1 601 ? -2.783 -2.467 13.937 1.00 87.75 601 PHE A N 1
ATOM 4645 C CA . PHE A 1 601 ? -3.248 -2.177 15.295 1.00 87.75 601 PHE A CA 1
ATOM 4646 C C . PHE A 1 601 ? -2.117 -1.956 16.291 1.00 87.75 601 PHE A C 1
ATOM 4648 O O . PHE A 1 601 ? -2.258 -1.106 17.165 1.00 87.75 601 PHE A O 1
ATOM 4655 N N . ASP A 1 602 ? -1.024 -2.714 16.183 1.00 90.12 602 ASP A N 1
ATOM 4656 C CA . ASP A 1 602 ? 0.069 -2.688 17.164 1.00 90.12 602 ASP A CA 1
ATOM 4657 C C . ASP A 1 602 ? 1.470 -2.526 16.549 1.00 90.12 602 ASP A C 1
ATOM 4659 O O . ASP A 1 602 ? 2.461 -2.478 17.278 1.00 90.12 602 ASP A O 1
ATOM 4663 N N . GLY A 1 603 ? 1.579 -2.455 15.218 1.00 93.00 603 GLY A N 1
ATOM 4664 C CA . GLY A 1 603 ? 2.857 -2.344 14.511 1.00 93.00 603 GLY A CA 1
ATOM 4665 C C . GLY A 1 603 ? 3.732 -3.595 14.599 1.00 93.00 603 GLY A C 1
ATOM 4666 O O . GLY A 1 603 ? 4.890 -3.565 14.175 1.00 93.00 603 GLY A O 1
ATOM 4667 N N . SER A 1 604 ? 3.228 -4.692 15.171 1.00 92.94 604 SER A N 1
ATOM 4668 C CA . SER A 1 604 ? 3.991 -5.921 15.352 1.00 92.94 604 SER A CA 1
ATOM 4669 C C . SER A 1 604 ? 4.110 -6.716 14.053 1.00 92.94 604 SER A C 1
ATOM 4671 O O . SER A 1 604 ? 3.330 -6.561 13.114 1.00 92.94 604 SER A O 1
ATOM 4673 N N . ASP A 1 605 ? 5.070 -7.640 14.018 1.00 88.75 605 ASP A N 1
ATOM 4674 C CA . ASP A 1 605 ? 5.187 -8.617 12.931 1.00 88.75 605 ASP A CA 1
ATOM 4675 C C . ASP A 1 605 ? 4.201 -9.798 13.102 1.00 88.75 605 ASP A C 1
ATOM 4677 O O . ASP A 1 605 ? 4.265 -10.779 12.360 1.00 88.75 605 ASP A O 1
ATOM 4681 N N . LYS A 1 606 ? 3.270 -9.756 14.073 1.00 85.44 606 LYS A N 1
ATOM 4682 C CA . LYS A 1 606 ? 2.243 -10.801 14.220 1.00 85.44 606 LYS A CA 1
ATOM 4683 C C . LYS A 1 606 ? 1.286 -10.725 13.030 1.00 85.44 606 LYS A C 1
ATOM 4685 O O . LYS A 1 606 ? 0.618 -9.714 12.834 1.00 85.44 606 LYS A O 1
ATOM 4690 N N . LYS A 1 607 ? 1.207 -11.812 12.252 1.00 81.19 607 LYS A N 1
ATOM 4691 C CA . LYS A 1 607 ? 0.565 -11.861 10.917 1.00 81.19 607 LYS A CA 1
ATOM 4692 C C . LYS A 1 607 ? 1.269 -10.999 9.846 1.00 81.19 607 LYS A C 1
ATOM 4694 O O . LYS A 1 607 ? 0.750 -10.880 8.734 1.00 81.19 607 LYS A O 1
ATOM 4699 N N . GLY A 1 608 ? 2.425 -10.423 10.178 1.00 86.19 608 GLY A N 1
ATOM 4700 C CA . GLY A 1 608 ? 3.312 -9.721 9.259 1.00 86.19 608 GLY A CA 1
ATOM 4701 C C . GLY A 1 608 ? 4.222 -10.679 8.493 1.00 86.19 608 GLY A C 1
ATOM 4702 O O . GLY A 1 608 ? 4.275 -11.879 8.772 1.00 86.19 608 GLY A O 1
ATOM 4703 N N . TRP A 1 609 ? 4.930 -10.141 7.508 1.00 93.00 609 TRP A N 1
ATOM 4704 C CA . TRP A 1 609 ? 5.840 -10.886 6.637 1.00 93.00 609 TRP A CA 1
ATOM 4705 C C . TRP A 1 609 ? 6.862 -9.941 6.002 1.00 93.00 609 TRP A C 1
ATOM 4707 O O . TRP A 1 609 ? 6.688 -8.723 6.009 1.00 93.00 609 TRP A O 1
ATOM 4717 N N . THR A 1 610 ? 7.929 -10.498 5.439 1.00 91.19 610 THR A N 1
ATOM 4718 C CA . THR A 1 610 ? 8.909 -9.772 4.624 1.00 91.19 610 THR A CA 1
ATOM 4719 C C . THR A 1 610 ? 9.000 -10.408 3.243 1.00 91.19 610 THR A C 1
ATOM 4721 O O . THR A 1 610 ? 8.904 -11.628 3.113 1.00 91.19 610 THR A O 1
ATOM 4724 N N . ALA A 1 611 ? 9.162 -9.587 2.204 1.00 90.44 611 ALA A N 1
ATOM 4725 C CA . ALA A 1 611 ? 9.313 -10.053 0.829 1.00 90.44 611 ALA A CA 1
ATOM 4726 C C . ALA A 1 611 ? 10.468 -9.304 0.136 1.00 90.44 611 ALA A C 1
ATOM 4728 O O . ALA A 1 611 ? 10.378 -8.093 -0.023 1.00 90.44 611 ALA A O 1
ATOM 4729 N N . PRO A 1 612 ? 11.539 -9.979 -0.301 1.00 83.44 612 PRO A N 1
ATOM 4730 C CA . PRO A 1 612 ? 11.731 -11.415 -0.204 1.00 83.44 612 PRO A CA 1
ATOM 4731 C C . PRO A 1 612 ? 12.079 -11.819 1.243 1.00 83.44 612 PRO A C 1
ATOM 4733 O O . PRO A 1 612 ? 12.731 -11.083 1.985 1.00 83.44 612 PRO A O 1
ATOM 4736 N N . GLY A 1 613 ? 11.581 -12.978 1.676 1.00 76.94 613 GLY A N 1
ATOM 4737 C CA . GLY A 1 613 ? 11.746 -13.462 3.054 1.00 76.94 613 GLY A CA 1
ATOM 4738 C C . GLY A 1 613 ? 13.153 -13.980 3.379 1.00 76.94 613 GLY A C 1
ATOM 4739 O O . GLY A 1 613 ? 13.445 -14.272 4.534 1.00 76.94 613 GLY A O 1
ATOM 4740 N N . ASP A 1 614 ? 14.017 -14.091 2.372 1.00 64.44 614 ASP A N 1
ATOM 4741 C CA . ASP A 1 614 ? 15.387 -14.614 2.436 1.00 64.44 614 ASP A CA 1
ATOM 4742 C C . ASP A 1 614 ? 16.453 -13.523 2.659 1.00 64.44 614 ASP A C 1
ATOM 4744 O O . ASP A 1 614 ? 17.644 -13.821 2.732 1.00 64.44 614 ASP A O 1
ATOM 4748 N N . GLY A 1 615 ? 16.041 -12.254 2.759 1.00 74.94 615 GLY A N 1
ATOM 4749 C CA . GLY A 1 615 ? 16.945 -11.113 2.911 1.00 74.94 615 GLY A CA 1
ATOM 4750 C C . GLY A 1 615 ? 17.615 -10.649 1.613 1.00 74.94 615 GLY A C 1
ATOM 4751 O O . GLY A 1 615 ? 18.451 -9.742 1.661 1.00 74.94 615 GLY A O 1
ATOM 4752 N N . ALA A 1 616 ? 17.259 -11.218 0.454 1.00 74.44 616 ALA A N 1
ATOM 4753 C CA . ALA A 1 616 ? 17.747 -10.740 -0.832 1.00 74.44 616 ALA A CA 1
ATOM 4754 C C . ALA A 1 616 ? 17.342 -9.278 -1.061 1.00 74.44 616 ALA A C 1
ATOM 4756 O O . ALA A 1 616 ? 16.259 -8.840 -0.685 1.00 74.44 616 ALA A O 1
ATOM 4757 N N . LYS A 1 617 ? 18.210 -8.507 -1.722 1.00 84.62 617 LYS A N 1
ATOM 4758 C CA . LYS A 1 617 ? 17.922 -7.101 -2.027 1.00 84.62 617 LYS A CA 1
ATOM 4759 C C . LYS A 1 617 ? 17.023 -6.987 -3.249 1.00 84.62 617 LYS A C 1
ATOM 4761 O O . LYS A 1 617 ? 17.464 -7.213 -4.383 1.00 84.62 617 LYS A O 1
ATOM 4766 N N . LEU A 1 618 ? 15.777 -6.600 -3.015 1.00 87.00 618 LEU A N 1
ATOM 4767 C CA . LEU A 1 618 ? 14.787 -6.323 -4.045 1.00 87.00 618 LEU A CA 1
ATOM 4768 C C . LEU A 1 618 ? 14.092 -4.975 -3.781 1.00 87.00 618 LEU A C 1
ATOM 4770 O O . LEU A 1 618 ? 12.897 -4.944 -3.524 1.00 87.00 618 LEU A O 1
ATOM 4774 N N . PRO A 1 619 ? 14.817 -3.844 -3.814 1.00 86.94 619 PRO A N 1
ATOM 4775 C CA . PRO A 1 619 ? 14.227 -2.543 -3.521 1.00 86.94 619 PRO A CA 1
ATOM 4776 C C . PRO A 1 619 ? 13.105 -2.190 -4.503 1.00 86.94 619 PRO A C 1
ATOM 4778 O O . PRO A 1 619 ? 13.178 -2.484 -5.704 1.00 86.94 619 PRO A O 1
ATOM 4781 N N . SER A 1 620 ? 12.088 -1.508 -3.978 1.00 88.06 620 SER A N 1
ATOM 4782 C CA . SER A 1 620 ? 10.978 -0.972 -4.769 1.00 88.06 620 SER A CA 1
ATOM 4783 C C . SER A 1 620 ? 11.479 0.047 -5.801 1.00 88.06 620 SER A C 1
ATOM 4785 O O . SER A 1 620 ? 12.335 0.876 -5.496 1.00 88.06 620 SER A O 1
ATOM 4787 N N . SER A 1 621 ? 10.931 0.006 -7.016 1.00 85.19 621 SER A N 1
ATOM 4788 C CA . SER A 1 621 ? 11.247 0.931 -8.118 1.00 85.19 621 SER A CA 1
ATOM 4789 C C . SER A 1 621 ? 9.997 1.697 -8.541 1.00 85.19 621 SER A C 1
ATOM 4791 O O . SER A 1 621 ? 9.560 1.614 -9.688 1.00 85.19 621 SER A O 1
ATOM 4793 N N . GLY A 1 622 ? 9.414 2.416 -7.587 1.00 83.38 622 GLY A N 1
ATOM 4794 C CA . GLY A 1 622 ? 8.155 3.133 -7.747 1.00 83.38 622 GLY A CA 1
ATOM 4795 C C . GLY A 1 622 ? 7.041 2.536 -6.896 1.00 83.38 622 GLY A C 1
ATOM 4796 O O . GLY A 1 622 ? 7.270 1.719 -6.000 1.00 83.38 622 GLY A O 1
ATOM 4797 N N . LYS A 1 623 ? 5.823 2.987 -7.173 1.00 84.75 623 LYS A N 1
ATOM 4798 C CA . LYS A 1 623 ? 4.624 2.626 -6.427 1.00 84.75 623 LYS A CA 1
ATOM 4799 C C . LYS A 1 623 ? 3.866 1.472 -7.087 1.00 84.75 623 LYS A C 1
ATOM 4801 O O . LYS A 1 623 ? 3.581 1.520 -8.279 1.00 84.75 623 LYS A O 1
ATOM 4806 N N . GLY A 1 624 ? 3.531 0.451 -6.300 1.00 88.50 624 GLY A N 1
ATOM 4807 C CA . GLY A 1 624 ? 2.645 -0.643 -6.707 1.00 88.50 624 GLY A CA 1
ATOM 4808 C C . GLY A 1 624 ? 1.160 -0.337 -6.501 1.00 88.50 624 GLY A C 1
ATOM 4809 O O . GLY A 1 624 ? 0.792 0.770 -6.120 1.00 88.50 624 GLY A O 1
ATOM 4810 N N . PHE A 1 625 ? 0.305 -1.334 -6.718 1.00 87.88 625 PHE A N 1
ATOM 4811 C CA . PHE A 1 625 ? -1.119 -1.263 -6.374 1.00 87.88 625 PHE A CA 1
ATOM 4812 C C . PHE A 1 625 ? -1.645 -2.627 -5.923 1.00 87.88 625 PHE A C 1
ATOM 4814 O O . PHE A 1 625 ? -1.045 -3.670 -6.199 1.00 87.88 625 PHE A O 1
ATOM 4821 N N . LEU A 1 626 ? -2.782 -2.616 -5.230 1.00 86.56 626 LEU A N 1
ATOM 4822 C CA . LEU A 1 626 ? -3.443 -3.821 -4.738 1.00 86.56 626 LEU A CA 1
ATOM 4823 C C . LEU A 1 626 ? -4.495 -4.314 -5.735 1.00 86.56 626 LEU A C 1
ATOM 4825 O O . LEU A 1 626 ? -5.397 -3.581 -6.142 1.00 86.56 626 LEU A O 1
ATOM 4829 N N . LEU A 1 627 ? -4.391 -5.590 -6.089 1.00 84.94 627 LEU A N 1
ATOM 4830 C CA . LEU A 1 627 ? -5.321 -6.326 -6.930 1.00 84.94 627 LEU A CA 1
ATOM 4831 C C . LEU A 1 627 ? -5.920 -7.477 -6.117 1.00 84.94 627 LEU A C 1
ATOM 4833 O O . LEU A 1 627 ? -5.354 -8.568 -6.036 1.00 84.94 627 LEU A O 1
ATOM 4837 N N . GLY A 1 628 ? -7.056 -7.221 -5.467 1.00 81.81 628 GLY A N 1
ATOM 4838 C CA . GLY A 1 628 ? -7.617 -8.152 -4.487 1.00 81.81 628 GLY A CA 1
ATOM 4839 C C . GLY A 1 628 ? -6.644 -8.394 -3.327 1.00 81.81 628 GLY A C 1
ATOM 4840 O O . GLY A 1 628 ? -6.300 -7.461 -2.609 1.00 81.81 628 GLY A O 1
ATOM 4841 N N . GLN A 1 629 ? -6.194 -9.642 -3.160 1.00 84.31 629 GLN A N 1
ATOM 4842 C CA . GLN A 1 629 ? -5.213 -10.037 -2.134 1.00 84.31 629 GLN A CA 1
ATOM 4843 C C . GLN A 1 629 ? -3.767 -10.024 -2.649 1.00 84.31 629 GLN A C 1
ATOM 4845 O O . GLN A 1 629 ? -2.864 -10.506 -1.976 1.00 84.31 629 GLN A O 1
ATOM 4850 N N . THR A 1 630 ? -3.526 -9.522 -3.858 1.00 88.75 630 THR A N 1
ATOM 4851 C CA . THR A 1 630 ? -2.195 -9.504 -4.462 1.00 88.75 630 THR A CA 1
ATOM 4852 C C . THR A 1 630 ? -1.697 -8.077 -4.602 1.00 88.75 630 THR A C 1
ATOM 4854 O O . THR A 1 630 ? -2.335 -7.249 -5.243 1.00 88.75 630 THR A O 1
ATOM 4857 N N . LEU A 1 631 ? -0.519 -7.791 -4.063 1.00 91.25 631 LEU A N 1
ATOM 4858 C CA . LEU A 1 631 ? 0.212 -6.570 -4.358 1.00 91.25 631 LEU A CA 1
ATOM 4859 C C . LEU A 1 631 ? 0.999 -6.750 -5.651 1.00 91.25 631 LEU A C 1
ATOM 4861 O O . LEU A 1 631 ? 1.887 -7.597 -5.719 1.00 91.25 631 LEU A O 1
ATOM 4865 N N . VAL A 1 632 ? 0.708 -5.931 -6.657 1.00 92.62 632 VAL A N 1
ATOM 4866 C CA . VAL A 1 632 ? 1.547 -5.803 -7.852 1.00 92.62 632 VAL A CA 1
ATOM 4867 C C . VAL A 1 632 ? 2.624 -4.770 -7.541 1.00 92.62 632 VAL A C 1
ATOM 4869 O O . VAL A 1 632 ? 2.332 -3.600 -7.298 1.00 92.62 632 VAL A O 1
ATOM 4872 N N . TRP A 1 633 ? 3.872 -5.219 -7.497 1.00 92.06 633 TRP A N 1
ATOM 4873 C CA . TRP A 1 633 ? 4.989 -4.525 -6.872 1.00 92.06 633 TRP A CA 1
ATOM 4874 C C . TRP A 1 633 ? 6.125 -4.259 -7.873 1.00 92.06 633 TRP A C 1
ATOM 4876 O O . TRP A 1 633 ? 6.812 -5.193 -8.287 1.00 92.06 633 TRP A O 1
ATOM 4886 N N . PRO A 1 634 ? 6.373 -3.001 -8.268 1.00 91.25 634 PRO A N 1
ATOM 4887 C CA . PRO A 1 634 ? 7.503 -2.655 -9.119 1.00 91.25 634 PRO A CA 1
ATOM 4888 C C . PRO A 1 634 ? 8.806 -2.655 -8.311 1.00 91.25 634 PRO A C 1
ATOM 4890 O O . PRO A 1 634 ? 8.919 -2.019 -7.263 1.00 91.25 634 PRO A O 1
ATOM 4893 N N . THR A 1 635 ? 9.830 -3.319 -8.830 1.00 90.31 635 THR A N 1
ATOM 4894 C CA . THR A 1 635 ? 11.157 -3.443 -8.213 1.00 90.31 635 THR A CA 1
ATOM 4895 C C . THR A 1 635 ? 12.231 -3.045 -9.209 1.00 90.31 635 THR A C 1
ATOM 4897 O O . THR A 1 635 ? 11.995 -3.005 -10.417 1.00 90.31 635 THR A O 1
ATOM 4900 N N . VAL A 1 636 ? 13.454 -2.828 -8.734 1.00 84.44 636 VAL A N 1
ATOM 4901 C CA . VAL A 1 636 ? 14.593 -2.565 -9.631 1.00 84.44 636 VAL A CA 1
ATOM 4902 C C . VAL A 1 636 ? 14.881 -3.717 -10.605 1.00 84.44 636 VAL A C 1
ATOM 4904 O O . VAL A 1 636 ? 15.576 -3.509 -11.593 1.00 84.44 636 VAL A O 1
ATOM 4907 N N . LYS A 1 637 ? 14.357 -4.927 -10.354 1.00 84.31 637 LYS A N 1
ATOM 4908 C CA . LYS A 1 637 ? 14.533 -6.106 -11.218 1.00 84.31 637 LYS A CA 1
ATOM 4909 C C . LYS A 1 637 ? 13.339 -6.377 -12.146 1.00 84.31 637 LYS A C 1
ATOM 4911 O O . LYS A 1 637 ? 13.387 -7.343 -12.897 1.00 84.31 637 LYS A O 1
ATOM 4916 N N . GLY A 1 638 ? 12.279 -5.569 -12.090 1.00 88.50 638 GLY A N 1
ATOM 4917 C CA . GLY A 1 638 ? 11.035 -5.787 -12.837 1.00 88.50 638 GLY A CA 1
ATOM 4918 C C . GLY A 1 638 ? 9.798 -5.705 -11.944 1.00 88.50 638 GLY A C 1
ATOM 4919 O O . GLY A 1 638 ? 9.887 -5.282 -10.792 1.00 88.50 638 GLY A O 1
ATOM 4920 N N . ILE A 1 639 ? 8.639 -6.104 -12.464 1.00 90.75 639 ILE A N 1
ATOM 4921 C CA . ILE A 1 639 ? 7.374 -6.100 -11.717 1.00 90.75 639 ILE A CA 1
ATOM 4922 C C . ILE A 1 639 ? 7.125 -7.481 -11.112 1.00 90.75 639 ILE A C 1
ATOM 4924 O O . ILE A 1 639 ? 7.130 -8.495 -11.804 1.00 90.75 639 ILE A O 1
ATOM 4928 N N . PHE A 1 640 ? 6.899 -7.499 -9.805 1.00 90.00 640 PHE A N 1
ATOM 4929 C CA . PHE A 1 640 ? 6.641 -8.679 -8.999 1.00 90.00 640 PHE A CA 1
ATOM 4930 C C . PHE A 1 640 ? 5.193 -8.683 -8.528 1.00 90.00 640 PHE A C 1
ATOM 4932 O O . PHE A 1 640 ? 4.488 -7.678 -8.594 1.00 90.00 640 PHE A O 1
ATOM 4939 N N . SER A 1 641 ? 4.738 -9.829 -8.037 1.00 91.38 641 SER A N 1
ATOM 4940 C CA . SER A 1 641 ? 3.456 -9.927 -7.351 1.00 91.38 641 SER A CA 1
ATOM 4941 C C . SER A 1 641 ? 3.654 -10.633 -6.021 1.00 91.38 641 SER A C 1
ATOM 4943 O O . SER A 1 641 ? 4.318 -11.666 -5.976 1.00 91.38 641 SER A O 1
ATOM 4945 N N . ALA A 1 642 ? 3.112 -10.073 -4.947 1.00 90.81 642 ALA A N 1
ATOM 4946 C CA . ALA A 1 642 ? 3.189 -10.639 -3.608 1.00 90.81 642 ALA A CA 1
ATOM 4947 C C . ALA A 1 642 ? 1.780 -10.879 -3.072 1.00 90.81 642 ALA A C 1
ATOM 4949 O O . ALA A 1 642 ? 0.917 -10.004 -3.142 1.00 90.81 642 ALA A O 1
ATOM 4950 N N . ASP A 1 643 ? 1.542 -12.072 -2.548 1.00 89.25 643 ASP A N 1
ATOM 4951 C CA . ASP A 1 643 ? 0.344 -12.394 -1.796 1.00 89.25 643 ASP A CA 1
ATOM 4952 C C . ASP A 1 643 ? 0.359 -11.615 -0.481 1.00 89.25 643 ASP A C 1
ATOM 4954 O O . ASP A 1 643 ? 1.328 -11.645 0.274 1.00 89.25 643 ASP A O 1
ATOM 4958 N N . MET A 1 644 ? -0.720 -10.902 -0.198 1.00 87.94 644 MET A N 1
ATOM 4959 C CA . MET A 1 644 ? -0.772 -9.973 0.923 1.00 87.94 644 MET A CA 1
ATOM 4960 C C . MET A 1 644 ? -0.937 -10.660 2.275 1.00 87.94 644 MET A C 1
ATOM 4962 O O . MET A 1 644 ? -0.663 -10.048 3.310 1.00 87.94 644 MET A O 1
ATOM 4966 N N . GLN A 1 645 ? -1.363 -11.922 2.293 1.00 87.00 645 GLN A N 1
ATOM 4967 C CA . GLN A 1 645 ? -1.488 -12.687 3.526 1.00 87.00 645 GLN A CA 1
ATOM 4968 C C . GLN A 1 645 ? -0.141 -13.273 3.963 1.00 87.00 645 GLN A C 1
ATOM 4970 O O . GLN A 1 645 ? 0.158 -13.275 5.160 1.00 87.00 645 GLN A O 1
ATOM 4975 N N . SER A 1 646 ? 0.657 -13.756 3.009 1.00 86.12 646 SER A N 1
ATOM 4976 C CA . SER A 1 646 ? 1.878 -14.533 3.259 1.00 86.12 646 SER A CA 1
ATOM 4977 C C . SER A 1 646 ? 3.185 -13.846 2.854 1.00 86.12 646 SER A C 1
ATOM 4979 O O . SER A 1 646 ? 4.247 -14.269 3.306 1.00 86.12 646 SER A O 1
ATOM 4981 N N . GLY A 1 647 ? 3.135 -12.823 1.998 1.00 87.94 647 GLY A N 1
ATOM 4982 C CA . GLY A 1 647 ? 4.307 -12.203 1.374 1.00 87.94 647 GLY A CA 1
ATOM 4983 C C . GLY A 1 647 ? 4.954 -13.046 0.272 1.00 87.94 647 GLY A C 1
ATOM 4984 O O . GLY A 1 647 ? 5.970 -12.641 -0.293 1.00 87.94 647 GLY A O 1
ATOM 4985 N N . LEU A 1 648 ? 4.398 -14.222 -0.036 1.00 87.12 648 LEU A N 1
ATOM 4986 C CA . LEU A 1 648 ? 4.930 -15.126 -1.053 1.00 87.12 648 LEU A CA 1
ATOM 4987 C C . LEU A 1 648 ? 4.581 -14.637 -2.466 1.00 87.12 648 LEU A C 1
ATOM 4989 O O . LEU A 1 648 ? 3.583 -13.939 -2.641 1.00 87.12 648 LEU A O 1
ATOM 4993 N N . PRO A 1 649 ? 5.353 -15.011 -3.500 1.00 84.25 649 PRO A N 1
ATOM 4994 C CA . PRO A 1 649 ? 5.002 -14.691 -4.878 1.00 84.25 649 PRO A CA 1
ATOM 4995 C C . PRO A 1 649 ? 3.599 -15.197 -5.251 1.00 84.25 649 PRO A C 1
ATOM 4997 O O . PRO A 1 649 ? 3.311 -16.384 -5.109 1.00 84.25 649 PRO A O 1
ATOM 5000 N N . ALA A 1 650 ? 2.728 -14.307 -5.736 1.00 81.62 650 ALA A N 1
ATOM 5001 C CA . ALA A 1 650 ? 1.337 -14.645 -6.071 1.00 81.62 650 ALA A CA 1
ATOM 5002 C C . ALA A 1 650 ? 1.144 -15.102 -7.531 1.00 81.62 650 ALA A C 1
ATOM 5004 O O . ALA A 1 650 ? 0.148 -15.747 -7.865 1.00 81.62 650 ALA A O 1
ATOM 5005 N N . ALA A 1 651 ? 2.076 -14.756 -8.416 1.00 76.81 651 ALA A N 1
ATOM 5006 C CA . ALA A 1 651 ? 2.065 -15.125 -9.825 1.00 76.81 651 ALA A CA 1
ATOM 5007 C C . ALA A 1 651 ? 3.489 -15.245 -10.383 1.00 76.81 651 ALA A C 1
ATOM 5009 O O . ALA A 1 651 ? 4.452 -14.753 -9.789 1.00 76.81 651 ALA A O 1
ATOM 5010 N N . ASP A 1 652 ? 3.599 -15.896 -11.542 1.00 70.00 652 ASP A N 1
ATOM 5011 C CA . ASP A 1 652 ? 4.844 -15.993 -12.299 1.00 70.00 652 ASP A CA 1
ATOM 5012 C C . ASP A 1 652 ? 5.330 -14.591 -12.702 1.00 70.00 652 ASP A C 1
ATOM 5014 O O . ASP A 1 652 ? 4.583 -13.789 -13.252 1.00 70.00 652 ASP A O 1
ATOM 5018 N N . LEU A 1 653 ? 6.589 -14.290 -12.402 1.00 64.44 653 LEU A N 1
ATOM 5019 C CA . LEU A 1 653 ? 7.217 -12.990 -12.631 1.00 64.44 653 LEU A CA 1
ATOM 5020 C C . LEU A 1 653 ? 7.475 -12.713 -14.113 1.00 64.44 653 LEU A C 1
ATOM 5022 O O . LEU A 1 653 ? 7.573 -11.555 -14.518 1.00 64.44 653 LEU A O 1
ATOM 5026 N N . THR A 1 654 ? 7.562 -13.763 -14.934 1.00 65.75 654 THR A N 1
ATOM 5027 C CA . THR A 1 654 ? 7.764 -13.622 -16.379 1.00 65.75 654 THR A CA 1
ATOM 5028 C C . THR A 1 654 ? 6.578 -12.948 -17.059 1.00 65.75 654 THR A C 1
ATOM 5030 O O . THR A 1 654 ? 6.739 -12.371 -18.128 1.00 65.75 654 THR A O 1
ATOM 5033 N N . ILE A 1 655 ? 5.394 -12.929 -16.443 1.00 77.00 655 ILE A N 1
ATOM 5034 C CA . ILE A 1 655 ? 4.191 -12.402 -17.094 1.00 77.00 655 ILE A CA 1
ATOM 5035 C C . ILE A 1 655 ? 4.228 -10.879 -17.296 1.00 77.00 655 ILE A C 1
ATOM 5037 O O . ILE A 1 655 ? 3.522 -10.369 -18.156 1.00 77.00 655 ILE A O 1
ATOM 5041 N N . PHE A 1 656 ? 5.066 -10.147 -16.555 1.00 85.56 656 PHE A N 1
ATOM 5042 C CA . PHE A 1 656 ? 5.208 -8.690 -16.683 1.00 85.56 656 PHE A CA 1
ATOM 5043 C C . PHE A 1 656 ? 6.468 -8.263 -17.453 1.00 85.56 656 PHE A C 1
ATOM 5045 O O . PHE A 1 656 ? 6.847 -7.097 -17.392 1.00 85.56 656 PHE A O 1
ATOM 5052 N N . HIS A 1 657 ? 7.133 -9.173 -18.174 1.00 82.25 657 HIS A N 1
ATOM 5053 C CA . HIS A 1 657 ? 8.446 -8.925 -18.789 1.00 82.25 657 HIS A CA 1
ATOM 5054 C C . HIS A 1 657 ? 8.508 -7.713 -19.737 1.00 82.25 657 HIS A C 1
ATOM 5056 O O . HIS A 1 657 ? 9.565 -7.091 -19.840 1.00 82.25 657 HIS A O 1
ATOM 5062 N N . ASN A 1 658 ? 7.407 -7.345 -20.405 1.00 85.62 658 ASN A N 1
ATOM 5063 C CA . ASN A 1 658 ? 7.387 -6.165 -21.280 1.00 85.62 658 ASN A CA 1
ATOM 5064 C C . ASN A 1 658 ? 7.048 -4.861 -20.556 1.00 85.62 658 ASN A C 1
ATOM 5066 O O . ASN A 1 658 ? 7.240 -3.793 -21.138 1.00 85.62 658 ASN A O 1
ATOM 5070 N N . ALA A 1 659 ? 6.536 -4.924 -19.325 1.00 89.38 659 ALA A N 1
ATOM 5071 C CA . ALA A 1 659 ? 6.183 -3.746 -18.552 1.00 89.38 659 ALA A CA 1
ATOM 5072 C C . ALA A 1 659 ? 7.426 -3.212 -17.823 1.00 89.38 659 ALA A C 1
ATOM 5074 O O . ALA A 1 659 ? 8.017 -3.929 -17.011 1.00 89.38 659 ALA A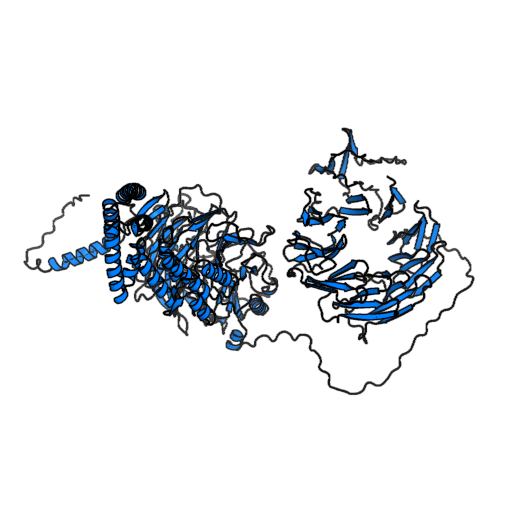 O 1
ATOM 5075 N N . PRO A 1 660 ? 7.850 -1.959 -18.083 1.00 89.38 660 PRO A N 1
ATOM 5076 C CA . PRO A 1 660 ? 8.990 -1.393 -17.374 1.00 89.38 660 PRO A CA 1
ATOM 5077 C C . PRO A 1 660 ? 8.683 -1.329 -15.870 1.00 89.38 660 PRO A C 1
ATOM 5079 O O . PRO A 1 660 ? 7.528 -1.126 -15.500 1.00 89.38 660 PRO A O 1
ATOM 5082 N N . PRO A 1 661 ? 9.664 -1.485 -14.971 1.00 87.19 661 PRO A N 1
ATOM 5083 C CA . PRO A 1 661 ? 9.437 -1.197 -13.562 1.00 87.19 661 PRO A CA 1
ATOM 5084 C C . PRO A 1 661 ? 9.213 0.309 -13.380 1.00 87.19 661 PRO A C 1
ATOM 5086 O O . PRO A 1 661 ? 9.964 1.127 -13.921 1.00 87.19 661 PRO A O 1
ATOM 5089 N N . GLY A 1 662 ? 8.172 0.681 -12.636 1.00 88.06 662 GLY A N 1
ATOM 5090 C CA . GLY A 1 662 ? 7.807 2.080 -12.483 1.00 88.06 662 GLY A CA 1
ATOM 5091 C C . GLY A 1 662 ? 6.657 2.339 -11.515 1.00 88.06 662 GLY A C 1
ATOM 5092 O O . GLY A 1 662 ? 6.235 1.434 -10.805 1.00 88.06 662 GLY A O 1
ATOM 5093 N N . ASN A 1 663 ? 6.110 3.558 -11.506 1.00 88.38 663 ASN A N 1
ATOM 5094 C CA . ASN A 1 663 ? 4.823 3.806 -10.852 1.00 88.38 663 ASN A CA 1
ATOM 5095 C C . ASN A 1 663 ? 3.728 3.086 -11.643 1.00 88.38 663 ASN A C 1
ATOM 5097 O O . ASN A 1 663 ? 3.551 3.331 -12.838 1.00 88.38 663 ASN A O 1
ATOM 5101 N N . LEU A 1 664 ? 3.020 2.182 -10.975 1.00 90.19 664 LEU A N 1
ATOM 5102 C CA . LEU A 1 664 ? 1.998 1.339 -11.573 1.00 90.19 664 LEU A CA 1
ATOM 5103 C C . LEU A 1 664 ? 0.608 1.881 -11.253 1.00 90.19 664 LEU A C 1
ATOM 5105 O O . LEU A 1 664 ? 0.325 2.263 -10.118 1.00 90.19 664 LEU A O 1
ATOM 5109 N N . ALA A 1 665 ? -0.282 1.856 -12.238 1.00 88.75 665 ALA A N 1
ATOM 5110 C CA . ALA A 1 665 ? -1.684 2.205 -12.049 1.00 88.75 665 ALA A CA 1
ATOM 5111 C C . ALA A 1 665 ? -2.588 1.276 -12.860 1.00 88.75 665 ALA A C 1
ATOM 5113 O O . ALA A 1 665 ? -2.218 0.800 -13.932 1.00 88.75 665 ALA A O 1
ATOM 5114 N N . LEU A 1 666 ? -3.795 1.034 -12.357 1.00 87.25 666 LEU A N 1
ATOM 5115 C CA . LEU A 1 666 ? -4.810 0.240 -13.039 1.00 87.25 666 LEU A CA 1
ATOM 5116 C C . LEU A 1 666 ? -6.153 0.962 -12.928 1.00 87.25 666 LEU A C 1
ATOM 5118 O O . LEU A 1 666 ? -6.661 1.173 -11.829 1.00 87.25 666 LEU A O 1
ATOM 5122 N N . SER A 1 667 ? -6.706 1.379 -14.066 1.00 85.31 667 SER A N 1
ATOM 5123 C CA . SER A 1 667 ? -7.970 2.122 -14.128 1.00 85.31 667 SER A CA 1
ATOM 5124 C C . SER A 1 667 ? -8.654 1.924 -15.477 1.00 85.31 667 SER A C 1
ATOM 5126 O O . SER A 1 667 ? -7.984 1.803 -16.498 1.00 85.31 667 SER A O 1
ATOM 5128 N N . GLY A 1 668 ? -9.988 1.851 -15.498 1.00 82.38 668 GLY A N 1
ATOM 5129 C CA . GLY A 1 668 ? -10.768 1.795 -16.744 1.00 82.38 668 GLY A CA 1
ATOM 5130 C C . GLY A 1 668 ? -10.457 0.606 -17.668 1.00 82.38 668 GLY A C 1
ATOM 5131 O O . GLY A 1 668 ? -10.716 0.679 -18.865 1.00 82.38 668 GLY A O 1
ATOM 5132 N N . GLY A 1 669 ? -9.889 -0.488 -17.145 1.00 88.62 669 GLY A N 1
ATOM 5133 C CA . GLY A 1 669 ? -9.420 -1.616 -17.963 1.00 88.62 669 GLY A CA 1
ATOM 5134 C C . GLY A 1 669 ? -8.061 -1.390 -18.640 1.00 88.62 669 GLY A C 1
ATOM 5135 O O . GLY A 1 669 ? -7.707 -2.148 -19.541 1.00 88.62 669 GLY A O 1
ATOM 5136 N N . TYR A 1 670 ? -7.307 -0.378 -18.206 1.00 91.06 670 TYR A N 1
ATOM 5137 C CA . TYR A 1 670 ? -5.936 -0.104 -18.628 1.00 91.06 670 TYR A CA 1
ATOM 5138 C C . TYR A 1 670 ? -4.963 -0.322 -17.477 1.00 91.06 670 TYR A C 1
ATOM 5140 O O . TYR A 1 670 ? -5.173 0.188 -16.377 1.00 91.06 670 TYR A O 1
ATOM 5148 N N . PHE A 1 671 ? -3.878 -1.035 -17.752 1.00 92.69 671 PHE A N 1
ATOM 5149 C CA . PHE A 1 671 ? -2.723 -1.151 -16.875 1.00 92.69 671 PHE A CA 1
ATOM 5150 C C . PHE A 1 671 ? -1.621 -0.214 -17.371 1.00 92.69 671 PHE A C 1
ATOM 5152 O O . PHE A 1 671 ? -1.237 -0.265 -18.535 1.00 92.69 671 PHE A O 1
ATOM 5159 N N . ILE A 1 672 ? -1.123 0.652 -16.498 1.00 92.19 672 ILE A N 1
ATOM 5160 C CA . ILE A 1 672 ? -0.106 1.650 -16.815 1.00 92.19 672 ILE A CA 1
ATOM 5161 C C . ILE A 1 672 ? 1.149 1.326 -16.027 1.00 92.19 672 ILE A C 1
ATOM 5163 O O . ILE A 1 672 ? 1.085 1.116 -14.814 1.00 92.19 672 ILE A O 1
ATOM 5167 N N . SER A 1 673 ? 2.288 1.380 -16.706 1.00 93.00 673 SER A N 1
ATOM 5168 C CA . SER A 1 673 ? 3.584 1.477 -16.058 1.00 93.00 673 SER A CA 1
ATOM 5169 C C . SER A 1 673 ? 4.304 2.750 -16.489 1.00 93.00 673 SER A C 1
ATOM 5171 O O . SER A 1 673 ? 4.655 2.914 -17.659 1.00 93.00 673 SER A O 1
ATOM 5173 N N . ALA A 1 674 ? 4.525 3.654 -15.536 1.00 90.94 674 ALA A N 1
ATOM 5174 C CA . ALA A 1 674 ? 5.322 4.860 -15.716 1.00 90.94 674 ALA A CA 1
ATOM 5175 C C . ALA A 1 674 ? 6.747 4.629 -15.206 1.00 90.94 674 ALA A C 1
ATOM 5177 O O . ALA A 1 674 ? 7.033 4.757 -14.011 1.00 90.94 674 ALA A O 1
ATOM 5178 N N . GLY A 1 675 ? 7.636 4.269 -16.131 1.00 86.94 675 GLY A N 1
ATOM 5179 C CA . GLY A 1 675 ? 9.074 4.243 -15.898 1.00 86.94 675 GLY A CA 1
ATOM 5180 C C . GLY A 1 675 ? 9.684 5.644 -15.994 1.00 86.94 675 GLY A C 1
ATOM 5181 O O . GLY A 1 675 ? 8.985 6.651 -16.054 1.00 86.94 675 GLY A O 1
ATOM 5182 N N . ARG A 1 676 ? 11.018 5.720 -16.029 1.00 79.12 676 ARG A N 1
ATOM 5183 C CA . ARG A 1 676 ? 11.726 7.012 -16.132 1.00 79.12 676 ARG A CA 1
ATOM 5184 C C . ARG A 1 676 ? 11.623 7.669 -17.493 1.00 79.12 676 ARG A C 1
ATOM 5186 O O . ARG A 1 676 ? 11.563 8.884 -17.580 1.00 79.12 676 ARG A O 1
ATOM 5193 N N . VAL A 1 677 ? 11.704 6.841 -18.526 1.00 83.00 677 VAL A N 1
ATOM 5194 C CA . VAL A 1 677 ? 11.794 7.291 -19.916 1.00 83.00 677 VAL A CA 1
ATOM 5195 C C . VAL A 1 677 ? 10.466 7.094 -20.625 1.00 83.00 677 VAL A C 1
ATOM 5197 O O . VAL A 1 677 ? 10.142 7.853 -21.522 1.00 83.00 677 VAL A O 1
ATOM 5200 N N . PHE A 1 678 ? 9.684 6.091 -20.224 1.00 88.62 678 PHE A N 1
ATOM 5201 C CA . PHE A 1 678 ? 8.464 5.729 -20.928 1.00 88.62 678 PHE A CA 1
ATOM 5202 C C . PHE A 1 678 ? 7.296 5.531 -19.974 1.00 88.62 678 PHE A C 1
ATOM 5204 O O . PHE A 1 678 ? 7.430 4.864 -18.945 1.00 88.62 678 PHE A O 1
ATOM 5211 N N . ILE A 1 679 ? 6.129 6.015 -20.388 1.00 91.69 679 ILE A N 1
ATOM 5212 C CA . ILE A 1 679 ? 4.831 5.581 -19.880 1.00 91.69 679 ILE A CA 1
ATOM 5213 C C . ILE A 1 679 ? 4.294 4.546 -20.863 1.00 91.69 679 ILE A C 1
ATOM 5215 O O . ILE A 1 679 ? 4.062 4.856 -22.028 1.00 91.69 679 ILE A O 1
ATOM 5219 N N . SER A 1 680 ? 4.129 3.310 -20.406 1.00 94.00 680 SER A N 1
ATOM 5220 C CA . SER A 1 680 ? 3.596 2.205 -21.208 1.00 94.00 680 SER A CA 1
ATOM 5221 C C . SER A 1 680 ? 2.183 1.878 -20.739 1.00 94.00 680 SER A C 1
ATOM 5223 O O . SER A 1 680 ? 1.958 1.689 -19.543 1.00 94.00 680 SER A O 1
ATOM 5225 N N . VAL A 1 681 ? 1.233 1.826 -21.671 1.00 94.19 681 VAL A N 1
ATOM 5226 C CA . VAL A 1 681 ? -0.172 1.502 -21.409 1.00 94.19 681 VAL A CA 1
ATOM 5227 C C . VAL A 1 681 ? -0.513 0.175 -22.066 1.00 94.19 681 VAL A C 1
ATOM 5229 O O . VAL A 1 681 ? -0.347 -0.002 -23.269 1.00 94.19 681 VAL A O 1
ATOM 5232 N N . TYR A 1 682 ? -1.054 -0.730 -21.269 1.00 93.75 682 TYR A N 1
ATOM 5233 C CA . TYR A 1 682 ? -1.607 -2.015 -21.667 1.00 93.75 682 TYR A CA 1
ATOM 5234 C C . TYR A 1 682 ? -3.113 -1.971 -21.428 1.00 93.75 682 TYR A C 1
ATOM 5236 O O . TYR A 1 682 ? -3.587 -1.259 -20.542 1.00 93.75 682 TYR A O 1
ATOM 5244 N N . ALA A 1 683 ? -3.888 -2.713 -22.208 1.00 92.31 683 ALA A N 1
ATOM 5245 C CA . ALA A 1 683 ? -5.342 -2.649 -22.136 1.00 92.31 683 ALA A CA 1
ATOM 5246 C C . ALA A 1 683 ? -5.966 -4.041 -22.213 1.00 92.31 683 ALA A C 1
ATOM 5248 O O . ALA A 1 683 ? -5.387 -4.958 -22.795 1.00 92.31 683 ALA A O 1
ATOM 5249 N N . SER A 1 684 ? -7.161 -4.181 -21.642 1.00 91.00 684 SER A N 1
ATOM 5250 C CA . SER A 1 684 ? -7.963 -5.396 -21.765 1.00 91.00 684 SER A CA 1
ATOM 5251 C C . SER A 1 684 ? -8.412 -5.652 -23.206 1.00 91.00 684 SER A C 1
ATOM 5253 O O . SER A 1 684 ? -8.512 -4.727 -24.012 1.00 91.00 684 SER A O 1
ATOM 5255 N N . GLU A 1 685 ? -8.763 -6.900 -23.521 1.00 87.50 685 GLU A N 1
ATOM 5256 C CA . GLU A 1 685 ? -9.268 -7.285 -24.848 1.00 87.50 685 GLU A CA 1
ATOM 5257 C C . GLU A 1 685 ? -10.458 -6.428 -25.306 1.00 87.50 685 GLU A C 1
ATOM 5259 O O . GLU A 1 685 ? -10.512 -5.975 -26.450 1.00 87.50 685 GLU A O 1
ATOM 5264 N N . GLU A 1 686 ? -11.392 -6.145 -24.397 1.00 87.19 686 GLU A N 1
ATOM 5265 C CA . GLU A 1 686 ? -12.539 -5.271 -24.658 1.00 87.19 686 GLU A CA 1
ATOM 5266 C C . GLU A 1 686 ? -12.097 -3.862 -25.081 1.00 87.19 686 GLU A C 1
ATOM 5268 O O . GLU A 1 686 ? -12.642 -3.284 -26.024 1.00 87.19 686 GLU A O 1
ATOM 5273 N N . LYS A 1 687 ? -11.071 -3.318 -24.418 1.00 87.06 687 LYS A N 1
ATOM 5274 C CA . LYS A 1 687 ? -10.557 -1.975 -24.696 1.00 87.06 687 LYS A CA 1
ATOM 5275 C C . LYS A 1 687 ? -9.773 -1.922 -26.005 1.00 87.06 687 LYS A C 1
ATOM 5277 O O . LYS A 1 687 ? -9.939 -0.958 -26.744 1.00 87.06 687 LYS A O 1
ATOM 5282 N N . TRP A 1 688 ? -9.011 -2.957 -26.351 1.00 84.31 688 TRP A N 1
ATOM 5283 C CA . TRP A 1 688 ? -8.375 -3.056 -27.672 1.00 84.31 688 TRP A CA 1
ATOM 5284 C C . TRP A 1 688 ? -9.402 -3.059 -28.804 1.00 84.31 688 TRP A C 1
ATOM 5286 O O . TRP A 1 688 ? -9.285 -2.269 -29.741 1.00 84.31 688 TRP A O 1
ATOM 5296 N N . LYS A 1 689 ? -10.462 -3.870 -28.670 1.00 86.38 689 LYS A N 1
ATOM 5297 C CA . LYS A 1 689 ? -11.570 -3.902 -29.638 1.00 86.38 689 LYS A CA 1
ATOM 5298 C C . LYS A 1 689 ? -12.239 -2.534 -29.773 1.00 86.38 689 LYS A C 1
ATOM 5300 O O . LYS A 1 689 ? -12.508 -2.103 -30.892 1.00 86.38 689 LYS A O 1
ATOM 5305 N N . LYS A 1 690 ? -12.463 -1.827 -28.656 1.00 86.81 690 LYS A N 1
ATOM 5306 C CA . LYS A 1 690 ? -13.047 -0.473 -28.648 1.00 86.81 690 LYS A CA 1
ATOM 5307 C C . LYS A 1 690 ? -12.209 0.538 -29.440 1.00 86.81 690 LYS A C 1
ATOM 5309 O O . LYS A 1 690 ? -12.782 1.423 -30.066 1.00 86.81 690 LYS A O 1
ATOM 5314 N N . HIS A 1 691 ? -10.884 0.401 -29.446 1.00 81.31 691 HIS A N 1
ATOM 5315 C CA . HIS A 1 691 ? -9.983 1.288 -30.195 1.00 81.31 691 HIS A CA 1
ATOM 5316 C C . HIS A 1 691 ? -9.795 0.893 -31.664 1.00 81.31 691 HIS A C 1
ATOM 5318 O O . HIS A 1 691 ? -9.000 1.513 -32.362 1.00 81.31 691 HIS A O 1
ATOM 5324 N N . GLY A 1 692 ? -10.510 -0.127 -32.155 1.00 75.69 692 GLY A N 1
ATOM 5325 C CA . GLY A 1 692 ? -10.406 -0.580 -33.545 1.00 75.69 692 GLY A CA 1
ATOM 5326 C C . GLY A 1 692 ? -9.063 -1.231 -33.886 1.00 75.69 692 GLY A C 1
ATOM 5327 O O . GLY A 1 692 ? -8.786 -1.491 -35.056 1.00 75.69 692 GLY A O 1
ATOM 5328 N N . VAL A 1 693 ? -8.233 -1.514 -32.878 1.00 71.69 693 VAL A N 1
ATOM 5329 C CA . VAL A 1 693 ? -6.982 -2.248 -33.047 1.00 71.69 693 VAL A CA 1
ATOM 5330 C C . VAL A 1 693 ? -7.310 -3.730 -32.934 1.00 71.69 693 VAL A C 1
ATOM 5332 O O . VAL A 1 693 ? -7.904 -4.172 -31.947 1.00 71.69 693 VAL A O 1
ATOM 5335 N N . ALA A 1 694 ? -6.963 -4.507 -33.962 1.00 68.75 694 ALA A N 1
ATOM 5336 C CA . ALA A 1 694 ? -7.152 -5.949 -33.915 1.00 68.75 694 ALA A CA 1
ATOM 5337 C C . ALA A 1 694 ? -6.371 -6.501 -32.718 1.00 68.75 694 ALA A C 1
ATOM 5339 O O . ALA A 1 694 ? -5.155 -6.325 -32.646 1.00 68.75 694 ALA A O 1
ATOM 5340 N N . TRP A 1 695 ? -7.071 -7.149 -31.783 1.00 67.88 695 TRP A N 1
ATOM 5341 C CA . TRP A 1 695 ? -6.407 -7.900 -30.724 1.00 67.88 695 TRP A CA 1
ATOM 5342 C C . TRP A 1 695 ? -5.438 -8.877 -31.397 1.00 67.88 695 TRP A C 1
ATOM 5344 O O . TRP A 1 695 ? -5.887 -9.613 -32.290 1.00 67.88 695 TRP A O 1
ATOM 5354 N N . PRO A 1 696 ? -4.139 -8.867 -31.046 1.00 66.75 696 PRO A N 1
ATOM 5355 C CA . PRO A 1 696 ? -3.180 -9.783 -31.635 1.00 66.75 696 PRO A CA 1
ATOM 5356 C C . PRO A 1 696 ? -3.726 -11.195 -31.455 1.00 66.75 696 PRO A C 1
ATOM 5358 O O . PRO A 1 696 ? -3.921 -11.652 -30.328 1.00 66.75 696 PRO A O 1
ATOM 5361 N N . LYS A 1 697 ? -4.060 -11.873 -32.559 1.00 55.41 697 LYS A N 1
ATOM 5362 C CA . LYS A 1 697 ? -4.377 -13.298 -32.478 1.00 55.41 697 LYS A CA 1
ATOM 5363 C C . LYS A 1 697 ? -3.125 -13.940 -31.908 1.00 55.41 697 LYS A C 1
ATOM 5365 O O . LYS A 1 697 ? -2.054 -13.733 -32.480 1.00 55.41 697 LYS A O 1
ATOM 5370 N N . GLU A 1 698 ? -3.258 -14.643 -30.783 1.00 47.91 698 GLU A N 1
ATOM 5371 C CA . GLU A 1 698 ? -2.173 -15.460 -30.247 1.00 47.91 698 GLU A CA 1
ATOM 5372 C C . GLU A 1 698 ? -1.526 -16.187 -31.422 1.00 47.91 698 GLU A C 1
ATOM 5374 O O . GLU A 1 698 ? -2.240 -16.774 -32.247 1.00 47.91 698 GLU A O 1
ATOM 5379 N N . SER A 1 699 ? -0.199 -16.072 -31.553 1.00 39.06 699 SER A N 1
ATOM 5380 C CA . SER A 1 699 ? 0.560 -16.845 -32.532 1.00 39.06 699 SER A CA 1
ATOM 5381 C C . SER A 1 699 ? 0.009 -18.266 -32.498 1.00 39.06 699 SER A C 1
ATOM 5383 O O . SER A 1 699 ? -0.038 -18.838 -31.405 1.00 39.06 699 SER A O 1
ATOM 5385 N N . PRO A 1 700 ? -0.507 -18.804 -33.618 1.00 30.89 700 PRO A N 1
ATOM 5386 C CA . PRO A 1 700 ? -1.263 -20.039 -33.573 1.00 30.89 700 PRO A CA 1
ATOM 5387 C C . PRO A 1 700 ? -0.394 -21.096 -32.903 1.00 30.89 700 PRO A C 1
ATOM 5389 O O . PRO A 1 700 ? 0.694 -21.413 -33.388 1.00 30.89 700 PRO A O 1
ATOM 5392 N N . SER A 1 701 ? -0.874 -21.619 -31.772 1.00 33.06 701 SER A N 1
ATOM 5393 C CA . SER A 1 701 ? -0.377 -22.887 -31.248 1.00 33.06 701 SER A CA 1
ATOM 5394 C C . SER A 1 701 ? -0.325 -23.862 -32.429 1.00 33.06 701 SER A C 1
ATOM 5396 O O . SER A 1 701 ? -1.277 -23.863 -33.219 1.00 33.06 701 SER A O 1
ATOM 5398 N N . PRO A 1 702 ? 0.771 -24.621 -32.623 1.00 33.22 702 PRO A N 1
ATOM 5399 C CA . PRO A 1 702 ? 0.970 -25.416 -33.829 1.00 33.22 702 PRO A CA 1
ATOM 5400 C C . PRO A 1 702 ? -0.272 -26.271 -34.072 1.00 33.22 702 PRO A C 1
ATOM 5402 O O . PRO A 1 702 ? -0.672 -27.066 -33.221 1.00 33.22 702 PRO A O 1
ATOM 5405 N N . ALA A 1 703 ? -0.934 -25.997 -35.195 1.00 31.27 703 ALA A N 1
ATOM 5406 C CA . ALA A 1 703 ? -2.275 -26.468 -35.475 1.00 31.27 703 ALA A CA 1
ATOM 5407 C C . ALA A 1 703 ? -2.356 -27.997 -35.362 1.00 31.27 703 ALA A C 1
ATOM 5409 O O . ALA A 1 703 ? -1.587 -28.722 -35.994 1.00 31.27 703 ALA A O 1
ATOM 5410 N N . GLN A 1 704 ? -3.339 -28.481 -34.599 1.00 37.53 704 GLN A N 1
ATOM 5411 C CA . GLN A 1 704 ? -3.871 -29.825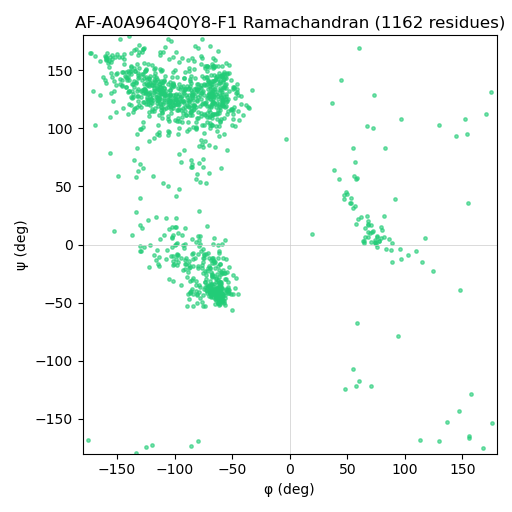 -34.778 1.00 37.53 704 GLN A CA 1
ATOM 5412 C C . GLN A 1 704 ? -4.439 -29.903 -36.200 1.00 37.53 704 GLN A C 1
ATOM 5414 O O . GLN A 1 704 ? -5.489 -29.329 -36.493 1.00 37.53 704 GLN A O 1
ATOM 5419 N N . SER A 1 705 ? -3.727 -30.581 -37.098 1.00 31.53 705 SER A N 1
ATOM 5420 C CA . SER A 1 705 ? -4.237 -30.918 -38.420 1.00 31.53 705 SER A CA 1
ATOM 5421 C C . SER A 1 705 ? -5.376 -31.924 -38.262 1.00 31.53 705 SER A C 1
ATOM 5423 O O . SER A 1 705 ? -5.181 -33.112 -38.005 1.00 31.53 705 SER A O 1
ATOM 5425 N N . SER A 1 706 ? -6.605 -31.429 -38.391 1.00 35.53 706 SER A N 1
ATOM 5426 C CA . SER A 1 706 ? -7.760 -32.277 -38.648 1.00 35.53 706 SER A CA 1
ATOM 5427 C C . SER A 1 706 ? -7.611 -32.845 -40.057 1.00 35.53 706 SER A C 1
ATOM 5429 O O . SER A 1 706 ? -7.491 -32.120 -41.042 1.00 35.53 706 SER A O 1
ATOM 5431 N N . GLY A 1 707 ? -7.525 -34.171 -40.127 1.00 41.38 707 GLY A N 1
ATOM 5432 C CA . GLY A 1 707 ? -7.374 -34.896 -41.373 1.00 41.38 707 GLY A CA 1
ATOM 5433 C C . GLY A 1 707 ? -8.624 -34.792 -42.235 1.00 41.38 707 GLY A C 1
ATOM 5434 O O . GLY A 1 707 ? -9.728 -35.082 -41.775 1.00 41.38 707 GLY A O 1
ATOM 5435 N N . LYS A 1 708 ? -8.413 -34.433 -43.497 1.00 37.41 708 LYS A N 1
ATOM 5436 C CA . LYS A 1 708 ? -9.134 -34.928 -44.670 1.00 37.41 708 LYS A CA 1
ATOM 5437 C C . LYS A 1 708 ? -8.361 -34.449 -45.892 1.00 37.41 708 LYS A C 1
ATOM 5439 O O . LYS A 1 708 ? -8.377 -33.266 -46.187 1.00 37.41 708 LYS A O 1
ATOM 5444 N N . ASP A 1 709 ? -7.607 -35.359 -46.497 1.00 31.84 709 ASP A N 1
ATOM 5445 C CA . ASP A 1 709 ? -7.710 -35.644 -47.927 1.00 31.84 709 ASP A CA 1
ATOM 5446 C C . ASP A 1 709 ? -6.878 -36.882 -48.272 1.00 31.84 709 ASP A C 1
ATOM 5448 O O . ASP A 1 709 ? -5.748 -37.072 -47.821 1.00 31.84 709 ASP A O 1
ATOM 5452 N N . ALA A 1 710 ? -7.523 -37.774 -49.017 1.00 34.72 710 ALA A N 1
ATOM 5453 C CA . ALA A 1 710 ? -6.989 -39.020 -49.529 1.00 34.72 710 ALA A CA 1
ATOM 5454 C C . ALA A 1 710 ? -6.372 -38.794 -50.915 1.00 34.72 710 ALA A C 1
ATOM 5456 O O . ALA A 1 710 ? -6.903 -38.009 -51.698 1.00 34.72 710 ALA A O 1
ATOM 5457 N N . GLY A 1 711 ? -5.330 -39.558 -51.257 1.00 29.44 711 GLY A N 1
ATOM 5458 C CA . GLY A 1 711 ? -4.978 -39.783 -52.661 1.00 29.44 711 GLY A CA 1
ATOM 5459 C C . GLY A 1 711 ? -3.515 -40.107 -52.946 1.00 29.44 711 GLY A C 1
ATOM 5460 O O . GLY A 1 711 ? -2.729 -39.209 -53.208 1.00 29.44 711 GLY A O 1
ATOM 5461 N N . ASN A 1 712 ? -3.228 -41.410 -53.021 1.00 31.28 712 ASN A N 1
ATOM 5462 C CA . ASN A 1 712 ? -2.160 -42.065 -53.790 1.00 31.28 712 ASN A CA 1
ATOM 5463 C C . ASN A 1 712 ? -0.686 -41.835 -53.405 1.00 31.28 712 ASN A C 1
ATOM 5465 O O . ASN A 1 712 ? -0.028 -40.909 -53.872 1.00 31.28 712 ASN A O 1
ATOM 5469 N N . SER A 1 713 ? -0.114 -42.833 -52.724 1.00 30.25 713 SER A N 1
ATOM 5470 C CA . SER A 1 713 ? 1.321 -43.136 -52.779 1.00 30.25 713 SER A CA 1
ATOM 5471 C C . SER A 1 713 ? 1.528 -44.553 -53.313 1.00 30.25 713 SER A C 1
ATOM 5473 O O . SER A 1 713 ? 1.098 -45.522 -52.685 1.00 30.25 713 SER A O 1
ATOM 5475 N N . ASN A 1 714 ? 2.183 -44.641 -54.472 1.00 28.42 714 ASN A N 1
ATOM 5476 C CA . ASN A 1 714 ? 2.691 -45.877 -55.054 1.00 28.42 714 ASN A CA 1
ATOM 5477 C C . ASN A 1 714 ? 3.775 -46.496 -54.165 1.00 28.42 714 ASN A C 1
ATOM 5479 O O . ASN A 1 714 ? 4.588 -45.802 -53.553 1.00 28.42 714 ASN A O 1
ATOM 5483 N N . GLU A 1 715 ? 3.757 -47.822 -54.151 1.00 34.62 715 GLU A N 1
ATOM 5484 C CA . GLU A 1 715 ? 4.652 -48.731 -53.451 1.00 34.62 715 GLU A CA 1
ATOM 5485 C C . GLU A 1 715 ? 6.128 -48.550 -53.837 1.00 34.62 715 GLU A C 1
ATOM 5487 O O . GLU A 1 715 ? 6.466 -48.316 -54.998 1.00 34.62 715 GLU A O 1
ATOM 5492 N N . SER A 1 716 ? 7.025 -48.765 -52.871 1.00 28.03 716 SER A N 1
ATOM 5493 C CA . SER A 1 716 ? 8.366 -49.314 -53.109 1.00 28.03 716 SER A CA 1
ATOM 5494 C C . SER A 1 716 ? 8.902 -49.996 -51.838 1.00 28.03 716 SER A C 1
ATOM 5496 O O . SER A 1 716 ? 8.538 -49.599 -50.730 1.00 28.03 716 SER A O 1
ATOM 5498 N N . PRO A 1 717 ? 9.706 -51.068 -51.975 1.00 30.52 717 PRO A N 1
ATOM 5499 C CA . PRO A 1 717 ? 9.689 -52.194 -51.047 1.00 30.52 717 PRO A CA 1
ATOM 5500 C C . PRO A 1 717 ? 10.690 -52.063 -49.893 1.00 30.52 717 PRO A C 1
ATOM 5502 O O . PRO A 1 717 ? 11.830 -51.631 -50.059 1.00 30.52 717 PRO A O 1
ATOM 5505 N N . SER A 1 718 ? 10.277 -52.537 -48.719 1.00 26.88 718 SER A N 1
ATOM 5506 C CA . SER A 1 718 ? 11.126 -52.741 -47.547 1.00 26.88 718 SER A CA 1
ATOM 5507 C C . SER A 1 718 ? 12.141 -53.865 -47.791 1.00 26.88 718 SER A C 1
ATOM 5509 O O . SER A 1 718 ? 11.772 -55.039 -47.849 1.00 26.88 718 SER A O 1
ATOM 5511 N N . GLN A 1 719 ? 13.428 -53.526 -47.883 1.00 25.92 719 GLN A N 1
ATOM 5512 C CA . GLN A 1 719 ? 14.518 -54.496 -47.768 1.00 25.92 719 GLN A CA 1
ATOM 5513 C C . GLN A 1 719 ? 14.770 -54.822 -46.290 1.00 25.92 719 GLN A C 1
ATOM 5515 O O . GLN A 1 719 ? 15.294 -54.008 -45.533 1.00 25.92 719 GLN A O 1
ATOM 5520 N N . SER A 1 720 ? 14.411 -56.036 -45.880 1.00 26.25 720 SER A N 1
ATOM 5521 C CA . SER A 1 720 ? 14.836 -56.629 -44.613 1.00 26.25 720 SER A CA 1
ATOM 5522 C C . SER A 1 720 ? 16.307 -57.058 -44.703 1.00 26.25 720 SER A C 1
ATOM 5524 O O . SER A 1 720 ? 16.630 -58.006 -45.422 1.00 26.25 720 SER A O 1
ATOM 5526 N N . LEU A 1 721 ? 17.202 -56.396 -43.967 1.00 26.92 721 LEU A N 1
ATOM 5527 C CA . LEU A 1 721 ? 18.576 -56.865 -43.762 1.00 26.92 721 LEU A CA 1
ATOM 5528 C C . LEU A 1 721 ? 18.574 -58.003 -42.728 1.00 26.92 721 LEU A C 1
ATOM 5530 O O . LEU A 1 721 ? 18.249 -57.793 -41.561 1.00 26.92 721 LEU A O 1
ATOM 5534 N N . ARG A 1 722 ? 18.912 -59.220 -43.173 1.00 24.73 722 ARG A N 1
ATOM 5535 C CA . ARG A 1 722 ? 19.184 -60.382 -42.310 1.00 24.73 722 ARG A CA 1
ATOM 5536 C C . ARG A 1 722 ? 20.538 -60.202 -41.611 1.00 24.73 722 ARG A C 1
ATOM 5538 O O . ARG A 1 722 ? 21.505 -59.810 -42.256 1.00 24.73 722 ARG A O 1
ATOM 5545 N N . PHE A 1 723 ? 20.598 -60.525 -40.319 1.00 31.58 723 PHE A N 1
ATOM 5546 C CA . PHE A 1 723 ? 21.833 -60.571 -39.532 1.00 31.58 723 PHE A CA 1
ATOM 5547 C C . PHE A 1 723 ? 22.476 -61.957 -39.620 1.00 31.58 723 PHE A C 1
ATOM 5549 O O . PHE A 1 723 ? 21.789 -62.969 -39.478 1.00 31.58 723 PHE A O 1
ATOM 5556 N N . ASP A 1 724 ? 23.785 -61.980 -39.850 1.00 25.38 724 ASP A N 1
ATOM 5557 C CA . ASP A 1 724 ? 24.601 -63.188 -39.930 1.00 25.38 724 ASP A CA 1
ATOM 5558 C C . ASP A 1 724 ? 25.269 -63.444 -38.568 1.00 25.38 724 ASP A C 1
ATOM 5560 O O . ASP A 1 724 ? 25.989 -62.588 -38.049 1.00 25.38 724 ASP A O 1
ATOM 5564 N N . PHE A 1 725 ? 24.997 -64.605 -37.969 1.00 32.78 725 PHE A N 1
ATOM 5565 C CA . PHE A 1 725 ? 25.619 -65.069 -36.728 1.00 32.78 725 PHE A CA 1
ATOM 5566 C C . PHE A 1 725 ? 26.463 -66.300 -37.056 1.00 32.78 725 PHE A C 1
ATOM 5568 O O . PHE A 1 725 ? 25.957 -67.419 -37.074 1.00 32.78 725 PHE A O 1
ATOM 5575 N N . SER A 1 726 ? 27.755 -66.096 -37.307 1.00 27.34 726 SER A N 1
ATOM 5576 C CA . SER A 1 726 ? 28.713 -67.185 -37.523 1.00 27.34 726 SER A CA 1
ATOM 5577 C C . SER A 1 726 ? 29.786 -67.188 -36.421 1.00 27.34 726 SER A C 1
ATOM 5579 O O . SER A 1 726 ? 30.389 -66.141 -36.170 1.00 27.34 726 SER A O 1
ATOM 5581 N N . PRO A 1 727 ? 30.067 -68.329 -35.759 1.00 32.72 727 PRO A N 1
ATOM 5582 C CA . PRO A 1 727 ? 31.143 -68.447 -34.781 1.00 32.72 727 PRO A CA 1
ATOM 5583 C C . PRO A 1 727 ? 32.477 -68.701 -35.500 1.00 32.72 727 PRO A C 1
ATOM 5585 O O . PRO A 1 727 ? 32.637 -69.700 -36.197 1.00 32.72 727 PRO A O 1
ATOM 5588 N N . LEU A 1 728 ? 33.455 -67.809 -35.334 1.00 28.95 728 LEU A N 1
ATOM 5589 C CA . LEU A 1 728 ? 34.792 -67.979 -35.912 1.00 28.95 728 LEU A CA 1
ATOM 5590 C C . LEU A 1 728 ? 35.707 -68.756 -34.953 1.00 28.95 728 LEU A C 1
ATOM 5592 O O . LEU A 1 728 ? 36.196 -68.214 -33.962 1.00 28.95 728 LEU A O 1
ATOM 5596 N N . GLN A 1 729 ? 35.956 -70.026 -35.285 1.00 31.47 729 GLN A N 1
ATOM 5597 C CA . GLN A 1 729 ? 37.127 -70.777 -34.832 1.00 31.47 729 GLN A CA 1
ATOM 5598 C C . GLN A 1 729 ? 38.322 -70.551 -35.781 1.00 31.47 729 GLN A C 1
ATOM 5600 O O . GLN A 1 729 ? 38.196 -70.640 -36.995 1.00 31.47 729 GLN A O 1
ATOM 5605 N N . GLU A 1 730 ? 39.479 -70.350 -35.147 1.00 28.38 730 GLU A N 1
ATOM 5606 C CA . GLU A 1 730 ? 40.869 -70.539 -35.595 1.00 28.38 730 GLU A CA 1
ATOM 5607 C C . GLU A 1 730 ? 41.590 -69.599 -36.598 1.00 28.38 730 GLU A C 1
ATOM 5609 O O . GLU A 1 730 ? 41.240 -69.429 -37.759 1.00 28.38 730 GLU A O 1
ATOM 5614 N N . LYS A 1 731 ? 42.775 -69.192 -36.094 1.00 31.91 731 LYS A N 1
ATOM 5615 C CA . LYS A 1 731 ? 44.101 -69.000 -36.721 1.00 31.91 731 LYS A CA 1
ATOM 5616 C C . LYS A 1 731 ? 44.322 -67.812 -37.661 1.00 31.91 731 LYS A C 1
ATOM 5618 O O . LYS A 1 731 ? 44.180 -67.911 -38.874 1.00 31.91 731 LYS A O 1
ATOM 5623 N N . VAL A 1 732 ? 44.946 -66.765 -37.106 1.00 24.31 732 VAL A N 1
ATOM 5624 C CA . VAL A 1 732 ? 45.787 -65.836 -37.877 1.00 24.31 732 VAL A CA 1
ATOM 5625 C C . VAL A 1 732 ? 47.164 -65.679 -37.224 1.00 24.31 732 VAL A C 1
ATOM 5627 O O . VAL A 1 732 ? 47.304 -65.544 -36.011 1.00 24.31 732 VAL A O 1
ATOM 5630 N N . LYS A 1 733 ? 48.172 -65.771 -38.095 1.00 23.00 733 LYS A N 1
ATOM 5631 C CA . LYS A 1 733 ? 49.619 -65.691 -37.883 1.00 23.00 733 LYS A CA 1
ATOM 5632 C C . LYS A 1 733 ? 50.058 -64.377 -37.230 1.00 23.00 733 LYS A C 1
ATOM 5634 O O . LYS A 1 733 ? 49.616 -63.303 -37.625 1.00 23.00 733 LYS A O 1
ATOM 5639 N N . TRP A 1 734 ? 51.035 -64.481 -36.333 1.00 25.16 734 TRP A N 1
ATOM 5640 C CA . TRP A 1 734 ? 51.798 -63.349 -35.815 1.00 25.16 734 TRP A CA 1
ATOM 5641 C C . TRP A 1 734 ? 52.682 -62.745 -36.913 1.00 25.16 734 TRP A C 1
ATOM 5643 O O . TRP A 1 734 ? 53.507 -63.441 -37.508 1.00 25.16 734 TRP A O 1
ATOM 5653 N N . ARG A 1 735 ? 52.545 -61.437 -37.144 1.00 22.09 735 ARG A N 1
ATOM 5654 C CA . ARG A 1 735 ? 53.577 -60.605 -37.769 1.00 22.09 735 ARG A CA 1
ATOM 5655 C C . ARG A 1 735 ? 53.746 -59.362 -36.902 1.00 22.09 735 ARG A C 1
ATOM 5657 O O . ARG A 1 735 ? 52.777 -58.661 -36.637 1.00 22.09 735 ARG A O 1
ATOM 5664 N N . ALA A 1 736 ? 54.961 -59.173 -36.399 1.00 30.50 736 ALA A N 1
ATOM 5665 C CA . ALA A 1 736 ? 55.339 -58.048 -35.564 1.00 30.50 736 ALA A CA 1
ATOM 5666 C C . ALA A 1 736 ? 55.558 -56.799 -36.427 1.00 30.50 736 ALA A C 1
ATOM 5668 O O . ALA A 1 736 ? 56.345 -56.845 -37.370 1.00 30.50 736 ALA A O 1
ATOM 5669 N N . GLU A 1 737 ? 54.919 -55.690 -36.060 1.00 22.98 737 GLU A N 1
ATOM 5670 C CA . GLU A 1 737 ? 55.305 -54.342 -36.475 1.00 22.98 737 GLU A CA 1
ATOM 5671 C C . GLU A 1 737 ? 55.413 -53.451 -35.228 1.00 22.98 737 GLU A C 1
ATOM 5673 O O . GLU A 1 737 ? 54.442 -53.287 -34.500 1.00 22.98 737 GLU A O 1
ATOM 5678 N N . ALA A 1 738 ? 56.641 -52.957 -35.015 1.00 24.41 738 ALA A N 1
ATOM 5679 C CA . ALA A 1 738 ? 57.123 -51.801 -34.244 1.00 24.41 738 ALA A CA 1
ATOM 5680 C C . ALA A 1 738 ? 56.590 -51.499 -32.813 1.00 24.41 738 ALA A C 1
ATOM 5682 O O . ALA A 1 738 ? 55.397 -51.575 -32.531 1.00 24.41 738 ALA A O 1
ATOM 5683 N N . PRO A 1 739 ? 57.464 -51.040 -31.888 1.00 25.92 739 PRO A N 1
ATOM 5684 C CA . PRO A 1 739 ? 57.035 -50.563 -30.578 1.00 25.92 739 PRO A CA 1
ATOM 5685 C C . PRO A 1 739 ? 56.263 -49.249 -30.743 1.00 25.92 739 PRO A C 1
ATOM 5687 O O . PRO A 1 739 ? 56.833 -48.210 -31.071 1.00 25.92 739 PRO A O 1
ATOM 5690 N N . PHE A 1 740 ? 54.954 -49.285 -30.504 1.00 28.00 740 PHE A N 1
ATOM 5691 C CA . PHE A 1 740 ? 54.146 -48.075 -30.405 1.00 28.00 740 PHE A CA 1
ATOM 5692 C C . PHE A 1 740 ? 54.531 -47.320 -29.124 1.00 28.00 740 PHE A C 1
ATOM 5694 O O . PHE A 1 740 ? 54.081 -47.646 -28.027 1.00 28.00 740 PHE A O 1
ATOM 5701 N N . SER A 1 741 ? 55.361 -46.286 -29.258 1.00 31.95 741 SER A N 1
ATOM 5702 C CA . SER A 1 741 ? 55.522 -45.233 -28.254 1.00 31.95 741 SER A CA 1
ATOM 5703 C C . SER A 1 741 ? 54.348 -44.253 -28.370 1.00 31.95 741 SER A C 1
ATOM 5705 O O . SER A 1 741 ? 54.491 -43.138 -28.869 1.00 31.95 741 SER A O 1
ATOM 5707 N N . GLY A 1 742 ? 53.152 -44.700 -27.990 1.00 29.06 742 GLY A N 1
ATOM 5708 C CA . GLY A 1 742 ? 51.958 -43.863 -27.895 1.00 29.06 742 GLY A CA 1
ATOM 5709 C C . GLY A 1 742 ? 51.597 -43.651 -26.432 1.00 29.06 742 GLY A C 1
ATOM 5710 O O . GLY A 1 742 ? 51.517 -44.625 -25.687 1.00 29.06 742 GLY A O 1
ATOM 5711 N N . ASN A 1 743 ? 51.393 -42.392 -26.031 1.00 32.09 743 ASN A N 1
ATOM 5712 C CA . ASN A 1 743 ? 50.804 -42.002 -24.747 1.00 32.09 743 ASN A CA 1
ATOM 5713 C C . ASN A 1 743 ? 49.720 -43.007 -24.338 1.00 32.09 743 ASN A C 1
ATOM 5715 O O . ASN A 1 743 ? 48.717 -43.145 -25.040 1.00 32.09 743 ASN A O 1
ATOM 5719 N N . THR A 1 744 ? 49.900 -43.702 -23.215 1.00 36.88 744 THR A N 1
ATOM 5720 C CA . THR A 1 744 ? 48.828 -44.502 -22.623 1.00 36.88 744 THR A CA 1
ATOM 5721 C C . THR A 1 744 ? 47.694 -43.544 -22.277 1.00 36.88 744 THR A C 1
ATOM 5723 O O . THR A 1 744 ? 47.798 -42.795 -21.305 1.00 36.88 744 THR A O 1
ATOM 5726 N N . GLY A 1 745 ? 46.650 -43.511 -23.111 1.00 45.97 745 GLY A N 1
ATOM 5727 C CA . GLY A 1 745 ? 45.434 -42.752 -22.843 1.00 45.97 745 GLY A CA 1
ATOM 5728 C C . GLY A 1 745 ? 44.938 -43.065 -21.433 1.00 45.97 745 GLY A C 1
ATOM 5729 O O . GLY A 1 745 ? 44.948 -44.228 -21.008 1.00 45.97 745 GLY A O 1
ATOM 5730 N N . GLY A 1 746 ? 44.584 -42.016 -20.688 1.00 57.72 746 GLY A N 1
ATOM 5731 C CA . GLY A 1 746 ? 44.106 -42.138 -19.314 1.00 57.72 746 GLY A CA 1
ATOM 5732 C C . GLY A 1 746 ? 42.939 -43.122 -19.206 1.00 57.72 746 GLY A C 1
ATOM 5733 O O . GLY A 1 746 ? 42.222 -43.372 -20.173 1.00 57.72 746 GLY A O 1
ATOM 5734 N N . VAL A 1 747 ? 42.770 -43.706 -18.022 1.00 57.34 747 VAL A N 1
ATOM 5735 C CA . VAL A 1 747 ? 41.606 -44.544 -17.707 1.00 57.34 747 VAL A CA 1
ATOM 5736 C C . VAL A 1 747 ? 40.336 -43.708 -17.912 1.00 57.34 747 VAL A C 1
ATOM 5738 O O . VAL A 1 747 ? 40.175 -42.671 -17.269 1.00 57.34 747 VAL A O 1
ATOM 5741 N N . SER A 1 748 ? 39.466 -44.141 -18.826 1.00 69.81 748 SER A N 1
ATOM 5742 C CA . SER A 1 748 ? 38.210 -43.480 -19.183 1.00 69.81 748 SER A CA 1
ATOM 5743 C C . SER A 1 748 ? 37.082 -43.806 -18.200 1.00 69.81 748 SER A C 1
ATOM 5745 O O . SER A 1 748 ? 36.236 -42.951 -17.945 1.00 69.81 748 SER A O 1
ATOM 5747 N N . SER A 1 749 ? 37.075 -45.007 -17.603 1.00 74.69 749 SER A N 1
ATOM 5748 C CA . SER A 1 749 ? 36.106 -45.409 -16.570 1.00 74.69 749 SER A CA 1
ATOM 5749 C C . SER A 1 749 ? 36.631 -46.556 -15.691 1.00 74.69 749 SER A C 1
ATOM 5751 O O . SER A 1 749 ? 37.502 -47.317 -16.113 1.00 74.69 749 SER A O 1
ATOM 5753 N N . ILE A 1 750 ? 36.111 -46.698 -14.465 1.00 77.62 750 ILE A N 1
ATOM 5754 C CA . ILE A 1 750 ? 36.441 -47.811 -13.557 1.00 77.62 750 ILE A CA 1
ATOM 5755 C C . ILE A 1 750 ? 35.160 -48.416 -12.985 1.00 77.62 750 ILE A C 1
ATOM 5757 O O . ILE A 1 750 ? 34.308 -47.687 -12.482 1.00 77.62 750 ILE A O 1
ATOM 5761 N N . ALA A 1 751 ? 35.065 -49.746 -12.993 1.00 79.06 751 ALA A N 1
ATOM 5762 C CA . ALA A 1 751 ? 34.006 -50.489 -12.311 1.00 79.06 751 ALA A CA 1
ATOM 5763 C C . ALA A 1 751 ? 34.568 -51.389 -11.205 1.00 79.06 751 ALA A C 1
ATOM 5765 O O . ALA A 1 751 ? 35.678 -51.926 -11.304 1.00 79.06 751 ALA A O 1
ATOM 5766 N N . ARG A 1 752 ? 33.773 -51.571 -10.145 1.00 79.69 752 ARG A N 1
ATOM 5767 C CA . ARG A 1 752 ? 34.039 -52.541 -9.080 1.00 79.69 752 ARG A CA 1
ATOM 5768 C C . ARG A 1 752 ? 33.532 -53.911 -9.500 1.00 79.69 752 ARG A C 1
ATOM 5770 O O . ARG A 1 752 ? 32.363 -54.021 -9.846 1.00 79.69 752 ARG A O 1
ATOM 5777 N N . GLY A 1 753 ? 34.379 -54.930 -9.393 1.00 79.00 753 GLY A N 1
ATOM 5778 C CA . GLY A 1 753 ? 33.948 -56.321 -9.452 1.00 79.00 753 GLY A CA 1
ATOM 5779 C C . GLY A 1 753 ? 33.894 -56.993 -8.083 1.00 79.00 753 GLY A C 1
ATOM 5780 O O . GLY A 1 753 ? 34.313 -56.415 -7.071 1.00 79.00 753 GLY A O 1
ATOM 5781 N N . LYS A 1 754 ? 33.405 -58.238 -8.048 1.00 78.00 754 LYS A N 1
ATOM 5782 C CA . LYS A 1 754 ? 33.276 -59.038 -6.813 1.00 78.00 754 LYS A CA 1
ATOM 5783 C C . LYS A 1 754 ? 34.578 -59.150 -6.007 1.00 78.00 754 LYS A C 1
ATOM 5785 O O . LYS A 1 754 ? 34.526 -59.084 -4.784 1.00 78.00 754 LYS A O 1
ATOM 5790 N N . ASP A 1 755 ? 35.717 -59.308 -6.675 1.00 80.12 755 ASP A N 1
ATOM 5791 C CA . ASP A 1 755 ? 37.057 -59.500 -6.087 1.00 80.12 755 ASP A CA 1
ATOM 5792 C C . ASP A 1 755 ? 38.153 -58.672 -6.796 1.00 80.12 755 ASP A C 1
ATOM 5794 O O . ASP A 1 755 ? 39.352 -58.839 -6.558 1.00 80.12 755 ASP A O 1
ATOM 5798 N N . CYS A 1 756 ? 37.746 -57.779 -7.700 1.00 83.44 756 CYS A N 1
ATOM 5799 C CA . CYS A 1 756 ? 38.638 -57.076 -8.611 1.00 83.44 756 CYS A CA 1
ATOM 5800 C C . CYS A 1 756 ? 38.157 -55.655 -8.934 1.00 83.44 756 CYS A C 1
ATOM 5802 O O . CYS A 1 756 ? 37.079 -55.220 -8.529 1.00 83.44 756 CYS A O 1
ATOM 5804 N N . TRP A 1 757 ? 38.974 -54.946 -9.703 1.00 82.44 757 TRP A N 1
ATOM 5805 C CA . TRP A 1 757 ? 38.673 -53.693 -10.378 1.00 82.44 757 TRP A CA 1
ATOM 5806 C C . TRP A 1 757 ? 38.787 -53.887 -11.874 1.00 82.44 757 TRP A C 1
ATOM 5808 O O . TRP A 1 757 ? 39.673 -54.603 -12.343 1.00 82.44 757 TRP A O 1
ATOM 5818 N N . TYR A 1 758 ? 37.932 -53.195 -12.609 1.00 85.88 758 TYR A N 1
ATOM 5819 C CA . TYR A 1 758 ? 37.997 -53.140 -14.056 1.00 85.88 758 TYR A CA 1
ATOM 5820 C C . TYR A 1 758 ? 38.311 -51.731 -14.513 1.00 85.88 758 TYR A C 1
ATOM 5822 O O . TYR A 1 758 ? 37.622 -50.789 -14.134 1.00 85.88 758 TYR A O 1
ATOM 5830 N N . TRP A 1 759 ? 39.365 -51.591 -15.299 1.00 86.38 759 TRP A N 1
ATOM 5831 C CA . TRP A 1 759 ? 39.933 -50.324 -15.726 1.00 86.38 759 TRP A CA 1
ATOM 5832 C C . TRP A 1 759 ? 39.764 -50.180 -17.222 1.00 86.38 759 TRP A C 1
ATOM 5834 O O . TRP A 1 759 ? 40.482 -50.802 -18.011 1.00 86.38 759 TRP A O 1
ATOM 5844 N N . LEU A 1 760 ? 38.785 -49.373 -17.600 1.00 84.38 760 LEU A N 1
ATOM 5845 C CA . LEU A 1 760 ? 38.509 -49.081 -18.985 1.00 84.38 760 LEU A CA 1
ATOM 5846 C C . LEU A 1 760 ? 39.437 -47.963 -19.445 1.00 84.38 760 LEU A C 1
ATOM 5848 O O . LEU A 1 760 ? 39.422 -46.863 -18.903 1.00 84.38 760 LEU A O 1
ATOM 5852 N N . HIS A 1 761 ? 40.244 -48.256 -20.447 1.00 86.31 761 HIS A N 1
ATOM 5853 C CA . HIS A 1 761 ? 40.924 -47.280 -21.283 1.00 86.31 761 HIS A CA 1
ATOM 5854 C C . HIS A 1 761 ? 40.129 -47.126 -22.579 1.00 86.31 761 HIS A C 1
ATOM 5856 O O . HIS A 1 761 ? 39.329 -48.000 -22.915 1.00 86.31 761 HIS A O 1
ATOM 5862 N N . ASP A 1 762 ? 40.417 -46.080 -23.357 1.00 75.69 762 ASP A N 1
ATOM 5863 C CA . ASP A 1 762 ? 39.729 -45.821 -24.628 1.00 75.69 762 ASP A CA 1
ATOM 5864 C C . ASP A 1 762 ? 39.567 -47.076 -25.498 1.00 75.69 762 ASP A C 1
ATOM 5866 O O . ASP A 1 762 ? 38.483 -47.289 -26.019 1.00 75.69 762 ASP A O 1
ATOM 5870 N N . GLN A 1 763 ? 40.586 -47.940 -25.623 1.00 86.50 763 GLN A N 1
ATOM 5871 C CA . GLN A 1 763 ? 40.535 -49.166 -26.445 1.00 86.50 763 GLN A CA 1
ATOM 5872 C C . GLN A 1 763 ? 40.998 -50.442 -25.724 1.00 86.50 763 GLN A C 1
ATOM 5874 O O . GLN A 1 763 ? 41.320 -51.442 -26.367 1.00 86.50 763 GLN A O 1
ATOM 5879 N N . ALA A 1 764 ? 41.068 -50.441 -24.395 1.00 89.88 764 ALA A N 1
ATOM 5880 C CA . ALA A 1 764 ? 41.501 -51.618 -23.646 1.00 89.88 764 ALA A CA 1
ATOM 5881 C C . ALA A 1 764 ? 40.761 -51.730 -22.319 1.00 89.88 764 ALA A C 1
ATOM 5883 O O . ALA A 1 764 ? 40.450 -50.719 -21.700 1.00 89.88 764 ALA A O 1
ATOM 5884 N N . LEU A 1 765 ? 40.538 -52.957 -21.865 1.00 91.88 765 LEU A N 1
ATOM 5885 C CA . LEU A 1 765 ? 40.040 -53.238 -20.530 1.00 91.88 765 LEU A CA 1
ATOM 5886 C C . LEU A 1 765 ? 41.079 -54.020 -19.735 1.00 91.88 765 LEU A C 1
ATOM 5888 O O . LEU A 1 765 ? 41.542 -55.067 -20.184 1.00 91.88 765 LEU A O 1
ATOM 5892 N N . GLU A 1 766 ? 41.426 -53.536 -18.548 1.00 92.56 766 GLU A N 1
ATOM 5893 C CA . GLU A 1 766 ? 42.276 -54.260 -17.604 1.00 92.56 766 GLU A CA 1
ATOM 5894 C C . GLU A 1 766 ? 41.449 -54.739 -16.411 1.00 92.56 766 GLU A C 1
ATOM 5896 O O . GLU A 1 766 ? 40.737 -53.949 -15.796 1.00 92.56 766 GLU A O 1
ATOM 5901 N N . ARG A 1 767 ? 41.571 -56.016 -16.037 1.00 89.69 767 ARG A N 1
ATOM 5902 C CA . ARG A 1 767 ? 41.113 -56.495 -14.727 1.00 89.69 767 ARG A CA 1
ATOM 5903 C C . ARG A 1 767 ? 42.295 -56.538 -13.783 1.00 89.69 767 ARG A C 1
ATOM 5905 O O . ARG A 1 767 ? 43.314 -57.162 -14.079 1.00 89.69 767 ARG A O 1
ATOM 5912 N N . ARG A 1 768 ? 42.147 -55.913 -12.624 1.00 86.62 768 ARG A N 1
ATOM 5913 C CA . ARG A 1 768 ? 43.157 -55.863 -11.567 1.00 86.62 768 ARG A CA 1
ATOM 5914 C C . ARG A 1 768 ? 42.573 -56.402 -10.273 1.00 86.62 768 ARG A C 1
ATOM 5916 O O . ARG A 1 768 ? 41.409 -56.158 -9.981 1.00 86.62 768 ARG A O 1
ATOM 5923 N N . LYS A 1 769 ? 43.348 -57.130 -9.478 1.00 83.19 769 LYS A N 1
ATOM 5924 C CA . LYS A 1 769 ? 42.951 -57.477 -8.106 1.00 83.19 769 LYS A CA 1
ATOM 5925 C C . LYS A 1 769 ? 42.789 -56.202 -7.272 1.00 83.19 769 LYS A C 1
ATOM 5927 O O . LYS A 1 769 ? 43.226 -55.122 -7.675 1.00 83.19 769 LYS A O 1
ATOM 5932 N N . TRP A 1 770 ? 42.175 -56.308 -6.095 1.00 74.94 770 TRP A N 1
ATOM 5933 C CA . TRP A 1 770 ? 42.018 -55.153 -5.200 1.00 74.94 770 TRP A CA 1
ATOM 5934 C C . TRP A 1 770 ? 43.335 -54.513 -4.748 1.00 74.94 770 TRP A C 1
ATOM 5936 O O . TRP A 1 770 ? 43.343 -53.330 -4.426 1.00 74.94 770 TRP A O 1
ATOM 5946 N N . ASP A 1 771 ? 44.432 -55.270 -4.759 1.00 71.44 771 ASP A N 1
ATOM 5947 C CA . ASP A 1 771 ? 45.797 -54.792 -4.503 1.00 71.44 771 ASP A CA 1
ATOM 5948 C C . ASP A 1 771 ? 46.443 -54.085 -5.716 1.00 71.44 771 ASP A C 1
ATOM 5950 O O . ASP A 1 771 ? 47.572 -53.612 -5.631 1.00 71.44 771 ASP A O 1
ATOM 5954 N N . GLY A 1 772 ? 45.733 -53.998 -6.846 1.00 73.62 772 GLY A N 1
ATOM 5955 C CA . GLY A 1 772 ? 46.195 -53.375 -8.084 1.00 73.62 772 GLY A CA 1
ATOM 5956 C C . GLY A 1 772 ? 46.954 -54.302 -9.035 1.00 73.62 772 GLY A C 1
ATOM 5957 O O . GLY A 1 772 ? 47.253 -53.882 -10.162 1.00 73.62 772 GLY A O 1
ATOM 5958 N N . ALA A 1 773 ? 47.233 -55.552 -8.645 1.00 75.19 773 ALA A N 1
ATOM 5959 C CA . ALA A 1 773 ? 47.922 -56.515 -9.497 1.00 75.19 773 ALA A CA 1
ATOM 5960 C C . ALA A 1 773 ? 47.101 -56.809 -10.759 1.00 75.19 773 ALA A C 1
ATOM 5962 O O . ALA A 1 773 ? 45.921 -57.156 -10.680 1.00 75.19 773 ALA A O 1
ATOM 5963 N N . LEU A 1 774 ? 47.730 -56.677 -11.929 1.00 85.38 774 LEU A N 1
ATOM 5964 C CA . LEU A 1 774 ? 47.095 -56.966 -13.212 1.00 85.38 774 LEU A CA 1
ATOM 5965 C C . LEU A 1 774 ? 46.790 -58.463 -13.325 1.00 85.38 774 LEU A C 1
ATOM 5967 O O . LEU A 1 774 ? 47.690 -59.291 -13.220 1.00 85.38 774 LEU A O 1
ATOM 5971 N N . VAL A 1 775 ? 45.518 -58.795 -13.547 1.00 90.44 775 VAL A N 1
ATOM 5972 C CA . VAL A 1 775 ? 45.055 -60.165 -13.805 1.00 90.44 775 VAL A CA 1
ATOM 5973 C C . VAL A 1 775 ? 45.105 -60.446 -15.301 1.00 90.44 775 VAL A C 1
ATOM 5975 O O . VAL A 1 775 ? 45.717 -61.419 -15.728 1.00 90.44 775 VAL A O 1
ATOM 5978 N N . TRP A 1 776 ? 44.491 -59.576 -16.102 1.00 94.31 776 TRP A N 1
ATOM 5979 C CA . TRP A 1 776 ? 44.524 -59.644 -17.560 1.00 94.31 776 TRP A CA 1
ATOM 5980 C C . TRP A 1 776 ? 44.255 -58.271 -18.175 1.00 94.31 776 TRP A C 1
ATOM 5982 O O . TRP A 1 776 ? 43.711 -57.373 -17.528 1.00 94.31 776 TRP A O 1
ATOM 5992 N N . LYS A 1 777 ? 44.632 -58.127 -19.448 1.00 93.94 777 LYS A N 1
ATOM 5993 C CA . LYS A 1 777 ? 44.355 -56.959 -20.286 1.00 93.94 777 LYS A CA 1
ATOM 5994 C C . LYS A 1 777 ? 43.823 -57.420 -21.636 1.00 93.94 777 LYS A C 1
ATOM 5996 O O . LYS A 1 777 ? 44.476 -58.215 -22.307 1.00 93.94 777 LYS A O 1
ATOM 6001 N N . THR A 1 778 ? 42.685 -56.877 -22.043 1.00 93.31 778 THR A N 1
ATOM 6002 C CA . THR A 1 778 ? 42.017 -57.212 -23.303 1.00 93.31 778 THR A CA 1
ATOM 6003 C C . THR A 1 778 ? 41.899 -55.967 -24.167 1.00 93.31 778 THR A C 1
ATOM 6005 O O . THR A 1 778 ? 41.430 -54.928 -23.706 1.00 93.31 778 THR A O 1
ATOM 6008 N N . LEU A 1 779 ? 42.332 -56.061 -25.426 1.00 92.81 779 LEU A N 1
ATOM 6009 C CA . LEU A 1 779 ? 42.093 -55.017 -26.421 1.00 92.81 779 LEU A CA 1
ATOM 6010 C C . LEU A 1 779 ? 40.635 -55.071 -26.867 1.00 92.81 779 LEU A C 1
ATOM 6012 O O . LEU A 1 779 ? 40.128 -56.130 -27.236 1.00 92.81 779 LEU A O 1
ATOM 6016 N N . LEU A 1 780 ? 39.969 -53.923 -26.823 1.00 90.94 780 LEU A N 1
ATOM 6017 C CA . LEU A 1 780 ? 38.567 -53.812 -27.183 1.00 90.94 780 LEU A CA 1
ATOM 6018 C C . LEU A 1 780 ? 38.426 -53.576 -28.691 1.00 90.94 780 LEU A C 1
ATOM 6020 O O . LEU A 1 780 ? 39.211 -52.835 -29.283 1.00 90.94 780 LEU A O 1
ATOM 6024 N N . PRO A 1 781 ? 37.403 -54.160 -29.331 1.00 85.94 781 PRO A N 1
ATOM 6025 C CA . PRO A 1 781 ? 37.200 -54.053 -30.777 1.00 85.94 781 PRO A CA 1
ATOM 6026 C C . PRO A 1 781 ? 36.820 -52.651 -31.265 1.00 85.94 781 PRO A C 1
ATOM 6028 O O . PRO A 1 781 ? 36.805 -52.388 -32.468 1.00 85.94 781 PRO A O 1
ATOM 6031 N N . PHE A 1 782 ? 36.457 -51.761 -30.347 1.00 85.06 782 PHE A N 1
ATOM 6032 C CA . PHE A 1 782 ? 36.125 -50.372 -30.616 1.00 85.06 782 PHE A CA 1
ATOM 6033 C C . PHE A 1 782 ? 36.263 -49.534 -29.341 1.00 85.06 782 PHE A C 1
ATOM 6035 O O . PHE A 1 782 ? 36.200 -50.087 -28.240 1.00 85.06 782 PHE A O 1
ATOM 6042 N N . PRO A 1 783 ? 36.402 -48.202 -29.479 1.00 83.56 783 PRO A N 1
ATOM 6043 C CA . PRO A 1 783 ? 36.469 -47.332 -28.324 1.00 83.56 783 PRO A CA 1
ATOM 6044 C C . PRO A 1 783 ? 35.248 -47.413 -27.407 1.00 83.56 783 PRO A C 1
ATOM 6046 O O . PRO A 1 783 ? 34.111 -47.292 -27.879 1.00 83.56 783 PRO A O 1
ATOM 6049 N N . CYS A 1 784 ? 35.496 -47.603 -26.113 1.00 82.50 784 CYS A N 1
ATOM 6050 C CA . CYS A 1 784 ? 34.480 -47.788 -25.080 1.00 82.50 784 CYS A CA 1
ATOM 6051 C C . CYS A 1 784 ? 34.598 -46.713 -23.993 1.00 82.50 784 CYS A C 1
ATOM 6053 O O . CYS A 1 784 ? 35.694 -46.280 -23.647 1.00 82.50 784 CYS A O 1
ATOM 6055 N N . ALA A 1 785 ? 33.453 -46.298 -23.446 1.00 81.88 785 ALA A N 1
ATOM 6056 C CA . ALA A 1 785 ? 33.369 -45.234 -22.437 1.00 81.88 785 ALA A CA 1
ATOM 6057 C C . ALA A 1 785 ? 32.562 -45.637 -21.191 1.00 81.88 785 ALA A C 1
ATOM 6059 O O . ALA A 1 785 ? 32.492 -44.881 -20.225 1.00 81.88 785 ALA A O 1
ATOM 6060 N N . TRP A 1 786 ? 31.946 -46.821 -21.201 1.00 86.25 786 TRP A N 1
ATOM 6061 C CA . TRP A 1 786 ? 31.114 -47.319 -20.113 1.00 86.25 786 TRP A CA 1
ATOM 6062 C C . TRP A 1 786 ? 31.494 -48.754 -19.759 1.00 86.25 786 TRP A C 1
ATOM 6064 O O . TRP A 1 786 ? 31.832 -49.541 -20.649 1.00 86.25 786 TRP A O 1
ATOM 6074 N N . ILE A 1 787 ? 31.439 -49.075 -18.467 1.00 87.44 787 ILE A N 1
ATOM 6075 C CA . ILE A 1 787 ? 31.748 -50.399 -17.939 1.00 87.44 787 ILE A CA 1
ATOM 6076 C C . ILE A 1 787 ? 30.900 -50.735 -16.711 1.00 87.44 787 ILE A C 1
ATOM 6078 O O . ILE A 1 787 ? 30.689 -49.879 -15.854 1.00 87.44 787 ILE A O 1
ATOM 6082 N N . GLU A 1 788 ? 30.497 -52.000 -16.603 1.00 86.12 788 GLU A N 1
ATOM 6083 C CA . GLU A 1 788 ? 29.861 -52.572 -15.418 1.00 86.12 788 GLU A CA 1
ATOM 6084 C C . GLU A 1 788 ? 30.276 -54.038 -15.207 1.00 86.12 788 GLU A C 1
ATOM 6086 O O . GLU A 1 788 ? 30.541 -54.764 -16.168 1.00 86.12 788 GLU A O 1
ATOM 6091 N N . ASP A 1 789 ? 30.340 -54.483 -13.949 1.00 84.56 789 ASP A N 1
ATOM 6092 C CA . ASP A 1 789 ? 30.540 -55.895 -13.607 1.00 84.56 789 ASP A CA 1
ATOM 6093 C C . ASP A 1 789 ? 29.194 -56.598 -13.409 1.00 84.56 789 ASP A C 1
ATOM 6095 O O . ASP A 1 789 ? 28.402 -56.211 -12.554 1.00 84.56 789 ASP A O 1
ATOM 6099 N N . SER A 1 790 ? 28.960 -57.672 -14.160 1.00 81.69 790 SER A N 1
ATOM 6100 C CA . SER A 1 790 ? 27.796 -58.553 -14.021 1.00 81.69 790 SER A CA 1
ATOM 6101 C C . SER A 1 790 ? 28.235 -59.917 -13.470 1.00 81.69 790 SER A C 1
ATOM 6103 O O . SER A 1 790 ? 27.963 -60.965 -14.056 1.00 81.69 790 SER A O 1
ATOM 6105 N N . ASN A 1 791 ? 28.965 -59.900 -12.346 1.00 77.94 791 ASN A N 1
ATOM 6106 C CA . ASN A 1 791 ? 29.566 -61.042 -11.637 1.00 77.94 791 ASN A CA 1
ATOM 6107 C C . ASN A 1 791 ? 30.552 -61.902 -12.457 1.00 77.94 791 ASN A C 1
ATOM 6109 O O . ASN A 1 791 ? 31.734 -61.971 -12.136 1.00 77.94 791 ASN A O 1
ATOM 6113 N N . GLU A 1 792 ? 30.069 -62.616 -13.476 1.00 84.62 792 GLU A N 1
ATOM 6114 C CA . GLU A 1 792 ? 30.872 -63.509 -14.330 1.00 84.62 792 GLU A CA 1
ATOM 6115 C C . GLU A 1 792 ? 31.288 -62.855 -15.652 1.00 84.62 792 GLU A C 1
ATOM 6117 O O . GLU A 1 792 ? 32.134 -63.385 -16.379 1.00 84.62 792 GLU A O 1
ATOM 6122 N N . THR A 1 793 ? 30.685 -61.712 -15.979 1.00 88.00 793 THR A N 1
ATOM 6123 C CA . THR A 1 793 ? 30.909 -61.010 -17.242 1.00 88.00 793 THR A CA 1
ATOM 6124 C C . THR A 1 793 ? 31.164 -59.530 -16.976 1.00 88.00 793 THR A C 1
ATOM 6126 O O . THR A 1 793 ? 30.330 -58.854 -16.380 1.00 88.00 793 THR A O 1
ATOM 6129 N N . ALA A 1 794 ? 32.298 -59.020 -17.449 1.00 90.81 794 ALA A N 1
ATOM 6130 C CA . ALA A 1 794 ? 32.576 -57.592 -17.506 1.00 90.81 794 ALA A CA 1
ATOM 6131 C C . ALA A 1 794 ? 31.947 -57.023 -18.781 1.00 90.81 794 ALA A C 1
ATOM 6133 O O . ALA A 1 794 ? 32.324 -57.404 -19.893 1.00 90.81 794 ALA A O 1
ATOM 6134 N N . LEU A 1 795 ? 30.972 -56.135 -18.620 1.00 91.06 795 LEU A N 1
ATOM 6135 C CA . LEU A 1 795 ? 30.253 -55.504 -19.717 1.00 91.06 795 LEU A CA 1
ATOM 6136 C C . LEU A 1 795 ? 30.927 -54.183 -20.044 1.00 91.06 795 LEU A C 1
ATOM 6138 O O . LEU A 1 795 ? 31.031 -53.316 -19.182 1.00 91.06 795 LEU A O 1
ATOM 6142 N N . VAL A 1 796 ? 31.350 -54.002 -21.289 1.00 90.00 796 VAL A N 1
ATOM 6143 C CA . VAL A 1 796 ? 31.874 -52.720 -21.770 1.00 90.00 796 VAL A CA 1
ATOM 6144 C C . VAL A 1 796 ? 31.074 -52.241 -22.961 1.00 90.00 796 VAL A C 1
ATOM 6146 O O . VAL A 1 796 ? 30.750 -53.018 -23.859 1.00 90.00 796 VAL A O 1
ATOM 6149 N N . ALA A 1 797 ? 30.750 -50.953 -22.976 1.00 86.38 797 ALA A N 1
ATOM 6150 C CA . ALA A 1 797 ? 29.968 -50.350 -24.043 1.00 86.38 797 ALA A CA 1
ATOM 6151 C C . ALA A 1 797 ? 30.693 -49.156 -24.666 1.00 86.38 797 ALA A C 1
ATOM 6153 O O . ALA A 1 797 ? 31.303 -48.317 -23.992 1.00 86.38 797 ALA A O 1
ATOM 6154 N N . GLY A 1 798 ? 30.592 -49.088 -25.988 1.00 81.94 798 GLY A N 1
ATOM 6155 C CA . GLY A 1 798 ? 31.163 -48.055 -26.832 1.00 81.94 798 GLY A CA 1
ATOM 6156 C C . GLY A 1 798 ? 30.211 -47.648 -27.948 1.00 81.94 798 GLY A C 1
ATOM 6157 O O . GLY A 1 798 ? 29.116 -48.183 -28.106 1.00 81.94 798 GLY A O 1
ATOM 6158 N N . TYR A 1 799 ? 30.632 -46.693 -28.771 1.00 72.88 799 TYR A N 1
ATOM 6159 C CA . TYR A 1 799 ? 29.763 -46.131 -29.812 1.00 72.88 799 TYR A CA 1
ATOM 6160 C C . TYR A 1 799 ? 29.372 -47.130 -30.914 1.00 72.88 799 TYR A C 1
ATOM 6162 O O . TYR A 1 799 ? 28.440 -46.850 -31.670 1.00 72.88 799 TYR A O 1
ATOM 6170 N N . ARG A 1 800 ? 30.077 -48.265 -31.031 1.00 78.56 800 ARG A N 1
ATOM 6171 C CA . ARG A 1 800 ? 29.784 -49.331 -32.008 1.00 78.56 800 ARG A CA 1
ATOM 6172 C C . ARG A 1 800 ? 29.049 -50.537 -31.419 1.00 78.56 800 ARG A C 1
ATOM 6174 O O . ARG A 1 800 ? 28.634 -51.399 -32.189 1.00 78.56 800 ARG A O 1
ATOM 6181 N N . GLY A 1 801 ? 28.904 -50.634 -30.098 1.00 84.56 801 GLY A N 1
ATOM 6182 C CA . GLY A 1 801 ? 28.253 -51.785 -29.482 1.00 84.56 801 GLY A CA 1
ATOM 6183 C C . GLY A 1 801 ? 28.653 -52.060 -28.041 1.00 84.56 801 GLY A C 1
ATOM 6184 O O . GLY A 1 801 ? 29.259 -51.226 -27.370 1.00 84.56 801 GLY A O 1
ATOM 6185 N N . VAL A 1 802 ? 28.308 -53.264 -27.595 1.00 88.25 802 VAL A N 1
ATOM 6186 C CA . VAL A 1 802 ? 28.584 -53.803 -26.262 1.00 88.25 802 VAL A CA 1
ATOM 6187 C C . VAL A 1 802 ? 29.398 -55.087 -26.404 1.00 88.25 802 VAL A C 1
ATOM 6189 O O . VAL A 1 802 ? 29.141 -55.898 -27.297 1.00 88.25 802 VAL A O 1
ATOM 6192 N N . VAL A 1 803 ? 30.375 -55.276 -25.524 1.00 91.38 803 VAL A N 1
ATOM 6193 C CA . VAL A 1 803 ? 31.185 -56.492 -25.430 1.00 91.38 803 VAL A CA 1
ATOM 6194 C C . VAL A 1 803 ? 31.043 -57.069 -24.028 1.00 91.38 803 VAL A C 1
ATOM 6196 O O . VAL A 1 803 ? 31.210 -56.349 -23.043 1.00 91.38 803 VAL A O 1
ATOM 6199 N N . GLY A 1 804 ? 30.753 -58.366 -23.947 1.00 92.62 804 GLY A N 1
ATOM 6200 C CA . GLY A 1 804 ? 30.827 -59.130 -22.709 1.00 92.62 804 GLY A CA 1
ATOM 6201 C C . GLY A 1 804 ? 32.143 -59.891 -22.650 1.00 92.62 804 GLY A C 1
ATOM 6202 O O . GLY A 1 804 ? 32.394 -60.777 -23.471 1.00 92.62 804 GLY A O 1
ATOM 6203 N N . LEU A 1 805 ? 32.990 -59.555 -21.682 1.00 93.38 805 LEU A N 1
ATOM 6204 C CA . LEU A 1 805 ? 34.243 -60.260 -21.426 1.00 93.38 805 LEU A CA 1
ATOM 6205 C C . LEU A 1 805 ? 34.076 -61.196 -20.235 1.00 93.38 805 LEU A C 1
ATOM 6207 O O . LEU A 1 805 ? 33.503 -60.816 -19.219 1.00 93.38 805 LEU A O 1
ATOM 6211 N N . GLU A 1 806 ? 34.605 -62.409 -20.327 1.00 91.94 806 GLU A N 1
ATOM 6212 C CA . GLU A 1 806 ? 34.668 -63.324 -19.193 1.00 91.94 806 GLU A CA 1
ATOM 6213 C C . GLU A 1 806 ? 35.493 -62.687 -18.070 1.00 91.94 806 GLU A C 1
ATOM 6215 O O . GLU A 1 806 ? 36.687 -62.432 -18.238 1.00 91.94 806 GLU A O 1
ATOM 6220 N N . ALA A 1 807 ? 34.875 -62.458 -16.910 1.00 89.00 807 ALA A N 1
ATOM 6221 C CA . ALA A 1 807 ? 35.516 -61.802 -15.771 1.00 89.00 807 ALA A CA 1
ATOM 6222 C C . ALA A 1 807 ? 36.832 -62.496 -15.373 1.00 89.00 807 ALA A C 1
ATOM 6224 O O . ALA A 1 807 ? 37.836 -61.853 -15.064 1.00 89.00 807 ALA A O 1
ATOM 6225 N N . ALA A 1 808 ? 36.871 -63.829 -15.431 1.00 87.69 808 ALA A N 1
ATOM 6226 C CA . ALA A 1 808 ? 38.040 -64.607 -15.041 1.00 87.69 808 ALA A CA 1
ATOM 6227 C C . ALA A 1 808 ? 39.237 -64.426 -15.991 1.00 87.69 808 ALA A C 1
ATOM 6229 O O . ALA A 1 808 ? 40.357 -64.244 -15.513 1.00 87.69 808 ALA A O 1
ATOM 6230 N N . THR A 1 809 ? 39.011 -64.444 -17.309 1.00 92.25 809 THR A N 1
ATOM 6231 C CA . THR A 1 809 ? 40.084 -64.582 -18.315 1.00 92.25 809 THR A CA 1
ATOM 6232 C C . THR A 1 809 ? 40.277 -63.360 -19.211 1.00 92.25 809 THR A C 1
ATOM 6234 O O . THR A 1 809 ? 41.296 -63.263 -19.893 1.00 92.25 809 THR A O 1
ATOM 6237 N N . GLY A 1 810 ? 39.300 -62.452 -19.252 1.00 90.94 810 GLY A N 1
ATOM 6238 C CA . GLY A 1 810 ? 39.263 -61.317 -20.169 1.00 90.94 810 GLY A CA 1
ATOM 6239 C C . GLY A 1 810 ? 38.919 -61.695 -21.605 1.00 90.94 810 GLY A C 1
ATOM 6240 O O . GLY A 1 810 ? 38.904 -60.817 -22.468 1.00 90.94 810 GLY A O 1
ATOM 6241 N N . LYS A 1 811 ? 38.649 -62.974 -21.896 1.00 91.69 811 LYS A N 1
ATOM 6242 C CA . LYS A 1 811 ? 38.252 -63.410 -23.237 1.00 91.69 811 LYS A CA 1
ATOM 6243 C C . LYS A 1 811 ? 36.865 -62.884 -23.576 1.00 91.69 811 LYS A C 1
ATOM 6245 O O . LYS A 1 811 ? 35.960 -62.904 -22.747 1.00 91.69 811 LYS A O 1
ATOM 6250 N N . GLU A 1 812 ? 36.698 -62.442 -24.814 1.00 92.94 812 GLU A N 1
ATOM 6251 C CA . GLU A 1 812 ? 35.392 -62.065 -25.344 1.00 92.94 812 GLU A CA 1
ATOM 6252 C C . GLU A 1 812 ? 34.466 -63.287 -25.356 1.00 92.94 812 GLU A C 1
ATOM 6254 O O . GLU A 1 812 ? 34.747 -64.271 -26.040 1.00 92.94 812 GLU A O 1
ATOM 6259 N N . LYS A 1 813 ? 33.382 -63.233 -24.571 1.00 91.88 813 LYS A N 1
ATOM 6260 C CA . LYS A 1 813 ? 32.317 -64.249 -24.584 1.00 91.88 813 LYS A CA 1
ATOM 6261 C C . LYS A 1 813 ? 31.370 -63.994 -25.743 1.00 91.88 813 LYS A C 1
ATOM 6263 O O . LYS A 1 813 ? 30.945 -64.922 -26.421 1.00 91.88 813 LYS A O 1
ATOM 6268 N N . TRP A 1 814 ? 31.033 -62.727 -25.940 1.00 92.19 814 TRP A N 1
ATOM 6269 C CA . TRP A 1 814 ? 30.089 -62.284 -26.946 1.00 92.19 814 TRP A CA 1
ATOM 6270 C C . TRP A 1 814 ? 30.290 -60.801 -27.244 1.00 92.19 814 TRP A C 1
ATOM 6272 O O . TRP A 1 814 ? 30.846 -60.035 -26.450 1.00 92.19 814 TRP A O 1
ATOM 6282 N N . ARG A 1 815 ? 29.771 -60.388 -28.396 1.00 90.25 815 ARG A N 1
ATOM 6283 C CA . ARG A 1 815 ? 29.720 -58.997 -28.826 1.00 90.25 815 ARG A CA 1
ATOM 6284 C C . ARG A 1 815 ? 28.392 -58.733 -29.505 1.00 90.25 815 ARG A C 1
ATOM 6286 O O . ARG A 1 815 ? 28.009 -59.453 -30.423 1.00 90.25 815 ARG A O 1
ATOM 6293 N N . ALA A 1 816 ? 27.740 -57.658 -29.091 1.00 84.44 816 ALA A N 1
ATOM 6294 C CA . ALA A 1 816 ? 26.535 -57.148 -29.718 1.00 84.44 816 ALA A CA 1
ATOM 6295 C C . ALA A 1 816 ? 26.867 -55.815 -30.394 1.00 84.44 816 ALA A C 1
ATOM 6297 O O . ALA A 1 816 ? 27.210 -54.833 -29.732 1.00 84.44 816 ALA A O 1
ATOM 6298 N N . LEU A 1 817 ? 26.785 -55.771 -31.724 1.00 80.44 817 LEU A N 1
ATOM 6299 C CA . LEU A 1 817 ? 26.869 -54.508 -32.451 1.00 80.44 817 LEU A CA 1
ATOM 6300 C C . LEU A 1 817 ? 25.559 -53.751 -32.235 1.00 80.44 817 LEU A C 1
ATOM 6302 O O . LEU A 1 817 ? 24.509 -54.169 -32.715 1.00 80.44 817 LEU A O 1
ATOM 6306 N N . VAL A 1 818 ? 25.627 -52.641 -31.505 1.00 69.25 818 VAL A N 1
ATOM 6307 C CA . VAL A 1 818 ? 24.485 -51.747 -31.301 1.00 69.25 818 VAL A CA 1
ATOM 6308 C C . VAL A 1 818 ? 24.704 -50.549 -32.219 1.00 69.25 818 VAL A C 1
ATOM 6310 O O . VAL A 1 818 ? 25.703 -49.841 -32.052 1.00 69.25 818 VAL A O 1
ATOM 6313 N N . PRO A 1 819 ? 23.836 -50.310 -33.216 1.00 52.94 819 PRO A N 1
ATOM 6314 C CA . PRO A 1 819 ? 24.033 -49.221 -34.163 1.00 52.94 819 PRO A CA 1
ATOM 6315 C C . PRO A 1 819 ? 24.050 -47.856 -33.451 1.00 52.94 819 PRO A C 1
ATOM 6317 O O . PRO A 1 819 ? 23.015 -47.358 -33.012 1.00 52.94 819 PRO A O 1
ATOM 6320 N N . HIS A 1 820 ? 25.246 -47.265 -33.346 1.00 57.12 820 HIS A N 1
ATOM 6321 C CA . HIS A 1 820 ? 25.515 -45.857 -33.015 1.00 57.12 820 HIS A CA 1
ATOM 6322 C C . HIS A 1 820 ? 24.953 -45.321 -31.679 1.00 57.12 820 HIS A C 1
ATOM 6324 O O . HIS A 1 820 ? 24.253 -44.311 -31.657 1.00 57.12 820 HIS A O 1
ATOM 6330 N N . GLY A 1 821 ? 25.304 -45.952 -30.550 1.00 49.56 821 GLY A N 1
ATOM 6331 C CA . GLY A 1 821 ? 24.681 -45.675 -29.240 1.00 49.56 821 GLY A CA 1
ATOM 6332 C C . GLY A 1 821 ? 25.384 -44.723 -28.253 1.00 49.56 821 GLY A C 1
ATOM 6333 O O . GLY A 1 821 ? 24.776 -44.378 -27.251 1.00 49.56 821 GLY A O 1
ATOM 6334 N N . LEU A 1 822 ? 26.628 -44.275 -28.472 1.00 54.38 822 LEU A N 1
ATOM 6335 C CA . LEU A 1 822 ? 27.370 -43.475 -27.464 1.00 54.38 822 LEU A CA 1
ATOM 6336 C C . LEU A 1 822 ? 28.065 -42.220 -28.026 1.00 54.38 822 LEU A C 1
ATOM 6338 O O . LEU A 1 822 ? 29.084 -41.777 -27.499 1.00 54.38 822 LEU A O 1
ATOM 6342 N N . LYS A 1 823 ? 27.544 -41.620 -29.106 1.00 46.72 823 LYS A N 1
ATOM 6343 C CA . LYS A 1 823 ? 28.055 -40.313 -29.557 1.00 46.72 823 LYS A CA 1
ATOM 6344 C C . LYS A 1 823 ? 27.566 -39.212 -28.603 1.00 46.72 823 LYS A C 1
ATOM 6346 O O . LYS A 1 823 ? 26.366 -39.031 -28.438 1.00 46.72 823 LYS A O 1
ATOM 6351 N N . GLU A 1 824 ? 28.512 -38.489 -28.004 1.00 47.28 824 GLU A N 1
ATOM 6352 C CA . GLU A 1 824 ? 28.301 -37.201 -27.320 1.00 47.28 824 GLU A CA 1
ATOM 6353 C C . GLU A 1 824 ? 27.237 -37.203 -26.201 1.00 47.28 824 GLU A C 1
ATOM 6355 O O . GLU A 1 824 ? 26.275 -36.440 -26.223 1.00 47.28 824 GLU A O 1
ATOM 6360 N N . GLY A 1 825 ? 27.423 -38.047 -25.180 1.00 48.97 825 GLY A N 1
ATOM 6361 C CA . GLY A 1 825 ? 26.835 -37.815 -23.850 1.00 48.97 825 GLY A CA 1
ATOM 6362 C C . GLY A 1 825 ? 25.318 -38.002 -23.696 1.00 48.97 825 GLY A C 1
ATOM 6363 O O . GLY A 1 825 ? 24.782 -37.643 -22.651 1.00 48.97 825 GLY A O 1
ATOM 6364 N N . LYS A 1 826 ? 24.610 -38.572 -24.679 1.00 51.44 826 LYS A N 1
ATOM 6365 C CA . LYS A 1 826 ? 23.137 -38.710 -24.651 1.00 51.44 826 LYS A CA 1
ATOM 6366 C C . LYS A 1 826 ? 22.629 -40.133 -24.374 1.00 51.44 826 LYS A C 1
ATOM 6368 O O . LYS A 1 826 ? 21.746 -40.621 -25.072 1.00 51.44 826 LYS A O 1
ATOM 6373 N N . GLY A 1 827 ? 23.152 -40.756 -23.313 1.00 59.69 827 GLY A N 1
ATOM 6374 C CA . GLY A 1 827 ? 22.564 -41.943 -22.673 1.00 59.69 827 GLY A CA 1
ATOM 6375 C C . GLY A 1 827 ? 23.553 -43.090 -22.455 1.00 59.69 827 GLY A C 1
ATOM 6376 O O . GLY A 1 827 ? 23.855 -43.829 -23.386 1.00 59.69 827 GLY A O 1
ATOM 6377 N N . SER A 1 828 ? 24.032 -43.262 -21.221 1.00 71.06 828 SER A N 1
ATOM 6378 C CA . SER A 1 828 ? 24.761 -44.473 -20.817 1.00 71.06 828 SER A CA 1
ATOM 6379 C C . SER A 1 828 ? 23.813 -45.683 -20.801 1.00 71.06 828 SER A C 1
ATOM 6381 O O . SER A 1 828 ? 22.641 -45.506 -20.452 1.00 71.06 828 SER A O 1
ATOM 6383 N N . PRO A 1 829 ? 24.280 -46.900 -21.144 1.00 80.00 829 PRO A N 1
ATOM 6384 C CA . PRO A 1 829 ? 23.516 -48.122 -20.916 1.00 80.00 829 PRO A CA 1
ATOM 6385 C C . PRO A 1 829 ? 23.064 -48.240 -19.459 1.00 80.00 829 PRO A C 1
ATOM 6387 O O . PRO A 1 829 ? 23.765 -47.791 -18.550 1.00 80.00 829 PRO A O 1
ATOM 6390 N N . PHE A 1 830 ? 21.901 -48.854 -19.250 1.00 83.19 830 PHE A N 1
ATOM 6391 C CA . PHE A 1 830 ? 21.352 -49.123 -17.924 1.00 83.19 830 PHE A CA 1
ATOM 6392 C C . PHE A 1 830 ? 21.292 -50.634 -17.697 1.00 83.19 830 PHE A C 1
ATOM 6394 O O . PHE A 1 830 ? 20.618 -51.349 -18.441 1.00 83.19 830 PHE A O 1
ATOM 6401 N N . SER A 1 831 ? 21.999 -51.121 -16.684 1.00 82.94 831 SER A N 1
ATOM 6402 C CA . SER A 1 831 ? 21.944 -52.517 -16.258 1.00 82.94 831 SER A CA 1
ATOM 6403 C C . SER A 1 831 ? 20.784 -52.730 -15.295 1.00 82.94 831 SER A C 1
ATOM 6405 O O . SER A 1 831 ? 20.579 -51.961 -14.357 1.00 82.94 831 SER A O 1
ATOM 6407 N N . ALA A 1 832 ? 20.001 -53.768 -15.559 1.00 82.44 832 ALA A N 1
ATOM 6408 C CA . ALA A 1 832 ? 18.793 -54.109 -14.833 1.00 82.44 832 ALA A CA 1
ATOM 6409 C C . ALA A 1 832 ? 18.754 -55.617 -14.544 1.00 82.44 832 ALA A C 1
ATOM 6411 O O . ALA A 1 832 ? 17.991 -56.373 -15.148 1.00 82.44 832 ALA A O 1
ATOM 6412 N N . GLY A 1 833 ? 19.594 -56.073 -13.613 1.00 82.00 833 GLY A N 1
ATOM 6413 C CA . GLY A 1 833 ? 19.744 -57.497 -13.302 1.00 82.00 833 GLY A CA 1
ATOM 6414 C C . GLY A 1 833 ? 20.452 -58.254 -14.440 1.00 82.00 833 GLY A C 1
ATOM 6415 O O . GLY A 1 833 ? 21.580 -57.894 -14.767 1.00 82.00 833 GLY A O 1
ATOM 6416 N N . PRO A 1 834 ? 19.844 -59.295 -15.047 1.00 85.44 834 PRO A N 1
ATOM 6417 C CA . PRO A 1 834 ? 20.444 -60.029 -16.170 1.00 85.44 834 PRO A CA 1
ATOM 6418 C C . PRO A 1 834 ? 20.311 -59.298 -17.520 1.00 85.44 834 PRO A C 1
ATOM 6420 O O . PRO A 1 834 ? 20.662 -59.847 -18.563 1.00 85.44 834 PRO A O 1
ATOM 6423 N N . TRP A 1 835 ? 19.766 -58.079 -17.522 1.00 87.94 835 TRP A N 1
ATOM 6424 C CA . TRP A 1 835 ? 19.448 -57.329 -18.731 1.00 87.94 835 TRP A CA 1
ATOM 6425 C C . TRP A 1 835 ? 20.271 -56.052 -18.822 1.00 87.94 835 TRP A C 1
ATOM 6427 O O . TRP A 1 835 ? 20.376 -55.301 -17.857 1.00 87.94 835 TRP A O 1
ATOM 6437 N N . LEU A 1 836 ? 20.783 -55.757 -20.011 1.00 87.25 836 LEU A N 1
ATOM 6438 C CA . LEU A 1 836 ? 21.386 -54.476 -20.348 1.00 87.25 836 LEU A CA 1
ATOM 6439 C C . LEU A 1 836 ? 20.477 -53.732 -21.322 1.00 87.25 836 LEU A C 1
ATOM 6441 O O . LEU A 1 836 ? 20.202 -54.222 -22.416 1.00 87.25 836 LEU A O 1
ATOM 6445 N N . VAL A 1 837 ? 20.027 -52.541 -20.937 1.00 86.94 837 VAL A N 1
ATOM 6446 C CA . VAL A 1 837 ? 19.161 -51.694 -21.760 1.00 86.94 837 VAL A CA 1
ATOM 6447 C C . VAL A 1 837 ? 19.995 -50.607 -22.428 1.00 86.94 837 VAL A C 1
ATOM 6449 O O . VAL A 1 837 ? 20.635 -49.789 -21.765 1.00 86.94 837 VAL A O 1
ATOM 6452 N N . CYS A 1 838 ? 19.984 -50.589 -23.757 1.00 83.50 838 CYS A N 1
ATOM 6453 C CA . CYS A 1 838 ? 20.721 -49.638 -24.579 1.00 83.50 838 CYS A CA 1
ATOM 6454 C C . CYS A 1 838 ? 19.764 -48.813 -25.445 1.00 83.50 838 CYS A C 1
ATOM 6456 O O . CYS A 1 838 ? 18.850 -49.355 -26.066 1.00 83.50 838 CYS A O 1
ATOM 6458 N N . ALA A 1 839 ? 20.006 -47.505 -25.539 1.00 76.06 839 ALA A N 1
ATOM 6459 C CA . ALA A 1 839 ? 19.332 -46.657 -26.517 1.00 76.06 839 ALA A CA 1
ATOM 6460 C C . ALA A 1 839 ? 20.000 -46.806 -27.893 1.00 76.06 839 ALA A C 1
ATOM 6462 O O . ALA A 1 839 ? 21.227 -46.832 -28.005 1.00 76.06 839 ALA A O 1
ATOM 6463 N N . ARG A 1 840 ? 19.188 -46.879 -28.948 1.00 70.88 840 ARG A N 1
ATOM 6464 C CA . ARG A 1 840 ? 19.622 -46.936 -30.350 1.00 70.88 840 ARG A CA 1
ATOM 6465 C C . ARG A 1 840 ? 19.302 -45.609 -31.044 1.00 70.88 840 ARG A C 1
ATOM 6467 O O . ARG A 1 840 ? 18.277 -44.982 -30.761 1.00 70.88 840 ARG A O 1
ATOM 6474 N N . GLN A 1 841 ? 20.161 -45.176 -31.970 1.00 61.53 841 GLN A N 1
ATOM 6475 C CA . GLN A 1 841 ? 19.911 -43.982 -32.785 1.00 61.53 841 GLN A CA 1
ATOM 6476 C C . GLN A 1 841 ? 18.579 -44.145 -33.549 1.00 61.53 841 GLN A C 1
ATOM 6478 O O . GLN A 1 841 ? 18.376 -45.159 -34.214 1.00 61.53 841 GLN A O 1
ATOM 6483 N N . GLY A 1 842 ? 17.664 -43.173 -33.435 1.00 58.12 842 GLY A N 1
ATOM 6484 C CA . GLY A 1 842 ? 16.320 -43.262 -34.032 1.00 58.12 842 GLY A CA 1
ATOM 6485 C C . GLY A 1 842 ? 15.240 -43.864 -33.119 1.00 58.12 842 GLY A C 1
ATOM 6486 O O . GLY A 1 842 ? 14.394 -44.619 -33.589 1.00 58.12 842 GLY A O 1
ATOM 6487 N N . SER A 1 843 ? 15.262 -43.530 -31.821 1.00 62.47 843 SER A N 1
ATOM 6488 C CA . SER A 1 843 ? 14.163 -43.804 -30.871 1.00 62.47 843 SER A CA 1
ATOM 6489 C C . SER A 1 843 ? 13.973 -45.273 -30.452 1.00 62.47 843 SER A C 1
ATOM 6491 O O . SER A 1 843 ? 12.958 -45.605 -29.834 1.00 62.47 843 SER A O 1
ATOM 6493 N N . GLY A 1 844 ? 14.929 -46.153 -30.767 1.00 72.50 844 GLY A N 1
ATOM 6494 C CA . GLY A 1 844 ? 14.889 -47.572 -30.400 1.00 72.50 844 GLY A CA 1
ATOM 6495 C C . GLY A 1 844 ? 15.486 -47.871 -29.020 1.00 72.50 844 GLY A C 1
ATOM 6496 O O . GLY A 1 844 ? 16.390 -47.169 -28.565 1.00 72.50 844 GLY A O 1
ATOM 6497 N N . LEU A 1 845 ? 15.005 -48.930 -28.374 1.00 82.31 845 LEU A N 1
ATOM 6498 C CA . LEU A 1 845 ? 15.598 -49.567 -27.197 1.00 82.31 845 LEU A CA 1
ATOM 6499 C C . LEU A 1 845 ? 15.969 -51.005 -27.547 1.00 82.31 845 LEU A C 1
ATOM 6501 O O . LEU A 1 845 ? 15.148 -51.731 -28.104 1.00 82.31 845 LEU A O 1
ATOM 6505 N N . ALA A 1 846 ? 17.179 -51.407 -27.178 1.00 84.56 846 ALA A N 1
ATOM 6506 C CA . ALA A 1 846 ? 17.656 -52.780 -27.254 1.00 84.56 846 ALA A CA 1
ATOM 6507 C C . ALA A 1 846 ? 17.867 -53.315 -25.836 1.00 84.56 846 ALA A C 1
ATOM 6509 O O . ALA A 1 846 ? 18.492 -52.648 -25.011 1.00 84.56 846 ALA A O 1
ATOM 6510 N N . VAL A 1 847 ? 17.354 -54.511 -25.560 1.00 87.44 847 VAL A N 1
ATOM 6511 C CA . VAL A 1 847 ? 17.578 -55.234 -24.305 1.00 87.44 847 VAL A CA 1
ATOM 6512 C C . VAL A 1 847 ? 18.435 -56.450 -24.614 1.00 87.44 847 VAL A C 1
ATOM 6514 O O . VAL A 1 847 ? 18.044 -57.314 -25.401 1.00 87.44 847 VAL A O 1
ATOM 6517 N N . ILE A 1 848 ? 19.618 -56.491 -24.017 1.00 87.56 848 ILE A N 1
ATOM 6518 C CA . ILE A 1 848 ? 20.633 -57.514 -24.252 1.00 87.56 848 ILE A CA 1
ATOM 6519 C C . ILE A 1 848 ? 20.754 -58.363 -22.989 1.00 87.56 848 ILE A C 1
ATOM 6521 O O . ILE A 1 848 ? 20.878 -57.825 -21.891 1.00 87.56 848 ILE A O 1
ATOM 6525 N N . ASP A 1 849 ? 20.727 -59.682 -23.140 1.00 87.19 849 ASP A N 1
ATOM 6526 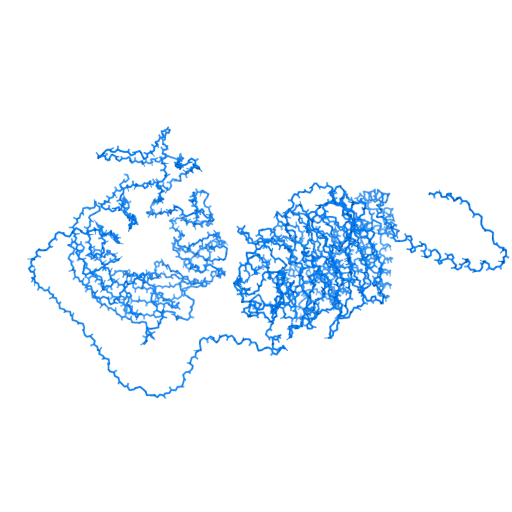C CA . ASP A 1 849 ? 21.068 -60.613 -22.066 1.00 87.19 849 ASP A CA 1
ATOM 6527 C C . ASP A 1 849 ? 22.555 -60.452 -21.705 1.00 87.19 849 ASP A C 1
ATOM 6529 O O . ASP A 1 849 ? 23.431 -60.618 -22.558 1.00 87.19 849 ASP A O 1
ATOM 6533 N N . THR A 1 850 ? 22.859 -60.109 -20.452 1.00 87.12 850 THR A N 1
ATOM 6534 C CA . THR A 1 850 ? 24.240 -59.835 -20.016 1.00 87.12 850 THR A CA 1
ATOM 6535 C C . THR A 1 850 ? 25.116 -61.087 -19.970 1.00 87.12 850 THR A C 1
ATOM 6537 O O . THR A 1 850 ? 26.344 -60.987 -19.991 1.00 87.12 850 THR A O 1
ATOM 6540 N N . VAL A 1 851 ? 24.516 -62.278 -19.938 1.00 85.75 851 VAL A N 1
ATOM 6541 C CA . VAL A 1 851 ? 25.215 -63.564 -19.864 1.00 85.75 851 VAL A CA 1
ATOM 6542 C C . VAL A 1 851 ? 25.562 -64.068 -21.263 1.00 85.75 851 VAL A C 1
ATOM 6544 O O . VAL A 1 851 ? 26.702 -64.478 -21.502 1.00 85.75 851 VAL A O 1
ATOM 6547 N N . GLN A 1 852 ? 24.600 -64.026 -22.186 1.00 85.88 852 GLN A N 1
ATOM 6548 C CA . GLN A 1 852 ? 24.701 -64.602 -23.531 1.00 85.88 852 GLN A CA 1
ATOM 6549 C C . GLN A 1 852 ? 25.021 -63.574 -24.622 1.00 85.88 852 GLN A C 1
ATOM 6551 O O . GLN A 1 852 ? 25.397 -63.963 -25.726 1.00 85.88 852 GLN A O 1
ATOM 6556 N N . GLY A 1 853 ? 24.837 -62.278 -24.357 1.00 83.62 853 GLY A N 1
ATOM 6557 C CA . GLY A 1 853 ? 24.963 -61.228 -25.371 1.00 83.62 853 GLY A CA 1
ATOM 6558 C C . GLY A 1 853 ? 23.863 -61.244 -26.418 1.00 83.62 853 GLY A C 1
ATOM 6559 O O . GLY A 1 853 ? 23.974 -60.574 -27.447 1.00 83.62 853 GLY A O 1
ATOM 6560 N N . ARG A 1 854 ? 22.817 -62.043 -26.191 1.00 85.00 854 ARG A N 1
ATOM 6561 C CA . ARG A 1 854 ? 21.697 -62.186 -27.110 1.00 85.00 854 ARG A CA 1
ATOM 6562 C C . ARG A 1 854 ? 20.815 -60.950 -27.003 1.00 85.00 854 ARG A C 1
ATOM 6564 O O . ARG A 1 854 ? 20.454 -60.532 -25.906 1.00 85.00 854 ARG A O 1
ATOM 6571 N N . LEU A 1 855 ? 20.448 -60.379 -28.147 1.00 83.88 855 LEU A N 1
ATOM 6572 C CA . LEU A 1 855 ? 19.385 -59.382 -28.208 1.00 83.88 855 LEU A CA 1
ATOM 6573 C C . LEU A 1 855 ? 18.062 -60.084 -27.884 1.00 83.88 855 LEU A C 1
ATOM 6575 O O . LEU A 1 855 ? 17.574 -60.896 -28.667 1.00 83.88 855 LEU A O 1
ATOM 6579 N N . GLU A 1 856 ? 17.509 -59.807 -26.711 1.00 82.88 856 GLU A N 1
ATOM 6580 C CA . GLU A 1 856 ? 16.294 -60.459 -26.213 1.00 82.88 856 GLU A CA 1
ATOM 6581 C C . GLU A 1 856 ? 15.031 -59.777 -26.688 1.00 82.88 856 GLU A C 1
ATOM 6583 O O . GLU A 1 856 ? 13.979 -60.409 -26.817 1.00 82.88 856 GLU A O 1
ATOM 6588 N N . TRP A 1 857 ? 15.132 -58.467 -26.876 1.00 80.94 857 TRP A N 1
ATOM 6589 C CA . TRP A 1 857 ? 14.011 -57.627 -27.214 1.00 80.94 857 TRP A CA 1
ATOM 6590 C C . TRP A 1 857 ? 14.502 -56.315 -27.820 1.00 80.94 857 TRP A C 1
ATOM 6592 O O . TRP A 1 857 ? 15.496 -55.734 -27.377 1.00 80.94 857 TRP A O 1
ATOM 6602 N N . GLU A 1 858 ? 13.777 -55.845 -28.827 1.00 80.62 858 GLU A N 1
ATOM 6603 C CA . GLU A 1 858 ? 13.977 -54.543 -29.444 1.00 80.62 858 GLU A CA 1
ATOM 6604 C C . GLU A 1 858 ? 12.615 -53.880 -29.652 1.00 80.62 858 GLU A C 1
ATOM 6606 O O . GLU A 1 858 ? 11.653 -54.525 -30.072 1.00 80.62 858 GLU A O 1
ATOM 6611 N N . SER A 1 859 ? 12.529 -52.583 -29.363 1.00 76.56 859 SER A N 1
ATOM 6612 C CA . SER A 1 859 ? 11.335 -51.789 -29.652 1.00 76.56 859 SER A CA 1
ATOM 6613 C C . SER A 1 859 ? 11.700 -50.388 -30.081 1.00 76.56 859 SER A C 1
ATOM 6615 O O . SER A 1 859 ? 12.615 -49.771 -29.545 1.00 76.56 859 SER A O 1
ATOM 6617 N N . HIS A 1 860 ? 10.902 -49.849 -30.993 1.00 72.44 860 HIS A N 1
ATOM 6618 C CA . HIS A 1 860 ? 10.906 -48.435 -31.347 1.00 72.44 860 HIS A CA 1
ATOM 6619 C C . HIS A 1 860 ? 9.814 -47.699 -30.568 1.00 72.44 860 HIS A C 1
ATOM 6621 O O . HIS A 1 860 ? 8.845 -48.325 -30.131 1.00 72.44 860 HIS A O 1
ATOM 6627 N N . LEU A 1 861 ? 9.953 -46.382 -30.384 1.00 64.44 861 LEU A N 1
ATOM 6628 C CA . LEU A 1 861 ? 8.862 -45.549 -29.869 1.00 64.44 861 LEU A CA 1
ATOM 6629 C C . LEU A 1 861 ? 7.634 -45.673 -30.802 1.00 64.44 861 LEU A C 1
ATOM 6631 O O . LEU A 1 861 ? 7.722 -45.326 -31.982 1.00 64.44 861 LEU A O 1
ATOM 6635 N N . PRO A 1 862 ? 6.474 -46.145 -30.308 1.00 53.84 862 PRO A N 1
ATOM 6636 C CA . PRO A 1 862 ? 5.237 -46.196 -31.083 1.00 53.84 862 PRO A CA 1
ATOM 6637 C C . PRO A 1 862 ? 4.874 -44.813 -31.644 1.00 53.84 862 PRO A C 1
ATOM 6639 O O . PRO A 1 862 ? 4.717 -43.857 -30.883 1.00 53.84 862 PRO A O 1
ATOM 6642 N N . GLY A 1 863 ? 4.725 -44.712 -32.969 1.00 51.62 863 GLY A N 1
ATOM 6643 C CA . GLY A 1 863 ? 4.336 -43.481 -33.672 1.00 51.62 863 GLY A CA 1
ATOM 6644 C C . GLY A 1 863 ? 5.473 -42.731 -34.377 1.00 51.62 863 GLY A C 1
ATOM 6645 O O . GLY A 1 863 ? 5.191 -41.838 -35.173 1.00 51.62 863 GLY A O 1
ATOM 6646 N N . SER A 1 864 ? 6.742 -43.106 -34.179 1.00 44.97 864 SER A N 1
ATOM 6647 C CA . SER A 1 864 ? 7.856 -42.547 -34.957 1.00 44.97 864 SER A CA 1
ATOM 6648 C C . SER A 1 864 ? 8.034 -43.306 -36.277 1.00 44.97 864 SER A C 1
ATOM 6650 O O . SER A 1 864 ? 9.035 -43.984 -36.490 1.00 44.97 864 SER A O 1
ATOM 6652 N N . GLY A 1 865 ? 7.057 -43.210 -37.185 1.00 42.25 865 GLY A N 1
ATOM 6653 C CA . GLY A 1 865 ? 7.256 -43.649 -38.576 1.00 42.25 865 GLY A CA 1
ATOM 6654 C C . GLY A 1 865 ? 8.384 -42.873 -39.275 1.00 42.25 865 GLY A C 1
ATOM 6655 O O . GLY A 1 865 ? 8.899 -43.315 -40.294 1.00 42.25 865 GLY A O 1
ATOM 6656 N N . TRP A 1 866 ? 8.777 -41.731 -38.699 1.00 42.12 866 TRP A N 1
ATOM 6657 C CA . TRP A 1 866 ? 9.902 -40.883 -39.075 1.00 42.12 866 TRP A CA 1
ATOM 6658 C C . TRP A 1 866 ? 10.611 -40.402 -37.795 1.00 42.12 866 TRP A C 1
ATOM 6660 O O . TRP A 1 866 ? 9.943 -40.249 -36.765 1.00 42.12 866 TRP A O 1
ATOM 6670 N N . PRO A 1 867 ? 11.935 -40.154 -37.818 1.00 43.22 867 PRO A N 1
ATOM 6671 C CA . PRO A 1 867 ? 12.650 -39.587 -36.681 1.00 43.22 867 PRO A CA 1
ATOM 6672 C C . PRO A 1 867 ? 12.113 -38.178 -36.403 1.00 43.22 867 PRO A C 1
ATOM 6674 O O . PRO A 1 867 ? 12.509 -37.214 -37.053 1.00 43.22 867 PRO A O 1
ATOM 6677 N N . LEU A 1 868 ? 11.190 -38.046 -35.448 1.00 43.19 868 LEU A N 1
ATOM 6678 C CA . LEU A 1 868 ? 10.803 -36.742 -34.917 1.00 43.19 868 LEU A CA 1
ATOM 6679 C C . LEU A 1 868 ? 12.060 -36.116 -34.291 1.00 43.19 868 LEU A C 1
ATOM 6681 O O . LEU A 1 868 ? 12.624 -36.713 -33.366 1.00 43.19 868 LEU A O 1
ATOM 6685 N N . PRO A 1 869 ? 12.534 -34.949 -34.764 1.00 45.97 869 PRO A N 1
ATOM 6686 C CA . PRO A 1 869 ? 13.701 -34.303 -34.183 1.00 45.97 869 PRO A CA 1
ATOM 6687 C C . PRO A 1 869 ? 13.376 -33.936 -32.730 1.00 45.97 869 PRO A C 1
ATOM 6689 O O . PRO A 1 869 ? 12.570 -33.047 -32.479 1.00 45.97 869 PRO A O 1
ATOM 6692 N N . GLY A 1 870 ? 13.962 -34.651 -31.765 1.00 56.03 870 GLY A N 1
ATOM 6693 C CA . GLY A 1 870 ? 13.872 -34.314 -30.340 1.00 56.03 870 GLY A CA 1
ATOM 6694 C C . GLY A 1 870 ? 13.334 -35.405 -29.411 1.00 56.03 870 GLY A C 1
ATOM 6695 O O . GLY A 1 870 ? 13.700 -35.385 -28.240 1.00 56.03 870 GLY A O 1
ATOM 6696 N N . ALA A 1 871 ? 12.565 -36.391 -29.890 1.00 57.12 871 ALA A N 1
ATOM 6697 C CA . ALA A 1 871 ? 12.006 -37.447 -29.033 1.00 57.12 871 ALA A CA 1
ATOM 6698 C C . ALA A 1 871 ? 13.008 -38.597 -28.800 1.00 57.12 871 ALA A C 1
ATOM 6700 O O . ALA A 1 871 ? 13.205 -39.472 -29.646 1.00 57.12 871 ALA A O 1
ATOM 6701 N N . HIS A 1 872 ? 13.643 -38.590 -27.633 1.00 71.56 872 HIS A N 1
ATOM 6702 C CA . HIS A 1 872 ? 14.582 -39.613 -27.170 1.00 71.56 872 HIS A CA 1
ATOM 6703 C C . HIS A 1 872 ? 14.263 -40.096 -25.749 1.00 71.56 872 HIS A C 1
ATOM 6705 O O . HIS A 1 872 ? 13.711 -39.353 -24.931 1.00 71.56 872 HIS A O 1
ATOM 6711 N N . TRP A 1 873 ? 14.632 -41.348 -25.476 1.00 75.44 873 TRP A N 1
ATOM 6712 C CA . TRP A 1 873 ? 14.612 -41.961 -24.150 1.00 75.44 873 TRP A CA 1
ATOM 6713 C C . TRP A 1 873 ? 15.634 -41.287 -23.235 1.00 75.44 873 TRP A C 1
ATOM 6715 O O . TRP A 1 873 ? 16.793 -41.134 -23.625 1.00 75.44 873 TRP A O 1
ATOM 6725 N N . ASN A 1 874 ? 15.240 -40.915 -22.016 1.00 75.75 874 ASN A N 1
ATOM 6726 C CA . ASN A 1 874 ? 16.171 -40.373 -21.031 1.00 75.75 874 ASN A CA 1
ATOM 6727 C C . ASN A 1 874 ? 16.651 -41.488 -20.092 1.00 75.75 874 ASN A C 1
ATOM 6729 O O . ASN A 1 874 ? 16.186 -41.610 -18.960 1.00 75.75 874 ASN A O 1
ATOM 6733 N N . LEU A 1 875 ? 17.589 -42.314 -20.574 1.00 79.38 875 LEU A N 1
ATOM 6734 C CA . LEU A 1 875 ? 18.143 -43.430 -19.792 1.00 79.38 875 LEU A CA 1
ATOM 6735 C C . LEU A 1 875 ? 18.850 -42.976 -18.505 1.00 79.38 875 LEU A C 1
ATOM 6737 O O . LEU A 1 875 ? 18.924 -43.745 -17.554 1.00 79.38 875 LEU A O 1
ATOM 6741 N N . GLY A 1 876 ? 19.298 -41.717 -18.428 1.00 74.44 876 GLY A N 1
ATOM 6742 C CA . GLY A 1 876 ? 19.849 -41.140 -17.197 1.00 74.44 876 GLY A CA 1
ATOM 6743 C C . GLY A 1 876 ? 18.817 -40.952 -16.077 1.00 74.44 876 GLY A C 1
ATOM 6744 O O . GLY A 1 876 ? 19.201 -40.768 -14.926 1.00 74.44 876 GLY A O 1
ATOM 6745 N N . LEU A 1 877 ? 17.522 -41.011 -16.401 1.00 79.88 877 LEU A N 1
ATOM 6746 C CA . LEU A 1 877 ? 16.408 -40.990 -15.449 1.00 79.88 877 LEU A CA 1
ATOM 6747 C C . LEU A 1 877 ? 15.704 -42.352 -15.341 1.00 79.88 877 LEU A C 1
ATOM 6749 O O . LEU A 1 877 ? 14.637 -42.434 -14.724 1.00 79.88 877 LEU A O 1
ATOM 6753 N N . ALA A 1 878 ? 16.252 -43.403 -15.958 1.00 84.50 878 ALA A N 1
ATOM 6754 C CA . ALA A 1 878 ? 15.694 -44.743 -15.865 1.00 84.50 878 ALA A CA 1
ATOM 6755 C C . ALA A 1 878 ? 15.832 -45.277 -14.436 1.00 84.50 878 ALA A C 1
ATOM 6757 O O . ALA A 1 878 ? 16.858 -45.081 -13.783 1.00 84.50 878 ALA A O 1
ATOM 6758 N N . VAL A 1 879 ? 14.789 -45.940 -13.941 1.00 83.56 879 VAL A N 1
ATOM 6759 C CA . VAL A 1 879 ? 14.753 -46.429 -12.559 1.00 83.56 879 VAL A CA 1
ATOM 6760 C C . VAL A 1 879 ? 14.120 -47.811 -12.502 1.00 83.56 879 VAL A C 1
ATOM 6762 O O . VAL A 1 879 ? 13.041 -48.032 -13.054 1.00 83.56 879 VAL A O 1
ATOM 6765 N N . GLN A 1 880 ? 14.779 -48.734 -11.801 1.00 86.94 880 GLN A N 1
ATOM 6766 C CA . GLN A 1 880 ? 14.333 -50.113 -11.621 1.00 86.94 880 GLN A CA 1
ATOM 6767 C C . GLN A 1 880 ? 13.792 -50.326 -10.193 1.00 86.94 880 GLN A C 1
ATOM 6769 O O . GLN A 1 880 ? 14.566 -50.619 -9.284 1.00 86.94 880 GLN A O 1
ATOM 6774 N N . PRO A 1 881 ? 12.471 -50.203 -9.952 1.00 80.94 881 PRO A N 1
ATOM 6775 C CA . PRO A 1 881 ? 11.897 -50.440 -8.625 1.00 80.94 881 PRO A CA 1
ATOM 6776 C C . PRO A 1 881 ? 11.801 -51.929 -8.252 1.00 80.94 881 PRO A C 1
ATOM 6778 O O . PRO A 1 881 ? 11.562 -52.251 -7.088 1.00 80.94 881 PRO A O 1
ATOM 6781 N N . SER A 1 882 ? 11.938 -52.844 -9.220 1.00 86.44 882 SER A N 1
ATOM 6782 C CA . SER A 1 882 ? 11.975 -54.295 -8.990 1.00 86.44 882 SER A CA 1
ATOM 6783 C C . SER A 1 882 ? 12.733 -55.018 -10.108 1.00 86.44 882 SER A C 1
ATOM 6785 O O . SER A 1 882 ? 12.869 -54.490 -11.209 1.00 86.44 882 SER A O 1
ATOM 6787 N N . PHE A 1 883 ? 13.154 -56.264 -9.877 1.00 82.25 883 PHE A N 1
ATOM 6788 C CA . PHE A 1 883 ? 13.828 -57.079 -10.899 1.00 82.25 883 PHE A CA 1
ATOM 6789 C C . PHE A 1 883 ? 13.016 -57.263 -12.194 1.00 82.25 883 PHE A C 1
ATOM 6791 O O . PHE A 1 883 ? 13.602 -57.473 -13.251 1.00 82.25 883 PHE A O 1
ATOM 6798 N N . ALA A 1 884 ? 11.685 -57.152 -12.130 1.00 84.12 884 ALA A N 1
ATOM 6799 C CA . ALA A 1 884 ? 10.795 -57.374 -13.267 1.00 84.12 884 ALA A CA 1
ATOM 6800 C C . ALA A 1 884 ? 10.421 -56.096 -14.041 1.00 84.12 884 ALA A C 1
ATOM 6802 O O . ALA A 1 884 ? 9.853 -56.205 -15.125 1.00 84.12 884 ALA A O 1
ATOM 6803 N N . ALA A 1 885 ? 10.715 -54.899 -13.520 1.00 86.75 885 ALA A N 1
ATOM 6804 C CA . ALA A 1 885 ? 10.169 -53.646 -14.045 1.00 86.75 885 ALA A CA 1
ATOM 6805 C C . ALA A 1 885 ? 11.216 -52.532 -14.136 1.00 86.75 885 ALA A C 1
ATOM 6807 O O . ALA A 1 885 ? 11.890 -52.235 -13.152 1.00 86.75 885 ALA A O 1
ATOM 6808 N N . LEU A 1 886 ? 11.275 -51.854 -15.284 1.00 90.06 886 LEU A N 1
ATOM 6809 C CA . LEU A 1 886 ? 12.083 -50.656 -15.512 1.00 90.06 886 LEU A CA 1
ATOM 6810 C C . LEU A 1 886 ? 11.199 -49.501 -15.992 1.00 90.06 886 LEU A C 1
ATOM 6812 O O . LEU A 1 886 ? 10.497 -49.622 -16.994 1.00 90.06 886 LEU A O 1
ATOM 6816 N N . PHE A 1 887 ? 11.261 -48.366 -15.298 1.00 90.19 887 PHE A N 1
ATOM 6817 C CA . PHE A 1 887 ? 10.573 -47.141 -15.694 1.00 90.19 887 PHE A CA 1
ATOM 6818 C C . PHE A 1 887 ? 11.492 -46.270 -16.544 1.00 90.19 887 PHE A C 1
ATOM 6820 O O . PHE A 1 887 ? 12.640 -46.020 -16.177 1.00 90.19 887 PHE A O 1
ATOM 6827 N N . LEU A 1 888 ? 10.970 -45.800 -17.674 1.00 88.69 888 LEU A N 1
ATOM 6828 C CA . LEU A 1 888 ? 11.708 -45.091 -18.713 1.00 88.69 888 LEU A CA 1
ATOM 6829 C C . LEU A 1 888 ? 10.989 -43.781 -19.062 1.00 88.69 888 LEU A C 1
ATOM 6831 O O . LEU A 1 888 ? 10.010 -43.796 -19.815 1.00 88.69 888 LEU A O 1
ATOM 6835 N N . PRO A 1 889 ? 11.443 -42.642 -18.516 1.00 87.94 889 PRO A N 1
ATOM 6836 C CA . PRO A 1 889 ? 10.982 -41.330 -18.948 1.00 87.94 889 PRO A CA 1
ATOM 6837 C C . PRO A 1 889 ? 11.451 -41.018 -20.375 1.00 87.94 889 PRO A C 1
ATOM 6839 O O . PRO A 1 889 ? 12.600 -41.292 -20.739 1.00 87.94 889 PRO A O 1
ATOM 6842 N N . ASP A 1 890 ? 10.587 -40.399 -21.174 1.00 85.25 890 ASP A N 1
ATOM 6843 C CA . ASP A 1 890 ? 10.975 -39.795 -22.448 1.00 85.25 890 ASP A CA 1
ATOM 6844 C C . ASP A 1 890 ? 11.122 -38.267 -22.328 1.00 85.25 890 ASP A C 1
ATOM 6846 O O . ASP A 1 890 ? 10.655 -37.622 -21.385 1.00 85.25 890 ASP A O 1
ATOM 6850 N N . SER A 1 891 ? 11.825 -37.679 -23.293 1.00 78.00 891 SER A N 1
ATOM 6851 C CA . SER A 1 891 ? 12.079 -36.230 -23.369 1.00 78.00 891 SER A CA 1
ATOM 6852 C C . SER A 1 891 ? 10.833 -35.380 -23.645 1.00 78.00 891 SER A C 1
ATOM 6854 O O . SER A 1 891 ? 10.893 -34.165 -23.478 1.00 78.00 891 SER A O 1
ATOM 6856 N N . LEU A 1 892 ? 9.706 -35.990 -24.023 1.00 80.56 892 LEU A N 1
ATOM 6857 C CA . LEU A 1 892 ? 8.419 -35.321 -24.236 1.00 80.56 892 LEU A CA 1
ATOM 6858 C C . LEU A 1 892 ? 7.500 -35.420 -23.000 1.00 80.56 892 LEU A C 1
ATOM 6860 O O . LEU A 1 892 ? 6.317 -35.087 -23.067 1.00 80.56 892 LEU A O 1
ATOM 6864 N N . GLY A 1 893 ? 8.022 -35.895 -21.864 1.00 82.81 893 GLY A N 1
ATOM 6865 C CA . GLY A 1 893 ? 7.264 -36.041 -20.619 1.00 82.81 893 GLY A CA 1
ATOM 6866 C C . GLY A 1 893 ? 6.415 -37.311 -20.540 1.00 82.81 893 GLY A C 1
ATOM 6867 O O . GLY A 1 893 ? 5.673 -37.488 -19.576 1.00 82.81 893 GLY A O 1
ATOM 6868 N N . GLY A 1 894 ? 6.520 -38.221 -21.509 1.00 87.81 894 GLY A N 1
ATOM 6869 C CA . GLY A 1 894 ? 5.938 -39.553 -21.413 1.00 87.81 894 GLY A CA 1
ATOM 6870 C C . GLY A 1 894 ? 6.694 -40.431 -20.417 1.00 87.81 894 GLY A C 1
ATOM 6871 O O . GLY A 1 894 ? 7.882 -40.239 -20.150 1.00 87.81 894 GLY A O 1
ATOM 6872 N N . LEU A 1 895 ? 5.984 -41.403 -19.851 1.00 90.94 895 LEU A N 1
ATOM 6873 C CA . LEU A 1 895 ? 6.543 -42.407 -18.951 1.00 90.94 895 LEU A CA 1
ATOM 6874 C C . LEU A 1 895 ? 6.186 -43.789 -19.474 1.00 90.94 895 LEU A C 1
ATOM 6876 O O . LEU A 1 895 ? 5.025 -44.060 -19.796 1.00 90.94 895 LEU A O 1
ATOM 6880 N N . TRP A 1 896 ? 7.181 -44.662 -19.528 1.00 90.62 896 TRP A N 1
ATOM 6881 C CA . TRP A 1 896 ? 7.041 -46.013 -20.041 1.00 90.62 896 TRP A CA 1
ATOM 6882 C C . TRP A 1 896 ? 7.499 -47.028 -19.005 1.00 90.62 896 TRP A C 1
ATOM 6884 O O . TRP A 1 896 ? 8.374 -46.746 -18.190 1.00 90.62 896 TRP A O 1
ATOM 6894 N N . LEU A 1 897 ? 6.901 -48.208 -19.054 1.00 91.56 897 LEU A N 1
ATOM 6895 C CA . LEU A 1 897 ? 7.233 -49.359 -18.237 1.00 91.56 897 LEU A CA 1
ATOM 6896 C C . LEU A 1 897 ? 7.717 -50.474 -19.151 1.00 91.56 897 LEU A C 1
ATOM 6898 O O . LEU A 1 897 ? 6.960 -50.963 -19.988 1.00 91.56 897 LEU A O 1
ATOM 6902 N N . LEU A 1 898 ? 8.967 -50.879 -18.981 1.00 89.44 898 LEU A N 1
ATOM 6903 C CA . LEU A 1 898 ? 9.500 -52.099 -19.558 1.00 89.44 898 LEU A CA 1
ATOM 6904 C C . LEU A 1 898 ? 9.350 -53.219 -18.525 1.00 89.44 898 LEU A C 1
ATOM 6906 O O . LEU A 1 898 ? 10.029 -53.223 -17.498 1.00 89.44 898 LEU A O 1
ATOM 6910 N N . ASN A 1 899 ? 8.443 -54.153 -18.801 1.00 88.12 899 ASN A N 1
ATOM 6911 C CA . ASN A 1 899 ? 8.277 -55.373 -18.022 1.00 88.12 899 ASN A CA 1
ATOM 6912 C C . ASN A 1 899 ? 9.175 -56.460 -18.624 1.00 88.12 899 ASN A C 1
ATOM 6914 O O . ASN A 1 899 ? 8.934 -56.927 -19.740 1.00 88.12 899 ASN A O 1
ATOM 6918 N N . PHE A 1 900 ? 10.215 -56.848 -17.888 1.00 84.06 900 PHE A N 1
ATOM 6919 C CA . PHE A 1 900 ? 11.188 -57.845 -18.333 1.00 84.06 900 PHE A CA 1
ATOM 6920 C C . PHE A 1 900 ? 10.597 -59.257 -18.406 1.00 84.06 900 PHE A C 1
ATOM 6922 O O . PHE A 1 900 ? 10.997 -60.034 -19.269 1.00 84.06 900 PHE A O 1
ATOM 6929 N N . THR A 1 901 ? 9.627 -59.581 -17.548 1.00 83.94 901 THR A N 1
ATOM 6930 C CA . THR A 1 901 ? 8.961 -60.892 -17.529 1.00 83.94 901 THR A CA 1
ATOM 6931 C C . THR A 1 901 ? 8.066 -61.072 -18.751 1.00 83.94 901 THR A C 1
ATOM 6933 O O . THR A 1 901 ? 8.095 -62.112 -19.402 1.00 83.94 901 THR A O 1
ATOM 6936 N N . GLU A 1 902 ? 7.292 -60.042 -19.094 1.00 84.19 902 GLU A N 1
ATOM 6937 C CA . GLU A 1 902 ? 6.390 -60.057 -20.254 1.00 84.19 902 GLU A CA 1
ATOM 6938 C C . GLU A 1 902 ? 7.087 -59.672 -21.564 1.00 84.19 902 GLU A C 1
ATOM 6940 O O . GLU A 1 902 ? 6.475 -59.748 -22.628 1.00 84.19 902 GLU A O 1
ATOM 6945 N N . LYS A 1 903 ? 8.347 -59.216 -21.492 1.00 81.25 903 LYS A N 1
ATOM 6946 C CA . LYS A 1 903 ? 9.086 -58.598 -22.606 1.00 81.25 903 LYS A CA 1
ATOM 6947 C C . LYS A 1 903 ? 8.248 -57.540 -23.330 1.00 81.25 903 LYS A C 1
ATOM 6949 O O . LYS A 1 903 ? 8.198 -57.474 -24.559 1.00 81.25 903 LYS A O 1
ATOM 6954 N N . LYS A 1 904 ? 7.543 -56.724 -22.547 1.00 84.12 904 LYS A N 1
ATOM 6955 C CA . LYS A 1 904 ? 6.559 -55.765 -23.043 1.00 84.12 904 LYS A CA 1
ATOM 6956 C C . LYS A 1 904 ? 6.914 -54.364 -22.581 1.00 84.12 904 LYS A C 1
ATOM 6958 O O . LYS A 1 904 ? 7.119 -54.122 -21.394 1.00 84.12 904 LYS A O 1
ATOM 6963 N N . LEU A 1 905 ? 6.937 -53.437 -23.534 1.00 86.69 905 LEU A N 1
ATOM 6964 C CA . LEU A 1 905 ? 7.007 -52.008 -23.263 1.00 86.69 905 LEU A CA 1
ATOM 6965 C C . LEU A 1 905 ? 5.596 -51.433 -23.286 1.00 86.69 905 LEU A C 1
ATOM 6967 O O . LEU A 1 905 ? 4.914 -51.445 -24.310 1.00 86.69 905 LEU A O 1
ATOM 6971 N N . GLN A 1 906 ? 5.160 -50.927 -22.143 1.00 89.06 906 GLN A N 1
ATOM 6972 C CA . GLN A 1 906 ? 3.861 -50.308 -21.964 1.00 89.06 906 GLN A CA 1
ATOM 6973 C C . GLN A 1 906 ? 4.029 -48.808 -21.746 1.00 89.06 906 GLN A C 1
ATOM 6975 O O . GLN A 1 906 ? 4.791 -48.369 -20.888 1.00 89.06 906 GLN A O 1
ATOM 6980 N N . LYS A 1 907 ? 3.278 -48.002 -22.496 1.00 88.94 907 LYS A N 1
ATOM 6981 C CA . LYS A 1 907 ? 3.165 -46.570 -22.218 1.00 88.94 907 LYS A CA 1
ATOM 6982 C C . LYS A 1 907 ? 2.256 -46.368 -21.009 1.00 88.94 907 LYS A C 1
ATOM 6984 O O . LYS A 1 907 ? 1.106 -46.798 -21.046 1.00 88.94 907 LYS A O 1
ATOM 6989 N N . LEU A 1 908 ? 2.759 -45.721 -19.963 1.00 87.19 908 LEU A N 1
ATOM 6990 C CA . LEU A 1 908 ? 1.974 -45.378 -18.774 1.00 87.19 908 LEU A CA 1
ATOM 6991 C C . LEU A 1 908 ? 1.398 -43.959 -18.854 1.00 87.19 908 LEU A C 1
ATOM 6993 O O . LEU A 1 908 ? 0.289 -43.729 -18.383 1.00 87.19 908 LEU A O 1
ATOM 6997 N N . GLU A 1 909 ? 2.128 -43.016 -19.462 1.00 82.75 909 GLU A N 1
ATOM 6998 C CA . GLU A 1 909 ? 1.679 -41.632 -19.680 1.00 82.75 909 GLU A CA 1
ATOM 6999 C C . GLU A 1 909 ? 1.998 -41.142 -21.104 1.00 82.75 909 GLU A C 1
ATOM 7001 O O . GLU A 1 909 ? 3.067 -41.418 -21.654 1.00 82.75 909 GLU A O 1
ATOM 7006 N N . SER A 1 910 ? 1.079 -40.389 -21.720 1.00 75.56 910 SER A N 1
ATOM 7007 C CA . SER A 1 910 ? 1.273 -39.759 -23.034 1.00 75.56 910 SER A CA 1
ATOM 7008 C C . SER A 1 910 ? 2.107 -38.472 -22.948 1.00 75.56 910 SER A C 1
ATOM 7010 O O . SER A 1 910 ? 1.732 -37.554 -22.225 1.00 75.56 910 SER A O 1
ATOM 7012 N N . GLY A 1 911 ? 3.183 -38.372 -23.740 1.00 62.62 911 GLY A N 1
ATOM 7013 C CA . GLY A 1 911 ? 4.103 -37.221 -23.803 1.00 62.62 911 GLY A CA 1
ATOM 7014 C C . GLY A 1 911 ? 3.573 -35.950 -24.491 1.00 62.62 911 GLY A C 1
ATOM 7015 O O . GLY A 1 911 ? 4.206 -35.438 -25.403 1.00 62.62 911 GLY A O 1
ATOM 7016 N N . GLN A 1 912 ? 2.408 -35.444 -24.078 1.00 54.91 912 GLN A N 1
ATOM 7017 C CA . GLN A 1 912 ? 1.963 -34.063 -24.364 1.00 54.91 912 GLN A CA 1
ATOM 7018 C C . GLN A 1 912 ? 2.031 -33.181 -23.103 1.00 54.91 912 GLN A C 1
ATOM 7020 O O . GLN A 1 912 ? 1.300 -32.204 -22.966 1.00 54.91 912 GLN A O 1
ATOM 7025 N N . GLY A 1 913 ? 2.868 -33.574 -22.143 1.00 65.44 913 GLY A N 1
ATOM 7026 C CA . GLY A 1 913 ? 2.910 -33.004 -20.806 1.00 65.44 913 GLY A CA 1
ATOM 7027 C C . GLY A 1 913 ? 4.252 -32.377 -20.454 1.00 65.44 913 GLY A C 1
ATOM 7028 O O . GLY A 1 913 ? 5.165 -32.234 -21.259 1.00 65.44 913 GLY A O 1
ATOM 7029 N N . VAL A 1 914 ? 4.351 -32.004 -19.189 1.00 77.25 914 VAL A N 1
ATOM 7030 C CA . VAL A 1 914 ? 5.539 -31.431 -18.565 1.00 77.25 914 VAL A CA 1
ATOM 7031 C C . VAL A 1 914 ? 6.636 -32.498 -18.438 1.00 77.25 914 VAL A C 1
ATOM 7033 O O . VAL A 1 914 ? 6.376 -33.577 -17.905 1.00 77.25 914 VAL A O 1
ATOM 7036 N N . ALA A 1 915 ? 7.857 -32.191 -18.892 1.00 83.06 915 ALA A N 1
ATOM 7037 C CA . ALA A 1 915 ? 8.997 -33.110 -18.846 1.00 83.06 915 ALA A CA 1
ATOM 7038 C C . ALA A 1 915 ? 9.337 -33.579 -17.416 1.00 83.06 915 ALA A C 1
ATOM 7040 O O . ALA A 1 915 ? 9.086 -32.878 -16.433 1.00 83.06 915 ALA A O 1
ATOM 7041 N N . TRP A 1 916 ? 9.946 -34.762 -17.299 1.00 86.12 916 TRP A N 1
ATOM 7042 C CA . TRP A 1 916 ? 10.454 -35.282 -16.027 1.00 86.12 916 TRP A CA 1
ATOM 7043 C C . TRP A 1 916 ? 11.776 -34.595 -15.665 1.00 86.12 916 TRP A C 1
ATOM 7045 O O . TRP A 1 916 ? 12.715 -34.600 -16.457 1.00 86.12 916 TRP A O 1
ATOM 7055 N N . ALA A 1 917 ? 11.846 -34.007 -14.471 1.00 84.25 917 ALA A N 1
ATOM 7056 C CA . ALA A 1 917 ? 13.036 -33.332 -13.957 1.00 84.25 917 ALA A CA 1
ATOM 7057 C C . ALA A 1 917 ? 13.973 -34.301 -13.218 1.00 84.25 917 ALA A C 1
ATOM 7059 O O . ALA A 1 917 ? 15.188 -34.247 -13.393 1.00 84.25 917 ALA A O 1
ATOM 7060 N N . SER A 1 918 ? 13.416 -35.200 -12.400 1.00 87.81 918 SER A N 1
ATOM 7061 C CA . SER A 1 918 ? 14.185 -36.176 -11.621 1.00 87.81 918 SER A CA 1
ATOM 7062 C C . SER A 1 918 ? 13.326 -37.383 -11.240 1.00 87.81 918 SER A C 1
ATOM 7064 O O . SER A 1 918 ? 12.106 -37.271 -11.121 1.00 87.81 918 SER A O 1
ATOM 7066 N N . THR A 1 919 ? 13.958 -38.538 -11.042 1.00 91.75 919 THR A N 1
ATOM 7067 C CA . THR A 1 919 ? 13.313 -39.800 -10.661 1.00 91.75 919 THR A CA 1
ATOM 7068 C C . THR A 1 919 ? 14.060 -40.456 -9.501 1.00 91.75 919 THR A C 1
ATOM 7070 O O . THR A 1 919 ? 15.243 -40.196 -9.275 1.00 91.75 919 THR A O 1
ATOM 7073 N N . ALA A 1 920 ? 13.354 -41.280 -8.729 1.00 90.19 920 ALA A N 1
ATOM 7074 C CA . ALA A 1 920 ? 13.895 -42.037 -7.605 1.00 90.19 920 ALA A CA 1
ATOM 7075 C C . ALA A 1 920 ? 13.092 -43.339 -7.400 1.00 90.19 920 ALA A C 1
ATOM 7077 O O . ALA A 1 920 ? 11.954 -43.438 -7.861 1.00 90.19 920 ALA A O 1
ATOM 7078 N N . SER A 1 921 ? 13.641 -44.333 -6.695 1.00 90.25 921 SER A N 1
ATOM 7079 C CA . SER A 1 921 ? 12.906 -45.562 -6.340 1.00 90.25 921 SER A CA 1
ATOM 7080 C C . SER A 1 921 ? 13.148 -46.025 -4.920 1.00 90.25 921 SER A C 1
ATOM 7082 O O . SER A 1 921 ? 14.269 -45.966 -4.424 1.00 90.25 921 SER A O 1
ATOM 7084 N N . LEU A 1 922 ? 12.104 -46.615 -4.345 1.00 88.81 922 LEU A N 1
ATOM 7085 C CA . LEU A 1 922 ? 12.181 -47.539 -3.215 1.00 88.81 922 LEU A CA 1
ATOM 7086 C C . LEU A 1 922 ? 11.753 -48.937 -3.696 1.00 88.81 922 LEU A C 1
ATOM 7088 O O . LEU A 1 922 ? 11.127 -49.034 -4.758 1.00 88.81 922 LEU A O 1
ATOM 7092 N N . PRO A 1 923 ? 12.057 -50.023 -2.961 1.00 87.81 923 PRO A N 1
ATOM 7093 C CA . PRO A 1 923 ? 11.589 -51.359 -3.319 1.00 87.81 923 PRO A CA 1
ATOM 7094 C C . PRO A 1 923 ? 10.082 -51.372 -3.626 1.00 87.81 923 PRO A C 1
ATOM 7096 O O . PRO A 1 923 ? 9.254 -51.018 -2.789 1.00 87.81 923 PRO A O 1
ATOM 7099 N N . GLY A 1 924 ? 9.725 -51.730 -4.861 1.00 87.88 924 GLY A N 1
ATOM 7100 C CA . GLY A 1 924 ? 8.337 -51.792 -5.323 1.00 87.88 924 GLY A CA 1
ATOM 7101 C C . GLY A 1 924 ? 7.666 -50.451 -5.658 1.00 87.88 924 GLY A C 1
ATOM 7102 O O . GLY A 1 924 ? 6.484 -50.458 -6.005 1.00 87.88 924 GLY A O 1
ATOM 7103 N N . ARG A 1 925 ? 8.372 -49.311 -5.583 1.00 91.25 925 ARG A N 1
ATOM 7104 C CA . ARG A 1 925 ? 7.816 -47.978 -5.879 1.00 91.25 925 ARG A CA 1
ATOM 7105 C C . ARG A 1 925 ? 8.732 -47.114 -6.738 1.00 91.25 925 ARG A C 1
ATOM 7107 O O . ARG A 1 925 ? 9.923 -46.968 -6.470 1.00 91.25 925 ARG A O 1
ATOM 7114 N N . PHE A 1 926 ? 8.133 -46.473 -7.732 1.00 93.25 926 PHE A N 1
ATOM 7115 C CA . PHE A 1 926 ? 8.735 -45.434 -8.557 1.00 93.25 926 PHE A CA 1
ATOM 7116 C C . PHE A 1 926 ? 8.251 -44.062 -8.096 1.00 93.25 926 PHE A C 1
ATOM 7118 O O . PHE A 1 926 ? 7.056 -43.865 -7.876 1.00 93.25 926 PHE A O 1
ATOM 7125 N N . PHE A 1 927 ? 9.161 -43.097 -8.029 1.00 93.31 927 PHE A N 1
ATOM 7126 C CA . PHE A 1 927 ? 8.832 -41.700 -7.803 1.00 93.31 927 PHE A CA 1
ATOM 7127 C C . PHE A 1 927 ? 9.398 -40.841 -8.922 1.00 93.31 927 PHE A C 1
ATOM 7129 O O . PHE A 1 927 ? 10.553 -41.001 -9.318 1.00 93.31 927 PHE A O 1
ATOM 7136 N N . GLY A 1 928 ? 8.606 -39.889 -9.397 1.00 91.50 928 GLY A N 1
ATOM 7137 C CA . GLY A 1 928 ? 9.053 -38.934 -10.397 1.00 91.50 928 GLY A CA 1
ATOM 7138 C C . GLY A 1 928 ? 8.594 -37.524 -10.067 1.00 91.50 928 GLY A C 1
ATOM 7139 O O . GLY A 1 928 ? 7.457 -37.310 -9.655 1.00 91.50 928 GLY A O 1
ATOM 7140 N N . LEU A 1 929 ? 9.498 -36.572 -10.259 1.00 90.31 929 LEU A N 1
ATOM 7141 C CA . LEU A 1 929 ? 9.260 -35.141 -10.161 1.00 90.31 929 LEU A CA 1
ATOM 7142 C C . LEU A 1 929 ? 9.235 -34.567 -11.576 1.00 90.31 929 LEU A C 1
ATOM 7144 O O . LEU A 1 929 ? 10.215 -34.682 -12.318 1.00 90.31 929 LEU A O 1
ATOM 7148 N N . LYS A 1 930 ? 8.121 -33.949 -11.953 1.00 87.81 930 LYS A N 1
ATOM 7149 C CA . LYS A 1 930 ? 7.983 -33.198 -13.202 1.00 87.81 930 LYS A CA 1
ATOM 7150 C C . LYS A 1 930 ? 8.530 -31.788 -13.037 1.00 87.81 930 LYS A C 1
ATOM 7152 O O . LYS A 1 930 ? 8.613 -31.270 -11.925 1.00 87.81 930 LYS A O 1
ATOM 7157 N N . VAL A 1 931 ? 8.880 -31.168 -14.164 1.00 81.00 931 VAL A N 1
ATOM 7158 C CA . VAL A 1 931 ? 9.359 -29.783 -14.235 1.00 81.00 931 VAL A CA 1
ATOM 7159 C C . VAL A 1 931 ? 8.385 -28.880 -13.475 1.00 81.00 931 VAL A C 1
ATOM 7161 O O . VAL A 1 931 ? 8.761 -28.369 -12.453 1.00 81.00 931 VAL A O 1
ATOM 7164 N N . ASN A 1 932 ? 7.095 -28.825 -13.778 1.00 77.88 932 ASN A N 1
ATOM 7165 C CA . ASN A 1 932 ? 6.082 -28.030 -13.054 1.00 77.88 932 ASN A CA 1
ATOM 7166 C C . ASN A 1 932 ? 5.910 -28.267 -11.525 1.00 77.88 932 ASN A C 1
ATOM 7168 O O . ASN A 1 932 ? 4.994 -27.691 -10.939 1.00 77.88 932 ASN A O 1
ATOM 7172 N N . GLY A 1 933 ? 6.711 -29.109 -10.869 1.00 82.19 933 GLY A N 1
ATOM 7173 C CA . GLY A 1 933 ? 6.637 -29.378 -9.432 1.00 82.19 933 GLY A CA 1
ATOM 7174 C C . GLY A 1 933 ? 5.644 -30.477 -9.047 1.00 82.19 933 GLY A C 1
ATOM 7175 O O . GLY A 1 933 ? 5.452 -30.727 -7.857 1.00 82.19 933 GLY A O 1
ATOM 7176 N N . GLU A 1 934 ? 5.013 -31.148 -10.017 1.00 88.81 934 GLU A N 1
ATOM 7177 C CA . GLU A 1 934 ? 4.184 -32.326 -9.749 1.00 88.81 934 GLU A CA 1
ATOM 7178 C C . GLU A 1 934 ? 5.075 -33.520 -9.377 1.00 88.81 934 GLU A C 1
ATOM 7180 O O . GLU A 1 934 ? 5.976 -33.898 -10.127 1.00 88.81 934 GLU A O 1
ATOM 7185 N N . ILE A 1 935 ? 4.800 -34.139 -8.229 1.00 91.56 935 ILE A N 1
ATOM 7186 C CA . ILE A 1 935 ? 5.450 -35.371 -7.779 1.00 91.56 935 ILE A CA 1
ATOM 7187 C C . ILE A 1 935 ? 4.447 -36.513 -7.888 1.00 91.56 935 ILE A C 1
ATOM 7189 O O . ILE A 1 935 ? 3.333 -36.428 -7.366 1.00 91.56 935 ILE A O 1
ATOM 7193 N N . GLN A 1 936 ? 4.857 -37.597 -8.536 1.00 93.62 936 GLN A N 1
ATOM 7194 C CA . GLN A 1 936 ? 4.073 -38.816 -8.676 1.00 93.62 936 GLN A CA 1
ATOM 7195 C C . GLN A 1 936 ? 4.766 -39.996 -8.001 1.00 93.62 936 GLN A C 1
ATOM 7197 O O . GLN A 1 936 ? 5.976 -40.162 -8.134 1.00 93.62 936 GLN A O 1
ATOM 7202 N N . CYS A 1 937 ? 3.977 -40.847 -7.346 1.00 94.00 937 CYS A N 1
ATOM 7203 C CA . CYS A 1 937 ? 4.376 -42.170 -6.883 1.00 94.00 937 CYS A CA 1
ATOM 7204 C C . CYS A 1 937 ? 3.600 -43.236 -7.656 1.00 94.00 937 CYS A C 1
ATOM 7206 O O . CYS A 1 937 ? 2.371 -43.178 -7.738 1.00 94.00 937 CYS A O 1
ATOM 7208 N N . ARG A 1 938 ? 4.303 -44.244 -8.170 1.00 93.50 938 ARG A N 1
ATOM 7209 C CA . ARG A 1 938 ? 3.731 -45.405 -8.860 1.00 93.50 938 ARG A CA 1
ATOM 7210 C C . ARG A 1 938 ? 4.221 -46.700 -8.228 1.00 93.50 938 ARG A C 1
ATOM 7212 O O . ARG A 1 938 ? 5.320 -46.742 -7.680 1.00 93.50 938 ARG A O 1
ATOM 7219 N N . ASP A 1 939 ? 3.402 -47.741 -8.277 1.00 91.88 939 ASP A N 1
ATOM 7220 C CA . ASP A 1 939 ? 3.820 -49.087 -7.878 1.00 91.88 939 ASP A CA 1
ATOM 7221 C C . ASP A 1 939 ? 4.698 -49.753 -8.958 1.00 91.88 939 ASP A C 1
ATOM 7223 O O . ASP A 1 939 ? 4.924 -49.194 -10.033 1.00 91.88 939 ASP A O 1
ATOM 7227 N N . ALA A 1 940 ? 5.197 -50.960 -8.685 1.00 87.25 940 ALA A N 1
ATOM 7228 C CA . ALA A 1 940 ? 6.014 -51.729 -9.626 1.00 87.25 940 ALA A CA 1
ATOM 7229 C C . ALA A 1 940 ? 5.288 -52.116 -10.931 1.00 87.25 940 ALA A C 1
ATOM 7231 O O . ALA A 1 940 ? 5.953 -52.436 -11.914 1.00 87.25 940 ALA A O 1
ATOM 7232 N N . LEU A 1 941 ? 3.951 -52.082 -10.949 1.00 87.50 941 LEU A N 1
ATOM 7233 C CA . LEU A 1 941 ? 3.117 -52.366 -12.122 1.00 87.50 941 LEU A CA 1
ATOM 7234 C C . LEU A 1 941 ? 2.787 -51.096 -12.922 1.00 87.50 941 LEU A C 1
ATOM 7236 O O . LEU A 1 941 ? 2.157 -51.168 -13.975 1.00 87.50 941 LEU A O 1
ATOM 7240 N N . GLY A 1 942 ? 3.217 -49.927 -12.444 1.00 88.06 942 GLY A N 1
ATOM 7241 C CA . GLY A 1 942 ? 2.970 -48.642 -13.084 1.00 88.06 942 GLY A CA 1
ATOM 7242 C C . GLY A 1 942 ? 1.678 -47.955 -12.662 1.00 88.06 942 GLY A C 1
ATOM 7243 O O . GLY A 1 942 ? 1.418 -46.849 -13.148 1.00 88.06 942 GLY A O 1
ATOM 7244 N N . SER A 1 943 ? 0.892 -48.529 -11.750 1.00 90.81 943 SER A N 1
ATOM 7245 C CA . SER A 1 943 ? -0.329 -47.899 -11.238 1.00 90.81 943 SER A CA 1
ATOM 7246 C C . SER A 1 943 ? 0.028 -46.672 -10.405 1.00 90.81 943 SER A C 1
ATOM 7248 O O . SER A 1 943 ? 0.950 -46.707 -9.589 1.00 90.81 943 SER A O 1
ATOM 7250 N N . LEU A 1 944 ? -0.696 -45.567 -10.599 1.00 92.56 944 LEU A N 1
ATOM 7251 C CA . LEU A 1 944 ? -0.497 -44.345 -9.819 1.00 92.56 944 LEU A CA 1
ATOM 7252 C C . LEU A 1 944 ? -0.982 -44.563 -8.381 1.00 92.56 944 LEU A C 1
ATOM 7254 O O . LEU A 1 944 ? -2.183 -44.654 -8.145 1.00 92.56 944 LEU A O 1
ATOM 7258 N N . ALA A 1 945 ? -0.050 -44.619 -7.430 1.00 91.81 945 ALA A N 1
ATOM 7259 C CA . ALA A 1 945 ? -0.356 -44.766 -6.010 1.00 91.81 945 ALA A CA 1
ATOM 7260 C C . ALA A 1 945 ? -0.825 -43.435 -5.408 1.00 91.81 945 ALA A C 1
ATOM 7262 O O . ALA A 1 945 ? -1.829 -43.382 -4.703 1.00 91.81 945 ALA A O 1
ATOM 7263 N N . TRP A 1 946 ? -0.116 -42.345 -5.708 1.00 94.50 946 TRP A N 1
ATOM 7264 C CA . TRP A 1 946 ? -0.528 -40.990 -5.349 1.00 94.50 946 TRP A CA 1
ATOM 7265 C C . TRP A 1 946 ? 0.188 -39.943 -6.207 1.00 94.50 946 TRP A C 1
ATOM 7267 O O . TRP A 1 946 ? 1.222 -40.208 -6.823 1.00 94.50 946 TRP A O 1
ATOM 7277 N N . LYS A 1 947 ? -0.368 -38.729 -6.224 1.00 93.19 947 LYS A N 1
ATOM 7278 C CA . LYS A 1 947 ? 0.257 -37.535 -6.802 1.00 93.19 947 LYS A CA 1
ATOM 7279 C C . LYS A 1 947 ? 0.117 -36.355 -5.847 1.00 93.19 947 LYS A C 1
ATOM 7281 O O . LYS A 1 947 ? -0.873 -36.272 -5.122 1.00 93.19 947 LYS A O 1
ATOM 7286 N N . MET A 1 948 ? 1.079 -35.442 -5.862 1.00 89.81 948 MET A N 1
ATOM 7287 C CA . MET A 1 948 ? 0.992 -34.178 -5.135 1.00 89.81 948 MET A CA 1
ATOM 7288 C C . MET A 1 948 ? 1.614 -33.040 -5.933 1.00 89.81 948 MET A C 1
ATOM 7290 O O . MET A 1 948 ? 2.627 -33.223 -6.605 1.00 89.81 948 MET A O 1
ATOM 7294 N N . GLN A 1 949 ? 1.019 -31.857 -5.820 1.00 86.94 949 GLN A N 1
ATOM 7295 C CA . GLN A 1 949 ? 1.632 -30.631 -6.302 1.00 86.94 949 GLN A CA 1
ATOM 7296 C C . GLN A 1 949 ? 2.545 -30.112 -5.196 1.00 86.94 949 GLN A C 1
ATOM 7298 O O . GLN A 1 949 ? 2.072 -29.767 -4.111 1.00 86.94 949 GLN A O 1
ATOM 7303 N N . ALA A 1 950 ? 3.849 -30.088 -5.443 1.00 72.62 950 ALA A N 1
ATOM 7304 C CA . ALA A 1 950 ? 4.742 -29.387 -4.544 1.00 72.62 950 ALA A CA 1
ATOM 7305 C C . ALA A 1 950 ? 4.583 -27.864 -4.746 1.00 72.62 950 ALA A C 1
ATOM 7307 O O . ALA A 1 950 ? 4.124 -27.441 -5.809 1.00 72.62 950 ALA A O 1
ATOM 7308 N N . VAL A 1 951 ? 4.877 -27.072 -3.701 1.00 63.84 951 VAL A N 1
ATOM 7309 C CA . VAL A 1 951 ? 4.721 -25.596 -3.622 1.00 63.84 951 VAL A CA 1
ATOM 7310 C C . VAL A 1 951 ? 4.953 -24.931 -4.991 1.00 63.84 951 VAL A C 1
ATOM 7312 O O . VAL A 1 951 ? 5.927 -25.310 -5.641 1.00 63.84 951 VAL A O 1
ATOM 7315 N N . PRO A 1 952 ? 4.089 -23.995 -5.452 1.00 56.72 952 PRO A N 1
ATOM 7316 C CA . PRO A 1 952 ? 4.104 -23.491 -6.826 1.00 56.72 952 PRO A CA 1
ATOM 7317 C C . PRO A 1 952 ? 5.512 -23.077 -7.254 1.00 56.72 952 PRO A C 1
ATOM 7319 O O . PRO A 1 952 ? 6.060 -22.087 -6.774 1.00 56.72 952 PRO A O 1
ATOM 7322 N N . ALA A 1 953 ? 6.106 -23.877 -8.138 1.00 52.44 953 ALA A N 1
ATOM 7323 C CA . ALA A 1 953 ? 7.423 -23.620 -8.684 1.00 52.44 953 ALA A CA 1
ATOM 7324 C C . ALA A 1 953 ? 7.338 -22.358 -9.553 1.00 52.44 953 ALA A C 1
ATOM 7326 O O . ALA A 1 953 ? 6.657 -22.346 -10.577 1.00 52.44 953 ALA A O 1
ATOM 7327 N N . THR A 1 954 ? 7.982 -21.276 -9.125 1.00 51.12 954 THR A N 1
ATOM 7328 C CA . THR A 1 954 ? 8.133 -20.039 -9.897 1.00 51.12 954 THR A CA 1
ATOM 7329 C C . THR A 1 954 ? 9.385 -20.173 -10.763 1.00 51.12 954 THR A C 1
ATOM 7331 O O . THR A 1 954 ? 10.517 -20.058 -10.291 1.00 51.12 954 THR A O 1
ATOM 7334 N N . TRP A 1 955 ? 9.195 -20.500 -12.041 1.00 48.97 955 TRP A N 1
ATOM 7335 C CA . TRP A 1 955 ? 10.275 -20.831 -12.973 1.00 48.97 955 TRP A CA 1
ATOM 7336 C C . TRP A 1 955 ? 11.018 -19.577 -13.441 1.00 48.97 955 TRP A C 1
ATOM 7338 O O . TRP A 1 955 ? 10.712 -19.038 -14.496 1.00 48.97 955 TRP A O 1
ATOM 7348 N N . SER A 1 956 ? 12.033 -19.126 -12.697 1.00 41.56 956 SER A N 1
ATOM 7349 C CA . SER A 1 956 ? 12.993 -18.126 -13.206 1.00 41.56 956 SER A CA 1
ATOM 7350 C C . SER A 1 956 ? 14.422 -18.653 -13.375 1.00 41.56 956 SER A C 1
ATOM 7352 O O . SER A 1 956 ? 15.242 -17.961 -13.968 1.00 41.56 956 SER A O 1
ATOM 7354 N N . THR A 1 957 ? 14.755 -19.848 -12.870 1.00 48.62 957 THR A N 1
ATOM 7355 C CA . THR A 1 957 ? 16.147 -20.349 -12.877 1.00 48.62 957 THR A CA 1
ATOM 7356 C C . THR A 1 957 ? 16.449 -21.366 -13.980 1.00 48.62 957 THR A C 1
ATOM 7358 O O . THR A 1 957 ? 17.617 -21.656 -14.220 1.00 48.62 957 THR A O 1
ATOM 7361 N N . GLY A 1 958 ? 15.434 -21.933 -14.650 1.00 52.03 958 GLY A N 1
ATOM 7362 C CA . GLY A 1 958 ? 15.611 -22.974 -15.679 1.00 52.03 958 GLY A CA 1
ATOM 7363 C C . GLY A 1 958 ? 16.210 -24.298 -15.169 1.00 52.03 958 GLY A C 1
ATOM 7364 O O . GLY A 1 958 ? 16.454 -25.208 -15.958 1.00 52.03 958 GLY A O 1
ATOM 7365 N N . ALA A 1 959 ? 16.452 -24.424 -13.862 1.00 59.31 959 ALA A N 1
ATOM 7366 C CA . ALA A 1 959 ? 17.062 -25.592 -13.246 1.00 59.31 959 ALA A CA 1
ATOM 7367 C C . ALA A 1 959 ? 16.030 -26.723 -13.051 1.00 59.31 959 ALA A C 1
ATOM 7369 O O . ALA A 1 959 ? 14.913 -26.441 -12.624 1.00 59.31 959 ALA A O 1
ATOM 7370 N N . PRO A 1 960 ? 16.360 -28.003 -13.316 1.00 65.94 960 PRO A N 1
ATOM 7371 C CA . PRO A 1 960 ? 15.476 -29.116 -12.975 1.00 65.94 960 PRO A CA 1
ATOM 7372 C C . PRO A 1 960 ? 15.416 -29.316 -11.452 1.00 65.94 960 PRO A C 1
ATOM 7374 O O . PRO A 1 960 ? 16.434 -29.229 -10.763 1.00 65.94 960 PRO A O 1
ATOM 7377 N N . GLY A 1 961 ? 14.225 -29.609 -10.922 1.00 76.25 961 GLY A N 1
ATOM 7378 C CA . GLY A 1 961 ? 14.077 -30.058 -9.536 1.00 76.25 961 GLY A CA 1
ATOM 7379 C C . GLY A 1 961 ? 14.698 -31.438 -9.303 1.00 76.25 961 GLY A C 1
ATOM 7380 O O . GLY A 1 961 ? 14.907 -32.202 -10.244 1.00 76.25 961 GLY A O 1
ATOM 7381 N N . ILE A 1 962 ? 14.985 -31.768 -8.043 1.00 84.62 962 ILE A N 1
ATOM 7382 C CA . ILE A 1 962 ? 15.655 -33.013 -7.638 1.00 84.62 962 ILE A CA 1
ATOM 7383 C C . ILE A 1 962 ? 14.747 -33.853 -6.751 1.00 84.62 962 ILE A C 1
ATOM 7385 O O . ILE A 1 962 ? 14.076 -33.329 -5.864 1.00 84.62 962 ILE A O 1
ATOM 7389 N N . LEU A 1 963 ? 14.796 -35.170 -6.950 1.00 87.81 963 LEU A N 1
ATOM 7390 C CA . LEU A 1 963 ? 14.184 -36.153 -6.069 1.00 87.81 963 LEU A CA 1
ATOM 7391 C C . LEU A 1 963 ? 15.236 -37.172 -5.599 1.00 87.81 963 LEU A C 1
ATOM 7393 O O . LEU A 1 963 ? 16.031 -37.680 -6.396 1.00 87.81 963 LEU A O 1
ATOM 7397 N N . ARG A 1 964 ? 15.275 -37.450 -4.292 1.00 87.50 964 ARG A N 1
ATOM 7398 C CA . ARG A 1 964 ? 16.167 -38.442 -3.660 1.00 87.50 964 ARG A CA 1
ATOM 7399 C C . ARG A 1 964 ? 15.415 -39.246 -2.605 1.00 87.50 964 ARG A C 1
ATOM 7401 O O . ARG A 1 964 ? 14.507 -38.719 -1.970 1.00 87.50 964 ARG A O 1
ATOM 7408 N N . THR A 1 965 ? 15.796 -40.502 -2.403 1.00 84.69 965 THR A N 1
ATOM 7409 C CA . THR A 1 965 ? 15.263 -41.357 -1.330 1.00 84.69 965 THR A CA 1
ATOM 7410 C C . THR A 1 965 ? 16.120 -41.272 -0.069 1.00 84.69 965 THR A C 1
ATOM 7412 O O . THR A 1 965 ? 17.344 -41.208 -0.165 1.00 84.69 965 THR A O 1
ATOM 7415 N N . PHE A 1 966 ? 15.485 -41.319 1.103 1.00 81.81 966 PHE A N 1
ATOM 7416 C CA . PHE A 1 966 ? 16.131 -41.342 2.420 1.00 81.81 966 PHE A CA 1
ATOM 7417 C C . PHE A 1 966 ? 15.216 -42.042 3.441 1.00 81.81 966 PHE A C 1
ATOM 7419 O O . PHE A 1 966 ? 14.086 -41.592 3.595 1.00 81.81 966 PHE A O 1
ATOM 7426 N N . ASP A 1 967 ? 15.662 -43.105 4.127 1.00 75.38 967 ASP A N 1
ATOM 7427 C CA . ASP A 1 967 ? 14.929 -43.818 5.201 1.00 75.38 967 ASP A CA 1
ATOM 7428 C C . ASP A 1 967 ? 13.408 -43.957 4.951 1.00 75.38 967 ASP A C 1
ATOM 7430 O O . ASP A 1 967 ? 12.595 -43.345 5.647 1.00 75.38 967 ASP A O 1
ATOM 7434 N N . GLU A 1 968 ? 13.014 -44.697 3.902 1.00 84.62 968 GLU A N 1
ATOM 7435 C CA . GLU A 1 968 ? 11.603 -44.901 3.486 1.00 84.62 968 GLU A CA 1
ATOM 7436 C C . GLU A 1 968 ? 10.820 -43.604 3.167 1.00 84.62 968 GLU A C 1
ATOM 7438 O O . GLU A 1 968 ? 9.590 -43.575 3.110 1.00 84.62 968 GLU A O 1
ATOM 7443 N N . SER A 1 969 ? 11.520 -42.495 2.945 1.00 88.75 969 SER A N 1
ATOM 7444 C CA . SER A 1 969 ? 10.960 -41.180 2.632 1.00 88.75 969 SER A CA 1
ATOM 7445 C C . SER A 1 969 ? 11.644 -40.561 1.412 1.00 88.75 969 SER A C 1
ATOM 7447 O O . SER A 1 969 ? 12.626 -41.091 0.885 1.00 88.75 969 SER A O 1
ATOM 7449 N N . LEU A 1 970 ? 11.106 -39.442 0.930 1.00 89.06 970 LEU A N 1
ATOM 7450 C CA . LEU A 1 970 ? 11.649 -38.703 -0.207 1.00 89.06 970 LEU A CA 1
ATOM 7451 C C . LEU A 1 970 ? 12.104 -37.321 0.231 1.00 89.06 970 LEU A C 1
ATOM 7453 O O . LEU A 1 970 ? 11.442 -36.665 1.032 1.00 89.06 970 LEU A O 1
ATOM 7457 N N . ILE A 1 971 ? 13.187 -36.851 -0.367 1.00 88.06 971 ILE A N 1
ATOM 7458 C CA . ILE A 1 971 ? 13.624 -35.464 -0.322 1.00 88.06 971 ILE A CA 1
ATOM 7459 C C . ILE A 1 971 ? 13.391 -34.869 -1.709 1.00 88.06 971 ILE A C 1
ATOM 7461 O O . ILE A 1 971 ? 13.983 -35.322 -2.692 1.00 88.06 971 ILE A O 1
ATOM 7465 N N . ALA A 1 972 ? 12.512 -33.871 -1.783 1.00 87.88 972 ALA A N 1
ATOM 7466 C CA . ALA A 1 972 ? 12.225 -33.107 -2.990 1.00 87.88 972 ALA A CA 1
ATOM 7467 C C . ALA A 1 972 ? 12.867 -31.719 -2.886 1.00 87.88 972 ALA A C 1
ATOM 7469 O O . ALA A 1 972 ? 12.585 -30.979 -1.946 1.00 87.88 972 ALA A O 1
ATOM 7470 N N . GLY A 1 973 ? 13.729 -31.372 -3.839 1.00 86.00 973 GLY A N 1
ATOM 7471 C CA . GLY A 1 973 ? 14.300 -30.035 -4.000 1.00 86.00 973 GLY A CA 1
ATOM 7472 C C . GLY A 1 973 ? 13.659 -29.341 -5.194 1.00 86.00 973 GLY A C 1
ATOM 7473 O O . GLY A 1 973 ? 13.885 -29.749 -6.333 1.00 86.00 973 GLY A O 1
ATOM 7474 N N . ILE A 1 974 ? 12.857 -28.308 -4.947 1.00 80.50 974 ILE A N 1
ATOM 7475 C CA . ILE A 1 974 ? 12.077 -27.617 -5.979 1.00 80.50 974 ILE A CA 1
ATOM 7476 C C . ILE A 1 974 ? 12.679 -26.233 -6.219 1.00 80.50 974 ILE A C 1
ATOM 7478 O O . ILE A 1 974 ? 12.779 -25.448 -5.277 1.00 80.50 974 ILE A O 1
ATOM 7482 N N . PRO A 1 975 ? 13.081 -25.909 -7.453 1.00 67.62 975 PRO A N 1
ATOM 7483 C CA . PRO A 1 975 ? 13.601 -24.594 -7.781 1.00 67.62 975 PRO A CA 1
ATOM 7484 C C . PRO A 1 975 ? 12.501 -23.535 -7.660 1.00 67.62 975 PRO A C 1
ATOM 7486 O O . PRO A 1 975 ? 11.356 -23.733 -8.066 1.00 67.62 975 PRO A O 1
ATOM 7489 N N . THR A 1 976 ? 12.887 -22.386 -7.131 1.00 66.50 976 THR A N 1
ATOM 7490 C CA . THR A 1 976 ? 12.098 -21.159 -7.029 1.00 66.50 976 THR A CA 1
ATOM 7491 C C . THR A 1 976 ? 12.971 -19.979 -7.439 1.00 66.50 976 THR A C 1
ATOM 7493 O O . THR A 1 976 ? 14.198 -20.079 -7.511 1.00 66.50 976 THR A O 1
ATOM 7496 N N . ASN A 1 977 ? 12.357 -18.822 -7.648 1.00 61.03 977 ASN A N 1
ATOM 7497 C CA . ASN A 1 977 ? 13.077 -17.575 -7.901 1.00 61.03 977 ASN A CA 1
ATOM 7498 C C . ASN A 1 977 ? 13.913 -17.070 -6.706 1.00 61.03 977 ASN A C 1
ATOM 7500 O O . ASN A 1 977 ? 14.751 -16.191 -6.895 1.00 61.03 977 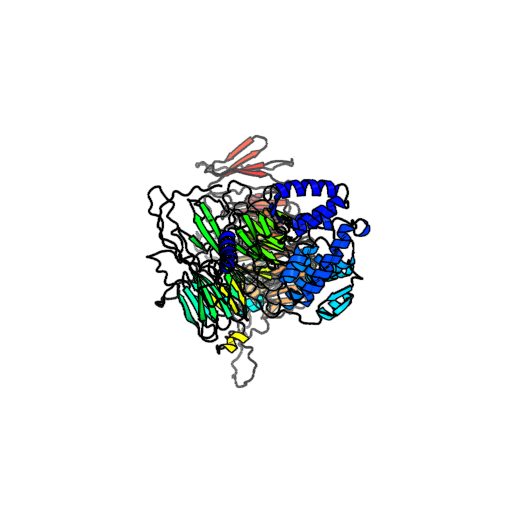ASN A O 1
ATOM 7504 N N . LEU A 1 978 ? 13.692 -17.609 -5.502 1.00 56.97 978 LEU A N 1
ATOM 7505 C CA . LEU A 1 978 ? 14.449 -17.284 -4.287 1.00 56.97 978 LEU A CA 1
ATOM 7506 C C . LEU A 1 978 ? 15.557 -18.311 -3.981 1.00 56.97 978 LEU A C 1
ATOM 7508 O O . LEU A 1 978 ? 16.357 -18.098 -3.080 1.00 56.97 978 LEU A O 1
ATOM 7512 N N . GLY A 1 979 ? 15.620 -19.433 -4.710 1.00 69.50 979 GLY A N 1
ATOM 7513 C CA . GLY A 1 979 ? 16.506 -20.556 -4.389 1.00 69.50 979 GLY A CA 1
ATOM 7514 C C . GLY A 1 979 ? 15.819 -21.913 -4.536 1.00 69.50 979 GLY A C 1
ATOM 7515 O O . GLY A 1 979 ? 14.879 -22.046 -5.313 1.00 69.50 979 GLY A O 1
ATOM 7516 N N . PHE A 1 980 ? 16.246 -22.933 -3.793 1.00 71.62 980 PHE A N 1
ATOM 7517 C CA . PHE A 1 980 ? 15.589 -24.249 -3.784 1.00 71.62 980 PHE A CA 1
ATOM 7518 C C . PHE A 1 980 ? 14.761 -24.446 -2.515 1.00 71.62 980 PHE A C 1
ATOM 7520 O O . PHE A 1 980 ? 15.269 -24.291 -1.412 1.00 71.62 980 PHE A O 1
ATOM 7527 N N . LEU A 1 981 ? 13.497 -24.834 -2.656 1.00 78.50 981 LEU A N 1
ATOM 7528 C CA . LEU A 1 981 ? 12.682 -25.326 -1.551 1.00 78.50 981 LEU A CA 1
ATOM 7529 C C . LEU A 1 981 ? 12.937 -26.822 -1.372 1.00 78.50 981 LEU A C 1
ATOM 7531 O O . LEU A 1 981 ? 12.553 -27.629 -2.218 1.00 78.50 981 LEU A O 1
ATOM 7535 N N . LEU A 1 982 ? 13.575 -27.191 -0.269 1.00 85.06 982 LEU A N 1
ATOM 7536 C CA . LEU A 1 982 ? 13.772 -28.573 0.138 1.00 85.06 982 LEU A CA 1
ATOM 7537 C C . LEU A 1 982 ? 12.606 -29.021 1.024 1.00 85.06 982 LEU A C 1
ATOM 7539 O O . LEU A 1 982 ? 12.269 -28.369 2.012 1.00 85.06 982 LEU A O 1
ATOM 7543 N N . GLN A 1 983 ? 11.995 -30.150 0.688 1.00 87.94 983 GLN A N 1
ATOM 7544 C CA . GLN A 1 983 ? 10.858 -30.699 1.413 1.00 87.94 983 GLN A CA 1
ATOM 7545 C C . GLN A 1 983 ? 11.012 -32.212 1.564 1.00 87.94 983 GLN A C 1
ATOM 7547 O O . GLN A 1 983 ? 11.159 -32.934 0.577 1.00 87.94 983 GLN A O 1
ATOM 7552 N N . ARG A 1 984 ? 10.911 -32.707 2.802 1.00 90.12 984 ARG A N 1
ATOM 7553 C CA . ARG A 1 984 ? 10.785 -34.144 3.068 1.00 90.12 984 ARG A CA 1
ATOM 7554 C C . ARG A 1 984 ? 9.335 -34.592 2.929 1.00 90.12 984 ARG A C 1
ATOM 7556 O O . ARG A 1 984 ? 8.431 -33.942 3.468 1.00 90.12 984 ARG A O 1
ATOM 7563 N N . LEU A 1 985 ? 9.122 -35.702 2.233 1.00 91.00 985 LEU A N 1
ATOM 7564 C CA . LEU A 1 985 ? 7.821 -36.273 1.888 1.00 91.00 985 LEU A CA 1
ATOM 7565 C C . LEU A 1 985 ? 7.753 -37.741 2.304 1.00 91.00 985 LEU A C 1
ATOM 7567 O O . LEU A 1 985 ? 8.745 -38.465 2.243 1.00 91.00 985 LEU A O 1
ATOM 7571 N N . ALA A 1 986 ? 6.569 -38.188 2.701 1.00 90.94 986 ALA A N 1
ATOM 7572 C CA . ALA A 1 986 ? 6.310 -39.595 2.955 1.00 90.94 986 ALA A CA 1
ATOM 7573 C C . ALA A 1 986 ? 6.273 -40.369 1.625 1.00 90.94 986 ALA A C 1
ATOM 7575 O O . ALA A 1 986 ? 5.697 -39.897 0.647 1.00 90.94 986 ALA A O 1
ATOM 7576 N N . ALA A 1 987 ? 6.875 -41.557 1.575 1.00 90.50 987 ALA A N 1
ATOM 7577 C CA . ALA A 1 987 ? 6.858 -42.383 0.368 1.00 90.50 987 ALA A CA 1
ATOM 7578 C C . ALA A 1 987 ? 5.502 -43.073 0.128 1.00 90.50 987 ALA A C 1
ATOM 7580 O O . ALA A 1 987 ? 5.173 -43.452 -0.995 1.00 90.50 987 ALA A O 1
ATOM 7581 N N . ASP A 1 988 ? 4.715 -43.283 1.182 1.00 89.94 988 ASP A N 1
ATOM 7582 C CA . ASP A 1 988 ? 3.462 -44.042 1.173 1.00 89.94 988 ASP A CA 1
ATOM 7583 C C . ASP A 1 988 ? 2.211 -43.204 0.906 1.00 89.94 988 ASP A C 1
ATOM 7585 O O . ASP A 1 988 ? 1.178 -43.762 0.543 1.00 89.94 988 ASP A O 1
ATOM 7589 N N . ARG A 1 989 ? 2.292 -41.879 1.043 1.00 91.88 989 ARG A N 1
ATOM 7590 C CA . ARG A 1 989 ? 1.151 -40.965 0.900 1.00 91.88 989 ARG A CA 1
ATOM 7591 C C . ARG A 1 989 ? 1.608 -39.555 0.517 1.00 91.88 989 ARG A C 1
ATOM 7593 O O . ARG A 1 989 ? 2.726 -39.181 0.862 1.00 91.88 989 ARG A O 1
ATOM 7600 N N . PRO A 1 990 ? 0.742 -38.730 -0.101 1.00 91.25 990 PRO A N 1
ATOM 7601 C CA . PRO A 1 990 ? 1.078 -37.369 -0.530 1.00 91.25 990 PRO A CA 1
ATOM 7602 C C . PRO A 1 990 ? 1.131 -36.399 0.664 1.00 91.25 990 PRO A C 1
ATOM 7604 O O . PRO A 1 990 ? 0.283 -35.521 0.817 1.00 91.25 990 PRO A O 1
ATOM 7607 N N . ARG A 1 991 ? 2.099 -36.589 1.568 1.00 89.94 991 ARG A N 1
ATOM 7608 C CA . ARG A 1 991 ? 2.225 -35.828 2.816 1.00 89.94 991 ARG A CA 1
ATOM 7609 C C . ARG A 1 991 ? 3.648 -35.320 3.017 1.00 89.94 991 ARG A C 1
ATOM 7611 O O . ARG A 1 991 ? 4.597 -36.099 3.047 1.00 89.94 991 ARG A O 1
ATOM 7618 N N . ALA A 1 992 ? 3.762 -34.019 3.262 1.00 87.69 992 ALA A N 1
ATOM 7619 C CA . ALA A 1 992 ? 4.967 -33.397 3.793 1.00 87.69 992 ALA A CA 1
ATOM 7620 C C . ALA A 1 992 ? 5.253 -33.887 5.224 1.00 87.69 992 ALA A C 1
ATOM 7622 O O . ALA A 1 992 ? 4.381 -33.830 6.095 1.00 87.69 992 ALA A O 1
ATOM 7623 N N . LEU A 1 993 ? 6.469 -34.385 5.457 1.00 85.62 993 LEU A N 1
ATOM 7624 C CA . LEU A 1 993 ? 6.943 -34.793 6.783 1.00 85.62 993 LEU A CA 1
ATOM 7625 C C . LEU A 1 993 ? 7.515 -33.610 7.572 1.00 85.62 993 LEU A C 1
ATOM 7627 O O . LEU A 1 993 ? 7.385 -33.583 8.792 1.00 85.62 993 LEU A O 1
ATOM 7631 N N . TRP A 1 994 ? 8.087 -32.610 6.894 1.00 86.69 994 TRP A N 1
ATOM 7632 C CA . TRP A 1 994 ? 8.451 -31.345 7.536 1.00 86.69 994 TRP A CA 1
ATOM 7633 C C . TRP A 1 994 ? 7.267 -30.371 7.552 1.00 86.69 994 TRP A C 1
ATOM 7635 O O . TRP A 1 994 ? 6.562 -30.274 6.545 1.00 86.69 994 TRP A O 1
ATOM 7645 N N . PRO A 1 995 ? 7.065 -29.612 8.648 1.00 75.06 995 PRO A N 1
ATOM 7646 C CA . PRO A 1 995 ? 5.958 -28.663 8.774 1.00 75.06 995 PRO A CA 1
ATOM 7647 C C . PRO A 1 995 ? 6.088 -27.451 7.842 1.00 75.06 995 PRO A C 1
ATOM 7649 O O . PRO A 1 995 ? 5.084 -26.819 7.523 1.00 75.06 995 PRO A O 1
ATOM 7652 N N . LYS A 1 996 ? 7.312 -27.114 7.418 1.00 76.00 996 LYS A N 1
ATOM 7653 C CA . LYS A 1 996 ? 7.608 -26.066 6.437 1.00 76.00 996 LYS A CA 1
ATOM 7654 C C . LYS A 1 996 ? 8.749 -26.530 5.524 1.00 76.00 996 LYS A C 1
ATOM 7656 O O . LYS A 1 996 ? 9.664 -27.183 6.032 1.00 76.00 996 LYS A O 1
ATOM 7661 N N . PRO A 1 997 ? 8.718 -26.198 4.223 1.00 79.56 997 PRO A N 1
ATOM 7662 C CA . PRO A 1 997 ? 9.857 -26.416 3.344 1.00 79.56 997 PRO A CA 1
ATOM 7663 C C . PRO A 1 997 ? 11.023 -25.518 3.769 1.00 79.56 997 PRO A C 1
ATOM 7665 O O . PRO A 1 997 ? 10.818 -24.390 4.223 1.00 79.56 997 PRO A O 1
ATOM 7668 N N . LEU A 1 998 ? 12.242 -26.018 3.608 1.00 75.94 998 LEU A N 1
ATOM 7669 C CA . LEU A 1 998 ? 13.468 -25.273 3.863 1.00 75.94 998 LEU A CA 1
ATOM 7670 C C . LEU A 1 998 ? 13.874 -24.534 2.584 1.00 75.94 998 LEU A C 1
ATOM 7672 O O . LEU A 1 998 ? 14.117 -25.172 1.565 1.00 75.94 998 LEU A O 1
ATOM 7676 N N . LEU A 1 999 ? 13.935 -23.203 2.622 1.00 74.19 999 LEU A N 1
ATOM 7677 C CA . LEU A 1 999 ? 14.398 -22.397 1.491 1.00 74.19 999 LEU A CA 1
ATOM 7678 C C . LEU A 1 999 ? 15.926 -22.280 1.507 1.00 74.19 999 LEU A C 1
ATOM 7680 O O . LEU A 1 999 ? 16.510 -21.903 2.517 1.00 74.19 999 LEU A O 1
ATOM 7684 N N . LEU A 1 1000 ? 16.549 -22.574 0.370 1.00 68.38 1000 LEU A N 1
ATOM 7685 C CA . LEU A 1 1000 ? 17.994 -22.589 0.165 1.00 68.38 1000 LEU A CA 1
ATOM 7686 C C . LEU A 1 1000 ? 18.375 -21.500 -0.853 1.00 68.38 1000 LEU A C 1
ATOM 7688 O O . LEU A 1 1000 ? 18.251 -21.750 -2.058 1.00 68.38 1000 LEU A O 1
ATOM 7692 N N . PRO A 1 1001 ? 18.772 -20.291 -0.411 1.00 57.06 1001 PRO A N 1
ATOM 7693 C CA . PRO A 1 1001 ? 19.043 -19.167 -1.305 1.00 57.06 1001 PRO A CA 1
ATOM 7694 C C . PRO A 1 1001 ? 20.337 -19.334 -2.118 1.00 57.06 1001 PRO A C 1
ATOM 7696 O O . PRO A 1 1001 ? 21.339 -19.845 -1.621 1.00 57.06 1001 PRO A O 1
ATOM 7699 N N . GLU A 1 1002 ? 20.309 -18.851 -3.368 1.00 57.12 1002 GLU A N 1
ATOM 7700 C CA . GLU A 1 1002 ? 21.438 -18.799 -4.320 1.00 57.12 1002 GLU A CA 1
ATOM 7701 C C . GLU A 1 1002 ? 22.149 -20.137 -4.608 1.00 57.12 1002 GLU A C 1
ATOM 7703 O O . GLU A 1 1002 ? 23.243 -20.408 -4.112 1.00 57.12 1002 GLU A O 1
ATOM 7708 N N . VAL A 1 1003 ? 21.602 -20.935 -5.531 1.00 51.25 1003 VAL A N 1
ATOM 7709 C CA . VAL A 1 1003 ? 22.319 -22.094 -6.086 1.00 51.25 1003 VAL A CA 1
ATOM 7710 C C . VAL A 1 1003 ? 22.525 -21.908 -7.590 1.00 51.25 1003 VAL A C 1
ATOM 7712 O O . VAL A 1 1003 ? 21.568 -21.914 -8.360 1.00 51.25 1003 VAL A O 1
ATOM 7715 N N . ASN A 1 1004 ? 23.786 -21.781 -8.021 1.00 45.97 1004 ASN A N 1
ATOM 7716 C CA . ASN A 1 1004 ? 24.160 -21.695 -9.443 1.00 45.97 1004 ASN A CA 1
ATOM 7717 C C . ASN A 1 1004 ? 24.024 -23.037 -10.197 1.00 45.97 1004 ASN A C 1
ATOM 7719 O O . ASN A 1 1004 ? 24.160 -23.060 -11.416 1.00 45.97 1004 ASN A O 1
ATOM 7723 N N . SER A 1 1005 ? 23.765 -24.160 -9.515 1.00 51.09 1005 SER A N 1
ATOM 7724 C CA . SER A 1 1005 ? 23.409 -25.432 -10.159 1.00 51.09 1005 SER A CA 1
ATOM 7725 C C . SER A 1 1005 ? 22.803 -26.452 -9.174 1.00 51.09 1005 SER A C 1
ATOM 7727 O O . SER A 1 1005 ? 23.437 -26.751 -8.161 1.00 51.09 1005 SER A O 1
ATOM 7729 N N . PRO A 1 1006 ? 21.632 -27.055 -9.469 1.00 46.00 1006 PRO A N 1
ATOM 7730 C CA . PRO A 1 1006 ? 20.974 -28.059 -8.621 1.00 46.00 1006 PRO A CA 1
ATOM 7731 C C . PRO A 1 1006 ? 21.831 -29.299 -8.326 1.00 46.00 1006 PRO A C 1
ATOM 7733 O O . PRO A 1 1006 ? 21.598 -29.969 -7.327 1.00 46.00 1006 PRO A O 1
ATOM 7736 N N . ALA A 1 1007 ? 22.842 -29.614 -9.142 1.00 49.69 1007 ALA A N 1
ATOM 7737 C CA . ALA A 1 1007 ? 23.605 -30.866 -9.067 1.00 49.69 1007 ALA A CA 1
ATOM 7738 C C . ALA A 1 1007 ? 24.387 -31.107 -7.751 1.00 49.69 1007 ALA A C 1
ATOM 7740 O O . ALA A 1 1007 ? 25.057 -32.130 -7.627 1.00 49.69 1007 ALA A O 1
ATOM 7741 N N . GLN A 1 1008 ? 24.328 -30.188 -6.784 1.00 54.91 1008 GLN A N 1
ATOM 7742 C CA . GLN A 1 1008 ? 25.176 -30.172 -5.591 1.00 54.91 1008 GLN A CA 1
ATOM 7743 C C . GLN A 1 1008 ? 24.478 -30.571 -4.283 1.00 54.91 1008 GLN A C 1
ATOM 7745 O O . GLN A 1 1008 ? 25.167 -30.710 -3.279 1.00 54.91 1008 GLN A O 1
ATOM 7750 N N . VAL A 1 1009 ? 23.157 -30.805 -4.261 1.00 57.62 1009 VAL A N 1
ATOM 7751 C CA . VAL A 1 1009 ? 22.505 -31.345 -3.050 1.00 57.62 1009 VAL A CA 1
ATOM 7752 C C . VAL A 1 1009 ? 22.894 -32.816 -2.888 1.00 57.62 1009 VAL A C 1
ATOM 7754 O O . VAL A 1 1009 ? 22.408 -33.682 -3.623 1.00 57.62 1009 VAL A O 1
ATOM 7757 N N . GLN A 1 1010 ? 23.775 -33.101 -1.929 1.00 63.59 1010 GLN A N 1
ATOM 7758 C CA . GLN A 1 1010 ? 24.235 -34.455 -1.619 1.00 63.59 1010 GLN A CA 1
ATOM 7759 C C . GLN A 1 1010 ? 23.591 -34.934 -0.318 1.00 63.59 1010 GLN A C 1
ATOM 7761 O O . GLN A 1 1010 ? 23.784 -34.341 0.738 1.00 63.59 1010 GLN A O 1
ATOM 7766 N N . VAL A 1 1011 ? 22.807 -36.010 -0.401 1.00 60.09 1011 VAL A N 1
ATOM 7767 C CA . VAL A 1 1011 ? 22.206 -36.671 0.766 1.00 60.09 1011 VAL A CA 1
ATOM 7768 C C . VAL A 1 1011 ? 23.180 -37.731 1.278 1.00 60.09 1011 VAL A C 1
ATOM 7770 O O . VAL A 1 1011 ? 23.536 -38.648 0.541 1.00 60.09 1011 VAL A O 1
ATOM 7773 N N . ILE A 1 1012 ? 23.612 -37.594 2.531 1.00 57.38 1012 ILE A N 1
ATOM 7774 C CA . ILE A 1 1012 ? 24.602 -38.443 3.198 1.00 57.38 1012 ILE A CA 1
ATOM 7775 C C . ILE A 1 1012 ? 24.009 -38.928 4.521 1.00 57.38 1012 ILE A C 1
ATOM 7777 O O . ILE A 1 1012 ? 24.017 -38.209 5.522 1.00 57.38 1012 ILE A O 1
ATOM 7781 N N . ASN A 1 1013 ? 23.519 -40.169 4.553 1.00 62.34 1013 ASN A N 1
ATOM 7782 C CA . ASN A 1 1013 ? 22.809 -40.709 5.716 1.00 62.34 1013 ASN A CA 1
ATOM 7783 C C . ASN A 1 1013 ? 21.743 -39.701 6.190 1.00 62.34 1013 ASN A C 1
ATOM 7785 O O . ASN A 1 1013 ? 20.922 -39.258 5.392 1.00 62.34 1013 ASN A O 1
ATOM 7789 N N . ARG A 1 1014 ? 21.794 -39.288 7.461 1.00 67.88 1014 ARG A N 1
ATOM 7790 C CA . ARG A 1 1014 ? 20.861 -38.336 8.081 1.00 67.88 1014 ARG A CA 1
ATOM 7791 C C . ARG A 1 1014 ? 21.108 -36.864 7.728 1.00 67.88 1014 ARG A C 1
ATOM 7793 O O . ARG A 1 1014 ? 20.379 -36.016 8.224 1.00 67.88 1014 ARG A O 1
ATOM 7800 N N . VAL A 1 1015 ? 22.109 -36.532 6.913 1.00 62.56 1015 VAL A N 1
ATOM 7801 C CA . VAL A 1 1015 ? 22.512 -35.141 6.659 1.00 62.56 1015 VAL A CA 1
ATOM 7802 C C . VAL A 1 1015 ? 22.511 -34.834 5.165 1.00 62.56 1015 VAL A C 1
ATOM 7804 O O . VAL A 1 1015 ? 23.041 -35.602 4.370 1.00 62.56 1015 VAL A O 1
ATOM 7807 N N . ALA A 1 1016 ? 21.942 -33.700 4.766 1.00 67.38 1016 ALA A N 1
ATOM 7808 C CA . ALA A 1 1016 ? 22.114 -33.147 3.430 1.00 67.38 1016 ALA A CA 1
ATOM 7809 C C . ALA A 1 1016 ? 23.168 -32.040 3.447 1.00 67.38 1016 ALA A C 1
ATOM 7811 O O . ALA A 1 1016 ? 23.092 -31.114 4.250 1.00 67.38 1016 ALA A O 1
ATOM 7812 N N . LEU A 1 1017 ? 24.135 -32.143 2.541 1.00 64.44 1017 LEU A N 1
ATOM 7813 C CA . LEU A 1 1017 ? 25.088 -31.087 2.234 1.00 64.44 1017 LEU A CA 1
ATOM 7814 C C . LEU A 1 1017 ? 24.470 -30.190 1.159 1.00 64.44 1017 LEU A C 1
ATOM 7816 O O . LEU A 1 1017 ? 24.070 -30.680 0.096 1.00 64.44 1017 LEU A O 1
ATOM 7820 N N . VAL A 1 1018 ? 24.352 -28.896 1.448 1.00 65.69 1018 VAL A N 1
ATOM 7821 C CA . VAL A 1 1018 ? 23.622 -27.956 0.598 1.00 65.69 1018 VAL A CA 1
ATOM 7822 C C . VAL A 1 1018 ? 24.401 -26.651 0.421 1.00 65.69 1018 VAL A C 1
ATOM 7824 O O . VAL A 1 1018 ? 24.740 -26.018 1.416 1.00 65.69 1018 VAL A O 1
ATOM 7827 N N . PRO A 1 1019 ? 24.650 -26.183 -0.813 1.00 58.16 1019 PRO A N 1
ATOM 7828 C CA . PRO A 1 1019 ? 25.231 -24.862 -1.031 1.00 58.16 1019 PRO A CA 1
ATOM 7829 C C . PRO A 1 1019 ? 24.215 -23.750 -0.701 1.00 58.16 1019 PRO A C 1
ATOM 7831 O O . PRO A 1 1019 ? 23.098 -23.759 -1.213 1.00 58.16 1019 PRO A O 1
ATOM 7834 N N . VAL A 1 1020 ? 24.603 -22.783 0.133 1.00 55.22 1020 VAL A N 1
ATOM 7835 C CA . VAL A 1 1020 ? 23.813 -21.616 0.561 1.00 55.22 1020 VAL A CA 1
ATOM 7836 C C . VAL A 1 1020 ? 24.699 -20.366 0.525 1.00 55.22 1020 VAL A C 1
ATOM 7838 O O . VAL A 1 1020 ? 25.662 -20.259 1.287 1.00 55.22 1020 VAL A O 1
ATOM 7841 N N . GLY A 1 1021 ? 24.407 -19.405 -0.362 1.00 51.56 1021 GLY A N 1
ATOM 7842 C CA . GLY A 1 1021 ? 25.099 -18.100 -0.394 1.00 51.56 1021 GLY A CA 1
ATOM 7843 C C . GLY A 1 1021 ? 26.627 -18.185 -0.542 1.00 51.56 1021 GLY A C 1
ATOM 7844 O O . GLY A 1 1021 ? 27.372 -17.390 0.034 1.00 51.56 1021 GLY A O 1
ATOM 7845 N N . GLY A 1 1022 ? 27.112 -19.200 -1.261 1.00 54.03 1022 GLY A N 1
ATOM 7846 C CA . GLY A 1 1022 ? 28.535 -19.496 -1.422 1.00 54.03 1022 GLY A CA 1
ATOM 7847 C C . GLY A 1 1022 ? 29.138 -20.425 -0.364 1.00 54.03 1022 GLY A C 1
ATOM 7848 O O . GLY A 1 1022 ? 30.201 -20.959 -0.647 1.00 54.03 1022 GLY A O 1
ATOM 7849 N N . LYS A 1 1023 ? 28.489 -20.674 0.785 1.00 56.31 1023 LYS A N 1
ATOM 7850 C CA . LYS A 1 1023 ? 28.889 -21.652 1.827 1.00 56.31 1023 LYS A CA 1
ATOM 7851 C C . LYS A 1 1023 ? 28.208 -23.005 1.625 1.00 56.31 1023 LYS A C 1
ATOM 7853 O O . LYS A 1 1023 ? 27.201 -23.074 0.938 1.00 56.31 1023 LYS A O 1
ATOM 7858 N N . GLU A 1 1024 ? 28.743 -24.075 2.212 1.00 59.41 1024 GLU A N 1
ATOM 7859 C CA . GLU A 1 1024 ? 28.040 -25.363 2.312 1.00 59.41 1024 GLU A CA 1
ATOM 7860 C C . GLU A 1 1024 ? 27.433 -25.488 3.717 1.00 59.41 1024 GLU A C 1
ATOM 7862 O O . GLU A 1 1024 ? 28.147 -25.419 4.718 1.00 59.41 1024 GLU A O 1
ATOM 7867 N N . ALA A 1 1025 ? 26.112 -25.635 3.786 1.00 61.50 1025 ALA A N 1
ATOM 7868 C CA . ALA A 1 1025 ? 25.345 -25.867 5.001 1.00 61.50 1025 ALA A CA 1
ATOM 7869 C C . ALA A 1 1025 ? 25.036 -27.363 5.160 1.00 61.50 1025 ALA A C 1
ATOM 7871 O O . ALA A 1 1025 ? 24.781 -28.072 4.181 1.00 61.50 1025 ALA A O 1
ATOM 7872 N N . LEU A 1 1026 ? 25.033 -27.837 6.406 1.00 65.44 1026 LEU A N 1
ATOM 7873 C CA . LEU A 1 1026 ? 24.606 -29.188 6.766 1.00 65.44 1026 LEU A CA 1
ATOM 7874 C C . LEU A 1 1026 ? 23.165 -29.130 7.269 1.00 65.44 1026 LEU A C 1
ATOM 7876 O O . LEU A 1 1026 ? 22.862 -28.404 8.210 1.00 65.44 1026 LEU A O 1
ATOM 7880 N N . VAL A 1 1027 ? 22.272 -29.912 6.675 1.00 68.75 1027 VAL A N 1
ATOM 7881 C CA . VAL A 1 1027 ? 20.861 -29.987 7.073 1.00 68.75 1027 VAL A CA 1
ATOM 7882 C C . VAL A 1 1027 ? 20.575 -31.373 7.620 1.00 68.75 1027 VAL A C 1
ATOM 7884 O O . VAL A 1 1027 ? 20.769 -32.362 6.919 1.00 68.75 1027 VAL A O 1
ATOM 7887 N N . ASP A 1 1028 ? 20.078 -31.464 8.850 1.00 76.56 1028 ASP A N 1
ATOM 7888 C CA . ASP A 1 1028 ? 19.561 -32.719 9.388 1.00 76.56 1028 ASP A CA 1
ATOM 7889 C C . ASP A 1 1028 ? 18.250 -33.071 8.675 1.00 76.56 1028 ASP A C 1
ATOM 7891 O O . ASP A 1 1028 ? 17.245 -32.361 8.773 1.00 76.56 1028 ASP A O 1
ATOM 7895 N N . LEU A 1 1029 ? 18.259 -34.184 7.946 1.00 74.88 1029 LEU A N 1
ATOM 7896 C CA . LEU A 1 1029 ? 17.124 -34.649 7.162 1.00 74.88 1029 LEU A CA 1
ATOM 7897 C C . LEU A 1 1029 ? 15.975 -35.166 8.033 1.00 74.88 1029 LEU A C 1
ATOM 7899 O O . LEU A 1 1029 ? 14.825 -35.216 7.580 1.00 74.88 1029 LEU A O 1
ATOM 7903 N N . GLU A 1 1030 ? 16.243 -35.530 9.288 1.00 76.44 1030 GLU A N 1
ATOM 7904 C CA . GLU A 1 1030 ? 15.202 -35.958 10.213 1.00 76.44 1030 GLU A CA 1
ATOM 7905 C C . GLU A 1 1030 ? 14.387 -34.765 10.711 1.00 76.44 1030 GLU A C 1
ATOM 7907 O O . GLU A 1 1030 ? 13.165 -34.744 10.541 1.00 76.44 1030 GLU A O 1
ATOM 7912 N N . SER A 1 1031 ? 15.065 -33.745 11.244 1.00 75.12 1031 SER A N 1
ATOM 7913 C CA . SER A 1 1031 ? 14.424 -32.563 11.831 1.00 75.12 1031 SER A CA 1
ATOM 7914 C C . SER A 1 1031 ? 14.119 -31.428 10.846 1.00 75.12 1031 SER A C 1
ATOM 7916 O O . SER A 1 1031 ? 13.311 -30.555 11.171 1.00 75.12 1031 SER A O 1
ATOM 7918 N N . GLY A 1 1032 ? 14.743 -31.416 9.663 1.00 70.69 1032 GLY A N 1
ATOM 7919 C CA . GLY A 1 1032 ? 14.658 -30.310 8.703 1.00 70.69 1032 GLY A CA 1
ATOM 7920 C C . GLY A 1 1032 ? 15.344 -29.030 9.188 1.00 70.69 1032 GLY A C 1
ATOM 7921 O O . GLY A 1 1032 ? 15.037 -27.946 8.695 1.00 70.69 1032 GLY A O 1
ATOM 7922 N N . LYS A 1 1033 ? 16.228 -29.137 10.189 1.00 74.00 1033 LYS A N 1
ATOM 7923 C CA . LYS A 1 1033 ? 16.978 -28.013 10.755 1.00 74.00 1033 LYS A CA 1
ATOM 7924 C C . LYS A 1 1033 ? 18.406 -28.005 10.232 1.00 74.00 1033 LYS A C 1
ATOM 7926 O O . LYS A 1 1033 ? 19.026 -29.052 10.059 1.00 74.00 1033 LYS A O 1
ATOM 7931 N N . GLU A 1 1034 ? 18.932 -26.807 10.031 1.00 67.75 1034 GLU A N 1
ATOM 7932 C CA . GLU A 1 1034 ? 20.356 -26.612 9.793 1.00 67.75 1034 GLU A CA 1
ATOM 7933 C C . GLU A 1 1034 ? 21.144 -27.041 11.041 1.00 67.75 1034 GLU A C 1
ATOM 7935 O O . GLU A 1 1034 ? 20.811 -26.664 12.169 1.00 67.75 1034 GLU A O 1
ATOM 7940 N N . ILE A 1 1035 ? 22.157 -27.881 10.843 1.00 66.69 1035 ILE A N 1
ATOM 7941 C CA . ILE A 1 1035 ? 23.084 -28.306 11.884 1.00 66.69 1035 ILE A CA 1
ATOM 7942 C C . ILE A 1 1035 ? 24.112 -27.180 12.046 1.00 66.69 1035 ILE A C 1
ATOM 7944 O O . ILE A 1 1035 ? 24.783 -26.842 11.071 1.00 66.69 1035 ILE A O 1
ATOM 7948 N N . PRO A 1 1036 ? 24.283 -26.609 13.252 1.00 46.12 1036 PRO A N 1
ATOM 7949 C CA . PRO A 1 1036 ? 25.282 -25.574 13.481 1.00 46.12 1036 PRO A CA 1
ATOM 7950 C C . PRO A 1 1036 ? 26.690 -26.119 13.210 1.00 46.12 1036 PRO A C 1
ATOM 7952 O O . PRO A 1 1036 ? 27.175 -26.997 13.924 1.00 46.12 1036 PRO A O 1
ATOM 7955 N N . GLY A 1 1037 ? 27.341 -25.600 12.174 1.00 51.00 1037 GLY A N 1
ATOM 7956 C CA . GLY A 1 1037 ? 28.703 -25.954 11.791 1.00 51.00 1037 GLY A CA 1
ATOM 7957 C C . GLY A 1 1037 ? 29.025 -25.353 10.430 1.00 51.00 1037 GLY A C 1
ATOM 7958 O O . GLY A 1 1037 ? 28.427 -25.735 9.430 1.00 51.00 1037 GLY A O 1
ATOM 7959 N N . GLU A 1 1038 ? 29.938 -24.384 10.384 1.00 43.12 1038 GLU A N 1
ATOM 7960 C CA . GLU A 1 1038 ? 30.354 -23.788 9.116 1.00 43.12 1038 GLU A CA 1
ATOM 7961 C C . GLU A 1 1038 ? 31.336 -24.725 8.402 1.00 43.12 1038 GLU A C 1
ATOM 7963 O O . GLU A 1 1038 ? 32.429 -24.982 8.909 1.00 43.12 1038 GLU A O 1
ATOM 7968 N N . ILE A 1 1039 ? 30.987 -25.194 7.201 1.00 46.50 1039 ILE A N 1
ATOM 7969 C CA . ILE A 1 1039 ? 31.999 -25.648 6.244 1.00 46.50 1039 ILE A CA 1
ATOM 7970 C C . ILE A 1 1039 ? 32.451 -24.388 5.490 1.00 46.50 1039 ILE A C 1
ATOM 7972 O O . ILE A 1 1039 ? 31.626 -23.732 4.844 1.00 46.50 1039 ILE A O 1
ATOM 7976 N N . PRO A 1 1040 ? 33.730 -23.980 5.586 1.00 40.97 1040 PRO A N 1
ATOM 7977 C CA . PRO A 1 1040 ? 34.213 -22.783 4.920 1.00 40.97 1040 PRO A CA 1
ATOM 7978 C C . PRO A 1 1040 ? 33.980 -22.892 3.413 1.00 40.97 1040 PRO A C 1
ATOM 7980 O O . PRO A 1 1040 ? 34.488 -23.801 2.752 1.00 40.97 1040 PRO A O 1
ATOM 7983 N N . SER A 1 1041 ? 33.252 -21.926 2.855 1.00 40.78 1041 SER A N 1
ATOM 7984 C CA . SER A 1 1041 ? 33.227 -21.725 1.413 1.00 40.78 1041 SER A CA 1
ATOM 7985 C C . SER A 1 1041 ? 34.636 -21.428 0.920 1.00 40.78 1041 SER A C 1
ATOM 7987 O O . SER A 1 1041 ? 35.252 -20.453 1.371 1.00 40.78 1041 SER A O 1
ATOM 7989 N N . ALA A 1 1042 ? 35.120 -22.166 -0.074 1.00 38.09 1042 ALA A N 1
ATOM 7990 C CA . ALA A 1 1042 ? 36.153 -21.608 -0.930 1.00 38.09 1042 ALA A CA 1
ATOM 7991 C C . ALA A 1 1042 ? 35.583 -20.339 -1.578 1.00 38.09 1042 ALA A C 1
ATOM 7993 O O . ALA A 1 1042 ? 34.452 -20.342 -2.071 1.00 38.09 1042 ALA A O 1
ATOM 7994 N N . LYS A 1 1043 ? 36.329 -19.228 -1.539 1.00 38.66 1043 LYS A N 1
ATOM 7995 C CA . LYS A 1 1043 ? 35.938 -18.014 -2.266 1.00 38.66 1043 LYS A CA 1
ATOM 7996 C C . LYS A 1 1043 ? 35.574 -18.395 -3.705 1.00 38.66 1043 LYS A C 1
ATOM 7998 O O . LYS A 1 1043 ? 36.282 -19.179 -4.328 1.00 38.66 1043 LYS A O 1
ATOM 8003 N N . LYS A 1 1044 ? 34.450 -17.838 -4.170 1.00 36.69 1044 LYS A N 1
ATOM 8004 C CA . LYS A 1 1044 ? 33.916 -17.829 -5.542 1.00 36.69 1044 LYS A CA 1
ATOM 8005 C C . LYS A 1 1044 ? 34.841 -18.512 -6.576 1.00 36.69 1044 LYS A C 1
ATOM 8007 O O . LYS A 1 1044 ? 35.672 -17.844 -7.176 1.00 36.69 1044 LYS A O 1
ATOM 8012 N N . GLY A 1 1045 ? 34.650 -19.817 -6.790 1.00 42.47 1045 GLY A N 1
ATOM 8013 C CA . GLY A 1 1045 ? 35.171 -20.540 -7.960 1.00 42.47 1045 GLY A CA 1
ATOM 8014 C C . GLY A 1 1045 ? 36.233 -21.624 -7.737 1.00 42.47 1045 GLY A C 1
ATOM 8015 O O . GLY A 1 1045 ? 36.410 -22.429 -8.645 1.00 42.47 1045 GLY A O 1
ATOM 8016 N N . ASP A 1 1046 ? 36.894 -21.716 -6.575 1.00 40.72 1046 ASP A N 1
ATOM 8017 C CA . ASP A 1 1046 ? 38.247 -22.314 -6.591 1.00 40.72 1046 ASP A CA 1
ATOM 8018 C C . ASP A 1 1046 ? 38.473 -23.645 -5.845 1.00 40.72 1046 ASP A C 1
ATOM 8020 O O . ASP A 1 1046 ? 39.561 -24.211 -5.990 1.00 40.72 1046 ASP A O 1
ATOM 8024 N N . CYS A 1 1047 ? 37.487 -24.201 -5.122 1.00 41.00 1047 CYS A N 1
ATOM 8025 C CA . CYS A 1 1047 ? 37.565 -25.574 -4.587 1.00 41.00 1047 CYS A CA 1
ATOM 8026 C C . CYS A 1 1047 ? 36.217 -26.302 -4.711 1.00 41.00 1047 CYS A C 1
ATOM 8028 O O . CYS A 1 1047 ? 35.185 -25.773 -4.300 1.00 41.00 1047 CYS A O 1
ATOM 8030 N N . HIS A 1 1048 ? 36.231 -27.534 -5.227 1.00 45.91 1048 HIS A N 1
ATOM 8031 C CA . HIS A 1 1048 ? 35.093 -28.453 -5.155 1.00 45.91 1048 HIS A CA 1
ATOM 8032 C C . HIS A 1 1048 ? 35.287 -29.400 -3.971 1.00 45.91 1048 HIS A C 1
ATOM 8034 O O . HIS A 1 1048 ? 36.296 -30.112 -3.919 1.00 45.91 1048 HIS A O 1
ATOM 8040 N N . TRP A 1 1049 ? 34.329 -29.414 -3.045 1.00 43.06 1049 TRP A N 1
ATOM 8041 C CA . TRP A 1 1049 ? 34.234 -30.461 -2.037 1.00 43.06 1049 TRP A CA 1
ATOM 8042 C C . TRP A 1 1049 ? 33.643 -31.711 -2.676 1.00 43.06 1049 TRP A C 1
ATOM 8044 O O . TRP A 1 1049 ? 32.681 -31.659 -3.444 1.00 43.06 1049 TRP A O 1
ATOM 8054 N N . ASN A 1 1050 ? 34.256 -32.848 -2.389 1.00 45.38 1050 ASN A N 1
ATOM 8055 C CA . ASN A 1 1050 ? 33.768 -34.148 -2.804 1.00 45.38 1050 ASN A CA 1
ATOM 8056 C C . ASN A 1 1050 ? 33.643 -35.031 -1.561 1.00 45.38 1050 ASN A C 1
ATOM 8058 O O . ASN A 1 1050 ? 34.400 -34.879 -0.595 1.00 45.38 1050 ASN A O 1
ATOM 8062 N N . CYS A 1 1051 ? 32.692 -35.962 -1.583 1.00 48.00 1051 CYS A N 1
ATOM 8063 C CA . CYS A 1 1051 ? 32.508 -36.895 -0.484 1.00 48.00 1051 CYS A CA 1
ATOM 8064 C C . CYS A 1 1051 ? 32.227 -38.318 -0.972 1.00 48.00 1051 CYS A C 1
ATOM 8066 O O . CYS A 1 1051 ? 31.688 -38.536 -2.058 1.00 48.00 1051 CYS A O 1
ATOM 8068 N N . ILE A 1 1052 ? 32.601 -39.291 -0.145 1.00 44.47 1052 ILE A N 1
ATOM 8069 C CA . ILE A 1 1052 ? 32.204 -40.694 -0.266 1.00 44.47 1052 ILE A CA 1
ATOM 8070 C C . ILE A 1 1052 ? 31.753 -41.157 1.114 1.00 44.47 1052 ILE A C 1
ATOM 8072 O O . ILE A 1 1052 ? 32.447 -40.940 2.108 1.00 44.47 1052 ILE A O 1
ATOM 8076 N N . SER A 1 1053 ? 30.599 -41.815 1.173 1.00 40.41 1053 SER A N 1
ATOM 8077 C CA . SER A 1 1053 ? 30.063 -42.383 2.408 1.00 40.41 1053 SER A CA 1
ATOM 8078 C C . SER A 1 1053 ? 30.008 -43.908 2.321 1.00 40.41 1053 SER A C 1
ATOM 8080 O O . SER A 1 1053 ? 29.699 -44.479 1.275 1.00 40.41 1053 SER A O 1
ATOM 8082 N N . THR A 1 1054 ? 30.343 -44.569 3.422 1.00 44.31 1054 THR A N 1
ATOM 8083 C CA . THR A 1 1054 ? 30.053 -45.981 3.686 1.00 44.31 1054 THR A CA 1
ATOM 8084 C C . THR A 1 1054 ? 28.975 -46.070 4.759 1.00 44.31 1054 THR A C 1
ATOM 8086 O O . THR A 1 1054 ? 28.663 -45.071 5.404 1.00 44.31 1054 THR A O 1
ATOM 8089 N N . ALA A 1 1055 ? 28.434 -47.272 4.992 1.00 40.12 1055 ALA A N 1
ATOM 8090 C CA . ALA A 1 1055 ? 27.357 -47.507 5.961 1.00 40.12 1055 ALA A CA 1
ATOM 8091 C C . ALA A 1 1055 ? 27.586 -46.844 7.336 1.00 40.12 1055 ALA A C 1
ATOM 8093 O O . ALA A 1 1055 ? 26.625 -46.465 7.996 1.00 40.12 1055 ALA A O 1
ATOM 8094 N N . ASN A 1 1056 ? 28.850 -46.656 7.744 1.00 36.59 1056 ASN A N 1
ATOM 8095 C CA . ASN A 1 1056 ? 29.196 -46.160 9.074 1.00 36.59 1056 ASN A CA 1
ATOM 8096 C C . ASN A 1 1056 ? 30.124 -44.925 9.072 1.00 36.59 1056 ASN A C 1
ATOM 8098 O O . ASN A 1 1056 ? 30.497 -44.474 10.154 1.00 36.59 1056 ASN A O 1
ATOM 8102 N N . ARG A 1 1057 ? 30.588 -44.414 7.916 1.00 43.62 1057 ARG A N 1
ATOM 8103 C CA . ARG A 1 1057 ? 31.637 -43.367 7.857 1.00 43.62 1057 ARG A CA 1
ATOM 8104 C C . ARG A 1 1057 ? 31.516 -42.480 6.621 1.00 43.62 1057 ARG A C 1
ATOM 8106 O O . ARG A 1 1057 ? 31.195 -42.971 5.546 1.00 43.62 1057 ARG A O 1
ATOM 8113 N N . THR A 1 1058 ? 31.875 -41.203 6.748 1.00 41.34 1058 THR A N 1
ATOM 8114 C CA . THR A 1 1058 ? 31.927 -40.261 5.618 1.00 41.34 1058 THR A CA 1
ATOM 8115 C C . THR A 1 1058 ? 33.329 -39.683 5.472 1.00 41.34 1058 THR A C 1
ATOM 8117 O O . THR A 1 1058 ? 33.907 -39.165 6.430 1.00 41.34 1058 THR A O 1
ATOM 8120 N N . LEU A 1 1059 ? 33.869 -39.778 4.259 1.00 42.22 1059 LEU A N 1
ATOM 8121 C CA . LEU A 1 1059 ? 35.146 -39.201 3.863 1.00 42.22 1059 LEU A CA 1
ATOM 8122 C C . LEU A 1 1059 ? 34.872 -37.931 3.056 1.00 42.22 1059 LEU A C 1
ATOM 8124 O O . LEU A 1 1059 ? 34.148 -37.977 2.061 1.00 42.22 1059 LEU A O 1
ATOM 8128 N N . LEU A 1 1060 ? 35.435 -36.810 3.501 1.00 42.50 1060 LEU A N 1
ATOM 8129 C CA . LEU A 1 1060 ? 35.346 -35.507 2.839 1.00 42.50 1060 LEU A CA 1
ATOM 8130 C C . LEU A 1 1060 ? 36.733 -35.118 2.335 1.00 42.50 1060 LEU A C 1
ATOM 8132 O O . LEU A 1 1060 ? 37.713 -35.241 3.073 1.00 42.50 1060 LEU A O 1
ATOM 8136 N N . TRP A 1 1061 ? 36.818 -34.618 1.105 1.00 48.16 1061 TRP A N 1
ATOM 8137 C CA . TRP A 1 1061 ? 38.050 -34.031 0.584 1.00 48.16 1061 TRP A CA 1
ATOM 8138 C C . TRP A 1 1061 ? 37.769 -32.833 -0.325 1.00 48.16 1061 TRP A C 1
ATOM 8140 O O . TRP A 1 1061 ? 36.656 -32.610 -0.799 1.00 48.16 1061 TRP A O 1
ATOM 8150 N N . THR A 1 1062 ? 38.814 -32.051 -0.558 1.00 43.41 1062 THR A N 1
ATOM 8151 C CA . THR A 1 1062 ? 38.822 -30.822 -1.361 1.00 43.41 1062 THR A CA 1
ATOM 8152 C C . THR A 1 1062 ? 40.015 -30.914 -2.308 1.00 43.41 1062 THR A C 1
ATOM 8154 O O . THR A 1 1062 ? 41.034 -31.470 -1.906 1.00 43.41 1062 THR A O 1
ATOM 8157 N N . ASN A 1 1063 ? 39.932 -30.346 -3.514 1.00 42.69 1063 ASN A N 1
ATOM 8158 C CA . ASN A 1 1063 ? 41.105 -30.167 -4.379 1.00 42.69 1063 ASN A CA 1
ATOM 8159 C C . ASN A 1 1063 ? 41.868 -28.894 -3.935 1.00 42.69 1063 ASN A C 1
ATOM 8161 O O . ASN A 1 1063 ? 41.419 -27.799 -4.289 1.00 42.69 1063 ASN A O 1
ATOM 8165 N N . PRO A 1 1064 ? 42.984 -28.960 -3.173 1.00 40.16 1064 PRO A N 1
ATOM 8166 C CA . PRO A 1 1064 ? 43.732 -27.757 -2.793 1.00 40.16 1064 PRO A CA 1
ATOM 8167 C C . PRO A 1 1064 ? 44.371 -27.121 -4.032 1.00 40.16 1064 PRO A C 1
ATOM 8169 O O . PRO A 1 1064 ? 44.691 -27.840 -4.971 1.00 40.16 1064 PRO A O 1
ATOM 8172 N N . GLN A 1 1065 ? 44.603 -25.804 -4.050 1.00 48.28 1065 GLN A N 1
ATOM 8173 C CA . GLN A 1 1065 ? 45.325 -25.102 -5.130 1.00 48.28 1065 GLN A CA 1
ATOM 8174 C C . GLN A 1 1065 ? 46.855 -25.333 -5.042 1.00 48.28 1065 GLN A C 1
ATOM 8176 O O . GLN A 1 1065 ? 47.354 -25.679 -3.972 1.00 48.28 1065 GLN A O 1
ATOM 8181 N N . PRO A 1 1066 ? 47.646 -25.116 -6.120 1.00 42.16 1066 PRO A N 1
ATOM 8182 C CA . PRO A 1 1066 ? 49.108 -25.295 -6.101 1.00 42.16 1066 PRO A CA 1
ATOM 8183 C C . PRO A 1 1066 ? 49.872 -24.383 -5.120 1.00 42.16 1066 PRO A C 1
ATOM 8185 O O . PRO A 1 1066 ? 51.082 -24.526 -4.986 1.00 42.16 1066 PRO A O 1
ATOM 8188 N N . SER A 1 1067 ? 49.190 -23.427 -4.486 1.00 44.16 1067 SER A N 1
ATOM 8189 C CA . SER A 1 1067 ? 49.750 -22.299 -3.734 1.00 44.16 1067 SER A CA 1
ATOM 8190 C C . SER A 1 1067 ? 49.417 -22.322 -2.233 1.00 44.16 1067 SER A C 1
ATOM 8192 O O . SER A 1 1067 ? 49.364 -21.269 -1.597 1.00 44.16 1067 SER A O 1
ATOM 8194 N N . TRP A 1 1068 ? 49.114 -23.486 -1.653 1.00 39.91 1068 TRP A N 1
ATOM 8195 C CA . TRP A 1 1068 ? 48.767 -23.623 -0.229 1.00 39.91 1068 TRP A CA 1
ATOM 8196 C C . TRP A 1 1068 ? 49.882 -24.347 0.539 1.00 39.91 1068 TRP A C 1
ATOM 8198 O O . TRP A 1 1068 ? 50.437 -25.318 0.029 1.00 39.91 1068 TRP A O 1
ATOM 8208 N N . ALA A 1 1069 ? 50.184 -23.892 1.761 1.00 43.12 1069 ALA A N 1
ATOM 8209 C CA . ALA A 1 1069 ? 51.029 -24.609 2.716 1.00 43.12 1069 ALA A CA 1
ATOM 8210 C C . ALA A 1 1069 ? 50.116 -25.235 3.777 1.00 43.12 1069 ALA A C 1
ATOM 8212 O O . ALA A 1 1069 ? 49.301 -24.551 4.398 1.00 43.12 1069 ALA A O 1
ATOM 8213 N N . VAL A 1 1070 ? 50.198 -26.549 3.963 1.00 41.16 1070 VAL A N 1
ATOM 8214 C CA . VAL A 1 1070 ? 49.376 -27.234 4.966 1.00 41.16 1070 VAL A CA 1
ATOM 8215 C C . VAL A 1 1070 ? 50.178 -27.289 6.258 1.00 41.16 1070 VAL A C 1
ATOM 8217 O O . VAL A 1 1070 ? 51.293 -27.805 6.265 1.00 41.16 1070 VAL A O 1
ATOM 8220 N N . GLN A 1 1071 ? 49.622 -26.752 7.343 1.00 40.38 1071 GLN A N 1
ATOM 8221 C CA . GLN A 1 1071 ? 50.207 -26.871 8.673 1.00 40.38 1071 GLN A CA 1
ATOM 8222 C C . GLN A 1 1071 ? 49.282 -27.725 9.535 1.00 40.38 1071 GLN A C 1
ATOM 8224 O O . GLN A 1 1071 ? 48.170 -27.316 9.859 1.00 40.38 1071 GLN A O 1
ATOM 8229 N N . VAL A 1 1072 ? 49.720 -28.927 9.900 1.00 40.53 1072 VAL A N 1
ATOM 8230 C CA . VAL A 1 1072 ? 48.924 -29.817 10.750 1.00 40.53 1072 VAL A CA 1
ATOM 8231 C C . VAL A 1 1072 ? 49.460 -29.741 12.166 1.00 40.53 1072 VAL A C 1
ATOM 8233 O O . VAL A 1 1072 ? 50.609 -30.096 12.417 1.00 40.53 1072 VAL A O 1
ATOM 8236 N N . SER A 1 1073 ? 48.629 -29.283 13.097 1.00 36.56 1073 SER A N 1
ATOM 8237 C CA . SER A 1 1073 ? 48.951 -29.276 14.519 1.00 36.56 1073 SER A CA 1
ATOM 8238 C C . SER A 1 1073 ? 48.211 -30.394 15.255 1.00 36.56 1073 SER A C 1
ATOM 8240 O O . SER A 1 1073 ? 46.985 -30.483 15.227 1.00 36.56 1073 SER A O 1
ATOM 8242 N N . TRP A 1 1074 ? 48.960 -31.272 15.923 1.00 37.84 1074 TRP A N 1
ATOM 8243 C CA . TRP A 1 1074 ? 48.436 -32.406 16.685 1.00 37.84 1074 TRP A CA 1
ATOM 8244 C C . TRP A 1 1074 ? 49.173 -32.514 18.021 1.00 37.84 1074 TRP A C 1
ATOM 8246 O O . TRP A 1 1074 ? 50.398 -32.549 18.056 1.00 37.84 1074 TRP A O 1
ATOM 8256 N N . LEU A 1 1075 ? 48.425 -32.549 19.132 1.00 33.59 1075 LEU A N 1
ATOM 8257 C CA . LEU A 1 1075 ? 48.969 -32.713 20.494 1.00 33.59 1075 LEU A CA 1
ATOM 8258 C C . LEU A 1 1075 ? 50.084 -31.708 20.865 1.00 33.59 1075 LEU A C 1
ATOM 8260 O O . LEU A 1 1075 ? 51.018 -32.045 21.582 1.00 33.59 1075 LEU A O 1
ATOM 8264 N N . GLY A 1 1076 ? 49.988 -30.463 20.385 1.00 37.94 1076 GLY A N 1
ATOM 8265 C CA . GLY A 1 1076 ? 50.984 -29.418 20.657 1.00 37.94 1076 GLY A CA 1
ATOM 8266 C C . GLY A 1 1076 ? 52.213 -29.444 19.739 1.00 37.94 1076 GLY A C 1
ATOM 8267 O O . GLY A 1 1076 ? 53.021 -28.523 19.794 1.00 37.94 1076 GLY A O 1
ATOM 8268 N N . CYS A 1 1077 ? 52.330 -30.431 18.848 1.00 32.53 1077 CYS A N 1
ATOM 8269 C CA . CYS A 1 1077 ? 53.304 -30.433 17.760 1.00 32.53 1077 CYS A CA 1
ATOM 8270 C C . CYS A 1 1077 ? 52.677 -29.796 16.517 1.00 32.53 1077 CYS A C 1
ATOM 8272 O O . CYS A 1 1077 ? 51.546 -30.127 16.170 1.00 32.53 1077 CYS A O 1
ATOM 8274 N N . ALA A 1 1078 ? 53.389 -28.890 15.848 1.00 34.97 1078 ALA A N 1
ATOM 8275 C CA . ALA A 1 1078 ? 52.972 -28.314 14.573 1.00 34.97 1078 ALA A CA 1
ATOM 8276 C C . ALA A 1 1078 ? 53.931 -28.779 13.474 1.00 34.97 1078 ALA A C 1
ATOM 8278 O O . ALA A 1 1078 ? 55.132 -28.539 13.564 1.00 34.97 1078 ALA A O 1
ATOM 8279 N N . TRP A 1 1079 ? 53.398 -29.434 12.446 1.00 39.34 1079 TRP A N 1
ATOM 8280 C CA . TRP A 1 1079 ? 54.146 -29.807 11.249 1.00 39.34 1079 TRP A CA 1
ATOM 8281 C C . TRP A 1 1079 ? 53.782 -28.852 10.124 1.00 39.34 1079 TRP A C 1
ATOM 8283 O O . TRP A 1 1079 ? 52.617 -28.763 9.740 1.00 39.34 1079 TRP A O 1
ATOM 8293 N N . GLU A 1 1080 ? 54.773 -28.120 9.626 1.00 37.88 1080 GLU A N 1
ATOM 8294 C CA . GLU A 1 1080 ? 54.642 -27.210 8.492 1.00 37.88 1080 GLU A CA 1
ATOM 8295 C C . GLU A 1 1080 ? 55.268 -27.862 7.259 1.00 37.88 1080 GLU A C 1
ATOM 8297 O O . GLU A 1 1080 ? 56.420 -28.293 7.297 1.00 37.88 1080 GLU A O 1
ATOM 8302 N N . PHE A 1 1081 ? 54.507 -27.958 6.170 1.00 42.28 1081 PHE A N 1
ATOM 8303 C CA . PHE A 1 1081 ? 54.987 -28.536 4.918 1.00 42.28 1081 PHE A CA 1
ATOM 8304 C C . PHE A 1 1081 ? 55.233 -27.421 3.895 1.00 42.28 1081 PHE A C 1
ATOM 8306 O O . PHE A 1 1081 ? 54.282 -26.836 3.370 1.00 42.28 1081 PHE A O 1
ATOM 8313 N N . GLN A 1 1082 ? 56.507 -27.140 3.604 1.00 40.44 1082 GLN A N 1
ATOM 8314 C CA . GLN A 1 1082 ? 56.928 -26.214 2.546 1.00 40.44 1082 GLN A CA 1
ATOM 8315 C C . GLN A 1 1082 ? 57.398 -26.992 1.304 1.00 40.44 1082 GLN A C 1
ATOM 8317 O O . GLN A 1 1082 ? 58.119 -27.982 1.439 1.00 40.44 1082 GLN A O 1
ATOM 8322 N N . PRO A 1 1083 ? 57.003 -26.591 0.080 1.00 39.34 1083 PRO A N 1
ATOM 8323 C CA . PRO A 1 1083 ? 57.449 -27.247 -1.140 1.00 39.34 1083 PRO A CA 1
ATOM 8324 C C . PRO A 1 1083 ? 58.802 -26.674 -1.585 1.00 39.34 1083 PRO A C 1
ATOM 8326 O O . PRO A 1 1083 ? 58.879 -25.994 -2.609 1.00 39.34 1083 PRO A O 1
ATOM 8329 N N . ASP A 1 1084 ? 59.868 -26.957 -0.839 1.00 33.66 1084 ASP A N 1
ATOM 8330 C CA . ASP A 1 1084 ? 61.217 -26.581 -1.260 1.00 33.66 1084 ASP A CA 1
ATOM 8331 C C . ASP A 1 1084 ? 61.752 -27.603 -2.265 1.00 33.66 1084 ASP A C 1
ATOM 8333 O O . ASP A 1 1084 ? 61.853 -28.806 -2.017 1.00 33.66 1084 ASP A O 1
ATOM 8337 N N . GLY A 1 1085 ? 62.028 -27.117 -3.473 1.00 41.88 1085 GLY A N 1
ATOM 8338 C CA . GLY A 1 1085 ? 62.595 -27.928 -4.534 1.00 41.88 1085 GLY A CA 1
ATOM 8339 C C . GLY A 1 1085 ? 64.017 -28.351 -4.184 1.00 41.88 1085 GLY A C 1
ATOM 8340 O O . GLY A 1 1085 ? 64.842 -27.475 -3.954 1.00 41.88 1085 GLY A O 1
ATOM 8341 N N . ILE A 1 1086 ? 64.281 -29.669 -4.216 1.00 30.64 1086 ILE A N 1
ATOM 8342 C CA . ILE A 1 1086 ? 65.469 -30.378 -4.762 1.00 30.64 1086 ILE A CA 1
ATOM 8343 C C . ILE A 1 1086 ? 65.715 -31.728 -4.008 1.00 30.64 1086 ILE A C 1
ATOM 8345 O O . ILE A 1 1086 ? 66.213 -31.728 -2.892 1.00 30.64 1086 ILE A O 1
ATOM 8349 N N . TYR A 1 1087 ? 65.434 -32.854 -4.710 1.00 26.42 1087 TYR A N 1
ATOM 8350 C CA . TYR A 1 1087 ? 65.914 -34.273 -4.586 1.00 26.42 1087 TYR A CA 1
ATOM 8351 C C . TYR A 1 1087 ? 65.684 -35.117 -3.296 1.00 26.42 1087 TYR A C 1
ATOM 8353 O O . TYR A 1 1087 ? 65.402 -34.551 -2.251 1.00 26.42 1087 TYR A O 1
ATOM 8361 N N . PRO A 1 1088 ? 65.925 -36.464 -3.286 1.00 31.45 1088 PRO A N 1
ATOM 8362 C CA . PRO A 1 1088 ? 65.793 -37.540 -4.292 1.00 31.45 1088 PRO A CA 1
ATOM 8363 C C . PRO A 1 1088 ? 64.904 -38.732 -3.802 1.00 31.45 1088 PRO A C 1
ATOM 8365 O O . PRO A 1 1088 ? 64.280 -38.687 -2.751 1.00 31.45 1088 PRO A O 1
ATOM 8368 N N . LYS A 1 1089 ? 64.836 -39.807 -4.607 1.00 33.91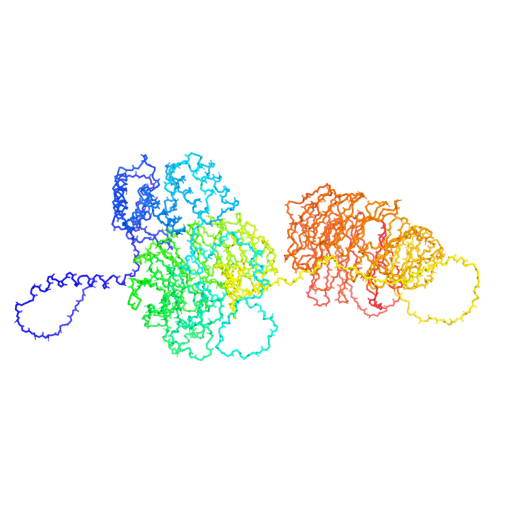 1089 LYS A N 1
ATOM 8369 C CA . LYS A 1 1089 ? 64.088 -41.073 -4.420 1.00 33.91 1089 LYS A CA 1
ATOM 8370 C C . LYS A 1 1089 ? 64.050 -41.623 -2.978 1.00 33.91 1089 LYS A C 1
ATOM 8372 O O . LYS A 1 1089 ? 65.071 -42.063 -2.461 1.00 33.91 1089 LYS A O 1
ATOM 8377 N N . GLY A 1 1090 ? 62.836 -41.750 -2.445 1.00 30.38 1090 GLY A N 1
ATOM 8378 C CA . GLY A 1 1090 ? 62.509 -42.474 -1.214 1.00 30.38 1090 GLY A CA 1
ATOM 8379 C C . GLY A 1 1090 ? 61.395 -41.747 -0.468 1.00 30.38 1090 GLY A C 1
ATOM 8380 O O . GLY A 1 1090 ? 61.672 -40.808 0.261 1.00 30.38 1090 GLY A O 1
ATOM 8381 N N . ILE A 1 1091 ? 60.133 -42.119 -0.699 1.00 29.66 1091 ILE A N 1
ATOM 8382 C CA . ILE A 1 1091 ? 58.999 -41.517 0.017 1.00 29.66 1091 ILE A CA 1
ATOM 8383 C C . ILE A 1 1091 ? 58.651 -42.436 1.189 1.00 29.66 1091 ILE A C 1
ATOM 8385 O O . ILE A 1 1091 ? 58.070 -43.501 0.981 1.00 29.66 1091 ILE A O 1
ATOM 8389 N N . GLU A 1 1092 ? 59.001 -42.018 2.404 1.00 24.09 1092 GLU A N 1
ATOM 8390 C CA . GLU A 1 1092 ? 58.341 -42.489 3.623 1.00 24.09 1092 GLU A CA 1
ATOM 8391 C C . GLU A 1 1092 ? 56.983 -41.781 3.754 1.00 24.09 1092 GLU A C 1
ATOM 8393 O O . GLU A 1 1092 ? 56.867 -40.566 3.585 1.00 24.09 1092 GLU A O 1
ATOM 8398 N N . LEU A 1 1093 ? 55.932 -42.567 3.992 1.00 29.70 1093 LEU A N 1
ATOM 8399 C CA . LEU A 1 1093 ? 54.553 -42.106 4.141 1.00 29.70 1093 LEU A CA 1
ATOM 8400 C C . LEU A 1 1093 ? 54.314 -41.666 5.592 1.00 29.70 1093 LEU A C 1
ATOM 8402 O O . LEU A 1 1093 ? 54.536 -42.458 6.505 1.00 29.70 1093 LEU A O 1
ATOM 8406 N N . LEU A 1 1094 ? 53.776 -40.462 5.813 1.00 27.45 1094 LEU A N 1
ATOM 8407 C CA . LEU A 1 1094 ? 53.219 -40.084 7.115 1.00 27.45 1094 LEU A CA 1
ATOM 8408 C C . LEU A 1 1094 ? 51.693 -40.279 7.085 1.00 27.45 1094 LEU A C 1
ATOM 8410 O O . LEU A 1 1094 ? 50.973 -39.509 6.452 1.00 27.45 1094 LEU A O 1
ATOM 8414 N N . SER A 1 1095 ? 51.206 -41.329 7.751 1.00 31.72 1095 SER A N 1
ATOM 8415 C CA . SER A 1 1095 ? 49.779 -41.530 8.033 1.00 31.72 1095 SER A CA 1
ATOM 8416 C C . SER A 1 1095 ? 49.417 -40.802 9.328 1.00 31.72 1095 SER A C 1
ATOM 8418 O O . SER A 1 1095 ? 50.050 -41.027 10.359 1.00 31.72 1095 SER A O 1
ATOM 8420 N N . LEU A 1 1096 ? 48.412 -39.925 9.293 1.00 30.48 1096 LEU A N 1
ATOM 8421 C CA . LEU A 1 1096 ? 47.832 -39.325 10.495 1.00 30.48 1096 LEU A CA 1
ATOM 8422 C C . LEU A 1 1096 ? 46.473 -39.973 10.756 1.00 30.48 1096 LEU A C 1
ATOM 8424 O O . LEU A 1 1096 ? 45.464 -39.576 10.177 1.00 30.48 1096 LEU A O 1
ATOM 8428 N N . THR A 1 1097 ? 46.448 -40.964 11.645 1.00 32.81 1097 THR A N 1
ATOM 8429 C CA . THR A 1 1097 ? 45.213 -41.582 12.139 1.00 32.81 1097 THR A CA 1
ATOM 8430 C C . THR A 1 1097 ? 44.795 -40.873 13.433 1.00 32.81 1097 THR A C 1
ATOM 8432 O O . THR A 1 1097 ? 45.423 -41.086 14.473 1.00 32.81 1097 THR A O 1
ATOM 8435 N N . PRO A 1 1098 ? 43.762 -40.008 13.448 1.00 34.28 1098 PRO A N 1
ATOM 8436 C CA . PRO A 1 1098 ? 43.270 -39.469 14.707 1.00 34.28 1098 PRO A CA 1
ATOM 8437 C C . PRO A 1 1098 ? 42.532 -40.579 15.466 1.00 34.28 1098 PRO A C 1
ATOM 8439 O O . PRO A 1 1098 ? 41.444 -40.998 15.073 1.00 34.28 1098 PRO A O 1
ATOM 8442 N N . SER A 1 1099 ? 43.117 -41.066 16.565 1.00 31.70 1099 SER A N 1
ATOM 8443 C CA . SER A 1 1099 ? 42.384 -41.910 17.510 1.00 31.70 1099 SER A CA 1
ATOM 8444 C C . SER A 1 1099 ? 41.389 -41.064 18.318 1.00 31.70 1099 SER A C 1
ATOM 8446 O O . SER A 1 1099 ? 41.630 -39.886 18.618 1.00 31.70 1099 SER A O 1
ATOM 8448 N N . LEU A 1 1100 ? 40.240 -41.682 18.603 1.00 35.62 1100 LEU A N 1
ATOM 8449 C CA . LEU A 1 1100 ? 39.062 -41.134 19.275 1.00 35.62 1100 LEU A CA 1
ATOM 8450 C C . LEU A 1 1100 ? 39.409 -40.370 20.566 1.00 35.62 1100 LEU A C 1
ATOM 8452 O O . LEU A 1 1100 ? 39.605 -40.968 21.618 1.00 35.62 1100 LEU A O 1
ATOM 8456 N N . ALA A 1 1101 ? 39.407 -39.038 20.493 1.00 32.28 1101 ALA A N 1
ATOM 8457 C CA . ALA A 1 1101 ? 39.186 -38.157 21.637 1.00 32.28 1101 ALA A CA 1
ATOM 8458 C C . ALA A 1 1101 ? 38.645 -36.806 21.144 1.00 32.28 1101 ALA A C 1
ATOM 8460 O O . ALA A 1 1101 ? 39.188 -36.221 20.203 1.00 32.28 1101 ALA A O 1
ATOM 8461 N N . ALA A 1 1102 ? 37.559 -36.354 21.772 1.00 35.41 1102 ALA A N 1
ATOM 8462 C CA . ALA A 1 1102 ? 36.781 -35.173 21.414 1.00 35.41 1102 ALA A CA 1
ATOM 8463 C C . ALA A 1 1102 ? 37.609 -33.873 21.389 1.00 35.41 1102 ALA A C 1
ATOM 8465 O O . ALA A 1 1102 ? 38.454 -33.651 22.252 1.00 35.41 1102 ALA A O 1
ATOM 8466 N N . GLY A 1 1103 ? 37.298 -33.007 20.417 1.00 46.81 1103 GLY A N 1
ATOM 8467 C CA . GLY A 1 1103 ? 37.788 -31.629 20.324 1.00 46.81 1103 GLY A CA 1
ATOM 8468 C C . GLY A 1 1103 ? 39.177 -31.494 19.700 1.00 46.81 1103 GLY A C 1
ATOM 8469 O O . GLY A 1 1103 ? 40.165 -31.376 20.420 1.00 46.81 1103 GLY A O 1
ATOM 8470 N N . LYS A 1 1104 ? 39.269 -31.478 18.362 1.00 50.09 1104 LYS A N 1
ATOM 8471 C CA . LYS A 1 1104 ? 40.521 -31.170 17.643 1.00 50.09 1104 LYS A CA 1
ATOM 8472 C C . LYS A 1 1104 ? 40.239 -30.346 16.381 1.00 50.09 1104 LYS A C 1
ATOM 8474 O O . LYS A 1 1104 ? 39.308 -30.651 15.638 1.00 50.09 1104 LYS A O 1
ATOM 8479 N N . SER A 1 1105 ? 41.045 -29.305 16.169 1.00 41.50 1105 SER A N 1
ATOM 8480 C CA . SER A 1 1105 ? 40.903 -28.312 15.100 1.00 41.50 1105 SER A CA 1
ATOM 8481 C C . SER A 1 1105 ? 42.033 -28.414 14.069 1.00 41.50 1105 SER A C 1
ATOM 8483 O O . SER A 1 1105 ? 43.197 -28.496 14.453 1.00 41.50 1105 SER A O 1
ATOM 8485 N N . LEU A 1 1106 ? 41.712 -28.374 12.773 1.00 40.81 1106 LEU A N 1
ATOM 8486 C CA . LEU A 1 1106 ? 42.679 -28.344 11.665 1.00 40.81 1106 LEU A CA 1
ATOM 8487 C C . LEU A 1 1106 ? 42.892 -26.896 11.191 1.00 40.81 1106 LEU A C 1
ATOM 8489 O O . LEU A 1 1106 ? 41.916 -26.171 11.001 1.00 40.81 1106 LEU A O 1
ATOM 8493 N N . HIS A 1 1107 ? 44.144 -26.480 10.975 1.00 41.81 1107 HIS A N 1
ATOM 8494 C CA . HIS A 1 1107 ? 44.488 -25.135 10.497 1.00 41.81 1107 HIS A CA 1
ATOM 8495 C C . HIS A 1 1107 ? 45.008 -25.175 9.052 1.00 41.81 1107 HIS A C 1
ATOM 8497 O O . HIS A 1 1107 ? 45.944 -25.901 8.738 1.00 41.81 1107 HIS A O 1
ATOM 8503 N N . LEU A 1 1108 ? 44.415 -24.382 8.157 1.00 39.09 1108 LEU A N 1
ATOM 8504 C CA . LEU A 1 1108 ? 44.860 -24.243 6.765 1.00 39.09 1108 LEU A CA 1
ATOM 8505 C C . LEU A 1 1108 ? 45.363 -22.815 6.525 1.00 39.09 1108 LEU A C 1
ATOM 8507 O O . LEU A 1 1108 ? 44.620 -21.861 6.770 1.00 39.09 1108 LEU A O 1
ATOM 8511 N N . ASN A 1 1109 ? 46.602 -22.671 6.037 1.00 38.62 1109 ASN A N 1
ATOM 8512 C CA . ASN A 1 1109 ? 47.250 -21.379 5.793 1.00 38.62 1109 ASN A CA 1
ATOM 8513 C C . ASN A 1 1109 ? 47.574 -21.195 4.296 1.00 38.62 1109 ASN A C 1
ATOM 8515 O O . ASN A 1 1109 ? 48.151 -22.062 3.642 1.00 38.62 1109 ASN A O 1
ATOM 8519 N N . SER A 1 1110 ? 47.212 -20.042 3.724 1.00 38.38 1110 SER A N 1
ATOM 8520 C CA . SER A 1 1110 ? 47.574 -19.709 2.332 1.00 38.38 1110 SER A CA 1
ATOM 8521 C C . SER A 1 1110 ? 48.967 -19.069 2.239 1.00 38.38 1110 SER A C 1
ATOM 8523 O O . SER A 1 1110 ? 49.335 -18.265 3.096 1.00 38.38 1110 SER A O 1
ATOM 8525 N N . TYR A 1 1111 ? 49.716 -19.352 1.163 1.00 34.81 1111 TYR A N 1
ATOM 8526 C CA . TYR A 1 1111 ? 51.113 -18.910 0.965 1.00 34.81 1111 TYR A CA 1
ATOM 8527 C C . TYR A 1 1111 ? 51.295 -17.378 0.898 1.00 34.81 1111 TYR A C 1
ATOM 8529 O O . TYR A 1 1111 ? 52.408 -16.875 0.980 1.00 34.81 1111 TYR A O 1
ATOM 8537 N N . ALA A 1 1112 ? 50.205 -16.611 0.779 1.00 36.94 1112 ALA A N 1
ATOM 8538 C CA . ALA A 1 1112 ? 50.237 -15.147 0.757 1.00 36.94 1112 ALA A CA 1
ATOM 8539 C C . ALA A 1 1112 ? 49.847 -14.488 2.097 1.00 36.94 1112 ALA A C 1
ATOM 8541 O O . ALA A 1 1112 ? 49.630 -13.278 2.133 1.00 36.94 1112 ALA A O 1
ATOM 8542 N N . GLY A 1 1113 ? 49.686 -15.254 3.185 1.00 39.78 1113 GLY A N 1
ATOM 8543 C CA . GLY A 1 1113 ? 49.394 -14.713 4.521 1.00 39.78 1113 GLY A CA 1
ATOM 8544 C C . GLY A 1 1113 ? 48.037 -14.004 4.661 1.00 39.78 1113 GLY A C 1
ATOM 8545 O O . GLY A 1 1113 ? 47.811 -13.299 5.639 1.00 39.78 1113 GLY A O 1
ATOM 8546 N N . ARG A 1 1114 ? 47.111 -14.164 3.703 1.00 36.38 1114 ARG A N 1
ATOM 8547 C CA . ARG A 1 1114 ? 45.827 -13.427 3.669 1.00 36.38 1114 ARG A CA 1
ATOM 8548 C C . ARG A 1 1114 ? 44.618 -14.201 4.205 1.00 36.38 1114 ARG A C 1
ATOM 8550 O O . ARG A 1 1114 ? 43.482 -13.785 3.989 1.00 36.38 1114 ARG A O 1
ATOM 8557 N N . GLY A 1 1115 ? 44.842 -15.299 4.917 1.00 41.25 1115 GLY A N 1
ATOM 8558 C CA . GLY A 1 1115 ? 43.776 -16.011 5.617 1.00 41.25 1115 GLY A CA 1
ATOM 8559 C C . GLY A 1 1115 ? 44.264 -17.305 6.250 1.00 41.25 1115 GLY A C 1
ATOM 8560 O O . GLY A 1 1115 ? 44.932 -18.097 5.582 1.00 41.25 1115 GLY A O 1
ATOM 8561 N N . SER A 1 1116 ? 43.912 -17.490 7.522 1.00 39.50 1116 SER A N 1
ATOM 8562 C CA . SER A 1 1116 ? 43.935 -18.773 8.217 1.00 39.50 1116 SER A CA 1
ATOM 8563 C C . SER A 1 1116 ? 42.495 -19.258 8.361 1.00 39.50 1116 SER A C 1
ATOM 8565 O O . SER A 1 1116 ? 41.577 -18.473 8.608 1.00 39.50 1116 SER A O 1
ATOM 8567 N N . THR A 1 1117 ? 42.260 -20.547 8.147 1.00 40.31 1117 THR A N 1
ATOM 8568 C CA . THR A 1 1117 ? 40.940 -21.156 8.351 1.00 40.31 1117 THR A CA 1
ATOM 8569 C C . THR A 1 1117 ? 41.076 -22.291 9.347 1.00 40.31 1117 THR A C 1
ATOM 8571 O O . THR A 1 1117 ? 41.909 -23.179 9.169 1.00 40.31 1117 THR A O 1
ATOM 8574 N N . ARG A 1 1118 ? 40.281 -22.223 10.418 1.00 40.53 1118 ARG A N 1
ATOM 8575 C CA . ARG A 1 1118 ? 40.195 -23.245 11.459 1.00 40.53 1118 ARG A CA 1
ATOM 8576 C C . ARG A 1 1118 ? 38.959 -24.100 11.195 1.00 40.53 1118 ARG A C 1
ATOM 8578 O O . ARG A 1 1118 ? 37.865 -23.563 11.073 1.00 40.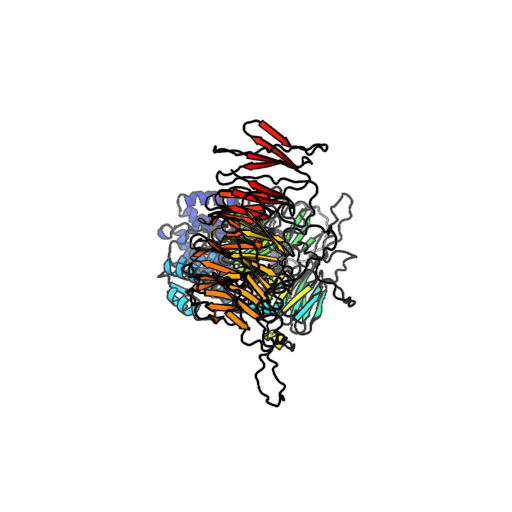53 1118 ARG A O 1
ATOM 8585 N N . LEU A 1 1119 ? 39.149 -25.409 11.109 1.00 40.91 1119 LEU A N 1
ATOM 8586 C CA . LEU A 1 1119 ? 38.088 -26.398 10.936 1.00 40.91 1119 LEU A CA 1
ATOM 8587 C C . LEU A 1 1119 ? 37.958 -27.208 12.225 1.00 40.91 1119 LEU A C 1
ATOM 8589 O O . LEU A 1 1119 ? 38.872 -27.959 12.564 1.00 40.91 1119 LEU A O 1
ATOM 8593 N N . ASP A 1 1120 ? 36.841 -27.066 12.934 1.00 42.59 1120 ASP A N 1
ATOM 8594 C CA . ASP A 1 1120 ? 36.526 -27.907 14.090 1.00 42.59 1120 ASP A CA 1
ATOM 8595 C C . ASP A 1 1120 ? 35.815 -29.179 13.592 1.00 42.59 1120 ASP A C 1
ATOM 8597 O O . ASP A 1 1120 ? 34.710 -29.127 13.051 1.00 42.59 1120 ASP A O 1
ATOM 8601 N N . LEU A 1 1121 ? 36.476 -30.334 13.708 1.00 42.25 1121 LEU A N 1
ATOM 8602 C CA . LEU A 1 1121 ? 35.969 -31.589 13.149 1.00 42.25 1121 LEU A CA 1
ATOM 8603 C C . LEU A 1 1121 ? 34.993 -32.275 14.120 1.00 42.25 1121 LEU A C 1
ATOM 8605 O O . LEU A 1 1121 ? 35.309 -32.517 15.286 1.00 42.25 1121 LEU A O 1
ATOM 8609 N N . SER A 1 1122 ? 33.807 -32.622 13.614 1.00 42.44 1122 SER A N 1
ATOM 8610 C CA . SER A 1 1122 ? 32.820 -33.462 14.305 1.00 42.44 1122 SER A CA 1
ATOM 8611 C C . SER A 1 1122 ? 33.261 -34.941 14.317 1.00 42.44 1122 SER A C 1
ATOM 8613 O O . SER A 1 1122 ? 33.956 -35.371 13.393 1.00 42.44 1122 SER A O 1
ATOM 8615 N N . PRO A 1 1123 ? 32.852 -35.752 15.320 1.00 41.16 1123 PRO A N 1
ATOM 8616 C CA . PRO A 1 1123 ? 33.276 -37.153 15.480 1.00 41.16 1123 PRO A CA 1
ATOM 8617 C C . PRO A 1 1123 ? 32.898 -38.097 14.322 1.00 41.16 1123 PRO A C 1
ATOM 8619 O O . PRO A 1 1123 ? 33.310 -39.255 14.327 1.00 41.16 1123 PRO A O 1
ATOM 8622 N N . TYR A 1 1124 ? 32.129 -37.629 13.337 1.00 41.03 1124 TYR A N 1
ATOM 8623 C CA . TYR A 1 1124 ? 31.644 -38.431 12.210 1.00 41.03 1124 TYR A CA 1
ATOM 8624 C C . TYR A 1 1124 ? 32.478 -38.301 10.922 1.00 41.03 1124 TYR A C 1
ATOM 8626 O O . TYR A 1 1124 ? 32.138 -38.933 9.919 1.00 41.03 1124 TYR A O 1
ATOM 8634 N N . PHE A 1 1125 ? 33.558 -37.510 10.925 1.00 43.00 1125 PHE A N 1
ATOM 8635 C CA . PHE A 1 1125 ? 34.307 -37.173 9.711 1.00 43.00 1125 PHE A CA 1
ATOM 8636 C C . PHE A 1 1125 ? 35.786 -37.555 9.790 1.00 43.00 1125 PHE A C 1
ATOM 8638 O O . PHE A 1 1125 ? 36.458 -37.305 10.789 1.00 43.00 1125 PHE A O 1
ATOM 8645 N N . PHE A 1 1126 ? 36.307 -38.100 8.690 1.00 42.78 1126 PHE A N 1
ATOM 8646 C CA . PHE A 1 1126 ? 37.741 -38.287 8.468 1.00 42.78 1126 PHE A CA 1
ATOM 8647 C C . PHE A 1 1126 ? 38.198 -37.348 7.351 1.00 42.78 1126 PHE A C 1
ATOM 8649 O O . PHE A 1 1126 ? 37.580 -37.305 6.285 1.00 42.78 1126 PHE A O 1
ATOM 8656 N N . PHE A 1 1127 ? 39.273 -36.599 7.601 1.00 39.91 1127 PHE A N 1
ATOM 8657 C CA . PHE A 1 1127 ? 39.879 -35.697 6.623 1.00 39.91 1127 PHE A CA 1
ATOM 8658 C C . PHE A 1 1127 ? 41.119 -36.359 6.020 1.00 39.91 1127 PHE A C 1
ATOM 8660 O O . PHE A 1 1127 ? 41.992 -36.810 6.761 1.00 39.91 1127 PHE A O 1
ATOM 8667 N N . VAL A 1 1128 ? 41.212 -36.398 4.691 1.00 38.19 1128 VAL A N 1
ATOM 8668 C CA . VAL A 1 1128 ? 42.406 -36.877 3.978 1.00 38.19 1128 VAL A CA 1
ATOM 8669 C C . VAL A 1 1128 ? 42.900 -35.744 3.072 1.00 38.19 1128 VAL A C 1
ATOM 8671 O O . VAL A 1 1128 ? 42.171 -35.358 2.157 1.00 38.19 1128 VAL A O 1
ATOM 8674 N N . PRO A 1 1129 ? 44.093 -35.165 3.307 1.00 36.44 1129 PRO A N 1
ATOM 8675 C CA . PRO A 1 1129 ? 44.664 -34.194 2.379 1.00 36.44 1129 PRO A CA 1
ATOM 8676 C C . PRO A 1 1129 ? 45.057 -34.882 1.060 1.00 36.44 1129 PRO A C 1
ATOM 8678 O O . PRO A 1 1129 ? 45.601 -35.986 1.064 1.00 36.44 1129 PRO A O 1
ATOM 8681 N N . GLU A 1 1130 ? 44.784 -34.238 -0.077 1.00 36.78 1130 GLU A N 1
ATOM 8682 C CA . GLU A 1 1130 ? 45.174 -34.754 -1.395 1.00 36.78 1130 GLU A CA 1
ATOM 8683 C C . GLU A 1 1130 ? 46.701 -34.661 -1.606 1.00 36.78 1130 GLU A C 1
ATOM 8685 O O . GLU A 1 1130 ? 47.316 -33.621 -1.359 1.00 36.78 1130 GLU A O 1
ATOM 8690 N N . LEU A 1 1131 ? 47.311 -35.743 -2.105 1.00 35.84 1131 LEU A N 1
ATOM 8691 C CA . LEU A 1 1131 ? 48.711 -35.809 -2.537 1.00 35.84 1131 LEU A CA 1
ATOM 8692 C C . LEU A 1 1131 ? 48.860 -35.189 -3.938 1.00 35.84 1131 LEU A C 1
ATOM 8694 O O . LEU A 1 1131 ? 48.365 -35.743 -4.919 1.00 35.84 1131 LEU A O 1
ATOM 8698 N N . ARG A 1 1132 ? 49.579 -34.066 -4.064 1.00 32.94 1132 ARG A N 1
ATOM 8699 C CA . ARG A 1 1132 ? 49.920 -33.476 -5.373 1.00 32.94 1132 ARG A CA 1
ATOM 8700 C C . ARG A 1 1132 ? 51.306 -33.920 -5.843 1.00 32.94 1132 ARG A C 1
ATOM 8702 O O . ARG A 1 1132 ? 52.306 -33.625 -5.196 1.00 32.94 1132 ARG A O 1
ATOM 8709 N N . PHE A 1 1133 ? 51.372 -34.525 -7.030 1.00 36.75 1133 PHE A N 1
ATOM 8710 C CA . PHE A 1 1133 ? 52.620 -34.835 -7.736 1.00 36.75 1133 PHE A CA 1
ATOM 8711 C C . PHE A 1 1133 ? 52.811 -33.871 -8.917 1.00 36.75 1133 PHE A C 1
ATOM 8713 O O . PHE A 1 1133 ? 51.919 -33.701 -9.750 1.00 36.75 1133 PHE A O 1
ATOM 8720 N N . ARG A 1 1134 ? 53.977 -33.222 -9.021 1.00 29.61 1134 ARG A N 1
ATOM 8721 C CA . ARG A 1 1134 ? 54.320 -32.402 -10.196 1.00 29.61 1134 ARG A CA 1
ATOM 8722 C C . ARG A 1 1134 ? 54.664 -33.323 -11.370 1.00 29.61 1134 ARG A C 1
ATOM 8724 O O . ARG A 1 1134 ? 55.802 -33.775 -11.428 1.00 29.61 1134 ARG A O 1
ATOM 8731 N N . SER A 1 1135 ? 53.701 -33.602 -12.260 1.00 34.47 1135 SER A N 1
ATOM 8732 C CA . SER A 1 1135 ? 53.885 -33.892 -13.713 1.00 34.47 1135 SER A CA 1
ATOM 8733 C C . SER A 1 1135 ? 52.774 -34.744 -14.368 1.00 34.47 1135 SER A C 1
ATOM 8735 O O . SER A 1 1135 ? 53.058 -35.521 -15.275 1.00 34.47 1135 SER A O 1
ATOM 8737 N N . ILE A 1 1136 ? 51.500 -34.600 -13.985 1.00 34.53 1136 ILE A N 1
ATOM 8738 C CA . ILE A 1 1136 ? 50.411 -35.337 -14.656 1.00 34.53 1136 ILE A CA 1
ATOM 8739 C C . ILE A 1 1136 ? 49.495 -34.362 -15.424 1.00 34.53 1136 ILE A C 1
ATOM 8741 O O . ILE A 1 1136 ? 49.078 -33.359 -14.842 1.00 34.53 1136 ILE A O 1
ATOM 8745 N N . PRO A 1 1137 ? 49.190 -34.599 -16.719 1.00 33.84 1137 PRO A N 1
ATOM 8746 C CA . PRO A 1 1137 ? 48.310 -33.734 -17.508 1.00 33.84 1137 PRO A CA 1
ATOM 8747 C C . PRO A 1 1137 ? 46.861 -33.721 -16.969 1.00 33.84 1137 PRO A C 1
ATOM 8749 O O . PRO A 1 1137 ? 46.418 -34.700 -16.371 1.00 33.84 1137 PRO A O 1
ATOM 8752 N N . PRO A 1 1138 ? 46.088 -32.641 -17.206 1.00 33.53 1138 PRO A N 1
ATOM 8753 C CA . PRO A 1 1138 ? 44.832 -32.324 -16.502 1.00 33.53 1138 PRO A CA 1
ATOM 8754 C C . PRO A 1 1138 ? 43.609 -33.209 -16.838 1.00 33.53 1138 PRO A C 1
ATOM 8756 O O . PRO A 1 1138 ? 42.482 -32.830 -16.526 1.00 33.53 1138 PRO A O 1
ATOM 8759 N N . PHE A 1 1139 ? 43.780 -34.377 -17.464 1.00 33.19 1139 PHE A N 1
ATOM 8760 C CA . PHE A 1 1139 ? 42.678 -35.116 -18.103 1.00 33.19 1139 PHE A CA 1
ATOM 8761 C C . PHE A 1 1139 ? 42.155 -36.358 -17.369 1.00 33.19 1139 PHE A C 1
ATOM 8763 O O . PHE A 1 1139 ? 41.357 -37.099 -17.933 1.00 33.19 1139 PHE A O 1
ATOM 8770 N N . SER A 1 1140 ? 42.501 -36.583 -16.105 1.00 37.28 1140 SER A N 1
ATOM 8771 C CA . SER A 1 1140 ? 41.896 -37.683 -15.338 1.00 37.28 1140 SER A CA 1
ATOM 8772 C C . SER A 1 1140 ? 41.612 -37.262 -13.904 1.00 37.28 1140 SER A C 1
ATOM 8774 O O . SER A 1 1140 ? 42.538 -37.034 -13.127 1.00 37.28 1140 SER A O 1
ATOM 8776 N N . LYS A 1 1141 ? 40.324 -37.166 -13.554 1.00 37.50 1141 LYS A N 1
ATOM 8777 C CA . LYS A 1 1141 ? 39.888 -37.036 -12.158 1.00 37.50 1141 LYS A CA 1
ATOM 8778 C C . LYS A 1 1141 ? 40.351 -38.276 -11.374 1.00 37.50 1141 LYS A C 1
ATOM 8780 O O . LYS A 1 1141 ? 40.263 -39.375 -11.928 1.00 37.50 1141 LYS A O 1
ATOM 8785 N N . PRO A 1 1142 ? 40.806 -38.138 -10.116 1.00 39.34 1142 PRO A N 1
ATOM 8786 C CA . PRO A 1 1142 ? 41.049 -39.295 -9.270 1.00 39.34 1142 PRO A CA 1
ATOM 8787 C C . PRO A 1 1142 ? 39.746 -40.082 -9.130 1.00 39.34 1142 PRO A C 1
ATOM 8789 O O . PRO A 1 1142 ? 38.702 -39.526 -8.783 1.00 39.34 1142 PRO A O 1
ATOM 8792 N N . VAL A 1 1143 ? 39.794 -41.372 -9.450 1.00 41.94 1143 VAL A N 1
ATOM 8793 C CA . VAL A 1 1143 ? 38.646 -42.262 -9.272 1.00 41.94 1143 VAL A CA 1
ATOM 8794 C C . VAL A 1 1143 ? 38.788 -42.909 -7.905 1.00 41.94 1143 VAL A C 1
ATOM 8796 O O . VAL A 1 1143 ? 39.779 -43.593 -7.636 1.00 41.94 1143 VAL A O 1
ATOM 8799 N N . LEU A 1 1144 ? 37.817 -42.639 -7.037 1.00 42.62 1144 LEU A N 1
ATOM 8800 C CA . LEU A 1 1144 ? 37.784 -43.129 -5.668 1.00 42.62 1144 LEU A CA 1
ATOM 8801 C C . LEU A 1 1144 ? 36.749 -44.232 -5.548 1.00 42.62 1144 LEU A C 1
ATOM 8803 O O . LEU A 1 1144 ? 35.583 -44.048 -5.896 1.00 42.62 1144 LEU A O 1
ATOM 8807 N N . LEU A 1 1145 ? 37.182 -45.385 -5.051 1.00 45.16 1145 LEU A N 1
ATOM 8808 C CA . LEU A 1 1145 ? 36.318 -46.543 -4.885 1.00 45.16 1145 LEU A CA 1
ATOM 8809 C C . LEU A 1 1145 ? 36.423 -47.043 -3.451 1.00 45.16 1145 LEU A C 1
ATOM 8811 O O . LEU A 1 1145 ? 37.516 -47.215 -2.910 1.00 45.16 1145 LEU A O 1
ATOM 8815 N N . SER A 1 1146 ? 35.266 -47.254 -2.835 1.00 42.38 1146 SER A N 1
ATOM 8816 C CA . SER A 1 1146 ? 35.152 -47.647 -1.436 1.00 42.38 1146 SER A CA 1
ATOM 8817 C C . SER A 1 1146 ? 34.686 -49.097 -1.309 1.00 42.38 1146 SER A C 1
ATOM 8819 O O . SER A 1 1146 ? 33.745 -49.530 -1.980 1.00 42.38 1146 SER A O 1
ATOM 8821 N N . SER A 1 1147 ? 35.350 -49.850 -0.433 1.00 43.62 1147 SER A N 1
ATOM 8822 C CA . SER A 1 1147 ? 34.852 -51.090 0.167 1.00 43.62 1147 SER A CA 1
ATOM 8823 C C . SER A 1 1147 ? 34.633 -50.873 1.668 1.00 43.62 1147 SER A C 1
ATOM 8825 O O . SER A 1 1147 ? 35.124 -49.891 2.217 1.00 43.62 1147 SER A O 1
ATOM 8827 N N . GLN A 1 1148 ? 33.920 -51.785 2.343 1.00 42.81 1148 GLN A N 1
ATOM 8828 C CA . GLN A 1 1148 ? 33.616 -51.671 3.780 1.00 42.81 1148 GLN A CA 1
ATOM 8829 C C . GLN A 1 1148 ? 34.863 -51.448 4.669 1.00 42.81 1148 GLN A C 1
ATOM 8831 O O . GLN A 1 1148 ? 34.712 -50.920 5.767 1.00 42.81 1148 GLN A O 1
ATOM 8836 N N . GLU A 1 1149 ? 36.076 -51.763 4.187 1.00 40.31 1149 GLU A N 1
ATOM 8837 C CA . GLU A 1 1149 ? 37.327 -51.648 4.957 1.00 40.31 1149 GLU A CA 1
ATOM 8838 C C . GLU A 1 1149 ? 38.483 -50.900 4.257 1.00 40.31 1149 GLU A C 1
ATOM 8840 O O . GLU A 1 1149 ? 39.526 -50.695 4.874 1.00 40.31 1149 GLU A O 1
ATOM 8845 N N . LYS A 1 1150 ? 38.353 -50.497 2.982 1.00 43.84 1150 LYS A N 1
ATOM 8846 C CA . LYS A 1 1150 ? 39.455 -49.887 2.199 1.00 43.84 1150 LYS A CA 1
ATOM 8847 C C . LYS A 1 1150 ? 38.950 -48.827 1.225 1.00 43.84 1150 LYS A C 1
ATOM 8849 O O . LYS A 1 1150 ? 37.929 -49.051 0.570 1.00 43.84 1150 LYS A O 1
ATOM 8854 N N . VAL A 1 1151 ? 39.705 -47.737 1.067 1.00 46.84 1151 VAL A N 1
ATOM 8855 C CA . VAL A 1 1151 ? 39.476 -46.702 0.041 1.00 46.84 1151 VAL A CA 1
ATOM 8856 C C . VAL A 1 1151 ? 40.637 -46.723 -0.948 1.00 46.84 1151 VAL A C 1
ATOM 8858 O O . VAL A 1 1151 ? 41.793 -46.616 -0.550 1.00 46.84 1151 VAL A O 1
ATOM 8861 N N . LEU A 1 1152 ? 40.346 -46.873 -2.239 1.00 43.69 1152 LEU A N 1
ATOM 8862 C CA . LEU A 1 1152 ? 41.367 -46.837 -3.285 1.00 43.69 1152 LEU A CA 1
ATOM 8863 C C . LEU A 1 1152 ? 41.331 -45.508 -4.025 1.00 43.69 1152 LEU A C 1
ATOM 8865 O O . LEU A 1 1152 ? 40.261 -45.078 -4.452 1.00 43.69 1152 LEU A O 1
ATOM 8869 N N . VAL A 1 1153 ? 42.504 -44.905 -4.212 1.00 48.19 1153 VAL A N 1
ATOM 8870 C CA . VAL A 1 1153 ? 42.693 -43.672 -4.983 1.00 48.19 1153 VAL A CA 1
ATOM 8871 C C . VAL A 1 1153 ? 43.477 -44.008 -6.246 1.00 48.19 1153 VAL A C 1
ATOM 8873 O O . VAL A 1 1153 ? 44.632 -44.431 -6.166 1.00 48.19 1153 VAL A O 1
ATOM 8876 N N . HIS A 1 1154 ? 42.863 -43.836 -7.416 1.00 41.22 1154 HIS A N 1
ATOM 8877 C CA . HIS A 1 1154 ? 43.558 -43.997 -8.693 1.00 41.22 1154 HIS A CA 1
ATOM 8878 C C . HIS A 1 1154 ? 44.144 -42.665 -9.182 1.00 41.22 1154 HIS A C 1
ATOM 8880 O O . HIS A 1 1154 ? 43.395 -41.714 -9.407 1.00 41.22 1154 HIS A O 1
ATOM 8886 N N . LEU A 1 1155 ? 45.463 -42.621 -9.396 1.00 44.94 1155 LEU A N 1
ATOM 8887 C CA . LEU A 1 1155 ? 46.180 -41.543 -10.087 1.00 44.94 1155 LEU A CA 1
ATOM 8888 C C . LEU A 1 1155 ? 46.843 -42.110 -11.359 1.00 44.94 1155 LEU A C 1
ATOM 8890 O O . LEU A 1 1155 ? 47.177 -43.296 -11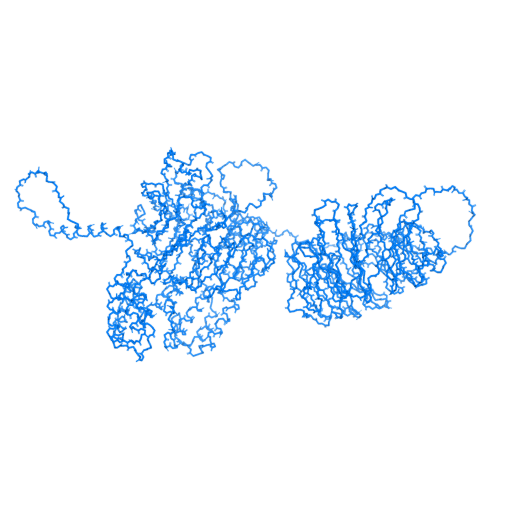.381 1.00 44.94 1155 LEU A O 1
ATOM 8894 N N . PRO A 1 1156 ? 47.063 -41.322 -12.429 1.00 37.34 1156 PRO A N 1
ATOM 8895 C CA . PRO A 1 1156 ? 47.669 -41.839 -13.658 1.00 37.34 1156 PRO A CA 1
ATOM 8896 C C . PRO A 1 1156 ? 49.010 -42.528 -13.409 1.00 37.34 1156 PRO A C 1
ATOM 8898 O O . PRO A 1 1156 ? 49.991 -41.888 -13.040 1.00 37.34 1156 PRO A O 1
ATOM 8901 N N . GLY A 1 1157 ? 49.027 -43.848 -13.610 1.00 38.62 1157 GLY A N 1
ATOM 8902 C CA . GLY A 1 1157 ? 50.202 -44.702 -13.438 1.00 38.62 1157 GLY A CA 1
ATOM 8903 C C . GLY A 1 1157 ? 50.317 -45.425 -12.089 1.00 38.62 1157 GLY A C 1
ATOM 8904 O O . GLY A 1 1157 ? 51.101 -46.369 -12.018 1.00 38.62 1157 GLY A O 1
ATOM 8905 N N . THR A 1 1158 ? 49.529 -45.074 -11.058 1.00 38.41 1158 THR A N 1
ATOM 8906 C CA . THR A 1 1158 ? 49.651 -45.675 -9.710 1.00 38.41 1158 THR A CA 1
ATOM 8907 C C . THR A 1 1158 ? 48.317 -45.705 -8.945 1.00 38.41 1158 THR A C 1
ATOM 8909 O O . THR A 1 1158 ? 47.584 -44.719 -8.905 1.00 38.41 1158 THR A O 1
ATOM 8912 N N . ILE A 1 1159 ? 48.014 -46.824 -8.274 1.00 39.53 1159 ILE A N 1
ATOM 8913 C CA . ILE A 1 1159 ? 46.877 -46.950 -7.341 1.00 39.53 1159 ILE A CA 1
ATOM 8914 C C . ILE A 1 1159 ? 47.398 -46.911 -5.917 1.00 39.53 1159 ILE A C 1
ATOM 8916 O O . ILE A 1 1159 ? 48.314 -47.659 -5.578 1.00 39.53 1159 ILE A O 1
ATOM 8920 N N . TYR A 1 1160 ? 46.754 -46.118 -5.071 1.00 44.81 1160 TYR A N 1
ATOM 8921 C CA . TYR A 1 1160 ? 46.995 -46.123 -3.636 1.00 44.81 1160 TYR A CA 1
ATOM 8922 C C . TYR A 1 1160 ? 45.855 -46.850 -2.934 1.00 44.81 1160 TYR A C 1
ATOM 8924 O O . TYR A 1 1160 ? 44.684 -46.541 -3.162 1.00 44.81 1160 TYR A O 1
ATOM 8932 N N . CYS A 1 1161 ? 46.198 -47.809 -2.075 1.00 40.06 1161 CYS A N 1
ATOM 8933 C CA . CYS A 1 1161 ? 45.250 -48.456 -1.181 1.00 40.06 1161 CYS A CA 1
ATOM 8934 C C . CYS A 1 1161 ? 45.353 -47.847 0.211 1.00 40.06 1161 CYS A C 1
ATOM 8936 O O . CYS A 1 1161 ? 46.308 -48.115 0.934 1.00 40.06 1161 CYS A O 1
ATOM 8938 N N . LEU A 1 1162 ? 44.356 -47.049 0.592 1.00 42.81 1162 LEU A N 1
ATOM 8939 C CA . LEU A 1 1162 ? 44.229 -46.525 1.944 1.00 42.81 1162 LEU A CA 1
ATOM 8940 C C . LEU A 1 1162 ? 43.579 -47.615 2.808 1.00 42.81 1162 LEU A C 1
ATOM 8942 O O . LEU A 1 1162 ? 42.365 -47.838 2.743 1.00 42.81 1162 LEU A O 1
ATOM 8946 N N . GLN A 1 1163 ? 44.412 -48.338 3.560 1.00 35.00 1163 GLN A N 1
ATOM 8947 C CA . GLN A 1 1163 ? 43.973 -49.101 4.729 1.00 35.00 1163 GLN A CA 1
ATOM 8948 C C . GLN A 1 1163 ? 43.970 -48.165 5.950 1.00 35.00 1163 GLN A C 1
ATOM 8950 O O . GLN A 1 1163 ? 44.880 -47.340 6.044 1.00 35.00 1163 GLN A O 1
ATOM 8955 N N . PRO A 1 1164 ? 42.961 -48.248 6.836 1.00 36.62 1164 PRO A N 1
ATOM 8956 C CA . PRO A 1 1164 ? 42.931 -47.485 8.084 1.00 36.62 1164 PRO A CA 1
ATOM 8957 C C . PRO A 1 1164 ? 44.160 -47.706 8.969 1.00 36.62 1164 PRO A C 1
ATOM 8959 O O . PRO A 1 1164 ? 44.628 -48.868 9.024 1.00 36.62 1164 PRO A O 1
#

Secondary structure (DSSP, 8-state):
-PPPPPP--------S--HHHHHHHHHHHHHHHHHHHTT-------HHHHHHHHHHHHHHHH---HHHHHHHHHHHHH-TT-EEEEETTEEEEHHHHHHHHHHTS-GGG--HHHHHHHHHHHHHHHHHHHHT-HHHHHHHHHHSTTSHHHHHHHHHHHHHHHHTT-HHHHHHHHHGGGSSS---S-HHHHHHHHHHHHHHHHHTT--SHHHHHHHHHHHHH-TT-EEEETTEEEEHHHHHHHHTTS--PPP---B-BTTBSTTSS--B-TTS-HHHHHHHHHSPPSEEEESS--S---------S--------------EEETTEEEEEETTEEEEEETTT--EEEEEE------SS-----PPPPEEETTTEEEEEEEPPPPTT----TTPPPPPPP-EEEEEEEEETTEEEEEEEEE---SS-EEE-S--EEETTEEEEEEEEEETTEEEEEEEEEETT-SSSS-EEEEE--S---PPTT--TTPPPEEEEETTEEEEE-TTS-EEEEETTT--EEEEEPPP--------S---S--EEEETTEEEEEETTTTEEEEE-TTT--EEEEEE-TTEEEEEEEETTEEEEEESSSEEEEETTT--STT-EEESTT-----B-S--EEETTEEEEEETTEEEEEETTT-SB-S-GGGGTTSPSSEEEEETTEEEEE-SSEEEEEE-HHHHHHTTPPP----PPSP------------------PPP--------------------PPEEEEEE-SSEEEEEETTEEEEEETT--EEEEEE-SS-EEEEEEETTEEEEEETTEEEEEETTT--EEEEE--TT--STTS---EEETTEEEEEETTTEEEEEETTT--EEEEEEPTT-SS--TT--B-GGG-EEEETTEEEEEBTTS-EEEEETTTTEEEEEE-SSSPPEEEEEEETTEEEEEETTSEEEEEETT--EEEEEE-S----SS-PPPEEEEETTEEEEEEEETTEEEEEEEESSSS-BSSSSPEEE---S-GGG-EEETTEEEEEETTEEEEEETTTTEEEEEEEPPPSTTS--EEEEEETTEEEEEE---TTEEEEEEETTEEEEE-------S----------S-S--EEEEEETTSS-EEEEE--TTEEE------TT--TT-PPEEEEETTEEEEEETTEEEEE--

pLDDT: mean 72.57, std 21.25, range [22.09, 96.25]

Mean predicted aligned error: 18.47 Å

Solvent-accessible surface area (backbone atoms only — not comparable to full-atom values): 66355 Å² total; per-residue (Å²): 136,89,84,86,79,85,87,78,91,80,91,80,83,92,73,99,72,63,77,75,58,50,71,60,42,50,62,50,50,49,50,51,50,48,57,60,60,68,67,72,74,76,92,71,72,39,62,70,61,32,55,51,48,50,54,46,49,57,49,41,74,76,54,74,42,60,65,58,46,47,50,46,53,47,46,37,71,76,39,35,67,47,38,21,66,80,47,104,41,37,28,27,21,42,11,51,59,43,21,59,58,50,37,70,49,52,77,92,69,46,39,68,60,54,55,54,46,36,53,54,46,36,53,51,43,54,55,25,59,74,71,64,37,60,66,58,34,52,48,40,23,59,51,33,39,27,36,70,39,8,37,52,33,17,45,53,52,12,50,55,25,43,75,70,60,36,48,61,31,13,35,34,29,44,43,57,57,54,64,96,43,70,67,62,85,55,70,58,62,56,41,48,42,51,49,50,49,51,49,45,50,48,38,71,52,45,88,43,74,65,48,52,47,54,50,49,52,45,46,68,77,38,73,82,34,56,49,74,57,97,91,43,76,45,46,47,68,61,51,50,64,61,46,74,78,49,92,62,63,66,81,80,84,58,28,24,23,63,63,29,33,35,29,30,38,53,75,40,64,61,88,58,48,71,66,57,54,16,54,32,27,71,43,77,58,75,36,75,43,77,55,91,71,79,95,67,82,73,85,65,78,86,69,84,91,70,77,78,69,72,94,60,40,80,56,36,48,55,70,45,79,56,88,67,30,42,34,41,50,55,33,48,28,36,38,33,29,31,66,70,74,66,51,71,42,80,60,43,67,73,79,76,78,79,77,77,92,67,73,83,23,73,25,43,33,53,15,35,42,79,94,32,38,41,35,39,52,29,33,71,61,76,75,94,77,73,68,81,53,94,86,60,76,81,73,74,73,54,67,47,37,42,38,35,28,40,48,55,98,90,48,53,42,83,56,30,47,31,72,73,91,63,102,38,52,40,47,78,30,30,44,35,36,46,57,95,64,28,35,37,34,38,34,31,36,47,54,96,81,34,44,41,49,34,38,40,31,25,40,62,81,33,89,48,65,36,47,72,75,43,71,40,70,69,61,88,50,78,53,68,79,82,64,70,90,76,77,52,36,37,67,33,54,55,54,70,27,37,34,43,35,43,62,76,48,26,32,25,32,25,32,68,91,73,59,48,65,50,21,34,32,51,52,74,97,63,84,79,46,91,42,74,94,54,53,37,78,38,36,58,32,30,41,96,56,36,28,37,37,54,34,61,41,62,30,31,38,35,32,26,38,69,82,58,62,47,76,67,29,73,31,84,38,82,53,48,31,30,43,56,33,56,56,94,62,25,35,35,32,30,21,61,39,15,39,36,32,24,21,57,80,62,45,39,63,70,85,32,38,41,29,54,76,84,71,50,76,46,28,55,22,40,43,40,36,36,43,61,63,30,35,42,38,16,17,62,90,33,39,40,34,26,23,69,80,69,36,44,73,64,53,65,52,72,33,31,71,71,44,58,36,12,28,42,48,71,55,98,62,31,43,37,24,24,30,83,52,38,37,35,30,24,47,38,72,71,53,33,53,73,49,73,43,81,70,80,72,72,78,75,68,83,73,82,78,77,87,82,85,88,83,88,81,85,88,82,83,87,81,81,82,82,84,86,88,76,87,86,80,84,90,82,84,91,78,93,77,79,87,80,90,61,83,80,66,60,70,59,39,74,27,70,43,95,74,32,36,36,41,29,23,48,48,33,41,33,38,20,38,80,88,61,52,77,73,40,75,30,80,46,98,54,57,34,67,45,63,45,54,62,84,61,23,35,37,39,33,24,37,63,24,38,37,31,22,32,55,90,71,46,47,76,74,30,68,36,78,38,68,60,35,52,73,83,86,76,40,68,70,45,78,54,83,67,31,34,41,34,60,32,68,78,42,27,40,38,33,27,32,57,87,72,43,43,78,76,45,75,48,62,54,89,84,58,92,53,80,60,92,75,64,40,69,37,49,87,50,46,45,68,24,43,89,48,26,36,38,40,37,29,63,41,26,17,35,30,38,39,31,64,80,75,73,40,80,42,79,73,43,76,49,87,50,63,34,68,39,26,45,36,63,48,89,45,25,38,37,38,29,28,54,78,30,40,36,40,34,22,37,60,86,63,51,77,74,42,65,39,78,47,78,86,50,35,86,71,71,88,59,59,31,45,45,43,74,51,94,84,24,33,41,38,35,39,48,33,76,72,21,32,37,36,38,41,30,45,68,90,47,82,42,69,70,47,98,63,65,42,77,36,40,61,63,98,56,71,90,58,70,44,79,49,88,63,33,31,41,33,60,40,77,66,26,42,42,38,28,33,66,83,81,67,41,74,48,93,60,88,45,82,47,52,67,92,88,70,52,60,78,49,76,53,73,55,103,88,46,39,41,46,38,54,56,78,65,101,63,60,33,55,36,52,56,55,98,90,45,74,48,76,52,75,92,77,89,78,88,76,96,76,85,83,84,86,83,86,78,87,73,97,68,87,83,57,58,48,47,44,39,42,74,79,76,84,50,76,47,79,44,77,60,58,99,68,62,50,81,58,86,75,88,85,72,99,84,74,78,96,83,63,79,70,52,75,49,78,56,102,73,40,42,36,44,39,49,99,95,50,74,45,78,46,65,128

Foldseek 3Di:
DDDDDDDDDDDDDDDPDPPPVVVVVVVVVVVVVVVVVVFDDDQDAPAVLQVVLVVLLVVLVVANDPVSLVVLVVCLVPQQQHWHDPDPFKTFGSLVSSLQSLLQDAPVRHYPSLVVVLVVLLVQCVVCVVVVVLVSLVSSLRNNLSHPSNLVSLCVQLLVCVVVVNLLLSLQSLCSSVPPYDRHPPPQSVLVSLLSLLVSVVLLQFPDPLSVVSVVVSCVVCVQHWQDDPRDTDGSVVVVVVPVPDNNHDPDQFQQFVCTALLNFPADHQPDDPLQVLQLLVDAFLEKDFAPDPDDPPPDPDDDPDDQLDPALLLLWDWDDQPQWTWTDWAQWIWIAGSLPRDIDTQDGLPDDDPPDDDGARAAYWGGGPPFKIKGKHWGDDDPPDPPPPPDDAPPAIWIKIWIWGADPVGTDTQAIDTDDAPGHKGWQHTWGDDPQKIKTWMWHQDPQFIFIKIWMFGNNDNYRGHTQGMDRFDDPRDHDPPQDAHGWGWGDRNQWIWIADQQRWIWTARNNHRRTRMITDHDPDDQAPFDNHAHNAAWGRDSQWIWGDRTSQCKIFTARSRGRDTQEIDRHPQFRHWQGDDSQWTWTFGQQGIKTAGNRYRHCVLIAGVVNVSHGWGFAAHWHDNNQWTFTFTSVGTFIARNRYRDGPDFRSSNVSAHRAHWDDDPQWTWHSDPTMIGIGGRPVVCVVSVHPDPDPPDDPDPDDDDDDDDDDDDDDDDDDDDDDDDDDDDDDDDDDDPPDPQAAFLDWEDAPQWIWTHGQFKIFTAGPVRHTQDMDGHPGGFRDWYDLHQWIWTDDQQFIFTAGNNYRHTQDTDGAHGFDPDDQADWDDQRQWIWTWGPQQKIWIAGNVRRDGPAMDHDPPCPDRDPAWYWRNVQWDQLDSQWIWIFIQLRWIWIQGNVVNDIGTLGDSPDFGWLHWDYDNQWIWTAGQQQKIFIAGRVSHTQDIDRDDGANPPLVARWYWDDAPQWIWTWGHHPQATFTFIGHNRYGDTPAPGTDGAGDDNHPPQFDDAHQWTFHDHPQWTWIAGNNHRDTDPFTDDRDPPDDKDWDWDDDPQAIEIEIDDDPFWWFWFDDPNDIDTDDPDDDDDDDDDDDDDDDDDDAWDWGWTAGNVRPDIDIHTDDPRYDYDYDDDDPDDDPPDDFDWDDDPAWIWTDDVPDIDIDGD